Protein AF-A0AAV4FEM5-F1 (afdb_monomer)

pLDDT: mean 79.22, std 13.65, range [25.58, 94.69]

InterPro domains:
  IPR003151 PIK-related kinase, FAT [PF02259] (304-727)
  IPR014009 PIK-related kinase, FAT domain [PS51189] (131-795)
  IPR045581 DNA-dependent protein kinase catalytic subunit, CC5 [PF19704] (11-154)
  IPR050517 DNA Damage Response and Repair Kinase [PTHR11139] (25-816)

Mean predicted aligned error: 14.44 Å

Nearest PDB structures (foldseek):
  7sud-assembly1_A  TM=8.553E-01  e=6.501E-35  Homo sapiens
  7tyr-assembly1_A  TM=8.442E-01  e=1.131E-35  Homo sapiens
  8eza-assembly1_L  TM=8.790E-01  e=3.309E-31  Homo sapiens
  7z87-assembly1_A  TM=8.464E-01  e=6.470E-30  Homo sapiens
  8ez9-assembly1_C  TM=8.411E-01  e=2.474E-27  Homo sapiens

Solvent-accessible surface area (backbone atoms only — not comparable to full-atom values): 55676 Å² total; per-residue (Å²): 112,69,73,60,49,54,53,50,52,50,52,50,50,49,51,52,51,49,52,54,56,72,69,52,84,81,76,72,60,87,80,87,87,68,98,65,83,89,85,83,77,58,67,64,59,53,52,53,48,52,52,58,45,28,77,74,33,66,68,53,31,36,55,50,50,50,52,51,50,53,53,54,58,67,49,42,76,79,76,50,54,75,67,59,49,52,53,50,45,51,52,50,29,52,52,52,48,49,51,44,66,70,52,81,78,49,52,42,66,60,52,50,40,53,40,49,48,42,51,74,43,48,93,75,50,68,72,66,45,62,47,45,40,49,44,14,55,76,28,67,36,38,69,52,35,46,56,36,52,52,54,51,52,56,50,53,54,57,50,52,71,73,60,71,85,70,81,82,82,71,54,65,67,56,52,54,55,52,50,46,39,53,48,36,45,39,53,45,37,52,76,64,64,42,53,70,61,40,50,49,46,54,70,75,75,43,97,60,59,73,58,58,50,55,20,50,57,27,42,72,63,33,35,34,71,62,16,33,52,40,38,54,50,57,75,67,56,86,77,60,99,59,81,77,80,52,69,66,58,51,52,49,39,53,53,51,32,47,50,27,28,54,65,48,68,38,35,70,63,35,31,54,50,31,47,41,76,64,26,81,53,99,76,56,57,72,73,53,36,76,77,39,71,65,39,50,66,66,29,44,58,50,36,55,50,21,52,50,52,43,58,72,63,51,72,80,53,97,46,98,72,67,63,61,62,70,57,57,49,49,51,57,55,38,59,71,37,69,70,53,28,51,49,44,54,74,73,40,19,64,58,51,15,51,49,30,46,72,72,66,41,59,68,62,14,51,53,29,45,54,51,36,51,54,51,48,52,55,54,56,74,68,55,57,91,85,44,55,54,61,52,48,55,56,55,62,55,45,57,53,54,52,53,52,49,52,50,54,53,49,51,58,44,39,78,71,66,81,61,92,78,59,66,66,60,53,53,51,52,67,74,62,62,81,53,52,81,82,49,55,60,56,58,46,49,52,47,46,55,52,49,44,51,52,49,51,55,48,46,54,52,49,57,62,50,65,76,73,63,93,67,97,60,95,82,70,87,64,79,59,73,68,42,51,50,54,49,52,53,49,46,51,52,45,51,52,52,44,30,51,21,27,45,69,53,50,28,53,69,44,21,53,51,50,50,62,68,45,48,69,55,40,70,70,45,90,52,63,62,59,38,51,52,49,53,53,53,54,39,51,49,55,54,50,54,54,72,74,43,95,70,88,49,73,66,56,56,51,54,49,51,53,40,51,54,56,51,59,74,51,68,83,44,68,58,36,71,77,35,60,44,56,37,41,42,53,30,48,52,53,21,50,50,32,49,50,53,31,49,45,61,73,71,49,92,78,77,59,71,71,56,51,51,54,50,26,52,77,37,72,46,92,67,94,87,70,55,71,63,60,42,32,33,37,22,50,54,49,21,51,53,40,32,50,55,31,44,56,48,31,59,62,49,70,76,75,65,93,77,96,60,96,87,56,61,44,60,36,54,49,21,36,53,44,18,51,56,37,49,55,54,48,51,33,50,74,68,71,71,47,64,88,82,47,90,59,84,67,33,65,52,45,27,47,53,22,28,47,48,8,36,60,65,66,39,63,70,36,47,71,48,46,67,57,50,58,50,46,42,66,78,37,67,87,33,39,64,62,44,42,62,54,54,67,77,36,68,60,75,70,48,59,90,47,42,52,65,51,43,61,31,46,55,44,92,61,20,76,54,44,48,67,55,49,55,49,30,29,71,77,41,30,79,78,41,41,60,41,41,54,65,32,60,79,71,59,66,68,64,90,47,78,63,35,54,49,38,51,52,51,51,53,52,49,42,64,61,41,67,48,69,66,59,51,26,49,52,50,41,58,60,47,68,57,55,65,70,58,54,51,50,52,51,49,55,54,47,52,56,51,54,64,40,93,77,64,57,63,66,59,54,38,50,57,46,51,51,52,42,52,77,54,56,60,79,68,66,98,79,75,86,75,94,78,67,98,74,75,54,84,85,54,70,84,58,67,54,67,78,11,59,37,53,48,44,45,24,72,73,41,49,68,60,50,37,69,73,30,32,92,77,33,61,51,55,72,71,47,49,62,68,58,47,53,52,54,49,51,56,51,53,53,52,52,54,59,52,53,70,48,93,90,48,59,60,51,87,73,94,49,63,46,42,40,22,44,63,74,62,68,62,52,67,89,78,66,82,56,86,83,78,87,130

Radius of gyration: 38.98 Å; Cα contacts (8 Å, |Δi|>4): 911; chains: 1; bounding box: 96×105×113 Å

Sequence (983 aa):
MVCTQDMYNFQEQQKQQQARRENQVTLYRKYRIGDFPDIQIKHQCLIAPLQALANRDSTVANLLFRSLFRAIFSQMDQVKTEREIDELTQQINQSIETILSQSVLYYPPFIGCILTILYELRSNLKVSASPLALGAAVSSQQILGILVLEEQLIQTDTRQATDSSKRPRLARENVSQNTSLWIELSRLYKSIGEFDVLQGIFSDKLGTKDITRRAIEAEARGDYKAASKLYDQAMRTQEWPDLDPQEAEVDFWEGSRMECLDYLTQWKDLDSIATRGIDDSPTPNLDRVWEDGFYQELYLPYLMRSKLKLLLTEADDSDPSGGQPGFLNFLTNALKDEQKRQHLQSRYCKELALLFLWQGNYDTARHYTSLAFESFLQSWSSTTTLMESSRRENLQSLQGLIEQQEFLDHTASLERAGSLSTSKLTRQWQGRSPHPLLDPVVTWDDVVTNRNLFLSRLAEKIKSSGAANAVESQDSELVGETGEQKLAEMSVSLFLAMAHSCRLQNNFSVTLKIMKKTESTCRKLDDQEQYIKWVHLYTQTHQFKVRNSQQWTDTMLSDLCTTLDQLGKVEENPALLCRAHLGLSQRVLTGHSLDLLASGLLSATEVSPTIKAKLASHANLKHSNISNEQIVASLIQKGYRVLKASASAADIISQNEEHQDLKVMTCELVYLEFAKFCDKYLHLKEDDALPETCDVSAFPVTVVTCLLRAMKGGVIEARQRFPRLLQIAELYPDVKSFFIDKASEIPSWMFLLWVSQMTALLDKPEAVVVSPLLLRIAKEYPQAFIYPFRMSSEGYNFGTTAQDKKNQAVCQELETLCSNPEVNKFISALEQFGQPDMIFKDWCGDMRKLVAHKNKSKVEIKKKFQEVVVQLFDVKSAASVDTTSTQASFMSTASSVPMGDYRKGFAVALKDLFFKTFGQDGDKLSSMNSKEFSSAEAKITNSINNLQGQRGNKLKPPTKIKDYCPWMSDFNPSKSGDLLEIP

Organism: NCBI:txid1093978

Secondary structure (DSSP, 8-state):
-HHHHHHHHHHHHHHHHHHHHHT----SSPPPPSSS------THHHHHHHHHHHTT-HHHHHHHHHHHHHHHHHHHHHHS-HHHHHHHHHHHHHHHHHHHHH-SS--HHHHHHHHHHHHHTTTT----HHHHHHHHHHTT-HHHHHHHHHHHHHHHHHHHHHHTTS-TTSHHHHHHHHHHHHHHHHHHHHHHT-HHHHHHHHHHT----HHHHHHHHHHHTT-HHHHHHHHHHHHH----SSSPPPHHHHHHHHHHHHHHHHHTT-HHHHHHHHHHHH--SSS--GGGGGT-HHHHHHTHHHHHHHHHHHHHHGGGSS-TT-S-HHHHHHHHHHTTSHHHHHHHHHH-HHHHHHHHHHTT-HHHHHHHHHHHHHHHHHHHHHS-TT-HHHHHHHHHHHHHHHHHHHHHHHHHHHHHH-----HHHHHHHHHSPPPTTTS-HHHHHHHHHHHHHHHHHHHHHHHHHHTT--S--S-TTSSSHHHHHHHHHHHHHHHHHHHHHHHHTT-HHHHHHHHHHHHHHHHHSS-HHHHHHHHHHHHHHHHHHHHT-SS--HHHHHHHHHHHHHHHHHTT-THHHH-HHHHHHHHHHHHHHHHHHHHHHHH-S---HHHHHHHHHHTT---SS--HHHHHHHHHHHHHHHHHHHHHHHHHHTTT-----TTS--HHHHHHHHHHHHHHHHHHHHTT-S-TT---TTHHHHHHHHHHHHHHTT-HHHHHTHHHHHHHHHH-GGGHHHHHHHHHTS-GGGGGGGHHHHHTTTTSTTHHHHHHHHHHHHHH-HHHHHHHHHHHHTT----SSHHHHHHHHHHHHHHHHT--HHHHHHHHHHHTTS-HHHHHHHHHHHHHHHHHSSS--HHHHHHHHHHHHHHHH----TT----------TTS--SPPPPPHHHHHHHHHHHHHHHHHH-TTSHHHHH--HHHHHHHHHHHHHHHHHHHSSTT-TTSPPSSHHHH-HHHHH--HHHHSS-----

Structure (mmCIF, N/CA/C/O backbone):
data_AF-A0AAV4FEM5-F1
#
_entry.id   AF-A0AAV4FEM5-F1
#
loop_
_atom_site.group_PDB
_atom_site.id
_atom_site.type_symbol
_atom_site.label_atom_id
_atom_site.label_alt_id
_atom_site.label_comp_id
_atom_site.label_asym_id
_atom_site.label_entity_id
_atom_site.label_seq_id
_atom_site.pdbx_PDB_ins_code
_atom_site.Cartn_x
_atom_site.Cartn_y
_atom_site.Cartn_z
_atom_site.occupancy
_atom_site.B_iso_or_equiv
_atom_site.auth_seq_id
_atom_site.auth_comp_id
_atom_site.auth_asym_id
_atom_site.auth_atom_id
_atom_site.pdbx_PDB_model_num
ATOM 1 N N . MET A 1 1 ? 22.767 -39.009 -46.769 1.00 46.88 1 MET A N 1
ATOM 2 C CA . MET A 1 1 ? 21.533 -39.332 -46.018 1.00 46.88 1 MET A CA 1
ATOM 3 C C . MET A 1 1 ? 21.715 -40.495 -45.045 1.00 46.88 1 MET A C 1
ATOM 5 O O . MET A 1 1 ? 21.351 -40.322 -43.895 1.00 46.88 1 MET A O 1
ATOM 9 N N . VAL A 1 2 ? 22.313 -41.634 -45.427 1.00 47.75 2 VAL A N 1
ATOM 10 C CA . VAL A 1 2 ? 22.523 -42.770 -44.492 1.00 47.75 2 VAL A CA 1
ATOM 11 C C . VAL A 1 2 ? 23.509 -42.424 -43.358 1.00 47.75 2 VAL A C 1
ATOM 13 O O . VAL A 1 2 ? 23.186 -42.591 -42.191 1.00 47.75 2 VAL A O 1
ATOM 16 N N . CYS A 1 3 ? 24.640 -41.782 -43.675 1.00 49.97 3 CYS A N 1
ATOM 17 C CA . CYS A 1 3 ? 25.658 -41.415 -42.676 1.00 49.97 3 CYS A CA 1
ATOM 18 C C . CYS A 1 3 ? 25.184 -40.374 -41.635 1.00 49.97 3 CYS A C 1
ATOM 20 O O . CYS A 1 3 ? 25.658 -40.368 -40.506 1.00 49.97 3 CYS A O 1
ATOM 22 N N . THR A 1 4 ? 24.238 -39.500 -41.997 1.00 48.12 4 THR A N 1
ATOM 23 C CA . THR A 1 4 ? 23.619 -38.522 -41.082 1.00 48.12 4 THR A CA 1
ATOM 24 C C . THR A 1 4 ? 22.570 -39.169 -40.177 1.00 48.12 4 THR A C 1
ATOM 26 O O . THR A 1 4 ? 22.445 -38.778 -39.021 1.00 48.12 4 THR A O 1
ATOM 29 N N . GLN A 1 5 ? 21.863 -40.190 -40.676 1.00 50.31 5 GLN A N 1
ATOM 30 C CA . GLN A 1 5 ? 20.893 -40.959 -39.896 1.00 50.31 5 GLN A CA 1
ATOM 31 C C . GLN A 1 5 ? 21.589 -41.844 -38.855 1.00 50.31 5 GLN A C 1
ATOM 33 O O . GLN A 1 5 ? 21.148 -41.910 -37.712 1.00 50.31 5 GLN A O 1
ATOM 38 N N . ASP A 1 6 ? 22.715 -42.461 -39.216 1.00 54.97 6 ASP A N 1
ATOM 39 C CA . ASP A 1 6 ? 23.501 -43.287 -38.294 1.00 54.97 6 ASP A CA 1
ATOM 40 C C . ASP A 1 6 ? 24.157 -42.451 -37.188 1.00 54.97 6 ASP A C 1
ATOM 42 O O . ASP A 1 6 ? 24.201 -42.871 -36.034 1.00 54.97 6 ASP A O 1
ATOM 46 N N . MET A 1 7 ? 24.592 -41.227 -37.506 1.00 50.12 7 MET A N 1
ATOM 47 C CA . MET A 1 7 ? 25.136 -40.287 -36.522 1.00 50.12 7 MET A CA 1
ATOM 48 C C . MET A 1 7 ? 24.052 -39.775 -35.556 1.00 50.12 7 MET A C 1
ATOM 50 O O . MET A 1 7 ? 24.308 -39.653 -34.358 1.00 50.12 7 MET A O 1
ATOM 54 N N . TYR A 1 8 ? 22.831 -39.547 -36.054 1.00 62.00 8 TYR A N 1
ATOM 55 C CA . TYR A 1 8 ? 21.663 -39.187 -35.242 1.00 62.00 8 TYR A CA 1
ATOM 56 C C . TYR A 1 8 ? 21.219 -40.346 -34.335 1.00 62.00 8 TYR A C 1
ATOM 58 O O . TYR A 1 8 ? 21.027 -40.158 -33.136 1.00 62.00 8 TYR A O 1
ATOM 66 N N . ASN A 1 9 ? 21.159 -41.568 -34.870 1.00 60.78 9 ASN A N 1
ATOM 67 C CA . ASN A 1 9 ? 20.845 -42.780 -34.109 1.00 60.78 9 ASN A CA 1
ATOM 68 C C . ASN A 1 9 ? 21.907 -43.080 -33.040 1.00 60.78 9 ASN A C 1
ATOM 70 O O . ASN A 1 9 ? 21.574 -43.524 -31.943 1.00 60.78 9 ASN A O 1
ATOM 74 N N . PHE A 1 10 ? 23.184 -42.815 -33.326 1.00 63.97 10 PHE A N 1
ATOM 75 C CA . PHE A 1 10 ? 24.266 -42.948 -32.352 1.00 63.97 10 PHE A CA 1
ATOM 76 C C . PHE A 1 10 ? 24.149 -41.914 -31.222 1.00 63.97 10 PHE A C 1
ATOM 78 O O . PHE A 1 10 ? 24.315 -42.262 -30.052 1.00 63.97 10 PHE A O 1
ATOM 85 N N . GLN A 1 11 ? 23.793 -40.664 -31.539 1.00 58.44 11 GLN A N 1
ATOM 86 C CA . GLN A 1 11 ? 23.509 -39.627 -30.539 1.00 58.44 11 GLN A CA 1
ATOM 87 C C . GLN A 1 11 ? 22.263 -39.949 -29.698 1.00 58.44 11 GLN A C 1
ATOM 89 O O . GLN A 1 11 ? 22.290 -39.768 -28.479 1.00 58.44 11 GLN A O 1
ATOM 94 N N . GLU A 1 12 ? 21.195 -40.479 -30.302 1.00 64.75 12 GLU A N 1
ATOM 95 C CA . GLU A 1 12 ? 20.024 -40.970 -29.566 1.00 64.75 12 GLU A CA 1
ATOM 96 C C . GLU A 1 12 ? 20.367 -42.153 -28.659 1.00 64.75 12 GLU A C 1
ATOM 98 O O . GLU A 1 12 ? 19.934 -42.185 -27.508 1.00 64.75 12 GLU A O 1
ATOM 103 N N . GLN A 1 13 ? 21.175 -43.106 -29.128 1.00 62.00 13 GLN A N 1
ATOM 104 C CA . GLN A 1 13 ? 21.629 -44.228 -28.305 1.00 62.00 13 GLN A CA 1
ATOM 105 C C . GLN A 1 13 ? 22.505 -43.768 -27.139 1.00 62.00 13 GLN A C 1
ATOM 107 O O . GLN A 1 13 ? 22.365 -44.303 -26.039 1.00 62.00 13 GLN A O 1
ATOM 112 N N . GLN A 1 14 ? 23.364 -42.763 -27.336 1.00 62.94 14 GLN A N 1
ATOM 113 C CA . GLN A 1 14 ? 24.117 -42.152 -26.240 1.00 62.94 14 GLN A CA 1
ATOM 114 C C . GLN A 1 14 ? 23.194 -41.452 -25.240 1.00 62.94 14 GLN A C 1
ATOM 116 O O . GLN A 1 14 ? 23.323 -41.705 -24.044 1.00 62.94 14 GLN A O 1
ATOM 121 N N . LYS A 1 15 ? 22.208 -40.668 -25.701 1.00 64.38 15 LYS A N 1
ATOM 122 C CA . LYS A 1 15 ? 21.183 -40.057 -24.835 1.00 64.38 15 LYS A CA 1
ATOM 123 C C . LYS A 1 15 ? 20.384 -41.101 -24.060 1.00 64.38 15 LYS A C 1
ATOM 125 O O . LYS A 1 15 ? 20.180 -40.950 -22.861 1.00 64.38 15 LYS A O 1
ATOM 130 N N . GLN A 1 16 ? 19.964 -42.186 -24.709 1.00 62.66 16 GLN A N 1
ATOM 131 C CA . GLN A 1 16 ? 19.236 -43.276 -24.058 1.00 62.66 16 GLN A CA 1
ATOM 132 C C . GLN A 1 16 ? 20.117 -44.052 -23.070 1.00 62.66 16 GLN A C 1
ATOM 134 O O . GLN A 1 16 ? 19.634 -44.451 -22.012 1.00 62.66 16 GLN A O 1
ATOM 139 N N . GLN A 1 17 ? 21.402 -44.267 -23.367 1.00 60.53 17 GLN A N 1
ATOM 140 C CA . GLN A 1 17 ? 22.344 -44.870 -22.417 1.00 60.53 17 GLN A CA 1
ATOM 141 C C . GLN A 1 17 ? 22.621 -43.952 -21.227 1.00 60.53 17 GLN A C 1
ATOM 143 O O . GLN A 1 17 ? 22.701 -44.438 -20.101 1.00 60.53 17 GLN A O 1
ATOM 148 N N . GLN A 1 18 ? 22.737 -42.648 -21.459 1.00 61.06 18 GLN A N 1
ATOM 149 C CA . GLN A 1 18 ? 22.917 -41.642 -20.420 1.00 61.06 18 GLN A CA 1
ATOM 150 C C . GLN A 1 18 ? 21.678 -41.569 -19.519 1.00 61.06 18 GLN A C 1
ATOM 152 O O . GLN A 1 18 ? 21.813 -41.743 -18.314 1.00 61.06 18 GLN A O 1
ATOM 157 N N . ALA A 1 19 ? 20.473 -41.526 -20.096 1.00 57.84 19 ALA A N 1
ATOM 158 C CA . ALA A 1 19 ? 19.210 -41.599 -19.360 1.00 57.84 19 ALA A CA 1
ATOM 159 C C . ALA A 1 19 ? 19.041 -42.924 -18.588 1.00 57.84 19 ALA A C 1
ATOM 161 O O . ALA A 1 19 ? 18.548 -42.942 -17.462 1.00 57.84 19 ALA A O 1
ATOM 162 N N . ARG A 1 20 ? 19.477 -44.064 -19.151 1.00 60.50 20 ARG A N 1
ATOM 163 C CA . ARG A 1 20 ? 19.476 -45.361 -18.442 1.00 60.50 20 ARG A CA 1
ATOM 164 C C . ARG A 1 20 ? 20.473 -45.398 -17.284 1.00 60.50 20 ARG A C 1
ATOM 166 O O . ARG A 1 20 ? 20.168 -46.019 -16.271 1.00 60.50 20 ARG A O 1
ATOM 173 N N . ARG A 1 21 ? 21.636 -44.749 -17.415 1.00 58.59 21 ARG A N 1
ATOM 174 C CA . ARG A 1 21 ? 22.621 -44.597 -16.328 1.00 58.59 21 ARG A CA 1
ATOM 175 C C . ARG A 1 21 ? 22.126 -43.637 -15.246 1.00 58.59 21 ARG A C 1
ATOM 177 O O . ARG A 1 21 ? 22.317 -43.923 -14.071 1.00 58.59 21 ARG A O 1
ATOM 184 N N . GLU A 1 22 ? 21.466 -42.547 -15.627 1.00 56.66 22 GLU A N 1
ATOM 185 C CA . GLU A 1 22 ? 20.866 -41.570 -14.708 1.00 56.66 22 GLU A CA 1
ATOM 186 C C . GLU A 1 22 ? 19.704 -42.175 -13.903 1.00 56.66 22 GLU A C 1
ATOM 188 O O . GLU A 1 22 ? 19.591 -41.924 -12.705 1.00 56.66 22 GLU A O 1
ATOM 193 N N . ASN A 1 23 ? 18.912 -43.059 -14.520 1.00 59.47 23 ASN A N 1
ATOM 194 C CA . ASN A 1 23 ? 17.810 -43.775 -13.866 1.00 59.47 23 ASN A CA 1
ATOM 195 C C . ASN A 1 23 ? 18.247 -45.028 -13.077 1.00 59.47 23 ASN A C 1
ATOM 197 O O . ASN A 1 23 ? 17.421 -45.655 -12.408 1.00 59.47 23 ASN A O 1
ATOM 201 N N . GLN A 1 24 ? 19.523 -45.427 -13.137 1.00 65.12 24 GLN A N 1
ATOM 202 C CA . GLN A 1 24 ? 20.033 -46.572 -12.385 1.00 65.12 24 GLN A CA 1
ATOM 203 C C . GLN A 1 24 ? 20.354 -46.153 -10.942 1.00 65.12 24 GLN A C 1
ATOM 205 O O . GLN A 1 24 ? 21.305 -45.421 -10.673 1.00 65.12 24 GLN A O 1
ATOM 210 N N . VAL A 1 25 ? 19.553 -46.628 -9.985 1.00 67.12 25 VAL A N 1
ATOM 211 C CA . VAL A 1 25 ? 19.716 -46.293 -8.562 1.00 67.12 25 VAL A CA 1
ATOM 212 C C . VAL A 1 25 ? 20.887 -47.075 -7.958 1.00 67.12 25 VAL A C 1
ATOM 214 O O . VAL A 1 25 ? 20.817 -48.290 -7.772 1.00 67.12 25 VAL A O 1
ATOM 217 N N . THR A 1 26 ? 21.969 -46.375 -7.616 1.00 73.56 26 THR A N 1
ATOM 218 C CA . THR A 1 26 ? 23.131 -46.955 -6.927 1.00 73.56 26 THR A CA 1
ATOM 219 C C . THR A 1 26 ? 22.863 -47.077 -5.425 1.00 73.56 26 THR A C 1
ATOM 221 O O . THR A 1 26 ? 22.704 -46.074 -4.731 1.00 73.56 26 THR A O 1
ATOM 224 N N . LEU A 1 27 ? 22.841 -48.303 -4.894 1.00 75.94 27 LEU A N 1
ATOM 225 C CA . LEU A 1 27 ? 22.730 -48.543 -3.451 1.00 75.94 27 LEU A CA 1
ATOM 226 C C . LEU A 1 27 ? 24.102 -48.426 -2.772 1.00 75.94 27 LEU A C 1
ATOM 228 O O . LEU A 1 27 ? 25.003 -49.221 -3.029 1.00 75.94 27 LEU A O 1
ATOM 232 N N . TYR A 1 28 ? 24.238 -47.474 -1.848 1.00 76.06 28 TYR A N 1
ATOM 233 C CA . TYR A 1 28 ? 25.463 -47.251 -1.062 1.00 76.06 28 TYR A CA 1
ATOM 234 C C . TYR A 1 28 ? 25.545 -48.108 0.219 1.00 76.06 28 TYR A C 1
ATOM 236 O O . TYR A 1 28 ? 26.571 -48.115 0.899 1.00 76.06 28 TYR A O 1
ATOM 244 N N . ARG A 1 29 ? 24.480 -48.851 0.554 1.00 74.25 29 ARG A N 1
ATOM 245 C CA . ARG A 1 29 ? 24.392 -49.746 1.720 1.00 74.25 29 ARG A CA 1
ATOM 246 C C . ARG A 1 29 ? 23.716 -51.063 1.339 1.00 74.25 29 ARG A C 1
ATOM 248 O O . ARG A 1 29 ? 22.753 -51.078 0.580 1.00 74.25 29 ARG A O 1
ATOM 255 N N . LYS A 1 30 ? 24.183 -52.165 1.935 1.00 71.44 30 LYS A N 1
ATOM 256 C CA . LYS A 1 30 ? 23.464 -53.448 1.963 1.00 71.44 30 LYS A CA 1
ATOM 257 C C . LYS A 1 30 ? 22.612 -53.505 3.234 1.00 71.44 30 LYS A C 1
ATOM 259 O O . LYS A 1 30 ? 23.155 -53.369 4.329 1.00 71.44 30 LYS A O 1
ATOM 264 N N . TYR A 1 31 ? 21.299 -53.660 3.093 1.00 71.56 31 TYR A N 1
ATOM 265 C CA . TYR A 1 31 ? 20.374 -53.777 4.223 1.00 71.56 31 TYR A CA 1
ATOM 266 C C . TYR A 1 31 ? 20.264 -55.241 4.654 1.00 71.56 31 TYR A C 1
ATOM 268 O O . TYR A 1 31 ? 20.094 -56.122 3.810 1.00 71.56 31 TYR A O 1
ATOM 276 N N . ARG A 1 32 ? 20.382 -55.511 5.959 1.00 69.12 32 ARG A N 1
ATOM 277 C CA . ARG A 1 32 ? 20.112 -56.845 6.504 1.00 69.12 32 ARG A CA 1
ATOM 278 C C . ARG A 1 32 ? 18.601 -57.079 6.513 1.00 69.12 32 ARG A C 1
ATOM 280 O O . ARG A 1 32 ? 17.854 -56.214 6.955 1.00 69.12 32 ARG A O 1
ATOM 287 N N . ILE A 1 33 ? 18.171 -58.248 6.049 1.00 62.75 33 ILE A N 1
ATOM 288 C CA . ILE A 1 33 ? 16.776 -58.699 6.112 1.00 62.75 33 ILE A CA 1
ATOM 289 C C . ILE A 1 33 ? 16.662 -59.652 7.313 1.00 62.75 33 ILE A C 1
ATOM 291 O O . ILE A 1 33 ? 17.398 -60.639 7.372 1.00 62.75 33 ILE A O 1
ATOM 295 N N . GLY A 1 34 ? 15.813 -59.335 8.295 1.00 75.81 34 GLY A N 1
ATOM 296 C CA . GLY A 1 34 ? 15.580 -60.138 9.505 1.00 75.81 34 GLY A CA 1
ATOM 297 C C . GLY A 1 34 ? 14.610 -59.464 10.487 1.00 75.81 34 GLY A C 1
ATOM 298 O O . GLY A 1 34 ? 14.269 -58.300 10.295 1.00 75.81 34 GLY A O 1
ATOM 299 N N . ASP A 1 35 ? 14.193 -60.185 11.536 1.00 77.19 35 ASP A N 1
ATOM 300 C CA . ASP A 1 35 ? 13.143 -59.749 12.485 1.00 77.19 35 ASP A CA 1
ATOM 301 C C . ASP A 1 35 ? 13.570 -58.618 13.440 1.00 77.19 35 ASP A C 1
ATOM 303 O O . ASP A 1 35 ? 12.728 -57.963 14.052 1.00 77.19 35 ASP A O 1
ATOM 307 N N . PHE A 1 36 ? 14.877 -58.367 13.572 1.00 72.19 36 PHE A N 1
ATOM 308 C CA . PHE A 1 36 ? 15.424 -57.319 14.437 1.00 72.19 36 PHE A CA 1
ATOM 309 C C . PHE A 1 36 ? 16.031 -56.166 13.618 1.00 72.19 36 PHE A C 1
ATOM 311 O O . PHE A 1 36 ? 16.707 -56.432 12.617 1.00 72.19 36 PHE A O 1
ATOM 318 N N . PRO A 1 37 ? 15.866 -54.897 14.051 1.00 74.62 37 PRO A N 1
ATOM 319 C CA . PRO A 1 37 ? 16.527 -53.746 13.436 1.00 74.62 37 PRO A CA 1
ATOM 320 C C . PRO A 1 37 ? 18.057 -53.884 13.412 1.00 74.62 37 PRO A C 1
ATOM 322 O O . PRO A 1 37 ? 18.657 -54.516 14.280 1.00 74.62 37 PRO A O 1
ATOM 325 N N . ASP A 1 38 ? 18.706 -53.269 12.424 1.00 76.19 38 ASP A N 1
ATOM 326 C CA . ASP A 1 38 ? 20.162 -53.316 12.254 1.00 76.19 38 ASP A CA 1
ATOM 327 C C . ASP A 1 38 ? 20.866 -52.356 13.236 1.00 76.19 38 ASP A C 1
ATOM 329 O O . ASP A 1 38 ? 20.817 -51.139 13.058 1.00 76.19 38 ASP A O 1
ATOM 333 N N . ILE A 1 39 ? 21.492 -52.896 14.290 1.00 74.06 39 ILE A N 1
ATOM 334 C CA . ILE A 1 39 ? 22.016 -52.118 15.435 1.00 74.06 39 ILE A CA 1
ATOM 335 C C . ILE A 1 39 ? 23.489 -51.681 15.240 1.00 74.06 39 ILE A C 1
ATOM 337 O O . ILE A 1 39 ? 23.935 -50.736 15.885 1.00 74.06 39 ILE A O 1
ATOM 341 N N . GLN A 1 40 ? 24.262 -52.311 14.341 1.00 73.69 40 GLN A N 1
ATOM 342 C CA . GLN A 1 40 ? 25.704 -52.039 14.152 1.00 73.69 40 GLN A CA 1
ATOM 343 C C . GLN A 1 40 ? 26.035 -51.562 12.728 1.00 73.69 40 GLN A C 1
ATOM 345 O O . GLN A 1 40 ? 26.649 -52.266 11.923 1.00 73.69 40 GLN A O 1
ATOM 350 N N . ILE A 1 41 ? 25.634 -50.329 12.410 1.00 79.69 41 ILE A N 1
ATOM 351 C CA . ILE A 1 41 ? 25.885 -49.708 11.103 1.00 79.69 41 ILE A CA 1
ATOM 352 C C . ILE A 1 41 ? 27.341 -49.223 11.026 1.00 79.69 41 ILE A C 1
ATOM 354 O O . ILE A 1 41 ? 27.771 -48.388 11.818 1.00 79.69 41 ILE A O 1
ATOM 358 N N . LYS A 1 42 ? 28.104 -49.705 10.036 1.00 84.38 42 LYS A N 1
ATOM 359 C CA . LYS A 1 42 ? 29.468 -49.211 9.760 1.00 84.38 42 LYS A CA 1
ATOM 360 C C . LYS A 1 42 ? 29.441 -47.728 9.371 1.00 84.38 42 LYS A C 1
ATOM 362 O O . LYS A 1 42 ? 28.615 -47.339 8.549 1.00 84.38 42 LYS A O 1
ATOM 367 N N . HIS A 1 43 ? 30.408 -46.931 9.836 1.00 86.19 43 HIS A N 1
ATOM 368 C CA . HIS A 1 43 ? 30.500 -45.497 9.508 1.00 86.19 43 HIS A CA 1
ATOM 369 C C . HIS A 1 43 ? 30.521 -45.205 7.997 1.00 86.19 43 HIS A C 1
ATOM 371 O O . HIS A 1 43 ? 29.871 -44.266 7.544 1.00 86.19 43 HIS A O 1
ATOM 377 N N . GLN A 1 44 ? 31.183 -46.045 7.192 1.00 86.06 44 GLN A N 1
ATOM 378 C CA . GLN A 1 44 ? 31.195 -45.915 5.727 1.00 86.06 44 GLN A CA 1
ATOM 379 C C . GLN A 1 44 ? 29.780 -45.925 5.122 1.00 86.06 44 GLN A C 1
ATOM 381 O O . GLN A 1 44 ? 29.514 -45.201 4.166 1.00 86.06 44 GLN A O 1
ATOM 386 N N . CYS A 1 45 ? 28.861 -46.700 5.707 1.00 83.56 45 CYS A N 1
ATOM 387 C CA . CYS A 1 45 ? 27.471 -46.794 5.264 1.00 83.56 45 CYS A CA 1
ATOM 388 C C . CYS A 1 45 ? 26.637 -45.548 5.609 1.00 83.56 45 CYS A C 1
ATOM 390 O O . CYS A 1 45 ? 25.480 -45.492 5.205 1.00 83.56 45 CYS A O 1
ATOM 392 N N . LEU A 1 46 ? 27.190 -44.585 6.357 1.00 85.56 46 LEU A N 1
ATOM 393 C CA . LEU A 1 46 ? 26.592 -43.272 6.622 1.00 85.56 46 LEU A CA 1
ATOM 394 C C . LEU A 1 46 ? 27.305 -42.173 5.823 1.00 85.56 46 LEU A C 1
ATOM 396 O O . LEU A 1 46 ? 26.647 -41.357 5.187 1.00 85.56 46 LEU A O 1
ATOM 400 N N . ILE A 1 47 ? 28.643 -42.195 5.789 1.00 88.94 47 ILE A N 1
ATOM 401 C CA . ILE A 1 47 ? 29.453 -41.171 5.111 1.00 88.94 47 ILE A CA 1
ATOM 402 C C . ILE A 1 47 ? 29.267 -41.218 3.588 1.00 88.94 47 ILE A C 1
ATOM 404 O O . ILE A 1 47 ? 29.034 -40.182 2.972 1.00 88.94 47 ILE A O 1
ATOM 408 N N . ALA A 1 48 ? 29.330 -42.403 2.967 1.00 87.00 48 ALA A N 1
ATOM 409 C CA . ALA A 1 48 ? 29.249 -42.514 1.508 1.00 87.00 48 ALA A CA 1
ATOM 410 C C . ALA A 1 48 ? 27.889 -42.056 0.934 1.00 87.00 48 ALA A C 1
ATOM 412 O O . ALA A 1 48 ? 27.897 -41.299 -0.037 1.00 87.00 48 ALA A O 1
ATOM 413 N N . PRO A 1 49 ? 26.727 -42.423 1.524 1.00 89.00 49 PRO A N 1
ATOM 414 C CA . PRO A 1 49 ? 25.447 -41.851 1.111 1.00 89.00 49 PRO A CA 1
ATOM 415 C C . PRO A 1 49 ? 25.358 -40.336 1.322 1.00 89.00 49 PRO A C 1
ATOM 417 O O . PRO A 1 49 ? 24.843 -39.650 0.446 1.00 89.00 49 PRO A O 1
ATOM 420 N N . LEU A 1 50 ? 25.865 -39.805 2.444 1.00 88.62 50 LEU A N 1
ATOM 421 C CA . LEU A 1 50 ? 25.846 -38.361 2.715 1.00 88.62 50 LEU A CA 1
ATOM 422 C C . LEU A 1 50 ? 26.665 -37.579 1.681 1.00 88.62 50 LEU A C 1
ATOM 424 O O . LEU A 1 50 ? 26.194 -36.563 1.179 1.00 88.62 50 LEU A O 1
ATOM 428 N N . GLN A 1 51 ? 27.846 -38.076 1.306 1.00 88.94 51 GLN A N 1
ATOM 429 C CA . GLN A 1 51 ? 28.666 -37.467 0.257 1.00 88.94 51 GLN A CA 1
ATOM 430 C C . GLN A 1 51 ? 27.992 -37.558 -1.120 1.00 88.94 51 GLN A C 1
ATOM 432 O O . GLN A 1 51 ? 27.983 -36.588 -1.874 1.00 88.94 51 GLN A O 1
ATOM 437 N N . ALA A 1 52 ? 27.400 -38.709 -1.451 1.00 86.88 52 ALA A N 1
ATOM 438 C CA . ALA A 1 52 ? 26.674 -38.880 -2.707 1.00 86.88 52 ALA A CA 1
ATOM 439 C C . ALA A 1 52 ? 25.451 -37.956 -2.804 1.00 86.88 52 ALA A C 1
ATOM 441 O O . ALA A 1 52 ? 25.158 -37.445 -3.884 1.00 86.88 52 ALA A O 1
ATOM 442 N N . LEU A 1 53 ? 24.762 -37.729 -1.681 1.00 87.94 53 LEU A N 1
ATOM 443 C CA . LEU A 1 53 ? 23.632 -36.811 -1.588 1.00 87.94 53 LEU A CA 1
ATOM 444 C C . LEU A 1 53 ? 24.091 -35.351 -1.713 1.00 87.94 53 LEU A C 1
ATOM 446 O O . LEU A 1 53 ? 23.519 -34.610 -2.505 1.00 87.94 53 LEU A O 1
ATOM 450 N N . ALA A 1 54 ? 25.165 -34.966 -1.019 1.00 87.81 54 ALA A N 1
ATOM 451 C CA . ALA A 1 54 ? 25.745 -33.625 -1.107 1.00 87.81 54 ALA A CA 1
ATOM 452 C C . ALA A 1 54 ? 26.225 -33.273 -2.529 1.00 87.81 54 ALA A C 1
ATOM 454 O O . ALA A 1 54 ? 26.056 -32.147 -2.972 1.00 87.81 54 ALA A O 1
ATOM 455 N N . ASN A 1 55 ? 26.753 -34.234 -3.292 1.00 86.06 55 ASN A N 1
ATOM 456 C CA . ASN A 1 55 ? 27.153 -33.992 -4.685 1.00 86.06 55 ASN A CA 1
ATOM 457 C C . ASN A 1 55 ? 25.970 -33.753 -5.642 1.00 86.06 55 ASN A C 1
ATOM 459 O O . ASN A 1 55 ? 26.188 -33.334 -6.776 1.00 86.06 55 ASN A O 1
ATOM 463 N N . ARG A 1 56 ? 24.739 -34.079 -5.230 1.00 83.50 56 ARG A N 1
ATOM 464 C CA . ARG A 1 56 ? 23.532 -33.976 -6.065 1.00 83.50 56 ARG A CA 1
ATOM 465 C C . ARG A 1 56 ? 22.582 -32.869 -5.622 1.00 83.50 56 ARG A C 1
ATOM 467 O O . ARG A 1 56 ? 21.869 -32.338 -6.463 1.00 83.50 56 ARG A O 1
ATOM 474 N N . ASP A 1 57 ? 22.565 -32.537 -4.335 1.00 82.94 57 ASP A N 1
ATOM 475 C CA . ASP A 1 57 ? 21.686 -31.523 -3.754 1.00 82.94 57 ASP A CA 1
ATOM 476 C C . ASP A 1 57 ? 22.511 -30.450 -3.031 1.00 82.94 57 ASP A C 1
ATOM 478 O O . ASP A 1 57 ? 23.156 -30.711 -2.009 1.00 82.94 57 ASP A O 1
ATOM 482 N N . SER A 1 58 ? 22.451 -29.218 -3.546 1.00 81.69 58 SER A N 1
ATOM 483 C CA . SER A 1 58 ? 23.145 -28.058 -2.980 1.00 81.69 58 SER A CA 1
ATOM 484 C C . SER A 1 58 ? 22.687 -27.709 -1.564 1.00 81.69 58 SER A C 1
ATOM 486 O O . SER A 1 58 ? 23.468 -27.158 -0.790 1.00 81.69 58 SER A O 1
ATOM 488 N N . THR A 1 59 ? 21.451 -28.044 -1.195 1.00 82.44 59 THR A N 1
ATOM 489 C CA . THR A 1 59 ? 20.910 -27.805 0.150 1.00 82.44 59 THR A CA 1
ATOM 490 C C . THR A 1 59 ? 21.597 -28.709 1.165 1.00 82.44 59 THR A C 1
ATOM 492 O O . THR A 1 59 ? 22.070 -28.254 2.207 1.00 82.44 59 THR A O 1
ATOM 495 N N . VAL A 1 60 ? 21.713 -29.997 0.835 1.00 85.62 60 VAL A N 1
ATOM 496 C CA . VAL A 1 60 ? 22.417 -30.976 1.671 1.00 85.62 60 VAL A CA 1
ATOM 497 C C . VAL A 1 60 ? 23.910 -30.666 1.715 1.00 85.62 60 VAL A C 1
ATOM 499 O O . VAL A 1 60 ? 24.508 -30.749 2.787 1.00 85.62 60 VAL A O 1
ATOM 502 N N . ALA A 1 61 ? 24.505 -30.261 0.588 1.00 88.12 61 ALA A N 1
ATOM 503 C CA . ALA A 1 61 ? 25.899 -29.826 0.539 1.00 88.12 61 ALA A CA 1
ATOM 504 C C . ALA A 1 61 ? 26.171 -28.659 1.497 1.00 88.12 61 ALA A C 1
ATOM 506 O O . ALA A 1 61 ? 27.123 -28.717 2.273 1.00 88.12 61 ALA A O 1
ATOM 507 N N . ASN A 1 62 ? 25.304 -27.641 1.487 1.00 85.38 62 ASN A N 1
ATOM 508 C CA . ASN A 1 62 ? 25.393 -26.483 2.375 1.00 85.38 62 ASN A CA 1
ATOM 509 C C . ASN A 1 62 ? 25.313 -26.906 3.854 1.00 85.38 62 ASN A C 1
ATOM 511 O O . ASN A 1 62 ? 26.199 -26.574 4.642 1.00 85.38 62 ASN A O 1
ATOM 515 N N . LEU A 1 63 ? 24.316 -27.718 4.226 1.00 86.75 63 LEU A N 1
ATOM 516 C CA . LEU A 1 63 ? 24.162 -28.210 5.602 1.00 86.75 63 LEU A CA 1
ATOM 517 C C . LEU A 1 63 ? 25.369 -29.037 6.069 1.00 86.75 63 LEU A C 1
ATOM 519 O O . LEU A 1 63 ? 25.845 -28.858 7.194 1.00 86.75 63 LEU A O 1
ATOM 523 N N . LEU A 1 64 ? 25.872 -29.926 5.208 1.00 90.94 64 LEU A N 1
ATOM 524 C CA . LEU A 1 64 ? 27.028 -30.767 5.508 1.00 90.94 64 LEU A CA 1
ATOM 525 C C . LEU A 1 64 ? 28.293 -29.922 5.686 1.00 90.94 64 LEU A C 1
ATOM 527 O O . LEU A 1 64 ? 28.998 -30.092 6.680 1.00 90.94 64 LEU A O 1
ATOM 531 N N . PHE A 1 65 ? 28.565 -28.999 4.758 1.00 91.69 65 PHE A N 1
ATOM 532 C CA . PHE A 1 65 ? 29.742 -28.134 4.814 1.00 91.69 65 PHE A CA 1
ATOM 533 C C . PHE A 1 65 ? 29.727 -27.246 6.059 1.00 91.69 65 PHE A C 1
ATOM 535 O O . PHE A 1 65 ? 30.703 -27.232 6.803 1.00 91.69 65 PHE A O 1
ATOM 542 N N . ARG A 1 66 ? 28.596 -26.595 6.353 1.00 89.19 66 ARG A N 1
ATOM 543 C CA . ARG A 1 66 ? 28.403 -25.780 7.561 1.00 89.19 66 ARG A CA 1
ATOM 544 C C . ARG A 1 66 ? 28.657 -26.580 8.840 1.00 89.19 66 ARG A C 1
ATOM 546 O O . ARG A 1 66 ? 29.405 -26.139 9.711 1.00 89.19 66 ARG A O 1
ATOM 553 N N . SER A 1 67 ? 28.060 -27.770 8.950 1.00 90.44 67 SER A N 1
ATOM 554 C CA . SER A 1 67 ? 28.212 -28.621 10.134 1.00 90.44 67 SER A CA 1
ATOM 555 C C . SER A 1 67 ? 29.660 -29.077 10.331 1.00 90.44 67 SER A C 1
ATOM 557 O O . SER A 1 67 ? 30.170 -29.007 11.451 1.00 90.44 67 SER A O 1
ATOM 559 N N . LEU A 1 68 ? 30.336 -29.485 9.252 1.00 91.88 68 LEU A N 1
ATOM 560 C CA . LEU A 1 68 ? 31.745 -29.877 9.292 1.00 91.88 68 LEU A CA 1
ATOM 561 C C . LEU A 1 68 ? 32.651 -28.695 9.633 1.00 91.88 68 LEU A C 1
ATOM 563 O O . LEU A 1 68 ? 33.509 -28.834 10.500 1.00 91.88 68 LEU A O 1
ATOM 567 N N . PHE A 1 69 ? 32.442 -27.538 9.005 1.00 91.44 69 PHE A N 1
ATOM 568 C CA . PHE A 1 69 ? 33.236 -26.337 9.249 1.00 91.44 69 PHE A CA 1
ATOM 569 C C . PHE A 1 69 ? 33.158 -25.923 10.718 1.00 91.44 69 PHE A C 1
ATOM 571 O O . PHE A 1 69 ? 34.185 -25.785 11.376 1.00 91.44 69 PHE A O 1
ATOM 578 N N . ARG A 1 70 ? 31.941 -25.824 11.268 1.00 88.56 70 ARG A N 1
ATOM 579 C CA . ARG A 1 70 ? 31.720 -25.497 12.681 1.00 88.56 70 ARG A CA 1
ATOM 580 C C . ARG A 1 70 ? 32.364 -26.517 13.617 1.00 88.56 70 ARG A C 1
ATOM 582 O O . ARG A 1 70 ? 33.010 -26.127 14.589 1.00 88.56 70 ARG A O 1
ATOM 589 N N . ALA A 1 71 ? 32.188 -27.811 13.343 1.00 89.19 71 ALA A N 1
ATOM 590 C CA . ALA A 1 71 ? 32.762 -28.867 14.169 1.00 89.19 71 ALA A CA 1
ATOM 591 C C . ALA A 1 71 ? 34.296 -28.798 14.167 1.00 89.19 71 ALA A C 1
ATOM 593 O O . ALA A 1 71 ? 34.898 -28.798 15.237 1.00 89.19 71 ALA A O 1
ATOM 594 N N . ILE A 1 72 ? 34.919 -28.664 12.993 1.00 89.25 72 ILE A N 1
ATOM 595 C CA . ILE A 1 72 ? 36.376 -28.546 12.852 1.00 89.25 72 ILE A CA 1
ATOM 596 C C . ILE A 1 72 ? 36.881 -27.289 13.561 1.00 89.25 72 ILE A C 1
ATOM 598 O O . ILE A 1 72 ? 37.826 -27.383 14.340 1.00 89.25 72 ILE A O 1
ATOM 602 N N . PHE A 1 73 ? 36.222 -26.146 13.357 1.00 86.44 73 PHE A N 1
ATOM 603 C CA . PHE A 1 73 ? 36.602 -24.881 13.981 1.00 86.44 73 PHE A CA 1
ATOM 604 C C . PHE A 1 73 ? 36.549 -24.971 15.515 1.00 86.44 73 PHE A C 1
ATOM 606 O O . PHE A 1 73 ? 37.507 -24.600 16.179 1.00 86.44 73 PHE A O 1
ATOM 613 N N . SER A 1 74 ? 35.501 -25.581 16.086 1.00 84.75 74 SER A N 1
ATOM 614 C CA . SER A 1 74 ? 35.384 -25.774 17.545 1.00 84.75 74 SER A CA 1
ATOM 615 C C . SER A 1 74 ? 36.422 -26.727 18.154 1.00 84.75 74 SER A C 1
ATOM 617 O O . SER A 1 74 ? 36.690 -26.674 19.350 1.00 84.75 74 SER A O 1
ATOM 619 N N . GLN A 1 75 ? 37.001 -27.626 17.352 1.00 87.00 75 GLN A N 1
ATOM 620 C CA . GLN A 1 75 ? 38.048 -28.545 17.808 1.00 87.00 75 GLN A CA 1
ATOM 621 C C . GLN A 1 75 ? 39.441 -27.905 17.762 1.00 87.00 75 GLN A C 1
ATOM 623 O O . GLN A 1 75 ? 40.373 -28.437 18.365 1.00 87.00 75 GLN A O 1
ATOM 628 N N . MET A 1 76 ? 39.603 -26.765 17.079 1.00 82.25 76 MET A N 1
ATOM 629 C CA . MET A 1 76 ? 40.890 -26.068 17.010 1.00 82.25 76 MET A CA 1
ATOM 630 C C . MET A 1 76 ? 41.371 -25.608 18.386 1.00 82.25 76 MET A C 1
ATOM 632 O O . MET A 1 76 ? 42.563 -25.732 18.664 1.00 82.25 76 MET A O 1
ATOM 636 N N . ASP A 1 77 ? 40.445 -25.197 19.255 1.00 77.00 77 ASP A N 1
ATOM 637 C CA . ASP A 1 77 ? 40.719 -24.763 20.631 1.00 77.00 77 ASP A CA 1
ATOM 638 C C . ASP A 1 77 ? 41.398 -25.852 21.481 1.00 77.00 77 ASP A C 1
ATOM 640 O O . ASP A 1 77 ? 42.073 -25.553 22.462 1.00 77.00 77 ASP A O 1
ATOM 644 N N . GLN A 1 78 ? 41.236 -27.130 21.116 1.00 81.31 78 GLN A N 1
ATOM 645 C CA . GLN A 1 78 ? 41.820 -28.263 21.845 1.00 81.31 78 GLN A CA 1
ATOM 646 C C . GLN A 1 78 ? 43.209 -28.664 21.334 1.00 81.31 78 GLN A C 1
ATOM 648 O O . GLN A 1 78 ? 43.953 -29.336 22.048 1.00 81.31 78 GLN A O 1
ATOM 653 N N . VAL A 1 79 ? 43.545 -28.311 20.089 1.00 81.06 79 VAL A N 1
ATOM 654 C CA . VAL A 1 79 ? 44.719 -28.846 19.376 1.00 81.06 79 VAL A CA 1
ATOM 655 C C . VAL A 1 79 ? 45.796 -27.785 19.152 1.00 81.06 79 VAL A C 1
ATOM 657 O O . VAL A 1 79 ? 46.975 -28.130 19.088 1.00 81.06 79 VAL A O 1
ATOM 660 N N . LYS A 1 80 ? 45.414 -26.512 19.016 1.00 82.12 80 LYS A N 1
ATOM 661 C CA . LYS A 1 80 ? 46.315 -25.414 18.647 1.00 82.12 80 LYS A CA 1
ATOM 662 C C . LYS A 1 80 ? 46.502 -24.417 19.782 1.00 82.12 80 LYS A C 1
ATOM 664 O O . LYS A 1 80 ? 45.674 -24.310 20.680 1.00 82.12 80 LYS A O 1
ATOM 669 N N . THR A 1 81 ? 47.606 -23.678 19.731 1.00 82.69 81 THR A N 1
ATOM 670 C CA . THR A 1 81 ? 47.843 -22.560 20.656 1.00 82.69 81 THR A CA 1
ATOM 671 C C . THR A 1 81 ? 47.012 -21.334 20.264 1.00 82.69 81 THR A C 1
ATOM 673 O O . THR A 1 81 ? 46.690 -21.161 19.091 1.00 82.69 81 THR A O 1
ATOM 676 N N . GLU A 1 82 ? 46.710 -20.445 21.218 1.00 78.62 82 GLU A N 1
ATOM 677 C CA . GLU A 1 82 ? 45.920 -19.219 20.967 1.00 78.62 82 GLU A CA 1
ATOM 678 C C . GLU A 1 82 ? 46.464 -18.390 19.787 1.00 78.62 82 GLU A C 1
ATOM 680 O O . GLU A 1 82 ? 45.700 -17.933 18.944 1.00 78.62 82 GLU A O 1
ATOM 685 N N . ARG A 1 83 ? 47.794 -18.285 19.647 1.00 79.75 83 ARG A N 1
ATOM 686 C CA . ARG A 1 83 ? 48.431 -17.549 18.537 1.00 79.75 83 ARG A CA 1
ATOM 687 C C . ARG A 1 83 ? 48.197 -18.196 17.172 1.00 79.75 83 ARG A C 1
ATOM 689 O O . ARG A 1 83 ? 47.928 -17.498 16.202 1.00 79.75 83 ARG A O 1
ATOM 696 N N . GLU A 1 84 ? 48.283 -19.521 17.090 1.00 82.44 84 GLU A N 1
ATOM 697 C CA . GLU A 1 84 ? 48.035 -20.257 15.843 1.00 82.44 84 GLU A CA 1
ATOM 698 C C . GLU A 1 84 ? 46.551 -20.232 15.453 1.00 82.44 84 GLU A C 1
ATOM 700 O O . GLU A 1 84 ? 46.218 -20.306 14.269 1.00 82.44 84 GLU A O 1
ATOM 705 N N . ILE A 1 85 ? 45.653 -20.147 16.442 1.00 80.88 85 ILE A N 1
ATOM 706 C CA . ILE A 1 85 ? 44.214 -19.974 16.221 1.00 80.88 85 ILE A CA 1
ATOM 707 C C . ILE A 1 85 ? 43.946 -18.584 15.640 1.00 80.88 85 ILE A C 1
ATOM 709 O O . ILE A 1 85 ? 43.219 -18.483 14.651 1.00 80.88 85 ILE A O 1
ATOM 713 N N . ASP A 1 86 ? 44.568 -17.538 16.184 1.00 82.62 86 ASP A N 1
ATOM 714 C CA . ASP A 1 86 ? 44.431 -16.168 15.679 1.00 82.62 86 ASP A CA 1
ATOM 715 C C . ASP A 1 86 ? 44.970 -16.022 14.247 1.00 82.62 86 ASP A C 1
ATOM 717 O O . ASP A 1 86 ? 44.279 -15.483 13.379 1.00 82.62 86 ASP A O 1
ATOM 721 N N . GLU A 1 87 ? 46.163 -16.556 13.960 1.00 86.00 87 GLU A N 1
ATOM 722 C CA . GLU A 1 87 ? 46.750 -16.543 12.611 1.00 86.00 87 GLU A CA 1
ATOM 723 C C . GLU A 1 87 ? 45.864 -17.274 11.595 1.00 86.00 87 GLU A C 1
ATOM 725 O O . GLU A 1 87 ? 45.604 -16.770 10.499 1.00 86.00 87 GLU A O 1
ATOM 730 N N . LEU A 1 88 ? 45.345 -18.449 11.960 1.00 84.69 88 LEU A N 1
ATOM 731 C CA . LEU A 1 88 ? 44.474 -19.223 11.080 1.00 84.69 88 LEU A CA 1
ATOM 732 C C . LEU A 1 88 ? 43.112 -18.542 10.886 1.00 84.69 88 LEU A C 1
ATOM 734 O O . LEU A 1 88 ? 42.570 -18.549 9.782 1.00 84.69 88 LEU A O 1
ATOM 738 N N . THR A 1 89 ? 42.580 -17.898 11.924 1.00 85.12 89 THR A N 1
ATOM 739 C CA . THR A 1 89 ? 41.347 -17.103 11.841 1.00 85.12 89 THR A CA 1
ATOM 740 C C . THR A 1 89 ? 41.516 -15.933 10.871 1.00 85.12 89 THR A C 1
ATOM 742 O O . THR A 1 89 ? 40.639 -15.690 10.043 1.00 85.12 89 THR A O 1
ATOM 745 N N . GLN A 1 90 ? 42.665 -15.248 10.894 1.00 85.50 90 GLN A N 1
ATOM 746 C CA . GLN A 1 90 ? 42.973 -14.190 9.927 1.00 85.50 90 GLN A CA 1
ATOM 747 C C . GLN A 1 90 ? 43.081 -14.722 8.493 1.00 85.50 90 GLN A C 1
ATOM 749 O O . GLN A 1 90 ? 42.526 -14.112 7.580 1.00 85.50 90 GLN A O 1
ATOM 754 N N . GLN A 1 91 ? 43.718 -15.879 8.288 1.00 88.38 91 GLN A N 1
ATOM 755 C CA . GLN A 1 91 ? 43.785 -16.520 6.968 1.00 88.38 91 GLN A CA 1
ATOM 756 C C . GLN A 1 91 ? 42.400 -16.916 6.441 1.00 88.38 91 GLN A C 1
ATOM 758 O O . GLN A 1 91 ? 42.118 -16.741 5.253 1.00 88.38 91 GLN A O 1
ATOM 763 N N . ILE A 1 92 ? 41.517 -17.419 7.312 1.00 88.50 92 ILE A N 1
ATOM 764 C CA . ILE A 1 92 ? 40.124 -17.712 6.948 1.00 88.50 92 ILE A CA 1
ATOM 765 C C . ILE A 1 92 ? 39.407 -16.425 6.540 1.00 88.50 92 ILE A C 1
ATOM 767 O O . ILE A 1 92 ? 38.779 -16.409 5.485 1.00 88.50 92 ILE A O 1
ATOM 771 N N . ASN A 1 93 ? 39.524 -15.349 7.323 1.00 87.62 93 ASN A N 1
ATOM 772 C CA . ASN A 1 93 ? 38.884 -14.070 7.002 1.00 87.62 93 ASN A CA 1
ATOM 773 C C . ASN A 1 93 ? 39.349 -13.536 5.635 1.00 87.62 93 ASN A C 1
ATOM 775 O O . ASN A 1 93 ? 38.511 -13.206 4.800 1.00 87.62 93 ASN A O 1
ATOM 779 N N . GLN A 1 94 ? 40.659 -13.555 5.359 1.00 88.19 94 GLN A N 1
ATOM 780 C CA . GLN A 1 94 ? 41.218 -13.160 4.056 1.00 88.19 94 GLN A CA 1
ATOM 781 C C . GLN A 1 94 ? 40.716 -14.047 2.911 1.00 88.19 94 GLN A C 1
ATOM 783 O O . GLN A 1 94 ? 40.423 -13.562 1.818 1.00 88.19 94 GLN A O 1
ATOM 788 N N . SER A 1 95 ? 40.585 -15.354 3.153 1.00 89.69 95 SER A N 1
ATOM 789 C CA . SER A 1 95 ? 40.062 -16.292 2.156 1.00 89.69 95 SER A CA 1
ATOM 790 C C . SER A 1 95 ? 38.592 -16.010 1.845 1.00 89.69 95 SER A C 1
ATOM 792 O O . SER A 1 95 ? 38.206 -16.000 0.680 1.00 89.69 95 SER A O 1
ATOM 794 N N . ILE A 1 96 ? 37.774 -15.736 2.867 1.00 88.06 96 ILE A N 1
ATOM 795 C CA . ILE A 1 96 ? 36.359 -15.376 2.697 1.00 88.06 96 ILE A CA 1
ATOM 796 C C . ILE A 1 96 ? 36.226 -14.044 1.950 1.00 88.06 96 ILE A C 1
ATOM 798 O O . ILE A 1 96 ? 35.415 -13.940 1.034 1.00 88.06 96 ILE A O 1
ATOM 802 N N . GLU A 1 97 ? 37.046 -13.050 2.281 1.00 86.00 97 GLU A N 1
ATOM 803 C CA . GLU A 1 97 ? 37.065 -11.757 1.590 1.00 86.00 97 GLU A CA 1
ATOM 804 C C . GLU A 1 97 ? 37.478 -11.897 0.117 1.00 86.00 97 GLU A C 1
ATOM 806 O O . GLU A 1 97 ? 36.859 -11.307 -0.771 1.00 86.00 97 GLU A O 1
ATOM 811 N N . THR A 1 98 ? 38.456 -12.759 -0.167 1.00 87.31 98 THR A N 1
ATOM 812 C CA . THR A 1 98 ? 38.857 -13.095 -1.542 1.00 87.31 98 THR A CA 1
ATOM 813 C C . THR A 1 98 ? 37.710 -13.766 -2.301 1.00 87.31 98 THR A C 1
ATOM 815 O O . THR A 1 98 ? 37.441 -13.422 -3.448 1.00 87.31 98 THR A O 1
ATOM 818 N N . ILE A 1 99 ? 36.983 -14.686 -1.658 1.00 88.44 99 ILE A N 1
ATOM 819 C CA . ILE A 1 99 ? 35.822 -15.352 -2.265 1.00 88.44 99 ILE A CA 1
ATOM 820 C C . ILE A 1 99 ? 34.718 -14.342 -2.605 1.00 88.44 99 ILE A C 1
ATOM 822 O O . ILE A 1 99 ? 34.149 -14.412 -3.692 1.00 88.44 99 ILE A O 1
ATOM 826 N N . LEU A 1 100 ? 34.409 -13.412 -1.698 1.00 83.38 100 LEU A N 1
ATOM 827 C CA . LEU A 1 100 ? 33.347 -12.422 -1.906 1.00 83.38 100 LEU A CA 1
ATOM 828 C C . LEU A 1 100 ? 33.713 -11.375 -2.969 1.00 83.38 100 LEU A C 1
ATOM 830 O O . LEU A 1 100 ? 32.846 -10.981 -3.748 1.00 83.38 100 LEU A O 1
ATOM 834 N N . SER A 1 101 ? 34.981 -10.959 -3.029 1.00 80.50 101 SER A N 1
ATOM 835 C CA . SER A 1 101 ? 35.466 -9.950 -3.985 1.00 80.50 101 SER A CA 1
ATOM 836 C C . SER A 1 101 ? 35.720 -10.494 -5.394 1.00 80.50 101 SER A C 1
ATOM 838 O O . SER A 1 101 ? 35.523 -9.771 -6.364 1.00 80.50 101 SER A O 1
ATOM 840 N N . GLN A 1 102 ? 36.138 -11.758 -5.535 1.00 82.56 102 GLN A N 1
ATOM 841 C CA . GLN A 1 102 ? 36.475 -12.358 -6.839 1.00 82.56 102 GLN A CA 1
ATOM 842 C C . GLN A 1 102 ? 35.359 -13.230 -7.432 1.00 82.56 102 GLN A C 1
ATOM 844 O O . GLN A 1 102 ? 35.494 -13.748 -8.544 1.00 82.56 102 GLN A O 1
ATOM 849 N N . SER A 1 103 ? 34.264 -13.448 -6.702 1.00 80.88 103 SER A N 1
ATOM 850 C CA . SER A 1 103 ? 33.122 -14.211 -7.208 1.00 80.88 103 SER A CA 1
ATOM 851 C C . SER A 1 103 ? 32.441 -13.463 -8.357 1.00 80.88 103 SER A C 1
ATOM 853 O O . SER A 1 103 ? 32.023 -12.331 -8.193 1.00 80.88 103 SER A O 1
ATOM 855 N N . VAL A 1 104 ? 32.250 -14.117 -9.507 1.00 74.12 104 VAL A N 1
ATOM 856 C CA . VAL A 1 104 ? 31.548 -13.519 -10.664 1.00 74.12 104 VAL A CA 1
ATOM 857 C C . VAL A 1 104 ? 30.058 -13.879 -10.677 1.00 74.12 104 VAL A C 1
ATOM 859 O O . VAL A 1 104 ? 29.210 -13.047 -10.999 1.00 74.12 104 VAL A O 1
ATOM 862 N N . LEU A 1 105 ? 29.734 -15.127 -10.317 1.00 72.94 105 LEU A N 1
ATOM 863 C CA . LEU A 1 105 ? 28.390 -15.706 -10.447 1.00 72.94 105 LEU A CA 1
ATOM 864 C C . LEU A 1 105 ? 27.510 -15.526 -9.203 1.00 72.94 105 LEU A C 1
ATOM 866 O O . LEU A 1 105 ? 26.301 -15.689 -9.304 1.00 72.94 105 LEU A O 1
ATOM 870 N N . TYR A 1 106 ? 28.105 -15.249 -8.035 1.00 78.50 106 TYR A N 1
ATOM 871 C CA . TYR A 1 106 ? 27.397 -15.042 -6.758 1.00 78.50 106 TYR A CA 1
ATOM 872 C C . TYR A 1 106 ? 26.297 -16.081 -6.480 1.00 78.50 106 TYR A C 1
ATOM 874 O O . TYR A 1 106 ? 25.184 -15.751 -6.074 1.00 78.50 106 TYR A O 1
ATOM 882 N N . TYR A 1 107 ? 26.613 -17.363 -6.701 1.00 82.75 107 TYR A N 1
ATOM 883 C CA . TYR A 1 107 ? 25.639 -18.448 -6.607 1.00 82.75 107 TYR A CA 1
ATOM 884 C C . TYR A 1 107 ? 24.953 -18.474 -5.220 1.00 82.75 107 TYR A C 1
ATOM 886 O O . TYR A 1 107 ? 25.645 -18.699 -4.217 1.00 82.75 107 TYR A O 1
ATOM 894 N N . PRO A 1 108 ? 23.616 -18.292 -5.125 1.00 82.38 108 PRO A N 1
ATOM 895 C CA . PRO A 1 108 ? 22.956 -18.024 -3.844 1.00 82.38 108 PRO A CA 1
ATOM 896 C C . PRO A 1 108 ? 23.157 -19.090 -2.757 1.00 82.38 108 PRO A C 1
ATOM 898 O O . PRO A 1 108 ? 23.450 -18.717 -1.621 1.00 82.38 108 PRO A O 1
ATOM 901 N N . PRO A 1 109 ? 23.097 -20.409 -3.045 1.00 83.06 109 PRO A N 1
ATOM 902 C CA . PRO A 1 109 ? 23.353 -21.434 -2.031 1.00 83.06 109 PRO A CA 1
ATOM 903 C C . PRO A 1 109 ? 24.777 -21.405 -1.466 1.00 83.06 109 PRO A C 1
ATOM 905 O O . PRO A 1 109 ? 24.977 -21.756 -0.304 1.00 83.06 109 PRO A O 1
ATOM 908 N N . PHE A 1 110 ? 25.762 -20.990 -2.268 1.00 87.06 110 PHE A N 1
ATOM 909 C CA . PHE A 1 110 ? 27.156 -20.886 -1.839 1.00 87.06 110 PHE A CA 1
ATOM 910 C C . PHE A 1 110 ? 27.385 -19.636 -0.984 1.00 87.06 110 PHE A C 1
ATOM 912 O O . PHE A 1 110 ? 27.898 -19.749 0.129 1.00 87.06 110 PHE A O 1
ATOM 919 N N . ILE A 1 111 ? 26.928 -18.467 -1.448 1.00 87.38 111 ILE A N 1
ATOM 920 C CA . ILE A 1 111 ? 27.036 -17.215 -0.685 1.00 87.38 111 ILE A CA 1
ATOM 921 C C . ILE A 1 111 ? 26.238 -17.307 0.621 1.00 87.38 111 ILE A C 1
ATOM 923 O O . ILE A 1 111 ? 26.764 -16.994 1.687 1.00 87.38 111 ILE A O 1
ATOM 927 N N . GLY A 1 112 ? 25.017 -17.848 0.578 1.00 85.69 112 GLY A N 1
ATOM 928 C CA . GLY A 1 112 ? 24.208 -18.086 1.773 1.00 85.69 112 GLY A CA 1
ATOM 929 C C . GLY A 1 112 ? 24.888 -19.017 2.785 1.00 85.69 112 GLY A C 1
ATOM 930 O O . GLY A 1 112 ? 24.798 -18.779 3.989 1.00 85.69 112 GLY A O 1
ATOM 931 N N . CYS A 1 113 ? 25.624 -20.040 2.328 1.00 88.19 113 CYS A N 1
ATOM 932 C CA . CYS A 1 113 ? 26.422 -20.909 3.201 1.00 88.19 113 CYS A CA 1
ATOM 933 C C . CYS A 1 113 ? 27.520 -20.124 3.935 1.00 88.19 113 CYS A C 1
ATOM 935 O O . CYS A 1 113 ? 27.639 -20.225 5.157 1.00 88.19 113 CYS A O 1
ATOM 937 N N . ILE A 1 114 ? 28.274 -19.298 3.204 1.00 89.56 114 ILE A N 1
ATOM 938 C CA . ILE A 1 114 ? 29.349 -18.465 3.761 1.00 89.56 114 ILE A CA 1
ATOM 939 C C . ILE A 1 114 ? 28.791 -17.465 4.777 1.00 89.56 114 ILE A C 1
ATOM 941 O O . ILE A 1 114 ? 29.285 -17.408 5.902 1.00 89.56 114 ILE A O 1
ATOM 945 N N . LEU A 1 115 ? 27.730 -16.730 4.426 1.00 88.25 115 LEU A N 1
ATOM 946 C CA . LEU A 1 115 ? 27.084 -15.771 5.332 1.00 88.25 115 LEU A CA 1
ATOM 947 C C . LEU A 1 115 ? 26.572 -16.458 6.605 1.00 88.25 115 LEU A C 1
ATOM 949 O O . LEU A 1 115 ? 26.727 -15.942 7.709 1.00 88.25 115 LEU A O 1
ATOM 953 N N . THR A 1 116 ? 26.036 -17.671 6.476 1.00 87.69 116 THR A N 1
ATOM 954 C CA . THR A 1 116 ? 25.591 -18.455 7.631 1.00 87.69 116 THR A CA 1
ATOM 955 C C . THR A 1 116 ? 26.759 -18.876 8.528 1.00 87.69 116 THR A C 1
ATOM 957 O O . THR A 1 116 ? 26.638 -18.815 9.750 1.00 87.69 116 THR A O 1
ATOM 960 N N . ILE A 1 117 ? 27.896 -19.279 7.951 1.00 88.88 117 ILE A N 1
ATOM 961 C CA . ILE A 1 117 ? 29.112 -19.599 8.716 1.00 88.88 117 ILE A CA 1
ATOM 962 C C . ILE A 1 117 ? 29.613 -18.360 9.470 1.00 88.88 117 ILE A C 1
ATOM 964 O O . ILE A 1 117 ? 29.944 -18.468 10.652 1.00 88.88 117 ILE A O 1
ATOM 968 N N . LEU A 1 118 ? 29.613 -17.189 8.824 1.00 87.81 118 LEU A N 1
ATOM 969 C CA . LEU A 1 118 ? 29.974 -15.919 9.461 1.00 87.81 118 LEU A CA 1
ATOM 970 C C . LEU A 1 118 ? 29.046 -15.587 10.637 1.00 87.81 118 LEU A C 1
ATOM 972 O O . LEU A 1 118 ? 29.524 -15.172 11.689 1.00 87.81 118 LEU A O 1
ATOM 976 N N . TYR A 1 119 ? 27.742 -15.830 10.498 1.00 87.38 119 TYR A N 1
ATOM 977 C CA . TYR A 1 119 ? 26.770 -15.628 11.576 1.00 87.38 119 TYR A CA 1
ATOM 978 C C . TYR A 1 119 ? 26.957 -16.610 12.750 1.00 87.38 119 TYR A C 1
ATOM 980 O O . TYR A 1 119 ? 26.866 -16.239 13.925 1.00 87.38 119 TYR A O 1
ATOM 988 N N . GLU A 1 120 ? 27.230 -17.886 12.465 1.00 85.38 120 GLU A N 1
ATOM 989 C CA . GLU A 1 120 ? 27.429 -18.898 13.508 1.00 85.38 120 GLU A CA 1
ATOM 990 C C . GLU A 1 120 ? 28.730 -18.708 14.289 1.00 85.38 120 GLU A C 1
ATOM 992 O O . GLU A 1 120 ? 28.734 -18.875 15.509 1.00 85.38 120 GLU A O 1
ATOM 997 N N . LEU A 1 121 ? 29.819 -18.358 13.601 1.00 83.94 121 LEU A N 1
ATOM 998 C CA . LEU A 1 121 ? 31.154 -18.151 14.176 1.00 83.94 121 LEU A CA 1
ATOM 999 C C . LEU A 1 121 ? 31.474 -16.664 14.373 1.00 83.94 121 LEU A C 1
ATOM 1001 O O . LEU A 1 121 ? 32.634 -16.243 14.347 1.00 83.94 121 LEU A O 1
ATOM 1005 N N . ARG A 1 122 ? 30.425 -15.875 14.608 1.00 81.12 122 ARG A N 1
ATOM 1006 C CA . ARG A 1 122 ? 30.466 -14.415 14.705 1.00 81.12 122 ARG A CA 1
ATOM 1007 C C . ARG A 1 122 ? 31.419 -13.863 15.758 1.00 81.12 122 ARG A C 1
ATOM 1009 O O . ARG A 1 122 ? 31.808 -12.712 15.643 1.00 81.12 122 ARG A O 1
ATOM 1016 N N . SER A 1 123 ? 31.791 -14.641 16.777 1.00 74.81 123 SER A N 1
ATOM 1017 C CA . SER A 1 123 ? 32.731 -14.208 17.821 1.00 74.81 123 SER A CA 1
ATOM 1018 C C . SER A 1 123 ? 34.174 -14.070 17.317 1.00 74.81 123 SER A C 1
ATOM 1020 O O . SER A 1 123 ? 34.939 -13.266 17.864 1.00 74.81 123 SER A O 1
ATOM 1022 N N . ASN A 1 124 ? 34.540 -14.842 16.286 1.00 75.19 124 ASN A N 1
ATOM 1023 C CA . ASN A 1 124 ? 35.922 -15.007 15.831 1.00 75.19 124 ASN A CA 1
ATOM 1024 C C . ASN A 1 124 ? 36.109 -14.524 14.383 1.00 75.19 124 ASN A C 1
ATOM 1026 O O . ASN A 1 124 ? 37.131 -13.913 14.074 1.00 75.19 124 ASN A O 1
ATOM 1030 N N . LEU A 1 125 ? 35.132 -14.763 13.501 1.00 79.81 125 LEU A N 1
ATOM 1031 C CA . LEU A 1 125 ? 35.217 -14.373 12.092 1.00 79.81 125 LEU A CA 1
ATOM 1032 C C . LEU A 1 125 ? 34.717 -12.944 11.877 1.00 79.81 125 LEU A C 1
ATOM 1034 O O . LEU A 1 125 ? 33.640 -12.570 12.341 1.00 79.81 125 LEU A O 1
ATOM 1038 N N . LYS A 1 126 ? 35.501 -12.151 11.145 1.00 79.25 126 LYS A N 1
ATOM 1039 C CA . LYS A 1 126 ? 35.180 -10.766 10.784 1.00 79.25 126 LYS A CA 1
ATOM 1040 C C . LYS A 1 126 ? 35.584 -10.522 9.341 1.00 79.25 126 LYS A C 1
ATOM 1042 O O . LYS A 1 126 ? 36.702 -10.843 8.953 1.00 79.25 126 LYS A O 1
ATOM 1047 N N . VAL A 1 127 ? 34.673 -9.942 8.573 1.00 78.62 127 VAL A N 1
ATOM 1048 C CA . VAL A 1 127 ? 34.866 -9.625 7.154 1.00 78.62 127 VAL A CA 1
ATOM 1049 C C . VAL A 1 127 ? 34.526 -8.155 6.948 1.00 78.62 127 VAL A C 1
ATOM 1051 O O . VAL A 1 127 ? 33.723 -7.602 7.699 1.00 78.62 127 VAL A O 1
ATOM 1054 N N . SER A 1 128 ? 35.161 -7.527 5.963 1.00 79.75 128 SER A N 1
ATOM 1055 C CA . SER A 1 128 ? 34.872 -6.155 5.556 1.00 79.75 128 SER A CA 1
ATOM 1056 C C . SER A 1 128 ? 33.412 -5.987 5.105 1.00 79.75 128 SER A C 1
ATOM 1058 O O . SER A 1 128 ? 32.804 -6.886 4.519 1.00 79.75 128 SER A O 1
ATOM 1060 N N . ALA A 1 129 ? 32.841 -4.816 5.403 1.00 81.12 129 ALA A N 1
ATOM 1061 C CA . ALA A 1 129 ? 31.423 -4.523 5.195 1.00 81.12 129 ALA A CA 1
ATOM 1062 C C . ALA A 1 129 ? 31.018 -4.553 3.713 1.00 81.12 129 ALA A C 1
ATOM 1064 O O . ALA A 1 129 ? 29.989 -5.123 3.358 1.00 81.12 129 ALA A O 1
ATOM 1065 N N . SER A 1 130 ? 31.849 -3.960 2.852 1.00 81.50 130 SER A N 1
ATOM 1066 C CA . SER A 1 130 ? 31.522 -3.704 1.446 1.00 81.50 130 SER A CA 1
ATOM 1067 C C . SER A 1 130 ? 31.427 -4.986 0.596 1.00 81.50 130 SER A C 1
ATOM 1069 O O . SER A 1 130 ? 30.355 -5.228 0.036 1.00 81.50 130 SER A O 1
ATOM 1071 N N . PRO A 1 131 ? 32.429 -5.896 0.563 1.00 81.50 131 PRO A N 1
ATOM 1072 C CA . PRO A 1 131 ? 32.309 -7.158 -0.181 1.00 81.50 131 PRO A CA 1
ATOM 1073 C C . PRO A 1 131 ? 31.173 -8.054 0.328 1.00 81.50 131 PRO A C 1
ATOM 1075 O O . PRO A 1 131 ? 30.556 -8.787 -0.446 1.00 81.50 131 PRO A O 1
ATOM 1078 N N . LEU A 1 132 ? 30.884 -7.997 1.633 1.00 86.00 132 LEU A N 1
ATOM 1079 C CA . LEU A 1 132 ? 29.796 -8.750 2.249 1.00 86.00 132 LEU A CA 1
ATOM 1080 C C . LEU A 1 132 ? 28.429 -8.219 1.819 1.00 86.00 132 LEU A C 1
ATOM 1082 O O . LEU A 1 132 ? 27.587 -9.006 1.384 1.00 86.00 132 LEU A O 1
ATOM 1086 N N . ALA A 1 133 ? 28.213 -6.907 1.920 1.00 83.81 133 ALA A N 1
ATOM 1087 C CA . ALA A 1 133 ? 26.966 -6.276 1.506 1.00 83.81 133 ALA A CA 1
ATOM 1088 C C . ALA A 1 133 ? 26.721 -6.462 0.007 1.00 83.81 133 ALA A C 1
ATOM 1090 O O . ALA A 1 133 ? 25.622 -6.846 -0.390 1.00 83.81 133 ALA A O 1
ATOM 1091 N N . LEU A 1 134 ? 27.765 -6.313 -0.811 1.00 81.12 134 LEU A N 1
ATOM 1092 C CA . LEU A 1 134 ? 27.697 -6.580 -2.241 1.00 81.12 134 LEU A CA 1
ATOM 1093 C C . LEU A 1 134 ? 27.295 -8.033 -2.530 1.00 81.12 134 LEU A C 1
ATOM 1095 O O . LEU A 1 134 ? 26.320 -8.284 -3.239 1.00 81.12 134 LEU A O 1
ATOM 1099 N N . GLY A 1 135 ? 28.001 -9.002 -1.938 1.00 82.94 135 GLY A N 1
ATOM 1100 C CA . GLY A 1 135 ? 27.704 -10.418 -2.136 1.00 82.94 135 GLY A CA 1
ATOM 1101 C C . GLY A 1 135 ? 26.289 -10.793 -1.689 1.00 82.94 135 GLY A C 1
ATOM 1102 O O . GLY A 1 135 ? 25.617 -11.572 -2.367 1.00 82.94 135 GLY A O 1
ATOM 1103 N N . ALA A 1 136 ? 25.805 -10.219 -0.586 1.00 86.12 136 ALA A N 1
ATOM 1104 C CA . ALA A 1 136 ? 24.449 -10.436 -0.088 1.00 86.12 136 ALA A CA 1
ATOM 1105 C C . ALA A 1 136 ? 23.375 -9.805 -0.993 1.00 86.12 136 ALA A C 1
ATOM 1107 O O . ALA A 1 136 ? 22.347 -10.439 -1.233 1.00 86.12 136 ALA A O 1
ATOM 1108 N N . ALA A 1 137 ? 23.617 -8.599 -1.519 1.00 83.25 137 ALA A N 1
ATOM 1109 C CA . ALA A 1 137 ? 22.710 -7.914 -2.438 1.00 83.25 137 ALA A CA 1
ATOM 1110 C C . ALA A 1 137 ? 22.577 -8.666 -3.770 1.00 83.25 137 ALA A C 1
ATOM 1112 O O . ALA A 1 137 ? 21.469 -9.026 -4.165 1.00 83.25 137 ALA A O 1
ATOM 1113 N N . VAL A 1 138 ? 23.702 -8.986 -4.416 1.00 80.00 138 VAL A N 1
ATOM 1114 C CA . VAL A 1 138 ? 23.722 -9.638 -5.736 1.00 80.00 138 VAL A CA 1
ATOM 1115 C C . VAL A 1 138 ? 23.166 -11.062 -5.686 1.00 80.00 138 VAL A C 1
ATOM 1117 O O . VAL A 1 138 ? 22.457 -11.484 -6.596 1.00 80.00 138 VAL A O 1
ATOM 1120 N N . SER A 1 139 ? 23.453 -11.815 -4.621 1.00 80.75 139 SER A N 1
ATOM 1121 C CA . SER A 1 139 ? 22.941 -13.185 -4.464 1.00 80.75 139 SER A CA 1
ATOM 1122 C C . SER A 1 139 ? 21.488 -13.261 -3.977 1.00 80.75 139 SER A C 1
ATOM 1124 O O . SER A 1 139 ? 20.988 -14.361 -3.729 1.00 80.75 139 SER A O 1
ATOM 1126 N N . SER A 1 140 ? 20.815 -12.117 -3.805 1.00 80.12 140 SER A N 1
ATOM 1127 C CA . SER A 1 140 ? 19.474 -12.018 -3.214 1.00 80.12 140 SER A CA 1
ATOM 1128 C C . SER A 1 140 ? 19.376 -12.678 -1.827 1.00 80.12 140 SER A C 1
ATOM 1130 O O . SER A 1 140 ? 18.357 -13.272 -1.485 1.00 80.12 140 SER A O 1
ATOM 1132 N N . GLN A 1 141 ? 20.448 -12.597 -1.028 1.00 82.50 141 GLN A N 1
ATOM 1133 C CA . GLN A 1 141 ? 20.557 -13.100 0.351 1.00 82.50 141 GLN A CA 1
ATOM 1134 C C . GLN A 1 141 ? 20.672 -11.936 1.348 1.00 82.50 141 GLN A C 1
ATOM 1136 O O . GLN A 1 141 ? 21.419 -12.004 2.329 1.00 82.50 141 GLN A O 1
ATOM 1141 N N . GLN A 1 142 ? 19.925 -10.854 1.107 1.00 86.38 142 GLN A N 1
ATOM 1142 C CA . GLN A 1 142 ? 20.062 -9.600 1.853 1.00 86.38 142 GLN A CA 1
ATOM 1143 C C . GLN A 1 142 ? 19.811 -9.787 3.353 1.00 86.38 142 GLN A C 1
ATOM 1145 O O . GLN A 1 142 ? 20.575 -9.275 4.163 1.00 86.38 142 GLN A O 1
ATOM 1150 N N . ILE A 1 143 ? 18.817 -10.602 3.731 1.00 87.00 143 ILE A N 1
ATOM 1151 C CA . ILE A 1 143 ? 18.490 -10.887 5.140 1.00 87.00 143 ILE A CA 1
ATOM 1152 C C . ILE A 1 143 ? 19.682 -11.506 5.885 1.00 87.00 143 ILE A C 1
ATOM 1154 O O . ILE A 1 143 ? 19.989 -11.099 7.002 1.00 87.00 143 ILE A O 1
ATOM 1158 N N . LEU A 1 144 ? 20.381 -12.472 5.278 1.00 85.94 144 LEU A N 1
ATOM 1159 C CA . LEU A 1 144 ? 21.558 -13.080 5.907 1.00 85.94 144 LEU A CA 1
ATOM 1160 C C . LEU A 1 144 ? 22.708 -12.075 6.024 1.00 85.94 144 LEU A C 1
ATOM 1162 O O . LEU A 1 144 ? 23.392 -12.062 7.043 1.00 85.94 144 LEU A O 1
ATOM 1166 N N . GLY A 1 145 ? 22.901 -11.227 5.009 1.00 88.62 145 GLY A N 1
ATOM 1167 C CA . GLY A 1 145 ? 23.886 -10.145 5.056 1.00 88.62 145 GLY A CA 1
ATOM 1168 C C . GLY A 1 145 ? 23.614 -9.164 6.197 1.00 88.62 145 GLY A C 1
ATOM 1169 O O . GLY A 1 145 ? 24.516 -8.876 6.979 1.00 88.62 145 GLY A O 1
ATOM 1170 N N . ILE A 1 146 ? 22.358 -8.732 6.345 1.00 89.94 146 ILE A N 1
ATOM 1171 C CA . ILE A 1 146 ? 21.898 -7.845 7.425 1.00 89.94 146 ILE A CA 1
ATOM 1172 C C . ILE A 1 146 ? 22.198 -8.461 8.789 1.00 89.94 146 ILE A C 1
ATOM 1174 O O . ILE A 1 146 ? 22.863 -7.829 9.601 1.00 89.94 146 ILE A O 1
ATOM 1178 N N . LEU A 1 147 ? 21.797 -9.717 9.014 1.00 88.94 147 LEU A N 1
ATOM 1179 C CA . LEU A 1 147 ? 22.026 -10.403 10.289 1.00 88.94 147 LEU A CA 1
ATOM 1180 C C . LEU A 1 147 ? 23.513 -10.481 10.656 1.00 88.94 147 LEU A C 1
ATOM 1182 O O . LEU A 1 147 ? 23.873 -10.335 11.823 1.00 88.94 147 LEU A O 1
ATOM 1186 N N . VAL A 1 148 ? 24.389 -10.718 9.675 1.00 89.06 148 VAL A N 1
ATOM 1187 C CA . VAL A 1 148 ? 25.837 -10.753 9.920 1.00 89.06 148 VAL A CA 1
ATOM 1188 C C . VAL A 1 148 ? 26.366 -9.364 10.278 1.00 89.06 148 VAL A C 1
ATOM 1190 O O . VAL A 1 148 ? 27.139 -9.249 11.228 1.00 89.06 148 VAL A O 1
ATOM 1193 N N . LEU A 1 149 ? 25.948 -8.316 9.563 1.00 88.56 149 LEU A N 1
ATOM 1194 C CA . LEU A 1 149 ? 26.384 -6.941 9.831 1.00 88.56 149 LEU A CA 1
ATOM 1195 C C . LEU A 1 149 ? 25.875 -6.419 11.183 1.00 88.56 149 LEU A C 1
ATOM 1197 O O . LEU A 1 149 ? 26.641 -5.808 11.927 1.00 88.56 149 LEU A O 1
ATOM 1201 N N . GLU A 1 150 ? 24.625 -6.703 11.548 1.00 88.75 150 GLU A N 1
ATOM 1202 C CA . GLU A 1 150 ? 24.067 -6.332 12.854 1.00 88.75 150 GLU A CA 1
ATOM 1203 C C . GLU A 1 150 ? 24.822 -6.993 14.007 1.00 88.75 150 GLU A C 1
ATOM 1205 O O . GLU A 1 150 ? 25.204 -6.329 14.970 1.00 88.75 150 GLU A O 1
ATOM 1210 N N . GLU A 1 151 ? 25.105 -8.291 13.900 1.00 86.94 151 GLU A N 1
ATOM 1211 C CA . GLU A 1 151 ? 25.894 -9.001 14.909 1.00 86.94 151 GLU A CA 1
ATOM 1212 C C . GLU A 1 151 ? 27.331 -8.473 15.001 1.00 86.94 151 GLU A C 1
ATOM 1214 O O . GLU A 1 151 ? 27.888 -8.393 16.101 1.00 86.94 151 GLU A O 1
ATOM 1219 N N . GLN A 1 152 ? 27.940 -8.087 13.874 1.00 85.38 152 GLN A N 1
ATOM 1220 C CA . GLN A 1 152 ? 29.253 -7.441 13.882 1.00 85.38 152 GLN A CA 1
ATOM 1221 C C . GLN A 1 152 ? 29.210 -6.112 14.651 1.00 85.38 152 GLN A C 1
ATOM 1223 O O . GLN A 1 152 ? 30.077 -5.893 15.502 1.00 85.38 152 GLN A O 1
ATOM 1228 N N . LEU A 1 153 ? 28.181 -5.286 14.426 1.00 83.50 153 LEU A N 1
ATOM 1229 C CA . LEU A 1 153 ? 27.972 -4.011 15.123 1.00 83.50 153 LEU A CA 1
ATOM 1230 C C . LEU A 1 153 ? 27.742 -4.197 16.635 1.00 83.50 153 LEU A C 1
ATOM 1232 O O . LEU A 1 153 ? 28.393 -3.542 17.456 1.00 83.50 153 LEU A O 1
ATOM 1236 N N . ILE A 1 154 ? 26.889 -5.150 17.026 1.00 83.94 154 ILE A N 1
ATOM 1237 C CA . ILE A 1 154 ? 26.608 -5.465 18.439 1.00 83.94 154 ILE A CA 1
ATOM 1238 C C . ILE A 1 154 ? 27.894 -5.868 19.175 1.00 83.94 154 ILE A C 1
ATOM 1240 O O . ILE A 1 154 ? 28.151 -5.456 20.313 1.00 83.94 154 ILE A O 1
ATOM 1244 N N . GLN A 1 155 ? 28.745 -6.665 18.531 1.00 77.88 155 GLN A N 1
ATOM 1245 C CA . GLN A 1 155 ? 30.000 -7.103 19.133 1.00 77.88 155 GLN A CA 1
ATOM 1246 C C . GLN A 1 155 ? 31.061 -6.005 19.192 1.00 77.88 155 GLN A C 1
ATOM 1248 O O . GLN A 1 155 ? 31.835 -5.973 20.155 1.00 77.88 155 GLN A O 1
ATOM 1253 N N . THR A 1 156 ? 31.127 -5.113 18.199 1.00 69.50 156 THR A N 1
ATOM 1254 C CA . THR A 1 156 ? 32.025 -3.952 18.257 1.00 69.50 156 THR A CA 1
ATOM 1255 C C . THR A 1 156 ? 31.654 -3.015 19.400 1.00 69.50 156 THR A C 1
ATOM 1257 O O . THR A 1 156 ? 32.552 -2.577 20.120 1.00 69.50 156 THR A O 1
ATOM 1260 N N . ASP A 1 157 ? 30.361 -2.794 19.644 1.00 63.44 157 ASP A N 1
ATOM 1261 C CA . ASP A 1 157 ? 29.881 -1.964 20.755 1.00 63.44 157 ASP A CA 1
ATOM 1262 C C . ASP A 1 157 ? 30.172 -2.613 22.119 1.00 63.44 157 ASP A C 1
ATOM 1264 O O . ASP A 1 157 ? 30.630 -1.952 23.055 1.00 63.44 157 ASP A O 1
ATOM 1268 N N . THR A 1 158 ? 30.008 -3.937 22.221 1.00 59.91 158 THR A N 1
ATOM 1269 C CA . THR A 1 158 ? 30.286 -4.688 23.458 1.00 59.91 158 THR A CA 1
ATOM 1270 C C . THR A 1 158 ? 31.775 -4.652 23.838 1.00 59.91 158 THR A C 1
ATOM 1272 O O . THR A 1 158 ? 32.103 -4.513 25.017 1.00 59.91 158 THR A O 1
ATOM 1275 N N . ARG A 1 159 ? 32.693 -4.724 22.859 1.00 56.59 159 ARG A N 1
ATOM 1276 C CA . ARG A 1 159 ? 34.151 -4.628 23.100 1.00 56.59 159 ARG A CA 1
ATOM 1277 C C . ARG A 1 159 ? 34.606 -3.198 23.432 1.00 56.59 159 ARG A C 1
ATOM 1279 O O . ARG A 1 159 ? 35.486 -3.011 24.270 1.00 56.59 159 ARG A O 1
ATOM 1286 N N . GLN A 1 160 ? 33.983 -2.175 22.840 1.00 53.53 160 GLN A N 1
ATOM 1287 C CA . GLN A 1 160 ? 34.282 -0.772 23.166 1.00 53.53 160 GLN A CA 1
ATOM 1288 C C . GLN A 1 160 ? 33.932 -0.418 24.619 1.00 53.53 160 GLN A C 1
ATOM 1290 O O . GLN A 1 160 ? 34.665 0.336 25.263 1.00 53.53 160 GLN A O 1
ATOM 1295 N N . ALA A 1 161 ? 32.860 -0.999 25.168 1.00 49.53 161 ALA A N 1
ATOM 1296 C CA . ALA A 1 161 ? 32.495 -0.814 26.570 1.00 49.53 161 ALA A CA 1
ATOM 1297 C C . ALA A 1 161 ? 33.559 -1.376 27.537 1.00 49.53 161 ALA A C 1
ATOM 1299 O O . ALA A 1 161 ? 33.820 -0.768 28.578 1.00 49.53 161 ALA A O 1
ATOM 1300 N N . THR A 1 162 ? 34.222 -2.486 27.185 1.00 49.12 162 THR A N 1
ATOM 1301 C CA . THR A 1 162 ? 35.238 -3.141 28.029 1.00 49.12 162 THR A CA 1
ATOM 1302 C C . THR A 1 162 ? 36.634 -2.510 27.930 1.00 49.12 162 THR A C 1
ATOM 1304 O O . THR A 1 162 ? 37.351 -2.473 28.930 1.00 49.12 162 THR A O 1
ATOM 1307 N N . ASP A 1 163 ? 37.007 -1.950 26.772 1.00 43.50 163 ASP A N 1
ATOM 1308 C CA . ASP A 1 163 ? 38.354 -1.398 26.517 1.00 43.50 163 ASP A CA 1
ATOM 1309 C C . ASP A 1 163 ? 38.506 0.106 26.836 1.00 43.50 163 ASP A C 1
ATOM 1311 O O . ASP A 1 163 ? 39.610 0.656 26.792 1.00 43.50 163 ASP A O 1
ATOM 1315 N N . SER A 1 164 ? 37.425 0.784 27.241 1.00 47.31 164 SER A N 1
ATOM 1316 C CA . SER A 1 164 ? 37.373 2.236 27.510 1.00 47.31 164 SER A CA 1
ATOM 1317 C C . SER A 1 164 ? 38.260 2.750 28.668 1.00 47.31 164 SER A C 1
ATOM 1319 O O . SER A 1 164 ? 38.266 3.945 28.967 1.00 47.31 164 SER A O 1
ATOM 1321 N N . SER A 1 165 ? 39.071 1.897 29.306 1.00 45.56 165 SER A N 1
ATOM 1322 C CA . SER A 1 165 ? 39.902 2.280 30.455 1.00 45.56 165 SER A CA 1
ATOM 1323 C C . SER A 1 165 ? 41.259 2.926 30.119 1.00 45.56 165 SER A C 1
ATOM 1325 O O . SER A 1 165 ? 41.881 3.476 31.032 1.00 45.56 165 SER A O 1
ATOM 1327 N N . LYS A 1 166 ? 41.757 2.936 28.863 1.00 42.81 166 LYS A N 1
ATOM 1328 C CA . LYS A 1 166 ? 43.067 3.564 28.538 1.00 42.81 166 LYS A CA 1
ATOM 1329 C C . LYS A 1 166 ? 43.174 4.236 27.147 1.00 42.81 166 LYS A C 1
ATOM 1331 O O . LYS A 1 166 ? 43.347 3.573 26.139 1.00 42.81 166 LYS A O 1
ATOM 1336 N N . ARG A 1 167 ? 43.274 5.579 27.180 1.00 37.94 167 ARG A N 1
ATOM 1337 C CA . ARG A 1 167 ? 43.741 6.582 26.175 1.00 37.94 167 ARG A CA 1
ATOM 1338 C C . ARG A 1 167 ? 42.984 6.732 24.826 1.00 37.94 167 ARG A C 1
ATOM 1340 O O . ARG A 1 167 ? 42.819 5.764 24.101 1.00 37.94 167 ARG A O 1
ATOM 1347 N N . PRO A 1 168 ? 42.680 7.973 24.369 1.00 40.97 168 PRO A N 1
ATOM 1348 C CA . PRO A 1 168 ? 41.698 8.232 23.308 1.00 40.97 168 PRO A CA 1
ATOM 1349 C C . PRO A 1 168 ? 42.294 8.532 21.912 1.00 40.97 168 PRO A C 1
ATOM 1351 O O . PRO A 1 168 ? 41.636 9.163 21.091 1.00 40.97 168 PRO A O 1
ATOM 1354 N N . ARG A 1 169 ? 43.542 8.137 21.606 1.00 41.91 169 ARG A N 1
ATOM 1355 C CA . ARG A 1 169 ? 44.170 8.458 20.298 1.00 41.91 169 ARG A CA 1
ATOM 1356 C C . ARG A 1 169 ? 43.903 7.437 19.177 1.00 41.91 169 ARG A C 1
ATOM 1358 O O . ARG A 1 169 ? 43.981 7.828 18.022 1.00 41.91 169 ARG A O 1
ATOM 1365 N N . LEU A 1 170 ? 43.525 6.195 19.499 1.00 41.84 170 LEU A N 1
ATOM 1366 C CA . LEU A 1 170 ? 43.159 5.136 18.532 1.00 41.84 170 LEU A CA 1
ATOM 1367 C C . LEU A 1 170 ? 41.657 5.109 18.173 1.00 41.84 170 LEU A C 1
ATOM 1369 O O . LEU A 1 170 ? 41.221 4.292 17.374 1.00 41.84 170 LEU A O 1
ATOM 1373 N N . ALA A 1 171 ? 40.846 6.010 18.738 1.00 41.75 171 ALA A N 1
ATOM 1374 C CA . ALA A 1 171 ? 39.395 6.011 18.536 1.00 41.75 171 ALA A CA 1
ATOM 1375 C C . ALA A 1 171 ? 38.955 6.485 17.134 1.00 41.75 171 ALA A C 1
ATOM 1377 O O . ALA A 1 171 ? 37.851 6.167 16.710 1.00 41.75 171 ALA A O 1
ATOM 1378 N N . ARG A 1 172 ? 39.794 7.233 16.399 1.00 38.94 172 ARG A N 1
ATOM 1379 C CA . ARG A 1 172 ? 39.412 7.832 15.104 1.00 38.94 172 ARG A CA 1
ATOM 1380 C C . ARG A 1 172 ? 39.300 6.826 13.952 1.00 38.94 172 ARG A C 1
ATOM 1382 O O . ARG A 1 172 ? 38.382 6.959 13.154 1.00 38.94 172 ARG A O 1
ATOM 1389 N N . GLU A 1 173 ? 40.176 5.823 13.880 1.00 40.94 173 GLU A N 1
ATOM 1390 C CA . GLU A 1 173 ? 40.094 4.774 12.844 1.00 40.94 173 GLU A CA 1
ATOM 1391 C C . GLU A 1 173 ? 38.883 3.852 13.067 1.00 40.94 173 GLU A C 1
ATOM 1393 O O . GLU A 1 173 ? 38.180 3.510 12.119 1.00 40.94 173 GLU A O 1
ATOM 1398 N N . ASN A 1 174 ? 38.566 3.546 14.331 1.00 47.53 174 ASN A N 1
ATOM 1399 C CA . ASN A 1 174 ? 37.438 2.682 14.695 1.00 47.53 174 ASN A CA 1
ATOM 1400 C C . ASN A 1 174 ? 36.065 3.327 14.429 1.00 47.53 174 ASN A C 1
ATOM 1402 O O . ASN A 1 174 ? 35.118 2.623 14.092 1.00 47.53 174 ASN A O 1
ATOM 1406 N N . VAL A 1 175 ? 35.946 4.658 14.534 1.00 51.06 175 VAL A N 1
ATOM 1407 C CA . VAL A 1 175 ? 34.709 5.374 14.167 1.00 51.06 175 VAL A CA 1
ATOM 1408 C C . VAL A 1 175 ? 34.453 5.272 12.660 1.00 51.06 175 VAL A C 1
ATOM 1410 O O . VAL A 1 175 ? 33.321 5.032 12.267 1.00 51.06 175 VAL A O 1
ATOM 1413 N N . SER A 1 176 ? 35.492 5.358 11.821 1.00 56.25 176 SER A N 1
ATOM 1414 C CA . SER A 1 176 ? 35.357 5.251 10.358 1.00 56.25 176 SER A CA 1
ATOM 1415 C C . SER A 1 176 ? 34.875 3.867 9.900 1.00 56.25 176 SER A C 1
ATOM 1417 O O . SER A 1 176 ? 33.988 3.759 9.056 1.00 56.25 176 SER A O 1
ATOM 1419 N N . GLN A 1 177 ? 35.408 2.798 10.505 1.00 60.81 177 GLN A N 1
ATOM 1420 C CA . GLN A 1 177 ? 35.001 1.423 10.191 1.00 60.81 177 GLN A CA 1
ATOM 1421 C C . GLN A 1 177 ? 33.555 1.132 10.615 1.00 60.81 177 GLN A C 1
ATOM 1423 O O . GLN A 1 177 ? 32.812 0.504 9.862 1.00 60.81 177 GLN A O 1
ATOM 1428 N N . ASN A 1 178 ? 33.127 1.638 11.777 1.00 69.94 178 ASN A N 1
ATOM 1429 C CA . ASN A 1 178 ? 31.740 1.498 12.223 1.00 69.94 178 ASN A CA 1
ATOM 1430 C C . ASN A 1 178 ? 30.774 2.285 11.327 1.00 69.94 178 ASN A C 1
ATOM 1432 O O . ASN A 1 178 ? 29.696 1.787 11.017 1.00 69.94 178 ASN A O 1
ATOM 1436 N N . THR A 1 179 ? 31.153 3.482 10.867 1.00 71.38 179 THR A N 1
ATOM 1437 C CA . THR A 1 179 ? 30.328 4.267 9.936 1.00 71.38 179 THR A CA 1
ATOM 1438 C C . THR A 1 179 ? 30.165 3.559 8.587 1.00 71.38 179 THR A C 1
ATOM 1440 O O . THR A 1 179 ? 29.049 3.480 8.083 1.00 71.38 179 THR A O 1
ATOM 1443 N N . SER A 1 180 ? 31.230 2.959 8.039 1.00 75.50 180 SER A N 1
ATOM 1444 C CA . SER A 1 180 ? 31.146 2.143 6.814 1.00 75.50 180 SER A CA 1
ATOM 1445 C C . SER A 1 180 ? 30.228 0.922 6.984 1.00 75.50 180 SER A C 1
ATOM 1447 O O . SER A 1 180 ? 29.409 0.656 6.107 1.00 75.50 180 SER A O 1
ATOM 1449 N N . LEU A 1 181 ? 30.283 0.232 8.133 1.00 82.56 181 LEU A N 1
ATOM 1450 C CA . LEU A 1 181 ? 29.361 -0.867 8.460 1.00 82.56 181 LEU A CA 1
ATOM 1451 C C . LEU A 1 181 ? 27.896 -0.406 8.490 1.00 82.56 181 LEU A C 1
ATOM 1453 O O . LEU A 1 181 ? 27.039 -1.067 7.908 1.00 82.56 181 LEU A O 1
ATOM 1457 N N . TRP A 1 182 ? 27.608 0.734 9.125 1.00 84.06 182 TRP A N 1
ATOM 1458 C CA . TRP A 1 182 ? 26.258 1.306 9.169 1.00 84.06 182 TRP A CA 1
ATOM 1459 C C . TRP A 1 182 ? 25.752 1.726 7.787 1.00 84.06 182 TRP A C 1
ATOM 1461 O O . TRP A 1 182 ? 24.580 1.510 7.487 1.00 84.06 182 TRP A O 1
ATOM 1471 N N . ILE A 1 183 ? 26.615 2.283 6.933 1.00 80.88 183 ILE A N 1
ATOM 1472 C CA . ILE A 1 183 ? 26.242 2.678 5.569 1.00 80.88 183 ILE A CA 1
ATOM 1473 C C . ILE A 1 183 ? 25.972 1.449 4.692 1.00 80.88 183 ILE A C 1
ATOM 1475 O O . ILE A 1 183 ? 24.963 1.414 3.991 1.00 80.88 183 ILE A O 1
ATOM 1479 N N . GLU A 1 184 ? 26.794 0.405 4.757 1.00 83.06 184 GLU A N 1
ATOM 1480 C CA . GLU A 1 184 ? 26.539 -0.826 3.996 1.00 83.06 184 GLU A CA 1
ATOM 1481 C C . GLU A 1 184 ? 25.297 -1.575 4.507 1.00 83.06 184 GLU A C 1
ATOM 1483 O O . GLU A 1 184 ? 24.492 -2.075 3.719 1.00 83.06 184 GLU A O 1
ATOM 1488 N N . LEU A 1 185 ? 25.061 -1.564 5.822 1.00 88.50 185 LEU A N 1
ATOM 1489 C CA . LEU A 1 185 ? 23.815 -2.053 6.412 1.00 88.50 185 LEU A CA 1
ATOM 1490 C C . LEU A 1 185 ? 22.605 -1.245 5.913 1.00 88.50 185 LEU A C 1
ATOM 1492 O O . LEU A 1 185 ? 21.577 -1.823 5.561 1.00 88.50 185 LEU A O 1
ATOM 1496 N N . SER A 1 186 ? 22.743 0.081 5.818 1.00 85.19 186 SER A N 1
ATOM 1497 C CA . SER A 1 186 ? 21.722 0.973 5.263 1.00 85.19 186 SER A CA 1
ATOM 1498 C C . SER A 1 186 ? 21.395 0.634 3.802 1.00 85.19 186 SER A C 1
ATOM 1500 O O . SER A 1 186 ? 20.224 0.601 3.424 1.00 85.19 186 SER A O 1
ATOM 1502 N N . ARG A 1 187 ? 22.405 0.274 2.997 1.00 85.50 187 ARG A N 1
ATOM 1503 C CA . ARG A 1 187 ? 22.237 -0.142 1.597 1.00 85.50 187 ARG A CA 1
ATOM 1504 C C . ARG A 1 187 ? 21.453 -1.454 1.498 1.00 85.50 187 ARG A C 1
ATOM 1506 O O . ARG A 1 187 ? 20.553 -1.565 0.665 1.00 85.50 187 ARG A O 1
ATOM 1513 N N . LEU A 1 188 ? 21.727 -2.420 2.379 1.00 88.06 188 LEU A N 1
ATOM 1514 C CA . LEU A 1 188 ? 20.959 -3.666 2.443 1.00 88.06 188 LEU A CA 1
ATOM 1515 C C . LEU A 1 188 ? 19.514 -3.439 2.903 1.00 88.06 188 LEU A C 1
ATOM 1517 O O . LEU A 1 188 ? 18.597 -3.959 2.270 1.00 88.06 188 LEU A O 1
ATOM 1521 N N . TYR A 1 189 ? 19.281 -2.634 3.942 1.00 88.69 189 TYR A N 1
ATOM 1522 C CA . TYR A 1 189 ? 17.919 -2.307 4.381 1.00 88.69 189 TYR A CA 1
ATOM 1523 C C . TYR A 1 189 ? 17.116 -1.583 3.301 1.00 88.69 189 TYR A C 1
ATOM 1525 O O . TYR A 1 189 ? 15.949 -1.914 3.069 1.00 88.69 189 TYR A O 1
ATOM 1533 N N . LYS A 1 190 ? 17.767 -0.671 2.571 1.00 86.50 190 LYS A N 1
ATOM 1534 C CA . LYS A 1 190 ? 17.178 -0.017 1.405 1.00 86.50 190 LYS A CA 1
ATOM 1535 C C . LYS A 1 190 ? 16.762 -1.033 0.339 1.00 86.50 190 LYS A C 1
ATOM 1537 O O . LYS A 1 190 ? 15.634 -0.971 -0.135 1.00 86.50 190 LYS A O 1
ATOM 1542 N N . SER A 1 191 ? 17.613 -2.016 0.031 1.00 83.25 191 SER A N 1
ATOM 1543 C CA . SER A 1 191 ? 17.303 -3.050 -0.971 1.00 83.25 191 SER A CA 1
ATOM 1544 C C . SER A 1 191 ? 16.101 -3.941 -0.613 1.00 83.25 191 SER A C 1
ATOM 1546 O O . SER A 1 191 ? 15.473 -4.507 -1.503 1.00 83.25 191 SER A O 1
ATOM 1548 N N . ILE A 1 192 ? 15.747 -4.056 0.674 1.00 83.56 192 ILE A N 1
ATOM 1549 C CA . ILE A 1 192 ? 14.552 -4.794 1.128 1.00 83.56 192 ILE A CA 1
ATOM 1550 C C . ILE A 1 192 ? 13.298 -3.900 1.131 1.00 83.56 192 ILE A C 1
ATOM 1552 O O . ILE A 1 192 ? 12.180 -4.422 1.098 1.00 83.56 192 ILE A O 1
ATOM 1556 N N . GLY A 1 193 ? 13.477 -2.575 1.106 1.00 79.75 193 GLY A N 1
ATOM 1557 C CA . GLY A 1 193 ? 12.410 -1.575 1.169 1.00 79.75 193 GLY A CA 1
ATOM 1558 C C . GLY A 1 193 ? 12.059 -1.111 2.588 1.00 79.75 193 GLY A C 1
ATOM 1559 O O . GLY A 1 193 ? 11.005 -0.509 2.781 1.00 79.75 193 GLY A O 1
ATOM 1560 N N . GLU A 1 194 ? 12.917 -1.370 3.580 1.00 85.19 194 GLU A N 1
ATOM 1561 C CA . GLU A 1 194 ? 12.682 -1.022 4.991 1.00 85.19 194 GLU A CA 1
ATOM 1562 C C . GLU A 1 194 ? 13.168 0.403 5.308 1.00 85.19 194 GLU A C 1
ATOM 1564 O O . GLU A 1 194 ? 14.208 0.626 5.938 1.00 85.19 194 GLU A O 1
ATOM 1569 N N . PHE A 1 195 ? 12.406 1.398 4.845 1.00 82.00 195 PHE A N 1
ATOM 1570 C CA . PHE A 1 195 ? 12.744 2.816 5.018 1.00 82.00 195 PHE A CA 1
ATOM 1571 C C . PHE A 1 195 ? 12.651 3.305 6.471 1.00 82.00 195 PHE A C 1
ATOM 1573 O O . PHE A 1 195 ? 13.362 4.243 6.831 1.00 82.00 195 PHE A O 1
ATOM 1580 N N . ASP A 1 196 ? 11.833 2.676 7.318 1.00 84.19 196 ASP A N 1
ATOM 1581 C CA . ASP A 1 196 ? 11.691 3.061 8.731 1.00 84.19 196 ASP A CA 1
ATOM 1582 C C . ASP A 1 196 ? 12.989 2.796 9.510 1.00 84.19 196 ASP A C 1
ATOM 1584 O O . ASP A 1 196 ? 13.481 3.654 10.248 1.00 84.19 196 ASP A O 1
ATOM 1588 N N . VAL A 1 197 ? 13.595 1.626 9.283 1.00 84.56 197 VAL A N 1
ATOM 1589 C CA . VAL A 1 197 ? 14.899 1.265 9.859 1.00 84.56 197 VAL A CA 1
ATOM 1590 C C . VAL A 1 197 ? 15.991 2.174 9.301 1.00 84.56 197 VAL A C 1
ATOM 1592 O O . VAL A 1 197 ? 16.831 2.666 10.055 1.00 84.56 197 VAL A O 1
ATOM 1595 N N . LEU A 1 198 ? 15.943 2.459 7.996 1.00 83.25 198 LEU A N 1
ATOM 1596 C CA . LEU A 1 198 ? 16.877 3.367 7.336 1.00 83.25 198 LEU A CA 1
ATOM 1597 C C . LEU A 1 198 ? 16.865 4.757 7.989 1.00 83.25 198 LEU A C 1
ATOM 1599 O O . LEU A 1 198 ? 17.919 5.288 8.339 1.00 83.25 198 LEU A O 1
ATOM 1603 N N . GLN A 1 199 ? 15.677 5.324 8.214 1.00 80.12 199 GLN A N 1
ATOM 1604 C CA . GLN A 1 199 ? 15.523 6.613 8.889 1.00 80.12 199 GLN A CA 1
ATOM 1605 C C . GLN A 1 199 ? 16.084 6.583 10.314 1.00 80.12 199 GLN A C 1
ATOM 1607 O O . GLN A 1 199 ? 16.786 7.520 10.688 1.00 80.12 199 GLN A O 1
ATOM 1612 N N . GLY A 1 200 ? 15.849 5.505 11.071 1.00 79.69 200 GLY A N 1
ATOM 1613 C CA . GLY A 1 200 ? 16.416 5.330 12.412 1.00 79.69 200 GLY A CA 1
ATOM 1614 C C . GLY A 1 200 ? 17.951 5.284 12.428 1.00 79.69 200 GLY A C 1
ATOM 1615 O O . GLY A 1 200 ? 18.591 5.893 13.285 1.00 79.69 200 GLY A O 1
ATOM 1616 N N . ILE A 1 201 ? 18.572 4.617 11.448 1.00 81.19 201 ILE A N 1
ATOM 1617 C CA . ILE A 1 201 ? 20.039 4.552 11.325 1.00 81.19 201 ILE A CA 1
ATOM 1618 C C . ILE A 1 201 ? 20.623 5.953 11.071 1.00 81.19 201 ILE A C 1
ATOM 1620 O O . ILE A 1 201 ? 21.566 6.369 11.752 1.00 81.19 201 ILE A O 1
ATOM 1624 N N . PHE A 1 202 ? 20.033 6.699 10.132 1.00 76.25 202 PHE A N 1
ATOM 1625 C CA . PHE A 1 202 ? 20.477 8.049 9.769 1.00 76.25 202 PHE A CA 1
ATOM 1626 C C . PHE A 1 202 ? 20.060 9.140 10.777 1.00 76.25 202 PHE A C 1
ATOM 1628 O O . PHE A 1 202 ? 20.602 10.243 10.713 1.00 76.25 202 PHE A O 1
ATOM 1635 N N . SER A 1 203 ? 19.135 8.868 11.710 1.00 71.25 203 SER A N 1
ATOM 1636 C CA . SER A 1 203 ? 18.770 9.799 12.791 1.00 71.25 203 SER A CA 1
ATOM 1637 C C . SER A 1 203 ? 19.618 9.632 14.051 1.00 71.25 203 SER A C 1
ATOM 1639 O O . SER A 1 203 ? 19.966 10.630 14.681 1.00 71.25 203 SER A O 1
ATOM 1641 N N . ASP A 1 204 ? 19.941 8.388 14.422 1.00 65.75 204 ASP A N 1
ATOM 1642 C CA . ASP A 1 204 ? 20.450 8.077 15.764 1.00 65.75 204 ASP A CA 1
ATOM 1643 C C . ASP A 1 204 ? 21.941 7.727 15.797 1.00 65.75 204 ASP A C 1
ATOM 1645 O O . ASP A 1 204 ? 22.600 7.936 16.821 1.00 65.75 204 ASP A O 1
ATOM 1649 N N . LYS A 1 205 ? 22.475 7.122 14.726 1.00 59.69 205 LYS A N 1
ATOM 1650 C CA . LYS A 1 205 ? 23.781 6.432 14.756 1.00 59.69 205 LYS A CA 1
ATOM 1651 C C . LYS A 1 205 ? 24.839 7.030 13.841 1.00 59.69 205 LYS A C 1
ATOM 1653 O O . LYS A 1 205 ? 26.022 6.752 14.031 1.00 59.69 205 LYS A O 1
ATOM 1658 N N . LEU A 1 206 ? 24.440 7.883 12.905 1.00 60.59 206 LEU A N 1
ATOM 1659 C CA . LEU A 1 206 ? 25.332 8.508 11.942 1.00 60.59 206 LEU A CA 1
ATOM 1660 C C . LEU A 1 206 ? 25.391 10.025 12.167 1.00 60.59 206 LEU A C 1
ATOM 1662 O O . LEU A 1 206 ? 24.367 10.695 12.232 1.00 60.59 206 LEU A O 1
ATOM 1666 N N . GLY A 1 207 ? 26.600 10.593 12.219 1.00 58.44 207 GLY A N 1
ATOM 1667 C CA . GLY A 1 207 ? 26.823 12.044 12.102 1.00 58.44 207 GLY A CA 1
ATOM 1668 C C . GLY A 1 207 ? 26.639 12.545 10.663 1.00 58.44 207 GLY A C 1
ATOM 1669 O O . GLY A 1 207 ? 27.415 13.376 10.200 1.00 58.44 207 GLY A O 1
ATOM 1670 N N . THR A 1 208 ? 25.688 11.959 9.933 1.00 66.81 208 THR A N 1
ATOM 1671 C CA . THR A 1 208 ? 25.406 12.221 8.520 1.00 66.81 208 THR A CA 1
ATOM 1672 C C . THR A 1 208 ? 24.755 13.574 8.321 1.00 66.81 208 THR A C 1
ATOM 1674 O O . THR A 1 208 ? 24.148 14.147 9.228 1.00 66.81 208 THR A O 1
ATOM 1677 N N . LYS A 1 209 ? 24.859 14.089 7.099 1.00 76.25 209 LYS A N 1
ATOM 1678 C CA . LYS A 1 209 ? 24.314 15.402 6.768 1.00 76.25 209 LYS A CA 1
ATOM 1679 C C . LYS A 1 209 ? 22.786 15.393 6.823 1.00 76.25 209 LYS A C 1
ATOM 1681 O O . LYS A 1 209 ? 22.126 14.467 6.355 1.00 76.25 209 LYS A O 1
ATOM 1686 N N . ASP A 1 210 ? 22.204 16.505 7.273 1.00 82.12 210 ASP A N 1
ATOM 1687 C CA . ASP A 1 210 ? 20.747 16.712 7.279 1.00 82.12 210 ASP A CA 1
ATOM 1688 C C . ASP A 1 210 ? 20.107 16.586 5.887 1.00 82.12 210 ASP A C 1
ATOM 1690 O O . ASP A 1 210 ? 18.906 16.330 5.763 1.00 82.12 210 ASP A O 1
ATOM 1694 N N . ILE A 1 211 ? 20.888 16.794 4.821 1.00 86.25 211 ILE A N 1
ATOM 1695 C CA . ILE A 1 211 ? 20.413 16.610 3.449 1.00 86.25 211 ILE A CA 1
ATOM 1696 C C . ILE A 1 211 ? 20.124 15.136 3.143 1.00 86.25 211 ILE A C 1
ATOM 1698 O O . ILE A 1 211 ? 19.120 14.860 2.493 1.00 86.25 211 ILE A O 1
ATOM 1702 N N . THR A 1 212 ? 20.936 14.212 3.670 1.00 84.62 212 THR A N 1
ATOM 1703 C CA . THR A 1 212 ? 20.799 12.761 3.487 1.00 84.62 212 THR A CA 1
ATOM 1704 C C . THR A 1 212 ? 19.485 12.287 4.095 1.00 84.62 212 THR A C 1
ATOM 1706 O O . THR A 1 212 ? 18.677 11.655 3.416 1.00 84.62 212 THR A O 1
ATOM 1709 N N . ARG A 1 213 ? 19.200 12.710 5.335 1.00 84.75 213 ARG A N 1
ATOM 1710 C CA . ARG A 1 213 ? 17.932 12.422 6.021 1.00 84.75 213 ARG A CA 1
ATOM 1711 C C . ARG A 1 213 ? 16.723 12.939 5.237 1.00 84.75 213 ARG A C 1
ATOM 1713 O O . ARG A 1 213 ? 15.800 12.180 4.959 1.00 84.75 213 ARG A O 1
ATOM 1720 N N . ARG A 1 214 ? 16.742 14.211 4.819 1.00 86.88 214 ARG A N 1
ATOM 1721 C CA . ARG A 1 214 ? 15.635 14.800 4.042 1.00 86.88 214 ARG A CA 1
ATOM 1722 C C . ARG A 1 214 ? 15.438 14.126 2.682 1.00 86.88 214 ARG A C 1
ATOM 1724 O O . ARG A 1 214 ? 14.305 14.049 2.215 1.00 86.88 214 ARG A O 1
ATOM 1731 N N . ALA A 1 215 ? 16.514 13.663 2.044 1.00 89.56 215 ALA A N 1
ATOM 1732 C CA . ALA A 1 215 ? 16.435 12.945 0.776 1.00 89.56 215 ALA A CA 1
ATOM 1733 C C . ALA A 1 215 ? 15.760 11.575 0.949 1.00 89.56 215 ALA A C 1
ATOM 1735 O O . ALA A 1 215 ? 14.825 11.272 0.211 1.00 89.56 215 ALA A O 1
ATOM 1736 N N . ILE A 1 216 ? 16.139 10.820 1.985 1.00 87.69 216 ILE A N 1
ATOM 1737 C CA . ILE A 1 216 ? 15.531 9.522 2.320 1.00 87.69 216 ILE A CA 1
ATOM 1738 C C . ILE A 1 216 ? 14.054 9.681 2.707 1.00 87.69 216 ILE A C 1
ATOM 1740 O O . ILE A 1 216 ? 13.208 8.903 2.276 1.00 87.69 216 ILE A O 1
ATOM 1744 N N . GLU A 1 217 ? 13.700 10.715 3.473 1.00 87.56 217 GLU A N 1
ATOM 1745 C CA . GLU A 1 217 ? 12.296 11.000 3.800 1.00 87.56 217 GLU A CA 1
ATOM 1746 C C . GLU A 1 217 ? 11.449 11.335 2.562 1.00 87.56 217 GLU A C 1
ATOM 1748 O O . GLU A 1 217 ? 10.245 11.069 2.544 1.00 87.56 217 GLU A O 1
ATOM 1753 N N . ALA A 1 218 ? 12.041 11.979 1.552 1.00 87.88 218 ALA A N 1
ATOM 1754 C CA . ALA A 1 218 ? 11.365 12.265 0.290 1.00 87.88 218 ALA A CA 1
ATOM 1755 C C . ALA A 1 218 ? 11.206 10.991 -0.557 1.00 87.88 218 ALA A C 1
ATOM 1757 O O . ALA A 1 218 ? 10.140 10.775 -1.135 1.00 87.88 218 ALA A O 1
ATOM 1758 N N . GLU A 1 219 ? 12.226 10.129 -0.572 1.00 89.25 219 GLU A N 1
ATOM 1759 C CA . GLU A 1 219 ? 12.201 8.819 -1.231 1.00 89.25 219 GLU A CA 1
ATOM 1760 C C . GLU A 1 219 ? 11.135 7.897 -0.619 1.00 89.25 219 GLU A C 1
ATOM 1762 O O . GLU A 1 219 ? 10.294 7.372 -1.345 1.00 89.25 219 GLU A O 1
ATOM 1767 N N . ALA A 1 220 ? 11.064 7.811 0.714 1.00 86.94 220 ALA A N 1
ATOM 1768 C CA . ALA A 1 220 ? 10.055 7.029 1.435 1.00 86.94 220 ALA A CA 1
ATOM 1769 C C . ALA A 1 220 ? 8.611 7.499 1.160 1.00 86.94 220 ALA A C 1
ATOM 1771 O O . ALA A 1 220 ? 7.666 6.714 1.210 1.00 86.94 220 ALA A O 1
ATOM 1772 N N . ARG A 1 221 ? 8.420 8.786 0.838 1.00 85.06 221 ARG A N 1
ATOM 1773 C CA . ARG A 1 221 ? 7.116 9.351 0.445 1.00 85.06 221 ARG A CA 1
ATOM 1774 C C . ARG A 1 221 ? 6.749 9.088 -1.024 1.00 85.06 221 ARG A C 1
ATOM 1776 O O . ARG A 1 221 ? 5.627 9.410 -1.428 1.00 85.06 221 ARG A O 1
ATOM 1783 N N . GLY A 1 222 ? 7.671 8.544 -1.820 1.00 84.81 222 GLY A N 1
ATOM 1784 C CA . GLY A 1 222 ? 7.532 8.374 -3.268 1.00 84.81 222 GLY A CA 1
ATOM 1785 C C . GLY A 1 222 ? 7.777 9.655 -4.079 1.00 84.81 222 GLY A C 1
ATOM 1786 O O . GLY A 1 222 ? 7.505 9.680 -5.282 1.00 84.81 222 GLY A O 1
ATOM 1787 N N . ASP A 1 223 ? 8.295 10.731 -3.465 1.00 86.88 223 ASP A N 1
ATOM 1788 C CA . ASP A 1 223 ? 8.689 11.959 -4.176 1.00 86.88 223 ASP A CA 1
ATOM 1789 C C . ASP A 1 223 ? 10.158 11.891 -4.614 1.00 86.88 223 ASP A C 1
ATOM 1791 O O . ASP A 1 223 ? 11.035 12.636 -4.161 1.00 86.88 223 ASP A O 1
ATOM 1795 N N . TYR A 1 224 ? 10.417 10.994 -5.565 1.00 90.44 224 TYR A N 1
ATOM 1796 C CA . TYR A 1 224 ? 11.744 10.781 -6.144 1.00 90.44 224 TYR A CA 1
ATOM 1797 C C . TYR A 1 224 ? 12.322 12.044 -6.799 1.00 90.44 224 TYR A C 1
ATOM 1799 O O . TYR A 1 224 ? 13.538 12.210 -6.882 1.00 90.44 224 TYR A O 1
ATOM 1807 N N . LYS A 1 225 ? 11.473 12.984 -7.244 1.00 90.00 225 LYS A N 1
ATOM 1808 C CA . LYS A 1 225 ? 11.929 14.238 -7.861 1.00 90.00 225 LYS A CA 1
ATOM 1809 C C . LYS A 1 225 ? 12.530 15.183 -6.828 1.00 90.00 225 LYS A C 1
ATOM 1811 O O . LYS A 1 225 ? 13.517 15.858 -7.130 1.00 90.00 225 LYS A O 1
ATOM 1816 N N . ALA A 1 226 ? 11.928 15.283 -5.646 1.00 89.25 226 ALA A N 1
ATOM 1817 C CA . ALA A 1 226 ? 12.519 16.027 -4.542 1.00 89.25 226 ALA A CA 1
ATOM 1818 C C . ALA A 1 226 ? 13.800 15.340 -4.045 1.00 89.25 226 ALA A C 1
ATOM 1820 O O . ALA A 1 226 ? 14.815 16.020 -3.894 1.00 89.25 226 ALA A O 1
ATOM 1821 N N . ALA A 1 227 ? 13.783 14.010 -3.894 1.00 91.31 227 ALA A N 1
ATOM 1822 C CA . ALA A 1 227 ? 14.945 13.226 -3.469 1.00 91.31 227 ALA A CA 1
ATOM 1823 C C . ALA A 1 227 ? 16.146 13.391 -4.421 1.00 91.31 227 ALA A C 1
ATOM 1825 O O . ALA A 1 227 ? 17.214 13.820 -3.989 1.00 91.31 227 ALA A O 1
ATOM 1826 N N . SER A 1 228 ? 15.958 13.191 -5.733 1.00 92.25 228 SER A N 1
ATOM 1827 C CA . SER A 1 228 ? 17.018 13.366 -6.742 1.00 92.25 228 SER A CA 1
ATOM 1828 C C . SER A 1 228 ? 17.637 14.763 -6.702 1.00 92.25 228 SER A C 1
ATOM 1830 O O . SER A 1 228 ? 18.852 14.897 -6.818 1.00 92.25 228 SER A O 1
ATOM 1832 N N . LYS A 1 229 ? 16.827 15.812 -6.504 1.00 92.12 229 LYS A N 1
ATOM 1833 C CA . LYS A 1 229 ? 17.337 17.186 -6.386 1.00 92.12 229 LYS A CA 1
ATOM 1834 C C . LYS A 1 229 ? 18.169 17.394 -5.126 1.00 92.12 229 LYS A C 1
ATOM 1836 O O . LYS A 1 229 ? 19.131 18.154 -5.173 1.00 92.12 229 LYS A O 1
ATOM 1841 N N . LEU A 1 230 ? 17.784 16.777 -4.010 1.00 91.88 230 LEU A N 1
ATOM 1842 C CA . LEU A 1 230 ? 18.541 16.854 -2.762 1.00 91.88 230 LEU A CA 1
ATOM 1843 C C . LEU A 1 230 ? 19.880 16.118 -2.894 1.00 91.88 230 LEU A C 1
ATOM 1845 O O . LEU A 1 230 ? 20.899 16.674 -2.495 1.00 91.88 230 LEU A O 1
ATOM 1849 N N . TYR A 1 231 ? 19.907 14.948 -3.541 1.00 91.38 231 TYR A N 1
ATOM 1850 C CA . TYR A 1 231 ? 21.158 14.251 -3.857 1.00 91.38 231 TYR A CA 1
ATOM 1851 C C . TYR A 1 231 ? 22.035 15.042 -4.843 1.00 91.38 231 TYR A C 1
ATOM 1853 O O . TYR A 1 231 ? 23.235 15.181 -4.622 1.00 91.38 231 TYR A O 1
ATOM 1861 N N . ASP A 1 232 ? 21.452 15.648 -5.884 1.00 89.62 232 ASP A N 1
ATOM 1862 C CA . ASP A 1 232 ? 22.176 16.549 -6.796 1.00 89.62 232 ASP A CA 1
ATOM 1863 C C . ASP A 1 232 ? 22.807 17.738 -6.054 1.00 89.62 232 ASP A C 1
ATOM 1865 O O . ASP A 1 232 ? 23.922 18.158 -6.366 1.00 89.62 232 ASP A O 1
ATOM 1869 N N . GLN A 1 233 ? 22.080 18.318 -5.094 1.00 89.31 233 GLN A N 1
ATOM 1870 C CA . GLN A 1 233 ? 22.570 19.416 -4.261 1.00 89.31 233 GLN A CA 1
ATOM 1871 C C . GLN A 1 233 ? 23.702 18.957 -3.340 1.00 89.31 233 GLN A C 1
ATOM 1873 O O . GLN A 1 233 ? 24.701 19.667 -3.227 1.00 89.31 233 GLN A O 1
ATOM 1878 N N . ALA A 1 234 ? 23.576 17.772 -2.737 1.00 87.00 234 ALA A N 1
ATOM 1879 C CA . ALA A 1 234 ? 24.618 17.180 -1.905 1.00 87.00 234 ALA A CA 1
ATOM 1880 C C . ALA A 1 234 ? 25.924 16.997 -2.698 1.00 87.00 234 ALA A C 1
ATOM 1882 O O . ALA A 1 234 ? 26.962 17.495 -2.275 1.00 87.00 234 ALA A O 1
ATOM 1883 N N . MET A 1 235 ? 25.849 16.426 -3.906 1.00 85.06 235 MET A N 1
ATOM 1884 C CA . MET A 1 235 ? 27.017 16.184 -4.770 1.00 85.06 235 MET A CA 1
ATOM 1885 C C . MET A 1 235 ? 27.683 17.463 -5.302 1.00 85.06 235 MET A C 1
ATOM 1887 O O . MET A 1 235 ? 28.865 17.460 -5.628 1.00 85.06 235 MET A O 1
ATOM 1891 N N . ARG A 1 236 ? 26.939 18.570 -5.432 1.00 86.19 236 ARG A N 1
ATOM 1892 C CA . ARG A 1 236 ? 27.490 19.862 -5.895 1.00 86.19 236 ARG A CA 1
ATOM 1893 C C . ARG A 1 236 ? 28.117 20.689 -4.777 1.00 86.19 236 ARG A C 1
ATOM 1895 O O . ARG A 1 236 ? 28.794 21.674 -5.068 1.00 86.19 236 ARG A O 1
ATOM 1902 N N . THR A 1 237 ? 27.851 20.342 -3.522 1.00 84.38 237 THR A N 1
ATOM 1903 C CA . THR A 1 237 ? 28.336 21.098 -2.369 1.00 84.38 237 THR A CA 1
ATOM 1904 C C . THR A 1 237 ? 29.789 20.714 -2.099 1.00 84.38 237 THR A C 1
ATOM 1906 O O . THR A 1 237 ? 30.063 19.614 -1.634 1.00 84.38 237 THR A O 1
ATOM 1909 N N . GLN A 1 238 ? 30.714 21.620 -2.428 1.00 71.25 238 GLN A N 1
ATOM 1910 C CA . GLN A 1 238 ? 32.160 21.402 -2.282 1.00 71.25 238 GLN A CA 1
ATOM 1911 C C . GLN A 1 238 ? 32.688 21.759 -0.884 1.00 71.25 238 GLN A C 1
ATOM 1913 O O . GLN A 1 238 ? 33.694 21.204 -0.465 1.00 71.25 238 GLN A O 1
ATOM 1918 N N . GLU A 1 239 ? 32.013 22.659 -0.163 1.00 71.69 239 GLU A N 1
ATOM 1919 C CA . GLU A 1 239 ? 32.389 23.076 1.192 1.00 71.69 239 GLU A CA 1
ATOM 1920 C C . GLU A 1 239 ? 31.231 22.814 2.155 1.00 71.69 239 GLU A C 1
ATOM 1922 O O . GLU A 1 239 ? 30.137 23.369 2.001 1.00 71.69 239 GLU A O 1
ATOM 1927 N N . TRP A 1 240 ? 31.471 21.968 3.156 1.00 76.44 240 TRP A N 1
ATOM 1928 C CA . TRP A 1 240 ? 30.515 21.701 4.224 1.00 76.44 240 TRP A CA 1
ATOM 1929 C C . TRP A 1 240 ? 30.861 22.525 5.476 1.00 76.44 240 TRP A C 1
ATOM 1931 O O . TRP A 1 240 ? 32.036 22.663 5.807 1.00 76.44 240 TRP A O 1
ATOM 1941 N N . PRO A 1 241 ? 29.861 23.073 6.200 1.00 64.94 241 PRO A N 1
ATOM 1942 C CA . PRO A 1 241 ? 30.106 23.803 7.451 1.00 64.94 241 PRO A CA 1
ATOM 1943 C C . PRO A 1 241 ? 30.718 22.931 8.559 1.00 64.94 241 PRO A C 1
ATOM 1945 O O . PRO A 1 241 ? 31.439 23.436 9.418 1.00 64.94 241 PRO A O 1
ATOM 1948 N N . ASP A 1 242 ? 30.427 21.628 8.524 1.00 66.75 242 ASP A N 1
ATOM 1949 C CA . ASP A 1 242 ? 31.005 20.606 9.404 1.00 66.75 242 ASP A CA 1
ATOM 1950 C C . ASP A 1 242 ? 32.032 19.746 8.637 1.00 66.75 242 ASP A C 1
ATOM 1952 O O . ASP A 1 242 ? 32.380 20.062 7.507 1.00 66.75 242 ASP A O 1
ATOM 1956 N N . LEU A 1 243 ? 32.479 18.618 9.210 1.00 70.62 243 LEU A N 1
ATOM 1957 C CA . LEU A 1 243 ? 33.384 17.669 8.537 1.00 70.62 243 LEU A CA 1
ATOM 1958 C C . LEU A 1 243 ? 32.868 17.225 7.158 1.00 70.62 243 LEU A C 1
ATOM 1960 O O . LEU A 1 243 ? 31.662 17.031 6.989 1.00 70.62 243 LEU A O 1
ATOM 1964 N N . ASP A 1 244 ? 33.782 17.016 6.211 1.00 73.25 244 ASP A N 1
ATOM 1965 C CA . ASP A 1 244 ? 33.458 16.484 4.886 1.00 73.25 244 ASP A CA 1
ATOM 1966 C C . ASP A 1 244 ? 32.745 15.120 4.978 1.00 73.25 244 ASP A C 1
ATOM 1968 O O . ASP A 1 244 ? 33.030 14.337 5.896 1.00 73.25 244 ASP A O 1
ATOM 1972 N N . PRO A 1 245 ? 31.795 14.836 4.063 1.00 74.38 245 PRO A N 1
ATOM 1973 C CA . PRO A 1 245 ? 31.105 13.552 4.021 1.00 74.38 245 PRO A CA 1
ATOM 1974 C C . PRO A 1 245 ? 32.094 12.416 3.750 1.00 74.38 245 PRO A C 1
ATOM 1976 O O . PRO A 1 245 ? 33.086 12.584 3.040 1.00 74.38 245 PRO A O 1
ATOM 1979 N N . GLN A 1 246 ? 31.825 11.246 4.325 1.00 72.94 246 GLN A N 1
ATOM 1980 C CA . GLN A 1 246 ? 32.645 10.064 4.072 1.00 72.94 246 GLN A CA 1
ATOM 1981 C C . GLN A 1 246 ? 32.407 9.522 2.660 1.00 72.94 246 GLN A C 1
ATOM 1983 O O . GLN A 1 246 ? 31.302 9.632 2.137 1.00 72.94 246 GLN A O 1
ATOM 1988 N N . GLU A 1 247 ? 33.412 8.860 2.087 1.00 75.50 247 GLU A N 1
ATOM 1989 C CA . GLU A 1 247 ? 33.338 8.226 0.760 1.00 75.50 247 GLU A CA 1
ATOM 1990 C C . GLU A 1 247 ? 32.122 7.295 0.631 1.00 75.50 247 GLU A C 1
ATOM 1992 O O . GLU A 1 247 ? 31.323 7.450 -0.282 1.00 75.50 247 GLU A O 1
ATOM 1997 N N . ALA A 1 248 ? 31.867 6.450 1.634 1.00 73.25 248 ALA A N 1
ATOM 1998 C CA . ALA A 1 248 ? 30.693 5.577 1.645 1.00 73.25 248 ALA A CA 1
ATOM 1999 C C . ALA A 1 248 ? 29.348 6.345 1.635 1.00 73.25 248 ALA A C 1
ATOM 2001 O O . ALA A 1 248 ? 28.365 5.858 1.075 1.00 73.25 248 ALA A O 1
ATOM 2002 N N . GLU A 1 249 ? 29.277 7.544 2.234 1.00 79.81 249 GLU A N 1
ATOM 2003 C CA . GLU A 1 249 ? 28.069 8.390 2.196 1.00 79.81 249 GLU A CA 1
ATOM 2004 C C . GLU A 1 249 ? 27.879 8.993 0.795 1.00 79.81 249 GLU A C 1
ATOM 2006 O O . GLU A 1 249 ? 26.755 9.049 0.296 1.00 79.81 249 GLU A O 1
ATOM 2011 N N . VAL A 1 250 ? 28.976 9.370 0.132 1.00 83.06 250 VAL A N 1
ATOM 2012 C CA . VAL A 1 250 ? 28.975 9.856 -1.255 1.00 83.06 250 VAL A CA 1
ATOM 2013 C C . VAL A 1 250 ? 28.554 8.745 -2.223 1.00 83.06 250 VAL A C 1
ATOM 2015 O O . VAL A 1 250 ? 27.652 8.962 -3.032 1.00 83.06 250 VAL A O 1
ATOM 2018 N N . ASP A 1 251 ? 29.099 7.535 -2.078 1.00 82.12 251 ASP A N 1
ATOM 2019 C CA . ASP A 1 251 ? 28.709 6.362 -2.875 1.00 82.12 251 ASP A CA 1
ATOM 2020 C C . ASP A 1 251 ? 27.225 6.019 -2.687 1.00 82.12 251 ASP A C 1
ATOM 2022 O O . ASP A 1 251 ? 26.518 5.633 -3.623 1.00 82.12 251 ASP A O 1
ATOM 2026 N N . PHE A 1 252 ? 26.722 6.165 -1.457 1.00 83.94 252 PHE A N 1
ATOM 2027 C CA . PHE A 1 252 ? 25.306 5.991 -1.153 1.00 83.94 252 PHE A CA 1
ATOM 2028 C C . PHE A 1 252 ? 24.435 7.048 -1.847 1.00 83.94 252 PHE A C 1
ATOM 2030 O O . PHE A 1 252 ? 23.376 6.703 -2.388 1.00 83.94 252 PHE A O 1
ATOM 2037 N N . TRP A 1 253 ? 24.859 8.318 -1.865 1.00 87.62 253 TRP A N 1
ATOM 2038 C CA . TRP A 1 253 ? 24.164 9.377 -2.603 1.00 87.62 253 TRP A CA 1
ATOM 2039 C C . TRP A 1 253 ? 24.147 9.100 -4.101 1.00 87.62 253 TRP A C 1
ATOM 2041 O O . TRP A 1 253 ? 23.108 9.276 -4.733 1.00 87.62 253 TRP A O 1
ATOM 2051 N N . GLU A 1 254 ? 25.263 8.649 -4.669 1.00 86.88 254 GLU A N 1
ATOM 2052 C CA . GLU A 1 254 ? 25.379 8.346 -6.093 1.00 86.88 254 GLU A CA 1
ATOM 2053 C C . GLU A 1 254 ? 24.469 7.187 -6.512 1.00 86.88 254 GLU A C 1
ATOM 2055 O O . GLU A 1 254 ? 23.665 7.341 -7.438 1.00 86.88 254 GLU A O 1
ATOM 2060 N N . GLY A 1 255 ? 24.495 6.075 -5.772 1.00 87.06 255 GLY A N 1
ATOM 2061 C CA . GLY A 1 255 ? 23.584 4.952 -6.000 1.00 87.06 255 GLY A CA 1
ATOM 2062 C C . GLY A 1 255 ? 22.112 5.348 -5.857 1.00 87.06 255 GLY A C 1
ATOM 2063 O O . GLY A 1 255 ? 21.305 5.076 -6.747 1.00 87.06 255 GLY A O 1
ATOM 2064 N N . SER A 1 256 ? 21.763 6.068 -4.786 1.00 88.62 256 SER A N 1
ATOM 2065 C CA . SER A 1 256 ? 20.378 6.496 -4.528 1.00 88.62 256 SER A CA 1
ATOM 2066 C C . SER A 1 256 ? 19.867 7.503 -5.555 1.00 88.62 256 SER A C 1
ATOM 2068 O O . SER A 1 256 ? 18.690 7.497 -5.915 1.00 88.62 256 SER A O 1
ATOM 2070 N N . ARG A 1 257 ? 20.748 8.362 -6.069 1.00 92.06 257 ARG A N 1
ATOM 2071 C CA . ARG A 1 257 ? 20.436 9.306 -7.143 1.00 92.06 257 ARG A CA 1
ATOM 2072 C C . ARG A 1 257 ? 20.115 8.581 -8.446 1.00 92.06 257 ARG A C 1
ATOM 2074 O O . ARG A 1 257 ? 19.139 8.944 -9.100 1.00 92.06 257 ARG A O 1
ATOM 2081 N N . MET A 1 258 ? 20.907 7.577 -8.821 1.00 91.62 258 MET A N 1
ATOM 2082 C CA . MET A 1 258 ? 20.649 6.772 -10.020 1.00 91.62 258 MET A CA 1
ATOM 2083 C C . MET A 1 258 ? 19.343 5.985 -9.905 1.00 91.62 258 MET A C 1
ATOM 2085 O O . MET A 1 258 ? 18.540 6.001 -10.836 1.00 91.62 258 MET A O 1
ATOM 2089 N N . GLU A 1 259 ? 19.080 5.401 -8.736 1.00 90.81 259 GLU A N 1
ATOM 2090 C CA . GLU A 1 259 ? 17.817 4.726 -8.439 1.00 90.81 259 GLU A CA 1
ATOM 2091 C C . GLU A 1 259 ? 16.623 5.688 -8.561 1.00 90.81 259 GLU A C 1
ATOM 2093 O O . GLU A 1 259 ? 15.669 5.409 -9.285 1.00 90.81 259 GLU A O 1
ATOM 2098 N N . CYS A 1 260 ? 16.700 6.882 -7.959 1.00 92.81 260 CYS A N 1
ATOM 2099 C CA . CYS A 1 260 ? 15.662 7.905 -8.109 1.00 92.81 260 CYS A CA 1
ATOM 2100 C C . CYS A 1 260 ? 15.403 8.246 -9.585 1.00 92.81 260 CYS A C 1
ATOM 2102 O O . CYS A 1 260 ? 14.251 8.395 -9.989 1.00 92.81 260 CYS A O 1
ATOM 2104 N N . LEU A 1 261 ? 16.449 8.371 -10.405 1.00 92.25 261 LEU A N 1
ATOM 2105 C CA . LEU A 1 261 ? 16.309 8.670 -11.833 1.00 92.25 261 LEU A CA 1
ATOM 2106 C C . LEU A 1 261 ? 15.679 7.518 -12.627 1.00 92.25 261 LEU A C 1
ATOM 2108 O O . LEU A 1 261 ? 14.927 7.791 -13.570 1.00 92.25 261 LEU A O 1
ATOM 2112 N N . ASP A 1 262 ? 15.930 6.268 -12.230 1.00 92.81 262 ASP A N 1
ATOM 2113 C CA . ASP A 1 262 ? 15.266 5.080 -12.775 1.00 92.81 262 ASP A CA 1
ATOM 2114 C C . ASP A 1 262 ? 13.759 5.104 -12.466 1.00 92.81 262 ASP A C 1
ATOM 2116 O O . ASP A 1 262 ? 12.930 5.064 -13.380 1.00 92.81 262 ASP A O 1
ATOM 2120 N N . TYR A 1 263 ? 13.380 5.351 -11.205 1.00 91.06 263 TYR A N 1
ATOM 2121 C CA . TYR A 1 263 ? 11.978 5.560 -10.809 1.00 91.06 263 TYR A CA 1
ATOM 2122 C C . TYR A 1 263 ? 11.324 6.772 -11.495 1.00 91.06 263 TYR A C 1
ATOM 2124 O O . TYR A 1 263 ? 10.102 6.816 -11.661 1.00 91.06 263 TYR A O 1
ATOM 2132 N N . LEU A 1 264 ? 12.111 7.771 -11.908 1.00 91.19 264 LEU A N 1
ATOM 2133 C CA . LEU A 1 264 ? 11.652 8.940 -12.664 1.00 91.19 264 LEU A CA 1
ATOM 2134 C C . LEU A 1 264 ? 11.638 8.718 -14.187 1.00 91.19 264 LEU A C 1
ATOM 2136 O O . LEU A 1 264 ? 11.210 9.610 -14.932 1.00 91.19 264 LEU A O 1
ATOM 2140 N N . THR A 1 265 ? 12.075 7.556 -14.682 1.00 90.75 265 THR A N 1
ATOM 2141 C CA . THR A 1 265 ? 12.252 7.231 -16.113 1.00 90.75 265 THR A CA 1
ATOM 2142 C C . THR A 1 265 ? 13.138 8.241 -16.863 1.00 90.75 265 THR A C 1
ATOM 2144 O O . THR A 1 265 ? 12.970 8.477 -18.064 1.00 90.75 265 THR A O 1
ATOM 2147 N N . GLN A 1 266 ? 14.043 8.946 -16.175 1.00 89.75 266 GLN A N 1
ATOM 2148 C CA . GLN A 1 266 ? 14.886 9.998 -16.763 1.00 89.75 266 GLN A CA 1
ATOM 2149 C C . GLN A 1 266 ? 16.147 9.406 -17.398 1.00 89.75 266 GLN A C 1
ATOM 2151 O O . GLN A 1 266 ? 17.266 9.656 -16.963 1.00 89.75 266 GLN A O 1
ATOM 2156 N N . TRP A 1 267 ? 15.951 8.644 -18.475 1.00 90.81 267 TRP A N 1
ATOM 2157 C CA . TRP A 1 267 ? 17.006 7.840 -19.096 1.00 90.81 267 TRP A CA 1
ATOM 2158 C C . TRP A 1 267 ? 18.221 8.639 -19.585 1.00 90.81 267 TRP A C 1
ATOM 2160 O O . TRP A 1 267 ? 19.338 8.160 -19.450 1.00 90.81 267 TRP A O 1
ATOM 2170 N N . LYS A 1 268 ? 18.028 9.865 -20.099 1.00 89.25 268 LYS A N 1
ATOM 2171 C CA . LYS A 1 268 ? 19.133 10.730 -20.566 1.00 89.25 268 LYS A CA 1
ATOM 2172 C C . LYS A 1 268 ? 20.028 11.198 -19.420 1.00 89.25 268 LYS A C 1
ATOM 2174 O O . LYS A 1 268 ? 21.249 11.160 -19.530 1.00 89.25 268 LYS A O 1
ATOM 2179 N N . ASP A 1 269 ? 19.405 11.626 -18.325 1.00 87.81 269 ASP A N 1
ATOM 2180 C CA . ASP A 1 269 ? 20.120 12.098 -17.141 1.00 87.81 269 ASP A CA 1
ATOM 2181 C C . ASP A 1 269 ? 20.831 10.919 -16.455 1.00 87.81 269 ASP A C 1
ATOM 2183 O O . ASP A 1 269 ? 21.998 11.038 -16.087 1.00 87.81 269 ASP A O 1
ATOM 2187 N N . LEU A 1 270 ? 20.157 9.763 -16.361 1.00 90.25 270 LEU A N 1
ATOM 2188 C CA . LEU A 1 270 ? 20.716 8.525 -15.813 1.00 90.25 270 LEU A CA 1
ATOM 2189 C C . LEU A 1 270 ? 21.928 8.034 -16.615 1.00 90.25 270 LEU A C 1
ATOM 2191 O O . LEU A 1 270 ? 22.966 7.752 -16.023 1.00 90.25 270 LEU A O 1
ATOM 2195 N N . ASP A 1 271 ? 21.826 7.992 -17.947 1.00 87.44 271 ASP A N 1
ATOM 2196 C CA . ASP A 1 271 ? 22.932 7.593 -18.824 1.00 87.44 271 ASP A CA 1
ATOM 2197 C C . ASP A 1 271 ? 24.135 8.533 -18.683 1.00 87.44 271 ASP A C 1
ATOM 2199 O O . ASP A 1 271 ? 25.275 8.085 -18.561 1.00 87.44 271 ASP A O 1
ATOM 2203 N N . SER A 1 272 ? 23.882 9.846 -18.642 1.00 86.88 272 SER A N 1
ATOM 2204 C CA . SER A 1 272 ? 24.935 10.845 -18.457 1.00 86.88 272 SER A CA 1
ATOM 2205 C C . SER A 1 272 ? 25.657 10.678 -17.122 1.00 86.88 272 SER A C 1
ATOM 2207 O O . SER A 1 272 ? 26.875 10.827 -17.082 1.00 86.88 272 SER A O 1
ATOM 2209 N N . ILE A 1 273 ? 24.933 10.385 -16.040 1.00 86.94 273 ILE A N 1
ATOM 2210 C CA . ILE A 1 273 ? 25.524 10.203 -14.710 1.00 86.94 273 ILE A CA 1
ATOM 2211 C C . ILE A 1 273 ? 26.304 8.893 -14.645 1.00 86.94 273 ILE A C 1
ATOM 2213 O O . ILE A 1 273 ? 27.467 8.925 -14.256 1.00 86.94 273 ILE A O 1
ATOM 2217 N N . ALA A 1 274 ? 25.713 7.781 -15.091 1.00 86.44 274 ALA A N 1
ATOM 2218 C CA . ALA A 1 274 ? 26.373 6.478 -15.081 1.00 86.44 274 ALA A CA 1
ATOM 2219 C C . ALA A 1 274 ? 27.641 6.479 -15.946 1.00 86.44 274 ALA A C 1
ATOM 2221 O O . ALA A 1 274 ? 28.683 5.993 -15.523 1.00 86.44 274 ALA A O 1
ATOM 2222 N N . THR A 1 275 ? 27.581 7.085 -17.136 1.00 85.44 275 THR A N 1
ATOM 2223 C CA . THR A 1 275 ? 28.739 7.184 -18.034 1.00 85.44 275 THR A CA 1
ATOM 2224 C C . THR A 1 275 ? 29.843 8.060 -17.437 1.00 85.44 275 THR A C 1
ATOM 2226 O O . THR A 1 275 ? 31.013 7.694 -17.506 1.00 85.44 275 THR A O 1
ATOM 2229 N N . ARG A 1 276 ? 29.480 9.188 -16.813 1.00 84.69 276 ARG A N 1
ATOM 2230 C CA . ARG A 1 276 ? 30.441 10.093 -16.172 1.00 84.69 276 ARG A CA 1
ATOM 2231 C C . ARG A 1 276 ? 31.117 9.469 -14.949 1.00 84.69 276 ARG A C 1
ATOM 2233 O O . ARG A 1 276 ? 32.300 9.703 -14.739 1.00 84.69 276 ARG A O 1
ATOM 2240 N N . GLY A 1 277 ? 30.382 8.666 -14.177 1.00 79.81 277 GLY A N 1
ATOM 2241 C CA . GLY A 1 277 ? 30.935 7.923 -13.040 1.00 79.81 277 GLY A CA 1
ATOM 2242 C C . GLY A 1 277 ? 32.003 6.898 -13.445 1.00 79.81 277 GLY A C 1
ATOM 2243 O O . GLY A 1 277 ? 32.886 6.588 -12.653 1.00 79.81 277 GLY A O 1
ATOM 2244 N N . ILE A 1 278 ? 31.961 6.413 -14.692 1.00 80.50 278 ILE A N 1
ATOM 2245 C CA . ILE A 1 278 ? 32.954 5.487 -15.261 1.00 80.50 278 ILE A CA 1
ATOM 2246 C C . ILE A 1 278 ? 34.145 6.249 -15.859 1.00 80.50 278 ILE A C 1
ATOM 2248 O O . ILE A 1 278 ? 35.304 5.895 -15.639 1.00 80.50 278 ILE A O 1
ATOM 2252 N N . ASP A 1 279 ? 33.870 7.266 -16.678 1.00 77.81 279 ASP A N 1
ATOM 2253 C CA . ASP A 1 279 ? 34.900 8.079 -17.316 1.00 77.81 279 ASP A CA 1
ATOM 2254 C C . ASP A 1 279 ? 34.409 9.517 -17.521 1.00 77.81 279 ASP A C 1
ATOM 2256 O O . ASP A 1 279 ? 33.511 9.783 -18.319 1.00 77.81 279 ASP A O 1
ATOM 2260 N N . ASP A 1 280 ? 35.055 10.455 -16.830 1.00 76.62 280 ASP A N 1
ATOM 2261 C CA . ASP A 1 280 ? 34.772 11.896 -16.888 1.00 76.62 280 ASP A CA 1
ATOM 2262 C C . ASP A 1 280 ? 35.373 12.568 -18.149 1.00 76.62 280 ASP A C 1
ATOM 2264 O O . ASP A 1 280 ? 35.366 13.792 -18.309 1.00 76.62 280 ASP A O 1
ATOM 2268 N N . SER A 1 281 ? 35.950 11.771 -19.057 1.00 76.25 281 SER A N 1
ATOM 2269 C CA . SER A 1 281 ? 36.544 12.252 -20.303 1.00 76.25 281 SER A CA 1
ATOM 2270 C C . SER A 1 281 ? 35.478 12.673 -21.337 1.00 76.25 281 SER A C 1
ATOM 2272 O O . SER A 1 281 ? 34.364 12.149 -21.357 1.00 76.25 281 SER A O 1
ATOM 2274 N N . PRO A 1 282 ? 35.797 13.608 -22.258 1.00 65.31 282 PRO A N 1
ATOM 2275 C CA . PRO A 1 282 ? 34.844 14.092 -23.265 1.00 65.31 282 PRO A CA 1
ATOM 2276 C C . PRO A 1 282 ? 34.392 13.016 -24.271 1.00 65.31 282 PRO A C 1
ATOM 2278 O O . PRO A 1 282 ? 33.379 13.201 -24.944 1.00 65.31 282 PRO A O 1
ATOM 2281 N N . THR A 1 283 ? 35.122 11.902 -24.384 1.00 69.81 283 THR A N 1
ATOM 2282 C CA . THR A 1 283 ? 34.727 10.705 -25.142 1.00 69.81 283 THR A CA 1
ATOM 2283 C C . THR A 1 283 ? 34.852 9.487 -24.223 1.00 69.81 283 THR A C 1
ATOM 2285 O O . THR A 1 283 ? 35.913 8.856 -24.208 1.00 69.81 283 THR A O 1
ATOM 2288 N N . PRO A 1 284 ? 33.808 9.172 -23.443 1.00 73.44 284 PRO A N 1
ATOM 2289 C CA . PRO A 1 284 ? 33.908 8.217 -22.348 1.00 73.44 284 PRO A CA 1
ATOM 2290 C C . PRO A 1 284 ? 34.202 6.805 -22.857 1.00 73.44 284 PRO A C 1
ATOM 2292 O O . PRO A 1 284 ? 33.505 6.287 -23.738 1.00 73.44 284 PRO A O 1
ATOM 2295 N N . ASN A 1 285 ? 35.230 6.170 -22.293 1.00 77.38 285 ASN A N 1
ATOM 2296 C CA . ASN A 1 285 ? 35.560 4.785 -22.601 1.00 77.38 285 ASN A CA 1
ATOM 2297 C C . ASN A 1 285 ? 34.773 3.813 -21.709 1.00 77.38 285 ASN A C 1
ATOM 2299 O O . ASN A 1 285 ? 35.139 3.567 -20.561 1.00 77.38 285 ASN A O 1
ATOM 2303 N N . LEU A 1 286 ? 33.730 3.199 -22.275 1.00 79.50 286 LEU A N 1
ATOM 2304 C CA . LEU A 1 286 ? 32.880 2.228 -21.575 1.00 79.50 286 LEU A CA 1
ATOM 2305 C C . LEU A 1 286 ? 33.624 0.948 -21.156 1.00 79.50 286 LEU A C 1
ATOM 2307 O O . LEU A 1 286 ? 33.175 0.259 -20.245 1.00 79.50 286 LEU A O 1
ATOM 2311 N N . ASP A 1 287 ? 34.765 0.621 -21.771 1.00 80.94 287 ASP A N 1
ATOM 2312 C CA . ASP A 1 287 ? 35.524 -0.578 -21.397 1.00 80.94 287 ASP A CA 1
ATOM 2313 C C . ASP A 1 287 ? 36.165 -0.472 -20.003 1.00 80.94 287 ASP A C 1
ATOM 2315 O O . ASP A 1 287 ? 36.483 -1.506 -19.412 1.00 80.94 287 ASP A O 1
ATOM 2319 N N . ARG A 1 288 ? 36.275 0.741 -19.434 1.00 81.00 288 ARG A N 1
ATOM 2320 C CA . ARG A 1 288 ? 36.752 0.946 -18.055 1.00 81.00 288 ARG A CA 1
ATOM 2321 C C . ARG A 1 288 ? 35.845 0.334 -16.995 1.00 81.00 288 ARG A C 1
ATOM 2323 O O . ARG A 1 288 ? 36.307 0.053 -15.897 1.00 81.00 288 ARG A O 1
ATOM 2330 N N . VAL A 1 289 ? 34.585 0.041 -17.327 1.00 82.00 289 VAL A N 1
ATOM 2331 C CA . VAL A 1 289 ? 33.679 -0.688 -16.423 1.00 82.00 289 VAL A CA 1
ATOM 2332 C C . VAL A 1 289 ? 34.283 -2.021 -15.984 1.00 82.00 289 VAL A C 1
ATOM 2334 O O . VAL A 1 289 ? 34.047 -2.463 -14.869 1.00 82.00 289 VAL A O 1
ATOM 2337 N N . TRP A 1 290 ? 35.087 -2.661 -16.834 1.00 82.94 290 TRP A N 1
ATOM 2338 C CA . TRP A 1 290 ? 35.694 -3.953 -16.526 1.00 82.94 290 TRP A CA 1
ATOM 2339 C C . TRP A 1 290 ? 36.954 -3.854 -15.651 1.00 82.94 290 TRP A C 1
ATOM 2341 O O . TRP A 1 290 ? 37.464 -4.893 -15.239 1.00 82.94 290 TRP A O 1
ATOM 2351 N N . GLU A 1 291 ? 37.471 -2.648 -15.387 1.00 80.38 291 GLU A N 1
ATOM 2352 C CA . GLU A 1 291 ? 38.707 -2.438 -14.615 1.00 80.38 291 GLU A CA 1
ATOM 2353 C C . GLU A 1 291 ? 38.486 -2.591 -13.103 1.00 80.38 291 GLU A C 1
ATOM 2355 O O . GLU A 1 291 ? 39.369 -3.105 -12.417 1.00 80.38 291 GLU A O 1
ATOM 2360 N N . ASP A 1 292 ? 37.308 -2.207 -12.598 1.00 77.56 292 ASP A N 1
ATOM 2361 C CA . ASP A 1 292 ? 36.955 -2.269 -11.175 1.00 77.56 292 ASP A CA 1
ATOM 2362 C C . ASP A 1 292 ? 35.611 -2.983 -10.964 1.00 77.56 292 ASP A C 1
ATOM 2364 O O . ASP A 1 292 ? 34.637 -2.743 -11.680 1.00 77.56 292 ASP A O 1
ATOM 2368 N N . GLY A 1 293 ? 35.545 -3.847 -9.948 1.00 73.12 293 GLY A N 1
ATOM 2369 C CA . GLY A 1 293 ? 34.303 -4.474 -9.503 1.00 73.12 293 GLY A CA 1
ATOM 2370 C C . GLY A 1 293 ? 33.281 -3.447 -9.013 1.00 73.12 293 GLY A C 1
ATOM 2371 O O . GLY A 1 293 ? 32.094 -3.608 -9.275 1.00 73.12 293 GLY A O 1
ATOM 2372 N N . PHE A 1 294 ? 33.717 -2.341 -8.401 1.00 75.88 294 PHE A N 1
ATOM 2373 C CA . PHE A 1 294 ? 32.804 -1.273 -7.984 1.00 75.88 294 PHE A CA 1
ATOM 2374 C C . PHE A 1 294 ? 32.010 -0.698 -9.169 1.00 75.88 294 PHE A C 1
ATOM 2376 O O . PHE A 1 294 ? 30.793 -0.525 -9.081 1.00 75.88 294 PHE A O 1
ATOM 2383 N N . TYR A 1 295 ? 32.659 -0.492 -10.321 1.00 82.00 295 TYR A N 1
ATOM 2384 C CA . TYR A 1 295 ? 31.991 0.008 -11.526 1.00 82.00 295 TYR A CA 1
ATOM 2385 C C . TYR A 1 295 ? 31.011 -0.999 -12.137 1.00 82.00 295 TYR A C 1
ATOM 2387 O O . TYR A 1 295 ? 29.952 -0.603 -12.635 1.00 82.00 295 TYR A O 1
ATOM 2395 N N . GLN A 1 296 ? 31.337 -2.293 -12.075 1.00 81.38 296 GLN A N 1
ATOM 2396 C CA . GLN A 1 296 ? 30.462 -3.374 -12.551 1.00 81.38 296 GLN A CA 1
ATOM 2397 C C . GLN A 1 296 ? 29.181 -3.484 -11.726 1.00 81.38 296 GLN A C 1
ATOM 2399 O O . GLN A 1 296 ? 28.139 -3.864 -12.249 1.00 81.38 296 GLN A O 1
ATOM 2404 N N . GLU A 1 297 ? 29.243 -3.154 -10.445 1.00 78.06 297 GLU A N 1
ATOM 2405 C CA . GLU A 1 297 ? 28.122 -3.350 -9.531 1.00 78.06 297 GLU A CA 1
ATOM 2406 C C . GLU A 1 297 ? 27.265 -2.095 -9.399 1.00 78.06 297 GLU A C 1
ATOM 2408 O O . GLU A 1 297 ? 26.038 -2.182 -9.411 1.00 78.06 297 GLU A O 1
ATOM 2413 N N . LEU A 1 298 ? 27.895 -0.919 -9.328 1.00 82.44 298 LEU A N 1
ATOM 2414 C CA . LEU A 1 298 ? 27.184 0.341 -9.144 1.00 82.44 298 LEU A CA 1
ATOM 2415 C C . LEU A 1 298 ? 26.688 0.933 -10.470 1.00 82.44 298 LEU A C 1
ATOM 2417 O O . LEU A 1 298 ? 25.521 1.301 -10.564 1.00 82.44 298 LEU A O 1
ATOM 2421 N N . TYR A 1 299 ? 27.539 1.032 -11.498 1.00 87.44 299 TYR A N 1
ATOM 2422 C CA . TYR A 1 299 ? 27.211 1.782 -12.722 1.00 87.44 299 TYR A CA 1
ATOM 2423 C C . TYR A 1 299 ? 26.685 0.911 -13.863 1.00 87.44 299 TYR A C 1
ATOM 2425 O O . TYR A 1 299 ? 25.770 1.335 -14.571 1.00 87.44 299 TYR A O 1
ATOM 2433 N N . LEU A 1 300 ? 27.223 -0.299 -14.061 1.00 89.19 300 LEU A N 1
ATOM 2434 C CA . LEU A 1 300 ? 26.832 -1.164 -15.184 1.00 89.19 300 LEU A CA 1
ATOM 2435 C C . LEU A 1 300 ? 25.324 -1.484 -15.230 1.00 89.19 300 LEU A C 1
ATOM 2437 O O . LEU A 1 300 ? 24.772 -1.412 -16.332 1.00 89.19 300 LEU A O 1
ATOM 2441 N N . PRO A 1 301 ? 24.615 -1.773 -14.113 1.00 89.62 301 PRO A N 1
ATOM 2442 C CA . PRO A 1 301 ? 23.174 -2.022 -14.165 1.00 89.62 301 PRO A CA 1
ATOM 2443 C C . PRO A 1 301 ? 22.395 -0.829 -14.729 1.00 89.62 301 PRO A C 1
ATOM 2445 O O . PRO A 1 301 ? 21.582 -0.990 -15.642 1.00 89.62 301 PRO A O 1
ATOM 2448 N N . TYR A 1 302 ? 22.689 0.382 -14.248 1.00 90.19 302 TYR A N 1
ATOM 2449 C CA . TYR A 1 302 ? 22.024 1.604 -14.701 1.00 90.19 302 TYR A CA 1
ATOM 2450 C C . TYR A 1 302 ? 22.453 2.020 -16.109 1.00 90.19 302 TYR A C 1
ATOM 2452 O O . TYR A 1 302 ? 21.629 2.534 -16.866 1.00 90.19 302 TYR A O 1
ATOM 2460 N N . LEU A 1 303 ? 23.701 1.757 -16.503 1.00 89.75 303 LEU A N 1
ATOM 2461 C CA . LEU A 1 303 ? 24.194 1.972 -17.864 1.00 89.75 303 LEU A CA 1
ATOM 2462 C C . LEU A 1 303 ? 23.455 1.071 -18.866 1.00 89.75 303 LEU A C 1
ATOM 2464 O O . LEU A 1 303 ? 22.922 1.557 -19.864 1.00 89.75 303 LEU A O 1
ATOM 2468 N N . MET A 1 304 ? 23.382 -0.234 -18.581 1.00 89.69 304 MET A N 1
ATOM 2469 C CA . MET A 1 304 ? 22.663 -1.212 -19.403 1.00 89.69 304 MET A CA 1
ATOM 2470 C C . MET A 1 304 ? 21.189 -0.837 -19.529 1.00 89.69 304 MET A C 1
ATOM 2472 O O . MET A 1 304 ? 20.651 -0.784 -20.637 1.00 89.69 304 MET A O 1
ATOM 2476 N N . ARG A 1 305 ? 20.549 -0.526 -18.397 1.00 91.56 305 ARG A N 1
ATOM 2477 C CA . ARG A 1 305 ? 19.131 -0.176 -18.333 1.00 91.56 305 ARG A CA 1
ATOM 2478 C C . ARG A 1 305 ? 18.824 1.128 -19.069 1.00 91.56 305 ARG A C 1
ATOM 2480 O O . ARG A 1 305 ? 17.965 1.133 -19.947 1.00 91.56 305 ARG A O 1
ATOM 2487 N N . SER A 1 306 ? 19.537 2.216 -18.775 1.00 90.94 306 SER A N 1
ATOM 2488 C CA . SER A 1 306 ? 19.288 3.532 -19.384 1.00 90.94 306 SER A CA 1
ATOM 2489 C C . SER A 1 306 ? 19.501 3.530 -20.897 1.00 90.94 306 SER A C 1
ATOM 2491 O O . SER A 1 306 ? 18.616 3.972 -21.633 1.00 90.94 306 SER A O 1
ATOM 2493 N N . LYS A 1 307 ? 20.619 2.972 -21.382 1.00 89.00 307 LYS A N 1
ATOM 2494 C CA . LYS A 1 307 ? 20.908 2.903 -22.820 1.00 89.00 307 LYS A CA 1
ATOM 2495 C C . LYS A 1 307 ? 19.934 1.992 -23.559 1.00 89.00 307 LYS A C 1
ATOM 2497 O O . LYS A 1 307 ? 19.456 2.378 -24.624 1.00 89.00 307 LYS A O 1
ATOM 2502 N N . LEU A 1 308 ? 19.567 0.838 -22.991 1.00 90.06 308 LEU A N 1
ATOM 2503 C CA . LEU A 1 308 ? 18.534 -0.021 -23.577 1.00 90.06 308 LEU A CA 1
ATOM 2504 C C . LEU A 1 308 ? 17.194 0.718 -23.673 1.00 90.06 308 LEU A C 1
ATOM 2506 O O . LEU A 1 308 ? 16.579 0.739 -24.734 1.00 90.06 308 LEU A O 1
ATOM 2510 N N . LYS A 1 309 ? 16.757 1.387 -22.604 1.00 90.56 309 LYS A N 1
ATOM 2511 C CA . LYS A 1 309 ? 15.487 2.129 -22.590 1.00 90.56 309 LYS A CA 1
ATOM 2512 C C . LYS A 1 309 ? 15.467 3.306 -23.562 1.00 90.56 309 LYS A C 1
ATOM 2514 O O . LYS A 1 309 ? 14.431 3.546 -24.186 1.00 90.56 309 LYS A O 1
ATOM 2519 N N . LEU A 1 310 ? 16.590 4.005 -23.741 1.00 88.62 310 LEU A N 1
ATOM 2520 C CA . LEU A 1 310 ? 16.735 5.029 -24.781 1.00 88.62 310 LEU A CA 1
ATOM 2521 C C . LEU A 1 310 ? 16.560 4.426 -26.178 1.00 88.62 310 LEU A C 1
ATOM 2523 O O . LEU A 1 310 ? 15.733 4.929 -26.933 1.00 88.62 310 LEU A O 1
ATOM 2527 N N . LEU A 1 311 ? 17.215 3.297 -26.482 1.00 86.44 311 LEU A N 1
ATOM 2528 C CA . LEU A 1 311 ? 17.055 2.604 -27.772 1.00 86.44 311 LEU A CA 1
ATOM 2529 C C . LEU A 1 311 ? 15.599 2.200 -28.054 1.00 86.44 311 LEU A C 1
ATOM 2531 O O . LEU A 1 311 ? 15.140 2.273 -29.192 1.00 86.44 311 LEU A O 1
ATOM 2535 N N . LEU A 1 312 ? 14.862 1.791 -27.020 1.00 83.88 312 LEU A N 1
ATOM 2536 C CA . LEU A 1 312 ? 13.452 1.412 -27.140 1.00 83.88 312 LEU A CA 1
ATOM 2537 C C . LEU A 1 312 ? 12.509 2.611 -27.310 1.00 83.88 312 LEU A C 1
ATOM 2539 O O . LEU A 1 312 ? 11.404 2.444 -27.821 1.00 83.88 312 LEU A O 1
ATOM 2543 N N . THR A 1 313 ? 12.914 3.803 -26.863 1.00 76.75 313 THR A N 1
ATOM 2544 C CA . THR A 1 313 ? 12.051 4.995 -26.815 1.00 76.75 313 THR A CA 1
ATOM 2545 C C . THR A 1 313 ? 12.330 5.987 -27.946 1.00 76.75 313 THR A C 1
ATOM 2547 O O . THR A 1 313 ? 11.398 6.650 -28.393 1.00 76.75 313 THR A O 1
ATOM 2550 N N . GLU A 1 314 ? 13.585 6.112 -28.387 1.00 65.56 314 GLU A N 1
ATOM 2551 C CA . GLU A 1 314 ? 14.041 7.085 -29.397 1.00 65.56 314 GLU A CA 1
ATOM 2552 C C . GLU A 1 314 ? 13.934 6.564 -30.842 1.00 65.56 314 GLU A C 1
ATOM 2554 O O . GLU A 1 314 ? 14.226 7.296 -31.779 1.00 65.56 314 GLU A O 1
ATOM 2559 N N . ALA A 1 315 ? 13.453 5.334 -31.048 1.00 48.22 315 ALA A N 1
ATOM 2560 C CA . ALA A 1 315 ? 13.238 4.760 -32.380 1.00 48.22 315 ALA A CA 1
ATOM 2561 C C . ALA A 1 315 ? 12.148 5.472 -33.221 1.00 48.22 315 ALA A C 1
ATOM 2563 O O . ALA A 1 315 ? 12.080 5.241 -34.426 1.00 48.22 315 ALA A O 1
ATOM 2564 N N . ASP A 1 316 ? 11.315 6.325 -32.609 1.00 41.16 316 ASP A N 1
ATOM 2565 C CA . ASP A 1 316 ? 10.246 7.083 -33.285 1.00 41.16 316 ASP A CA 1
ATOM 2566 C C . ASP A 1 316 ? 10.688 8.476 -33.785 1.00 41.16 316 ASP A C 1
ATOM 2568 O O . ASP A 1 316 ? 9.994 9.075 -34.612 1.00 41.16 316 ASP A O 1
ATOM 2572 N N . ASP A 1 317 ? 11.820 9.011 -33.309 1.00 38.81 317 ASP A N 1
ATOM 2573 C CA . ASP A 1 317 ? 12.337 10.299 -33.780 1.00 38.81 317 ASP A CA 1
ATOM 2574 C C . ASP A 1 317 ? 13.156 10.079 -35.060 1.00 38.81 317 ASP A C 1
ATOM 2576 O O . ASP A 1 317 ? 14.004 9.196 -35.151 1.00 38.81 317 ASP A O 1
ATOM 2580 N N . SER A 1 318 ? 12.865 10.882 -36.080 1.00 36.59 318 SER A N 1
ATOM 2581 C CA . SER A 1 318 ? 13.375 10.815 -37.451 1.00 36.59 318 SER A CA 1
ATOM 2582 C C . SER A 1 318 ? 14.873 11.141 -37.585 1.00 36.59 318 SER A C 1
ATOM 2584 O O . SER A 1 318 ? 15.238 12.013 -38.373 1.00 36.59 318 SER A O 1
ATOM 2586 N N . ASP A 1 319 ? 15.738 10.479 -36.819 1.00 36.59 319 ASP A N 1
ATOM 2587 C CA . ASP A 1 319 ? 17.187 10.558 -36.957 1.00 36.59 319 ASP A CA 1
ATOM 2588 C C . ASP A 1 319 ? 17.788 9.143 -37.113 1.00 36.59 319 ASP A C 1
ATOM 2590 O O . ASP A 1 319 ? 17.884 8.391 -36.141 1.00 36.59 319 ASP A O 1
ATOM 2594 N N . PRO A 1 320 ? 18.213 8.738 -38.328 1.00 37.78 320 PRO A N 1
ATOM 2595 C CA . PRO A 1 320 ? 18.809 7.420 -38.592 1.00 37.78 320 PRO A CA 1
ATOM 2596 C C . PRO A 1 320 ? 20.140 7.184 -37.855 1.00 37.78 320 PRO A C 1
ATOM 2598 O O . PRO A 1 320 ? 20.661 6.069 -37.858 1.00 37.78 320 PRO A O 1
ATOM 2601 N N . SER A 1 321 ? 20.699 8.230 -37.237 1.00 39.03 321 SER A N 1
ATOM 2602 C CA . SER A 1 321 ? 21.867 8.216 -36.350 1.00 39.03 321 SER A CA 1
ATOM 2603 C C . SER A 1 321 ? 21.543 8.008 -34.865 1.00 39.03 321 SER A C 1
ATOM 2605 O O . SER A 1 321 ? 22.479 7.896 -34.079 1.00 39.03 321 SER A O 1
ATOM 2607 N N . GLY A 1 322 ? 20.266 7.914 -34.470 1.00 41.94 322 GLY A N 1
ATOM 2608 C CA . GLY A 1 322 ? 19.822 7.771 -33.072 1.00 41.94 322 GLY A CA 1
ATOM 2609 C C . GLY A 1 322 ? 20.100 6.411 -32.415 1.00 41.94 322 GLY A C 1
ATOM 2610 O O . GLY A 1 322 ? 19.783 6.204 -31.245 1.00 41.94 322 GLY A O 1
ATOM 2611 N N . GLY A 1 323 ? 20.717 5.466 -33.129 1.00 51.78 323 GLY A N 1
ATOM 2612 C CA . GLY A 1 323 ? 21.344 4.326 -32.468 1.00 51.78 323 GLY A CA 1
ATOM 2613 C C . GLY A 1 323 ? 22.461 4.841 -31.564 1.00 51.78 323 GLY A C 1
ATOM 2614 O O . GLY A 1 323 ? 23.161 5.775 -31.922 1.00 51.78 323 GLY A O 1
ATOM 2615 N N . GLN A 1 324 ? 22.667 4.250 -30.395 1.00 63.09 324 GLN A N 1
ATOM 2616 C CA . GLN A 1 324 ? 23.901 4.441 -29.632 1.00 63.09 324 GLN A CA 1
ATOM 2617 C C . GLN A 1 324 ? 24.937 3.435 -30.180 1.00 63.09 324 GLN A C 1
ATOM 2619 O O . GLN A 1 324 ? 25.074 2.355 -29.595 1.00 63.09 324 GLN A O 1
ATOM 2624 N N . PRO A 1 325 ? 25.660 3.689 -31.302 1.00 63.59 325 PRO A N 1
ATOM 2625 C CA . PRO A 1 325 ? 26.589 2.710 -31.867 1.00 63.59 325 PRO A CA 1
ATOM 2626 C C . PRO A 1 325 ? 27.697 2.363 -30.872 1.00 63.59 325 PRO A C 1
ATOM 2628 O O . PRO A 1 325 ? 28.163 1.229 -30.857 1.00 63.59 325 PRO A O 1
ATOM 2631 N N . GLY A 1 326 ? 28.071 3.302 -29.992 1.00 71.62 326 GLY A N 1
ATOM 2632 C CA . GLY A 1 326 ? 29.016 3.060 -28.901 1.00 71.62 326 GLY A CA 1
ATOM 2633 C C . GLY A 1 326 ? 28.559 1.950 -27.950 1.00 71.62 326 GLY A C 1
ATOM 2634 O O . GLY A 1 326 ? 29.367 1.110 -27.573 1.00 71.62 326 GLY A O 1
ATOM 2635 N N . PHE A 1 327 ? 27.261 1.874 -27.640 1.00 81.00 327 PHE A N 1
ATOM 2636 C CA . PHE A 1 327 ? 26.700 0.829 -26.779 1.00 81.00 327 PHE A CA 1
ATOM 2637 C C . PHE A 1 327 ? 26.639 -0.534 -27.469 1.00 81.00 327 PHE A C 1
ATOM 2639 O O . PHE A 1 327 ? 27.045 -1.543 -26.895 1.00 81.00 327 PHE A O 1
ATOM 2646 N N . LEU A 1 328 ? 26.181 -0.571 -28.724 1.00 81.75 328 LEU A N 1
ATOM 2647 C CA . LEU A 1 328 ? 26.132 -1.813 -29.501 1.00 81.75 328 LEU A CA 1
ATOM 2648 C C . LEU A 1 328 ? 27.540 -2.372 -29.753 1.00 81.75 328 LEU A C 1
ATOM 2650 O O . LEU A 1 328 ? 27.748 -3.582 -29.653 1.00 81.75 328 LEU A O 1
ATOM 2654 N N . ASN A 1 329 ? 28.515 -1.500 -30.023 1.00 82.75 329 ASN A N 1
ATOM 2655 C CA . ASN A 1 329 ? 29.918 -1.881 -30.174 1.00 82.75 329 ASN A CA 1
ATOM 2656 C C . ASN A 1 329 ? 30.511 -2.387 -28.856 1.00 82.75 329 ASN A C 1
ATOM 2658 O O . ASN A 1 329 ? 31.170 -3.426 -28.862 1.00 82.75 329 ASN A O 1
ATOM 2662 N N . PHE A 1 330 ? 30.238 -1.706 -27.739 1.00 85.19 330 PHE A N 1
ATOM 2663 C CA . PHE A 1 330 ? 30.629 -2.152 -26.401 1.00 85.19 330 PHE A CA 1
ATOM 2664 C C . PHE A 1 330 ? 30.105 -3.564 -26.107 1.00 85.19 330 PHE A C 1
ATOM 2666 O O . PHE A 1 330 ? 30.892 -4.456 -25.797 1.00 85.19 330 PHE A O 1
ATOM 2673 N N . LEU A 1 331 ? 28.808 -3.818 -26.313 1.00 84.69 331 LEU A N 1
ATOM 2674 C CA . LEU A 1 331 ? 28.217 -5.142 -26.092 1.00 84.69 331 LEU A CA 1
ATOM 2675 C C . LEU A 1 331 ? 28.776 -6.204 -27.035 1.00 84.69 331 LEU A C 1
ATOM 2677 O O . LEU A 1 331 ? 29.103 -7.306 -26.603 1.00 84.69 331 LEU A O 1
ATOM 2681 N N . THR A 1 332 ? 28.932 -5.878 -28.317 1.00 84.38 332 THR A N 1
ATOM 2682 C CA . THR A 1 332 ? 29.489 -6.816 -29.299 1.00 84.38 332 THR A CA 1
ATOM 2683 C C . THR A 1 332 ? 30.932 -7.185 -28.956 1.00 84.38 332 THR A C 1
ATOM 2685 O O . THR A 1 332 ? 31.335 -8.329 -29.152 1.00 84.38 332 THR A O 1
ATOM 2688 N N . ASN A 1 333 ? 31.721 -6.244 -28.434 1.00 85.12 333 ASN A N 1
ATOM 2689 C CA . ASN A 1 333 ? 33.084 -6.509 -27.986 1.00 85.12 333 ASN A CA 1
ATOM 2690 C C . ASN A 1 333 ? 33.115 -7.287 -26.667 1.00 85.12 333 ASN A C 1
ATOM 2692 O O . ASN A 1 333 ? 33.888 -8.236 -26.555 1.00 85.12 333 ASN A O 1
ATOM 2696 N N . ALA A 1 334 ? 32.240 -6.963 -25.713 1.00 85.94 334 ALA A N 1
ATOM 2697 C CA . ALA A 1 334 ? 32.123 -7.693 -24.455 1.00 85.94 334 ALA A CA 1
ATOM 2698 C C . ALA A 1 334 ? 31.671 -9.150 -24.663 1.00 85.94 334 ALA A C 1
ATOM 2700 O O . ALA A 1 334 ? 32.191 -10.048 -24.014 1.00 85.94 334 ALA A O 1
ATOM 2701 N N . LEU A 1 335 ? 30.770 -9.418 -25.615 1.00 86.00 335 LEU A N 1
ATOM 2702 C CA . LEU A 1 335 ? 30.303 -10.775 -25.931 1.00 86.00 335 LEU A CA 1
ATOM 2703 C C . LEU A 1 335 ? 31.353 -11.653 -26.643 1.00 86.00 335 LEU A C 1
ATOM 2705 O O . LEU A 1 335 ? 31.165 -12.868 -26.710 1.00 86.00 335 LEU A O 1
ATOM 2709 N N . LYS A 1 336 ? 32.439 -11.072 -27.180 1.00 88.69 336 LYS A N 1
ATOM 2710 C CA . LYS A 1 336 ? 33.564 -11.833 -27.766 1.00 88.69 336 LYS A CA 1
ATOM 2711 C C . LYS A 1 336 ? 34.483 -12.431 -26.704 1.00 88.69 336 LYS A C 1
ATOM 2713 O O . LYS A 1 336 ? 35.144 -13.429 -26.977 1.00 88.69 336 LYS A O 1
ATOM 2718 N N . ASP A 1 337 ? 34.556 -11.803 -25.537 1.00 87.12 337 ASP A N 1
ATOM 2719 C CA . ASP A 1 337 ? 35.359 -12.263 -24.409 1.00 87.12 337 ASP A CA 1
ATOM 2720 C C . ASP A 1 337 ? 34.531 -13.230 -23.554 1.00 87.12 337 ASP A C 1
ATOM 2722 O O . ASP A 1 337 ? 33.418 -12.910 -23.141 1.00 87.12 337 ASP A O 1
ATOM 2726 N N . GLU A 1 338 ? 35.061 -14.424 -23.283 1.00 85.62 338 GLU A N 1
ATOM 2727 C CA . GLU A 1 338 ? 34.329 -15.480 -22.579 1.00 85.62 338 GLU A CA 1
ATOM 2728 C C . GLU A 1 338 ? 33.967 -15.077 -21.141 1.00 85.62 338 GLU A C 1
ATOM 2730 O O . GLU A 1 338 ? 32.856 -15.361 -20.694 1.00 85.62 338 GLU A O 1
ATOM 2735 N N . GLN A 1 339 ? 34.855 -14.375 -20.425 1.00 82.88 339 GLN A N 1
ATOM 2736 C CA . GLN A 1 339 ? 34.601 -13.984 -19.030 1.00 82.88 339 GLN A CA 1
ATOM 2737 C C . GLN A 1 339 ? 33.511 -12.910 -18.943 1.00 82.88 339 GLN A C 1
ATOM 2739 O O . GLN A 1 339 ? 32.555 -13.037 -18.174 1.00 82.88 339 GLN A O 1
ATOM 2744 N N . LYS A 1 340 ? 33.608 -11.882 -19.793 1.00 85.00 340 LYS A N 1
ATOM 2745 C CA . LYS A 1 340 ? 32.616 -10.799 -19.879 1.00 85.00 340 LYS A CA 1
ATOM 2746 C C . LYS A 1 340 ? 31.271 -11.322 -20.376 1.00 85.00 340 LYS A C 1
ATOM 2748 O O . LYS A 1 340 ? 30.226 -10.945 -19.849 1.00 85.00 340 LYS A O 1
ATOM 2753 N N . ARG A 1 341 ? 31.283 -12.251 -21.338 1.00 86.00 341 ARG A N 1
ATOM 2754 C CA . ARG A 1 341 ? 30.076 -12.921 -21.831 1.00 86.00 341 ARG A CA 1
ATOM 2755 C C . ARG A 1 341 ? 29.353 -13.677 -20.722 1.00 86.00 341 ARG A C 1
ATOM 2757 O O . ARG A 1 341 ? 28.138 -13.541 -20.622 1.00 86.00 341 ARG A O 1
ATOM 2764 N N . GLN A 1 342 ? 30.072 -14.436 -19.895 1.00 83.88 342 GLN A N 1
ATOM 2765 C CA . GLN A 1 342 ? 29.473 -15.170 -18.777 1.00 83.88 342 GLN A CA 1
ATOM 2766 C C . GLN A 1 342 ? 28.853 -14.229 -17.738 1.00 83.88 342 GLN A C 1
ATOM 2768 O O . GLN A 1 342 ? 27.737 -14.481 -17.288 1.00 83.88 342 GLN A O 1
ATOM 2773 N N . HIS A 1 343 ? 29.517 -13.115 -17.414 1.00 84.00 343 HIS A N 1
ATOM 2774 C CA . HIS A 1 343 ? 28.953 -12.099 -16.521 1.00 84.00 343 HIS A CA 1
ATOM 2775 C C . HIS A 1 343 ? 27.654 -11.498 -17.093 1.00 84.00 343 HIS A C 1
ATOM 2777 O O . HIS A 1 343 ? 26.622 -11.480 -16.418 1.00 84.00 343 HIS A O 1
ATOM 2783 N N . LEU A 1 344 ? 27.671 -11.086 -18.368 1.00 85.88 344 LEU A N 1
ATOM 2784 C CA . LEU A 1 344 ? 26.498 -10.516 -19.039 1.00 85.88 344 LEU A CA 1
ATOM 2785 C C . LEU A 1 344 ? 25.343 -11.519 -19.167 1.00 85.88 344 LEU A C 1
ATOM 2787 O O . LEU A 1 344 ? 24.190 -11.157 -18.948 1.00 85.88 344 LEU A O 1
ATOM 2791 N N . GLN A 1 345 ? 25.639 -12.783 -19.479 1.00 85.38 345 GLN A N 1
ATOM 2792 C CA . GLN A 1 345 ? 24.648 -13.861 -19.527 1.00 85.38 345 GLN A CA 1
ATOM 2793 C C . GLN A 1 345 ? 24.063 -14.165 -18.149 1.00 85.38 345 GLN A C 1
ATOM 2795 O O . GLN A 1 345 ? 22.867 -14.398 -18.033 1.00 85.38 345 GLN A O 1
ATOM 2800 N N . SER A 1 346 ? 24.860 -14.142 -17.086 1.00 81.94 346 SER A N 1
ATOM 2801 C CA . SER A 1 346 ? 24.340 -14.459 -15.756 1.00 81.94 346 SER A CA 1
ATOM 2802 C C . SER A 1 346 ? 23.351 -13.404 -15.251 1.00 81.94 346 SER A C 1
ATOM 2804 O O . SER A 1 346 ? 22.377 -13.762 -14.592 1.00 81.94 346 SER A O 1
ATOM 2806 N N . ARG A 1 347 ? 23.598 -12.118 -15.540 1.00 81.31 347 ARG A N 1
ATOM 2807 C CA . ARG A 1 347 ? 22.864 -11.001 -14.919 1.00 81.31 347 ARG A CA 1
ATOM 2808 C C . ARG A 1 347 ? 21.884 -10.285 -15.838 1.00 81.31 347 ARG A C 1
ATOM 2810 O O . ARG A 1 347 ? 20.797 -9.938 -15.394 1.00 81.31 347 ARG A O 1
ATOM 2817 N N . TYR A 1 348 ? 22.239 -10.109 -17.110 1.00 87.06 348 TYR A N 1
ATOM 2818 C CA . TYR A 1 348 ? 21.504 -9.259 -18.053 1.00 87.06 348 TYR A CA 1
ATOM 2819 C C . TYR A 1 348 ? 20.859 -10.054 -19.196 1.00 87.06 348 TYR A C 1
ATOM 2821 O O . TYR A 1 348 ? 20.682 -9.558 -20.310 1.00 87.06 348 TYR A O 1
ATOM 2829 N N . CYS A 1 349 ? 20.516 -11.326 -18.953 1.00 88.19 349 CYS A N 1
ATOM 2830 C CA . CYS A 1 349 ? 19.877 -12.181 -19.959 1.00 88.19 349 CYS A CA 1
ATOM 2831 C C . CYS A 1 349 ? 18.578 -11.572 -20.512 1.00 88.19 349 CYS A C 1
ATOM 2833 O O . CYS A 1 349 ? 18.295 -11.708 -21.703 1.00 88.19 349 CYS A O 1
ATOM 2835 N N . LYS A 1 350 ? 17.795 -10.893 -19.665 1.00 88.44 350 LYS A N 1
ATOM 2836 C CA . LYS A 1 350 ? 16.491 -10.317 -20.037 1.00 88.44 350 LYS A CA 1
ATOM 2837 C C . LYS A 1 350 ? 16.673 -9.127 -20.983 1.00 88.44 350 LYS A C 1
ATOM 2839 O O . LYS A 1 350 ? 15.975 -9.008 -21.989 1.00 88.44 350 LYS A O 1
ATOM 2844 N N . GLU A 1 351 ? 17.651 -8.284 -20.677 1.00 89.94 351 GLU A N 1
ATOM 2845 C CA . GLU A 1 351 ? 18.065 -7.111 -21.438 1.00 89.94 351 GLU A CA 1
ATOM 2846 C C . GLU A 1 351 ? 18.668 -7.519 -22.784 1.00 89.94 351 GLU A C 1
ATOM 2848 O O . GLU A 1 351 ? 18.326 -6.938 -23.812 1.00 89.94 351 GLU A O 1
ATOM 2853 N N . LEU A 1 352 ? 19.514 -8.557 -22.800 1.00 90.56 352 LEU A N 1
ATOM 2854 C CA . LEU A 1 352 ? 20.083 -9.115 -24.029 1.00 90.56 352 LEU A CA 1
ATOM 2855 C C . LEU A 1 352 ? 19.000 -9.709 -24.935 1.00 90.56 352 LEU A C 1
ATOM 2857 O O . LEU A 1 352 ? 19.003 -9.442 -26.137 1.00 90.56 352 LEU A O 1
ATOM 2861 N N . ALA A 1 353 ? 18.053 -10.470 -24.376 1.00 90.81 353 ALA A N 1
ATOM 2862 C CA . ALA A 1 353 ? 16.924 -11.003 -25.137 1.00 90.81 353 ALA A CA 1
ATOM 2863 C C . ALA A 1 353 ? 16.115 -9.877 -25.799 1.00 90.81 353 ALA A C 1
ATOM 2865 O O . ALA A 1 353 ? 15.816 -9.939 -26.993 1.00 90.81 353 ALA A O 1
ATOM 2866 N N . LEU A 1 354 ? 15.827 -8.811 -25.046 1.00 90.38 354 LEU A N 1
ATOM 2867 C CA . LEU A 1 354 ? 15.100 -7.648 -25.544 1.00 90.38 354 LEU A CA 1
ATOM 2868 C C . LEU A 1 354 ? 15.890 -6.867 -26.604 1.00 90.38 354 LEU A C 1
ATOM 2870 O O . LEU A 1 354 ? 15.309 -6.422 -27.592 1.00 90.38 354 LEU A O 1
ATOM 2874 N N . LEU A 1 355 ? 17.208 -6.736 -26.438 1.00 89.81 355 LEU A N 1
ATOM 2875 C CA . LEU A 1 355 ? 18.084 -6.088 -27.412 1.00 89.81 355 LEU A CA 1
ATOM 2876 C C . LEU A 1 355 ? 18.097 -6.838 -28.747 1.00 89.81 355 LEU A C 1
ATOM 2878 O O . LEU A 1 355 ? 17.942 -6.219 -29.797 1.00 89.81 355 LEU A O 1
ATOM 2882 N N . PHE A 1 356 ? 18.258 -8.164 -28.729 1.00 88.88 356 PHE A N 1
ATOM 2883 C CA . PHE A 1 356 ? 18.231 -8.966 -29.955 1.00 88.88 356 PHE A CA 1
ATOM 2884 C C . PHE A 1 356 ? 16.848 -8.971 -30.612 1.00 88.88 356 PHE A C 1
ATOM 2886 O O . PHE A 1 356 ? 16.754 -8.921 -31.840 1.00 88.88 356 PHE A O 1
ATOM 2893 N N . LEU A 1 357 ? 15.778 -8.932 -29.811 1.00 88.94 357 LEU A N 1
ATOM 2894 C CA . LEU A 1 357 ? 14.414 -8.739 -30.302 1.00 88.94 357 LEU A CA 1
ATOM 2895 C C . LEU A 1 357 ? 14.267 -7.371 -30.983 1.00 88.94 357 LEU A C 1
ATOM 2897 O O . LEU A 1 357 ? 13.715 -7.291 -32.082 1.00 88.94 357 LEU A O 1
ATOM 2901 N N . TRP A 1 358 ? 14.821 -6.307 -30.392 1.00 87.56 358 TRP A N 1
ATOM 2902 C CA . TRP A 1 358 ? 14.886 -4.986 -31.018 1.00 87.56 358 TRP A CA 1
ATOM 2903 C C . TRP A 1 358 ? 15.732 -4.995 -32.298 1.00 87.56 358 TRP A C 1
ATOM 2905 O O . TRP A 1 358 ? 15.357 -4.331 -33.248 1.00 87.56 358 TRP A O 1
ATOM 2915 N N . GLN A 1 359 ? 16.804 -5.781 -32.403 1.00 86.12 359 GLN A N 1
ATOM 2916 C CA . GLN A 1 359 ? 17.574 -5.924 -33.652 1.00 86.12 359 GLN A CA 1
ATOM 2917 C C . GLN A 1 359 ? 16.858 -6.763 -34.730 1.00 86.12 359 GLN A C 1
ATOM 2919 O O . GLN A 1 359 ? 17.329 -6.828 -35.864 1.00 86.12 359 GLN A O 1
ATOM 2924 N N . GLY A 1 360 ? 15.741 -7.419 -34.397 1.00 83.69 360 GLY A N 1
ATOM 2925 C CA . GLY A 1 360 ? 15.013 -8.317 -35.298 1.00 83.69 360 GLY A CA 1
ATOM 2926 C C . GLY A 1 360 ? 15.604 -9.729 -35.404 1.00 83.69 360 GLY A C 1
ATOM 2927 O O . GLY A 1 360 ? 15.158 -10.509 -36.243 1.00 83.69 360 GLY A O 1
ATOM 2928 N N . ASN A 1 361 ? 16.581 -10.087 -34.562 1.00 88.38 361 ASN A N 1
ATOM 2929 C CA . ASN A 1 361 ? 17.132 -11.441 -34.501 1.00 88.38 361 ASN A CA 1
ATOM 2930 C C . ASN A 1 361 ? 16.343 -12.289 -33.488 1.00 88.38 361 ASN A C 1
ATOM 2932 O O . ASN A 1 361 ? 16.669 -12.353 -32.301 1.00 88.38 361 ASN A O 1
ATOM 2936 N N . TYR A 1 362 ? 15.266 -12.919 -33.961 1.00 89.88 362 TYR A N 1
ATOM 2937 C CA . TYR A 1 362 ? 14.337 -13.660 -33.102 1.00 89.88 362 TYR A CA 1
ATOM 2938 C C . TYR A 1 362 ? 14.911 -14.974 -32.549 1.00 89.88 362 TYR A C 1
ATOM 2940 O O . TYR A 1 362 ? 14.524 -15.387 -31.455 1.00 89.88 362 TYR A O 1
ATOM 2948 N N . ASP A 1 363 ? 15.847 -15.618 -33.253 1.00 89.25 363 ASP A N 1
ATOM 2949 C CA . ASP A 1 363 ? 16.439 -16.888 -32.812 1.00 89.25 363 ASP A CA 1
ATOM 2950 C C . ASP A 1 363 ? 17.364 -16.690 -31.609 1.00 89.25 363 ASP A C 1
ATOM 2952 O O . ASP A 1 363 ? 17.266 -17.415 -30.613 1.00 89.25 363 ASP A O 1
ATOM 2956 N N . THR A 1 364 ? 18.232 -15.673 -31.661 1.00 90.12 364 THR A N 1
ATOM 2957 C CA . THR A 1 364 ? 19.088 -15.338 -30.518 1.00 90.12 364 THR A CA 1
ATOM 2958 C C . THR A 1 364 ? 18.259 -14.808 -29.357 1.00 90.12 364 THR A C 1
ATOM 2960 O O . THR A 1 364 ? 18.501 -15.214 -28.221 1.00 90.12 364 THR A O 1
ATOM 2963 N N . ALA A 1 365 ? 17.237 -13.985 -29.622 1.00 92.25 365 ALA A N 1
ATOM 2964 C CA . ALA A 1 365 ? 16.302 -13.538 -28.593 1.00 92.25 365 ALA A CA 1
ATOM 2965 C C . ALA A 1 365 ? 15.656 -14.730 -27.865 1.00 92.25 365 ALA A C 1
ATOM 2967 O O . ALA A 1 365 ? 15.704 -14.785 -26.640 1.00 92.25 365 ALA A O 1
ATOM 2968 N N . ARG A 1 366 ? 15.157 -15.738 -28.600 1.00 92.88 366 ARG A N 1
ATOM 2969 C CA . ARG A 1 366 ? 14.568 -16.954 -28.012 1.00 92.88 366 ARG A CA 1
ATOM 2970 C C . ARG A 1 366 ? 15.567 -17.719 -27.142 1.00 92.88 366 ARG A C 1
ATOM 2972 O O . ARG A 1 366 ? 15.198 -18.152 -26.054 1.00 92.88 366 ARG A O 1
ATOM 2979 N N . HIS A 1 367 ? 16.820 -17.855 -27.581 1.00 92.19 367 HIS A N 1
ATOM 2980 C CA . HIS A 1 367 ? 17.867 -18.506 -26.787 1.00 92.19 367 HIS A CA 1
ATOM 2981 C C . HIS A 1 367 ? 18.101 -17.798 -25.442 1.00 92.19 367 HIS A C 1
ATOM 2983 O O . HIS A 1 367 ? 18.073 -18.449 -24.397 1.00 92.19 367 HIS A O 1
ATOM 2989 N N . TYR A 1 368 ? 18.270 -16.471 -25.450 1.00 92.31 368 TYR A N 1
ATOM 2990 C CA . TYR A 1 368 ? 18.465 -15.692 -24.222 1.00 92.31 368 TYR A CA 1
ATOM 2991 C C . TYR A 1 368 ? 17.215 -15.662 -23.333 1.00 92.31 368 TYR A C 1
ATOM 2993 O O . TYR A 1 368 ? 17.344 -15.726 -22.113 1.00 92.31 368 TYR A O 1
ATOM 3001 N N . THR A 1 369 ? 16.007 -15.647 -23.909 1.00 92.31 369 THR A N 1
ATOM 3002 C CA . THR A 1 369 ? 14.761 -15.787 -23.140 1.00 92.31 369 THR A CA 1
ATOM 3003 C C . THR A 1 369 ? 14.707 -17.138 -22.416 1.00 92.31 369 THR A C 1
ATOM 3005 O O . THR A 1 369 ? 14.368 -17.176 -21.236 1.00 92.31 369 THR A O 1
ATOM 3008 N N . SER A 1 370 ? 15.089 -18.245 -23.066 1.00 91.00 370 SER A N 1
ATOM 3009 C CA . SER A 1 370 ? 15.156 -19.561 -22.409 1.00 91.00 370 SER A CA 1
ATOM 3010 C C . SER A 1 370 ? 16.175 -19.595 -21.266 1.00 91.00 370 SER A C 1
ATOM 3012 O O . SER A 1 370 ? 15.845 -20.065 -20.179 1.00 91.00 370 SER A O 1
ATOM 3014 N N . LEU A 1 371 ? 17.369 -19.027 -21.465 1.00 90.56 371 LEU A N 1
ATOM 3015 C CA . LEU A 1 371 ? 18.374 -18.902 -20.401 1.00 90.56 371 LEU A CA 1
ATOM 3016 C C . LEU A 1 371 ? 17.875 -18.041 -19.229 1.00 90.56 371 LEU A C 1
ATOM 3018 O O . LEU A 1 371 ? 18.121 -18.363 -18.066 1.00 90.56 371 LEU A O 1
ATOM 3022 N N . ALA A 1 372 ? 17.126 -16.971 -19.511 1.00 90.50 372 ALA A N 1
ATOM 3023 C CA . ALA A 1 372 ? 16.526 -16.134 -18.477 1.00 90.50 372 ALA A CA 1
ATOM 3024 C C . ALA A 1 372 ? 15.511 -16.907 -17.614 1.00 90.50 372 ALA A C 1
ATOM 3026 O O . ALA A 1 372 ? 15.463 -16.698 -16.401 1.00 90.50 372 ALA A O 1
ATOM 3027 N N . PHE A 1 373 ? 14.725 -17.813 -18.210 1.00 90.56 373 PHE A N 1
ATOM 3028 C CA . PHE A 1 373 ? 13.814 -18.688 -17.463 1.00 90.56 373 PHE A CA 1
ATOM 3029 C C . PHE A 1 373 ? 14.560 -19.679 -16.567 1.00 90.56 373 PHE A C 1
ATOM 3031 O O . PHE A 1 373 ? 14.153 -19.885 -15.423 1.00 90.56 373 PHE A O 1
ATOM 3038 N N . GLU A 1 374 ? 15.655 -20.269 -17.049 1.00 88.12 374 GLU A N 1
ATOM 3039 C CA . GLU A 1 374 ? 16.494 -21.162 -16.240 1.00 88.12 374 GLU A CA 1
ATOM 3040 C C . GLU A 1 374 ? 17.100 -20.422 -15.038 1.00 88.12 374 GLU A C 1
ATOM 3042 O O . GLU A 1 374 ? 16.997 -20.898 -13.905 1.00 88.12 374 GLU A O 1
ATOM 3047 N N . SER A 1 375 ? 17.629 -19.213 -15.261 1.00 84.62 375 SER A N 1
ATOM 3048 C CA . SER A 1 375 ? 18.147 -18.341 -14.197 1.00 84.62 375 SER A CA 1
ATOM 3049 C C . SER A 1 375 ? 17.062 -17.961 -13.177 1.00 84.62 375 SER A C 1
ATOM 3051 O O . SER A 1 375 ? 17.278 -18.056 -11.965 1.00 84.62 375 SER A O 1
ATOM 3053 N N . PHE A 1 376 ? 15.850 -17.628 -13.641 1.00 87.50 376 PHE A N 1
ATOM 3054 C CA . PHE A 1 376 ? 14.705 -17.367 -12.762 1.00 87.50 376 PHE A CA 1
ATOM 3055 C C . PHE A 1 376 ? 14.362 -18.580 -11.886 1.00 87.50 376 PHE A C 1
ATOM 3057 O O . PHE A 1 376 ? 14.188 -18.428 -10.678 1.00 87.50 376 PHE A O 1
ATOM 3064 N N . LEU A 1 377 ? 14.290 -19.786 -12.463 1.00 86.94 377 LEU A N 1
ATOM 3065 C CA . LEU A 1 377 ? 13.984 -21.010 -11.713 1.00 86.94 377 LEU A CA 1
ATOM 3066 C C . LEU A 1 377 ? 15.046 -21.308 -10.650 1.00 86.94 377 LEU A C 1
ATOM 3068 O O . LEU A 1 377 ? 14.704 -21.677 -9.524 1.00 86.94 377 LEU A O 1
ATOM 3072 N N . GLN A 1 378 ? 16.321 -21.109 -10.985 1.00 80.56 378 GLN A N 1
ATOM 3073 C CA . GLN A 1 378 ? 17.432 -21.282 -10.053 1.00 80.56 378 GLN A CA 1
ATOM 3074 C C . GLN A 1 378 ? 17.340 -20.285 -8.890 1.00 80.56 378 GLN A C 1
ATOM 3076 O O . GLN A 1 378 ? 17.355 -20.708 -7.731 1.00 80.56 378 GLN A O 1
ATOM 3081 N N . SER A 1 379 ? 17.154 -18.992 -9.179 1.00 79.81 379 SER A N 1
ATOM 3082 C CA . SER A 1 379 ? 16.977 -17.949 -8.160 1.00 79.81 379 SER A CA 1
ATOM 3083 C C . SER A 1 379 ? 15.767 -18.240 -7.263 1.00 79.81 379 SER A C 1
ATOM 3085 O O . SER A 1 379 ? 15.904 -18.325 -6.040 1.00 79.81 379 SER A O 1
ATOM 3087 N N . TRP A 1 380 ? 14.610 -18.543 -7.860 1.00 84.88 380 TRP A N 1
ATOM 3088 C CA . TRP A 1 380 ? 13.372 -18.852 -7.143 1.00 84.88 380 TRP A CA 1
ATOM 3089 C C . TRP A 1 380 ? 13.501 -20.062 -6.214 1.00 84.88 380 TRP A C 1
ATOM 3091 O O . TRP A 1 380 ? 13.040 -20.018 -5.074 1.00 84.88 380 TRP A O 1
ATOM 3101 N N . SER A 1 381 ? 14.162 -21.132 -6.672 1.00 82.56 381 SER A N 1
ATOM 3102 C CA . SER A 1 381 ? 14.397 -22.334 -5.859 1.00 82.56 381 SER A CA 1
ATOM 3103 C C . SER A 1 381 ? 15.284 -22.070 -4.639 1.00 82.56 381 SER A C 1
ATOM 3105 O O . SER A 1 381 ? 15.157 -22.752 -3.624 1.00 82.56 381 SER A O 1
ATOM 3107 N N . SER A 1 382 ? 16.155 -21.060 -4.723 1.00 74.50 382 SER A N 1
ATOM 3108 C CA . SER A 1 382 ? 17.073 -20.677 -3.650 1.00 74.50 382 SER A CA 1
ATOM 3109 C C . SER A 1 382 ? 16.468 -19.696 -2.638 1.00 74.50 382 SER A C 1
ATOM 3111 O O . SER A 1 382 ? 17.016 -19.521 -1.549 1.00 74.50 382 SER A O 1
ATOM 3113 N N . THR A 1 383 ? 15.330 -19.071 -2.963 1.00 75.19 383 THR A N 1
ATOM 3114 C CA . THR A 1 383 ? 14.674 -18.083 -2.100 1.00 75.19 383 THR A CA 1
ATOM 3115 C C . THR A 1 383 ? 13.722 -18.750 -1.098 1.00 75.19 383 THR A C 1
ATOM 3117 O O . THR A 1 383 ? 12.766 -19.436 -1.472 1.00 75.19 383 THR A O 1
ATOM 3120 N N . THR A 1 384 ? 13.930 -18.516 0.201 1.00 76.38 384 THR A N 1
ATOM 3121 C CA . THR A 1 384 ? 13.061 -19.070 1.259 1.00 76.38 384 THR A CA 1
ATOM 3122 C C . THR A 1 384 ? 11.698 -18.370 1.311 1.00 76.38 384 THR A C 1
ATOM 3124 O O . THR A 1 384 ? 11.534 -17.271 0.790 1.00 76.38 384 THR A O 1
ATOM 3127 N N . THR A 1 385 ? 10.690 -18.982 1.944 1.00 78.44 385 THR A N 1
ATOM 3128 C CA . THR A 1 385 ? 9.326 -18.416 2.028 1.00 78.44 385 THR A CA 1
ATOM 3129 C C . THR A 1 385 ? 9.241 -17.106 2.808 1.00 78.44 385 THR A C 1
ATOM 3131 O O . THR A 1 385 ? 8.308 -16.350 2.581 1.00 78.44 385 THR A O 1
ATOM 3134 N N . LEU A 1 386 ? 10.197 -16.839 3.703 1.00 79.50 386 LEU A N 1
ATOM 3135 C CA . LEU A 1 386 ? 10.229 -15.638 4.546 1.00 79.50 386 LEU A CA 1
ATOM 3136 C C . LEU A 1 386 ? 10.873 -14.428 3.848 1.00 79.50 386 LEU A C 1
ATOM 3138 O O . LEU A 1 386 ? 10.780 -13.312 4.343 1.00 79.50 386 LEU A O 1
ATOM 3142 N N . MET A 1 387 ? 11.525 -14.632 2.700 1.00 78.12 387 MET A N 1
ATOM 3143 C CA . MET A 1 387 ? 12.174 -13.568 1.926 1.00 78.12 387 MET A CA 1
ATOM 3144 C C . MET A 1 387 ? 11.168 -12.909 0.977 1.00 78.12 387 MET A C 1
ATOM 3146 O O . MET A 1 387 ? 11.250 -13.063 -0.241 1.00 78.12 387 MET A O 1
ATOM 3150 N N . GLU A 1 388 ? 10.168 -12.226 1.536 1.00 83.19 388 GLU A N 1
ATOM 3151 C CA . GLU A 1 388 ? 9.033 -11.702 0.765 1.00 83.19 388 GLU A CA 1
ATOM 3152 C C . GLU A 1 388 ? 9.450 -10.704 -0.323 1.00 83.19 388 GLU A C 1
ATOM 3154 O O . GLU A 1 388 ? 8.987 -10.835 -1.458 1.00 83.19 388 GLU A O 1
ATOM 3159 N N . SER A 1 389 ? 10.348 -9.759 -0.018 1.00 79.94 389 SER A N 1
ATOM 3160 C CA . SER A 1 389 ? 10.814 -8.746 -0.978 1.00 79.94 389 SER A CA 1
ATOM 3161 C C . SER A 1 389 ? 11.546 -9.377 -2.167 1.00 79.94 389 SER A C 1
ATOM 3163 O O . SER A 1 389 ? 11.147 -9.160 -3.310 1.00 79.94 389 SER A O 1
ATOM 3165 N N . SER A 1 390 ? 12.523 -10.258 -1.919 1.00 79.19 390 SER A N 1
ATOM 3166 C CA . SER A 1 390 ? 13.281 -10.939 -2.983 1.00 79.19 390 SER A CA 1
ATOM 3167 C C . SER A 1 390 ? 12.389 -11.865 -3.827 1.00 79.19 390 SER A C 1
ATOM 3169 O O . SER A 1 390 ? 12.543 -11.961 -5.045 1.00 79.19 390 SER A O 1
ATOM 3171 N N . ARG A 1 391 ? 11.396 -12.533 -3.213 1.00 86.44 391 ARG A N 1
ATOM 3172 C CA . ARG A 1 391 ? 10.393 -13.325 -3.956 1.00 86.44 391 ARG A CA 1
ATOM 3173 C C . ARG A 1 391 ? 9.520 -12.441 -4.839 1.00 86.44 391 ARG A C 1
ATOM 3175 O O . ARG A 1 391 ? 9.213 -12.828 -5.966 1.00 86.44 391 ARG A O 1
ATOM 3182 N N . ARG A 1 392 ? 9.093 -11.288 -4.323 1.00 87.38 392 ARG A N 1
ATOM 3183 C CA . ARG A 1 392 ? 8.257 -10.333 -5.052 1.00 87.38 392 ARG A CA 1
ATOM 3184 C C . ARG A 1 392 ? 8.992 -9.794 -6.276 1.00 87.38 392 ARG A C 1
ATOM 3186 O O . ARG A 1 392 ? 8.434 -9.867 -7.364 1.00 87.38 392 ARG A O 1
ATOM 3193 N N . GLU A 1 393 ? 10.239 -9.360 -6.118 1.00 84.00 393 GLU A N 1
ATOM 3194 C CA . GLU A 1 393 ? 11.083 -8.860 -7.212 1.00 84.00 393 GLU A CA 1
ATOM 3195 C C . GLU A 1 393 ? 11.280 -9.919 -8.311 1.00 84.00 393 GLU A C 1
ATOM 3197 O O . GLU A 1 393 ? 11.030 -9.669 -9.496 1.00 84.00 393 GLU A O 1
ATOM 3202 N N . ASN A 1 394 ? 11.618 -11.152 -7.911 1.00 85.94 394 ASN A N 1
ATOM 3203 C CA . ASN A 1 394 ? 11.732 -12.277 -8.837 1.00 85.94 394 ASN A CA 1
ATOM 3204 C C . ASN A 1 394 ? 10.427 -12.485 -9.629 1.00 85.94 394 ASN A C 1
ATOM 3206 O O . ASN A 1 394 ? 10.464 -12.565 -10.862 1.00 85.94 394 ASN A O 1
ATOM 3210 N N . LEU A 1 395 ? 9.272 -12.530 -8.951 1.00 90.62 395 LEU A N 1
ATOM 3211 C CA . LEU A 1 395 ? 7.961 -12.723 -9.587 1.00 90.62 395 LEU A CA 1
ATOM 3212 C C . LEU A 1 395 ? 7.555 -11.567 -10.507 1.00 90.62 395 LEU A C 1
ATOM 3214 O O . LEU A 1 395 ? 7.010 -11.820 -11.580 1.00 90.62 395 LEU A O 1
ATOM 3218 N N . GLN A 1 396 ? 7.829 -10.320 -10.126 1.00 90.69 396 GLN A N 1
ATOM 3219 C CA . GLN A 1 396 ? 7.509 -9.141 -10.938 1.00 90.69 396 GLN A CA 1
ATOM 3220 C C . GLN A 1 396 ? 8.224 -9.180 -12.293 1.00 90.69 396 GLN A C 1
ATOM 3222 O O . GLN A 1 396 ? 7.649 -8.822 -13.320 1.00 90.69 396 GLN A O 1
ATOM 3227 N N . SER A 1 397 ? 9.449 -9.708 -12.326 1.00 88.00 397 SER A N 1
ATOM 3228 C CA . SER A 1 397 ? 10.216 -9.839 -13.567 1.00 88.00 397 SER A CA 1
ATOM 3229 C C . SER A 1 397 ? 9.720 -10.946 -14.515 1.00 88.00 397 SER A C 1
ATOM 3231 O O . SER A 1 397 ? 10.016 -10.919 -15.712 1.00 88.00 397 SER A O 1
ATOM 3233 N N . LEU A 1 398 ? 8.948 -11.915 -14.006 1.00 91.94 398 LEU A N 1
ATOM 3234 C CA . LEU A 1 398 ? 8.472 -13.069 -14.775 1.00 91.94 398 LEU A CA 1
ATOM 3235 C C . LEU A 1 398 ? 7.466 -12.667 -15.859 1.00 91.94 398 LEU A C 1
ATOM 3237 O O . LEU A 1 398 ? 7.473 -13.241 -16.948 1.00 91.94 398 LEU A O 1
ATOM 3241 N N . GLN A 1 399 ? 6.622 -11.667 -15.586 1.00 93.12 399 GLN A N 1
ATOM 3242 C CA . GLN A 1 399 ? 5.622 -11.200 -16.547 1.00 93.12 399 GLN A CA 1
ATOM 3243 C C . GLN A 1 399 ? 6.275 -10.744 -17.860 1.00 93.12 399 GLN A C 1
ATOM 3245 O O . GLN A 1 399 ? 5.843 -11.159 -18.935 1.00 93.12 399 GLN A O 1
ATOM 3250 N N . GLY A 1 400 ? 7.347 -9.949 -17.778 1.00 90.94 400 GLY A N 1
ATOM 3251 C CA . GLY A 1 400 ? 8.078 -9.484 -18.958 1.00 90.94 400 GLY A CA 1
ATOM 3252 C C . GLY A 1 400 ? 8.674 -10.630 -19.782 1.00 90.94 400 GLY A C 1
ATOM 3253 O O . GLY A 1 400 ? 8.615 -10.588 -21.009 1.00 90.94 400 GLY A O 1
ATOM 3254 N N . LEU A 1 401 ? 9.186 -11.678 -19.126 1.00 91.06 401 LEU A N 1
ATOM 3255 C CA . LEU A 1 401 ? 9.742 -12.863 -19.793 1.00 91.06 401 LEU A CA 1
ATOM 3256 C C . LEU A 1 401 ? 8.677 -13.684 -20.524 1.00 91.06 401 LEU A C 1
ATOM 3258 O O . LEU A 1 401 ? 8.892 -14.110 -21.660 1.00 91.06 401 LEU A O 1
ATOM 3262 N N . ILE A 1 402 ? 7.519 -13.883 -19.892 1.00 93.06 402 ILE A N 1
ATOM 3263 C CA . ILE A 1 402 ? 6.393 -14.593 -20.507 1.00 93.06 402 ILE A CA 1
ATOM 3264 C C . ILE A 1 402 ? 5.892 -13.822 -21.730 1.00 93.06 402 ILE A C 1
ATOM 3266 O O . ILE A 1 402 ? 5.690 -14.419 -22.782 1.00 93.06 402 ILE A O 1
ATOM 3270 N N . GLU A 1 403 ? 5.736 -12.501 -21.629 1.00 93.19 403 GLU A N 1
ATOM 3271 C CA . GLU A 1 403 ? 5.261 -11.682 -22.751 1.00 93.19 403 GLU A CA 1
ATOM 3272 C C . GLU A 1 403 ? 6.261 -11.642 -23.916 1.00 93.19 403 GLU A C 1
ATOM 3274 O O . GLU A 1 403 ? 5.844 -11.697 -25.075 1.00 93.19 403 GLU A O 1
ATOM 3279 N N . GLN A 1 404 ? 7.572 -11.629 -23.632 1.00 91.19 404 GLN A N 1
ATOM 3280 C CA . GLN A 1 404 ? 8.612 -11.801 -24.654 1.00 91.19 404 GLN A CA 1
ATOM 3281 C C . GLN A 1 404 ? 8.464 -13.143 -25.382 1.00 91.19 404 GLN A C 1
ATOM 3283 O O . GLN A 1 404 ? 8.467 -13.177 -26.613 1.00 91.19 404 GLN A O 1
ATOM 3288 N N . GLN A 1 405 ? 8.300 -14.245 -24.644 1.00 92.00 405 GLN A N 1
ATOM 3289 C CA . GLN A 1 405 ? 8.114 -15.567 -25.241 1.00 92.00 405 GLN A CA 1
ATOM 3290 C C . GLN A 1 405 ? 6.822 -15.643 -26.069 1.00 92.00 405 GLN A C 1
ATOM 3292 O O . GLN A 1 405 ? 6.855 -16.104 -27.208 1.00 92.00 405 GLN A O 1
ATOM 3297 N N . GLU A 1 406 ? 5.700 -15.151 -25.537 1.00 92.00 406 GLU A N 1
ATOM 3298 C CA . GLU A 1 406 ? 4.413 -15.113 -26.241 1.00 92.00 406 GLU A CA 1
ATOM 3299 C C . GLU A 1 406 ? 4.510 -14.342 -27.564 1.00 92.00 406 GLU A C 1
ATOM 3301 O O . GLU A 1 406 ? 3.974 -14.790 -28.579 1.00 92.00 406 GLU A O 1
ATOM 3306 N N . PHE A 1 407 ? 5.220 -13.211 -27.578 1.00 91.62 407 PHE A N 1
ATOM 3307 C CA . PHE A 1 407 ? 5.475 -12.449 -28.798 1.00 91.62 407 PHE A CA 1
ATOM 3308 C C . PHE A 1 407 ? 6.349 -13.225 -29.800 1.00 91.62 407 PHE A C 1
ATOM 3310 O O . PHE A 1 407 ? 6.024 -13.275 -30.990 1.00 91.62 407 PHE A O 1
ATOM 3317 N N . LEU A 1 408 ? 7.437 -13.862 -29.353 1.00 90.19 408 LEU A N 1
ATOM 3318 C CA . LEU A 1 408 ? 8.310 -14.668 -30.222 1.00 90.19 408 LEU A CA 1
ATOM 3319 C C . LEU A 1 408 ? 7.575 -15.887 -30.812 1.00 90.19 408 LEU A C 1
ATOM 3321 O O . LEU A 1 408 ? 7.782 -16.261 -31.968 1.00 90.19 408 LEU A O 1
ATOM 3325 N N . ASP A 1 409 ? 6.685 -16.505 -30.040 1.00 89.38 409 ASP A N 1
ATOM 3326 C CA . ASP A 1 409 ? 5.880 -17.638 -30.493 1.00 89.38 409 ASP A CA 1
ATOM 3327 C C . ASP A 1 409 ? 4.760 -17.195 -31.443 1.00 89.38 409 ASP A C 1
ATOM 3329 O O . ASP A 1 409 ? 4.508 -17.861 -32.454 1.00 89.38 409 ASP A O 1
ATOM 3333 N N . HIS A 1 410 ? 4.139 -16.039 -31.183 1.00 86.19 410 HIS A N 1
ATOM 3334 C CA . HIS A 1 410 ? 3.158 -15.430 -32.085 1.00 86.19 410 HIS A CA 1
ATOM 3335 C C . HIS A 1 410 ? 3.791 -15.041 -33.423 1.00 86.19 410 HIS A C 1
ATOM 3337 O O . HIS A 1 410 ? 3.270 -15.415 -34.471 1.00 86.19 410 HIS A O 1
ATOM 3343 N N . THR A 1 411 ? 4.957 -14.393 -33.410 1.00 84.19 411 THR A N 1
ATOM 3344 C CA . THR A 1 411 ? 5.686 -14.017 -34.634 1.00 84.19 411 THR A CA 1
ATOM 3345 C C . THR A 1 411 ? 6.164 -15.231 -35.435 1.00 84.19 411 THR A C 1
ATOM 3347 O O . THR A 1 411 ? 6.014 -15.244 -36.656 1.00 84.19 411 THR A O 1
ATOM 3350 N N . ALA A 1 412 ? 6.636 -16.294 -34.780 1.00 83.88 412 ALA A N 1
ATOM 3351 C CA . ALA A 1 412 ? 6.969 -17.551 -35.456 1.00 83.88 412 ALA A CA 1
ATOM 3352 C C . ALA A 1 412 ? 5.726 -18.291 -35.990 1.00 83.88 412 ALA A C 1
ATOM 3354 O O . ALA A 1 412 ? 5.804 -19.057 -36.951 1.00 83.88 412 ALA A O 1
ATOM 3355 N N . SER A 1 413 ? 4.562 -18.127 -35.354 1.00 80.00 413 SER A N 1
ATOM 3356 C CA . SER A 1 413 ? 3.289 -18.635 -35.879 1.00 80.00 413 SER A CA 1
ATOM 3357 C C . SER A 1 413 ? 2.805 -17.814 -37.074 1.00 80.00 413 SER A C 1
ATOM 3359 O O . SER A 1 413 ? 2.270 -18.392 -38.017 1.00 80.00 413 SER A O 1
ATOM 3361 N N . LEU A 1 414 ? 3.012 -16.496 -37.054 1.00 74.75 414 LEU A N 1
ATOM 3362 C CA . LEU A 1 414 ? 2.667 -15.581 -38.140 1.00 74.75 414 LEU A CA 1
ATOM 3363 C C . LEU A 1 414 ? 3.404 -15.959 -39.432 1.00 74.75 414 LEU A C 1
ATOM 3365 O O . LEU A 1 414 ? 2.778 -16.084 -40.481 1.00 74.75 414 LEU A O 1
ATOM 3369 N N . GLU A 1 415 ? 4.707 -16.230 -39.332 1.00 73.12 415 GLU A N 1
ATOM 3370 C CA . GLU A 1 415 ? 5.544 -16.661 -40.462 1.00 73.12 415 GLU A CA 1
ATOM 3371 C C . GLU A 1 415 ? 5.106 -18.013 -41.052 1.00 73.12 415 GLU A C 1
ATOM 3373 O O . GLU A 1 415 ? 5.312 -18.264 -42.237 1.00 73.12 415 GLU A O 1
ATOM 3378 N N . ARG A 1 416 ? 4.459 -18.873 -40.252 1.00 73.12 416 ARG A N 1
ATOM 3379 C CA . ARG A 1 416 ? 3.968 -20.193 -40.682 1.00 73.12 416 ARG A CA 1
ATOM 3380 C C . ARG A 1 416 ? 2.542 -20.179 -41.237 1.00 73.12 416 ARG A C 1
ATOM 3382 O O . ARG A 1 416 ? 2.257 -20.931 -42.162 1.00 73.12 416 ARG A O 1
ATOM 3389 N N . ALA A 1 417 ? 1.639 -19.402 -40.636 1.00 65.31 417 ALA A N 1
ATOM 3390 C CA . ALA A 1 417 ? 0.199 -19.460 -40.908 1.00 65.31 417 ALA A CA 1
ATOM 3391 C C . ALA A 1 417 ? -0.289 -18.435 -41.947 1.00 65.31 417 ALA A C 1
ATOM 3393 O O . ALA A 1 417 ? -1.384 -18.600 -42.476 1.00 65.31 417 ALA A O 1
ATOM 3394 N N . GLY A 1 418 ? 0.483 -17.379 -42.234 1.00 59.53 418 GLY A N 1
ATOM 3395 C CA . GLY A 1 418 ? 0.161 -16.396 -43.279 1.00 59.53 418 GLY A CA 1
ATOM 3396 C C . GLY A 1 418 ? -1.073 -15.513 -43.025 1.00 59.53 418 GLY A C 1
ATOM 3397 O O . GLY A 1 418 ? -1.422 -14.723 -43.896 1.00 59.53 418 GLY A O 1
ATOM 3398 N N . SER A 1 419 ? -1.725 -15.615 -41.860 1.00 59.81 419 SER A N 1
ATOM 3399 C CA . SER A 1 419 ? -2.900 -14.817 -41.474 1.00 59.81 419 SER A CA 1
ATOM 3400 C C . SER A 1 419 ? -2.676 -14.079 -40.148 1.00 59.81 419 SER A C 1
ATOM 3402 O O . SER A 1 419 ? -2.102 -14.627 -39.200 1.00 59.81 419 SER A O 1
ATOM 3404 N N . LEU A 1 420 ? -3.132 -12.822 -40.091 1.00 57.50 420 LEU A N 1
ATOM 3405 C CA . LEU A 1 420 ? -2.994 -11.912 -38.956 1.00 57.50 420 LEU A CA 1
ATOM 3406 C C . LEU A 1 420 ? -4.217 -11.968 -38.034 1.00 57.50 420 LEU A C 1
ATOM 3408 O O . LEU A 1 420 ? -5.220 -11.300 -38.269 1.00 57.50 420 LEU A O 1
ATOM 3412 N N . SER A 1 421 ? -4.097 -12.661 -36.903 1.00 65.56 421 SER A N 1
ATOM 3413 C CA . SER A 1 421 ? -4.963 -12.395 -35.749 1.00 65.56 421 SER A CA 1
ATOM 3414 C C . SER A 1 421 ? -4.117 -11.926 -34.566 1.00 65.56 421 SER A C 1
ATOM 3416 O O . SER A 1 421 ? -3.483 -12.718 -33.865 1.00 65.56 421 SER A O 1
ATOM 3418 N N . THR A 1 422 ? -4.069 -10.608 -34.366 1.00 73.25 422 THR A N 1
ATOM 3419 C CA . THR A 1 422 ? -3.411 -9.956 -33.217 1.00 73.25 422 THR A CA 1
ATOM 3420 C C . THR A 1 422 ? -4.382 -9.711 -32.059 1.00 73.25 422 THR A C 1
ATOM 3422 O O . THR A 1 422 ? -3.949 -9.557 -30.921 1.00 73.25 422 THR A O 1
ATOM 3425 N N . SER A 1 423 ? -5.696 -9.758 -32.311 1.00 71.75 423 SER A N 1
ATOM 3426 C CA . SER A 1 423 ? -6.753 -9.405 -31.349 1.00 71.75 423 SER A CA 1
ATOM 3427 C C . SER A 1 423 ? -6.761 -10.268 -30.082 1.00 71.75 423 SER A C 1
ATOM 3429 O O . SER A 1 423 ? -7.042 -9.776 -28.989 1.00 71.75 423 SER A O 1
ATOM 3431 N N . LYS A 1 424 ? -6.431 -11.560 -30.195 1.00 80.75 424 LYS A N 1
ATOM 3432 C CA . LYS A 1 424 ? -6.342 -12.455 -29.033 1.00 80.75 424 LYS A CA 1
ATOM 3433 C C . LYS A 1 424 ? -5.179 -12.071 -28.116 1.00 80.75 424 LYS A C 1
ATOM 3435 O O . LYS A 1 424 ? -5.365 -12.014 -26.903 1.00 80.75 424 LYS A O 1
ATOM 3440 N N . LEU A 1 425 ? -4.011 -11.792 -28.697 1.00 83.69 425 LEU A N 1
ATOM 3441 C CA . LEU A 1 425 ? -2.803 -11.417 -27.959 1.00 83.69 425 LEU A CA 1
ATOM 3442 C C . LEU A 1 425 ? -2.984 -10.054 -27.278 1.00 83.69 425 LEU A C 1
ATOM 3444 O O . LEU A 1 425 ? -2.733 -9.915 -26.083 1.00 83.69 425 LEU A O 1
ATOM 3448 N N . THR A 1 426 ? -3.523 -9.072 -28.005 1.00 81.81 426 THR A N 1
ATOM 3449 C CA . THR A 1 426 ? -3.780 -7.732 -27.460 1.00 81.81 426 THR A CA 1
ATOM 3450 C C . THR A 1 426 ? -4.794 -7.764 -26.317 1.00 81.81 426 THR A C 1
ATOM 3452 O O . THR A 1 426 ? -4.553 -7.161 -25.269 1.00 81.81 426 THR A O 1
ATOM 3455 N N . ARG A 1 427 ? -5.877 -8.547 -26.441 1.00 83.12 427 ARG A N 1
ATOM 3456 C CA . ARG A 1 427 ? -6.862 -8.735 -25.361 1.00 83.12 427 ARG A CA 1
ATOM 3457 C C . ARG A 1 427 ? -6.255 -9.410 -24.127 1.00 83.12 427 ARG A C 1
ATOM 3459 O O . ARG A 1 427 ? -6.583 -9.035 -23.002 1.00 83.12 427 ARG A O 1
ATOM 3466 N N . GLN A 1 428 ? -5.355 -10.377 -24.316 1.00 86.94 428 GLN A N 1
ATOM 3467 C CA . GLN A 1 428 ? -4.641 -11.033 -23.214 1.00 86.94 428 GLN A CA 1
ATOM 3468 C C . GLN A 1 428 ? -3.689 -10.082 -22.478 1.00 86.94 428 GLN A C 1
ATOM 3470 O O . GLN A 1 428 ? -3.600 -10.152 -21.252 1.00 86.94 428 GLN A O 1
ATOM 3475 N N . TRP A 1 429 ? -2.987 -9.195 -23.187 1.00 89.94 429 TRP A N 1
ATOM 3476 C CA . TRP A 1 429 ? -2.115 -8.193 -22.562 1.00 89.94 429 TRP A CA 1
ATOM 3477 C C . TRP A 1 429 ? -2.911 -7.100 -21.842 1.00 89.94 429 TRP A C 1
ATOM 3479 O O . TRP A 1 429 ? -2.552 -6.713 -20.730 1.00 89.94 429 TRP A O 1
ATOM 3489 N N . GLN A 1 430 ? -4.043 -6.660 -22.399 1.00 84.62 430 GLN A N 1
ATOM 3490 C CA . GLN A 1 430 ? -4.945 -5.721 -21.718 1.00 84.62 430 GLN A CA 1
ATOM 3491 C C . GLN A 1 430 ? -5.509 -6.306 -20.410 1.00 84.62 430 GLN A C 1
ATOM 3493 O O . GLN A 1 430 ? -5.542 -5.613 -19.393 1.00 84.62 430 GLN A O 1
ATOM 3498 N N . GLY A 1 431 ? -5.882 -7.592 -20.405 1.00 86.31 431 GLY A N 1
ATOM 3499 C CA . GLY A 1 431 ? -6.394 -8.284 -19.215 1.00 86.31 431 GLY A CA 1
ATOM 3500 C C . GLY A 1 431 ? -5.347 -8.596 -18.135 1.00 86.31 431 GLY A C 1
ATOM 3501 O O . GLY A 1 431 ? -5.718 -8.837 -16.990 1.00 86.31 431 GLY A O 1
ATOM 3502 N N . ARG A 1 432 ? -4.050 -8.578 -18.471 1.00 90.38 432 ARG A N 1
ATOM 3503 C CA . ARG A 1 432 ? -2.931 -8.876 -17.556 1.00 90.38 432 ARG A CA 1
ATOM 3504 C C . ARG A 1 432 ? -2.055 -7.644 -17.339 1.00 90.38 432 ARG A C 1
ATOM 3506 O O . ARG A 1 432 ? -0.872 -7.652 -17.658 1.00 90.38 432 ARG A O 1
ATOM 3513 N N . SER A 1 433 ? -2.628 -6.540 -16.878 1.00 88.94 433 SER A N 1
ATOM 3514 C CA . SER A 1 433 ? -1.819 -5.374 -16.492 1.00 88.94 433 SER A CA 1
ATOM 3515 C C . SER A 1 433 ? -1.250 -5.567 -15.078 1.00 88.94 433 SER A C 1
ATOM 3517 O O . SER A 1 433 ? -1.926 -6.216 -14.273 1.00 88.94 433 SER A O 1
ATOM 3519 N N . PRO A 1 434 ? -0.062 -5.017 -14.757 1.00 93.50 434 PRO A N 1
ATOM 3520 C CA . PRO A 1 434 ? 0.455 -5.044 -13.390 1.00 93.50 434 PRO A CA 1
ATOM 3521 C C . PRO A 1 434 ? -0.522 -4.395 -12.396 1.00 93.50 434 PRO A C 1
ATOM 3523 O O . PRO A 1 434 ? -1.471 -3.697 -12.773 1.00 93.50 434 PRO A O 1
ATOM 3526 N N . HIS A 1 435 ? -0.320 -4.621 -11.102 1.00 91.69 435 HIS A N 1
ATOM 3527 C CA . HIS A 1 435 ? -1.147 -4.023 -10.068 1.00 91.69 435 HIS A CA 1
ATOM 3528 C C . HIS A 1 435 ? -0.795 -2.531 -9.877 1.00 91.69 435 HIS A C 1
ATOM 3530 O O . HIS A 1 435 ? 0.367 -2.205 -9.632 1.00 91.69 435 HIS A O 1
ATOM 3536 N N . PRO A 1 436 ? -1.766 -1.593 -9.913 1.00 89.56 436 PRO A N 1
ATOM 3537 C CA . PRO A 1 436 ? -1.468 -0.152 -9.873 1.00 89.56 436 PRO A CA 1
ATOM 3538 C C . PRO A 1 436 ? -0.827 0.368 -8.575 1.00 89.56 436 PRO A C 1
ATOM 3540 O O . PRO A 1 436 ? -0.202 1.422 -8.582 1.00 89.56 436 PRO A O 1
ATOM 3543 N N . LEU A 1 437 ? -1.021 -0.332 -7.454 1.00 89.00 437 LEU A N 1
ATOM 3544 C CA . LEU A 1 437 ? -0.516 0.086 -6.135 1.00 89.00 437 LEU A CA 1
ATOM 3545 C C . LEU A 1 437 ? 0.629 -0.774 -5.595 1.00 89.00 437 LEU A C 1
ATOM 3547 O O . LEU A 1 437 ? 1.367 -0.307 -4.741 1.00 89.00 437 LEU A O 1
ATOM 3551 N N . LEU A 1 438 ? 0.726 -2.036 -6.024 1.00 88.44 438 LEU A N 1
ATOM 3552 C CA . LEU A 1 438 ? 1.638 -3.009 -5.402 1.00 88.44 438 LEU A CA 1
ATOM 3553 C C . LEU A 1 438 ? 2.911 -3.201 -6.225 1.00 88.44 438 LEU A C 1
ATOM 3555 O O . LEU A 1 438 ? 3.958 -3.495 -5.656 1.00 88.44 438 LEU A O 1
ATOM 3559 N N . ASP A 1 439 ? 2.816 -3.036 -7.546 1.00 91.25 439 ASP A N 1
ATOM 3560 C CA . ASP A 1 439 ? 3.962 -3.172 -8.435 1.00 91.25 439 ASP A CA 1
ATOM 3561 C C . ASP A 1 439 ? 4.607 -1.805 -8.672 1.00 91.25 439 ASP A C 1
ATOM 3563 O O . ASP A 1 439 ? 3.894 -0.861 -9.033 1.00 91.25 439 ASP A O 1
ATOM 3567 N N . PRO A 1 440 ? 5.933 -1.677 -8.491 1.00 90.75 440 PRO A N 1
ATOM 3568 C CA . PRO A 1 440 ? 6.622 -0.400 -8.585 1.00 90.75 440 PRO A CA 1
ATOM 3569 C C . PRO A 1 440 ? 6.596 0.156 -10.012 1.00 90.75 440 PRO A C 1
ATOM 3571 O O . PRO A 1 440 ? 6.398 -0.563 -10.997 1.00 90.75 440 PRO A O 1
ATOM 3574 N N . VAL A 1 441 ? 6.848 1.462 -10.134 1.00 91.81 441 VAL A N 1
ATOM 3575 C CA . VAL A 1 441 ? 6.903 2.170 -11.427 1.00 91.81 441 VAL A CA 1
ATOM 3576 C C . VAL A 1 441 ? 7.887 1.517 -12.406 1.00 91.81 441 VAL A C 1
ATOM 3578 O O . VAL A 1 441 ? 7.598 1.452 -13.597 1.00 91.81 441 VAL A O 1
ATOM 3581 N N . VAL A 1 442 ? 9.001 0.976 -11.906 1.00 91.81 442 VAL A N 1
ATOM 3582 C CA . VAL A 1 442 ? 10.027 0.263 -12.686 1.00 91.81 442 VAL A CA 1
ATOM 3583 C C . VAL A 1 442 ? 9.433 -0.953 -13.416 1.00 91.81 442 VAL A C 1
ATOM 3585 O O . VAL A 1 442 ? 9.628 -1.104 -14.621 1.00 91.81 442 VAL A O 1
ATOM 3588 N N . THR A 1 443 ? 8.621 -1.769 -12.731 1.00 93.44 443 THR A N 1
ATOM 3589 C CA . THR A 1 443 ? 7.931 -2.927 -13.330 1.00 93.44 443 THR A CA 1
ATOM 3590 C C . THR A 1 443 ? 6.906 -2.495 -14.376 1.00 93.44 443 THR A C 1
ATOM 3592 O O . THR A 1 443 ? 6.800 -3.102 -15.442 1.00 93.44 443 THR A O 1
ATOM 3595 N N . TRP A 1 444 ? 6.156 -1.426 -14.093 1.00 94.44 444 TRP A N 1
ATOM 3596 C CA . TRP A 1 444 ? 5.213 -0.853 -15.052 1.00 94.44 444 TRP A CA 1
ATOM 3597 C C . TRP A 1 444 ? 5.911 -0.346 -16.314 1.00 94.44 444 TRP A C 1
ATOM 3599 O O . TRP A 1 444 ? 5.438 -0.622 -17.417 1.00 94.44 444 TRP A O 1
ATOM 3609 N N . ASP A 1 445 ? 7.031 0.361 -16.162 1.00 93.69 445 ASP A N 1
ATOM 3610 C CA . ASP A 1 445 ? 7.835 0.837 -17.284 1.00 93.69 445 ASP A CA 1
ATOM 3611 C C . ASP A 1 445 ? 8.362 -0.334 -18.120 1.00 93.69 445 ASP A C 1
ATOM 3613 O O . ASP A 1 445 ? 8.219 -0.321 -19.340 1.00 93.69 445 ASP A O 1
ATOM 3617 N N . ASP A 1 446 ? 8.890 -1.386 -17.488 1.00 92.44 446 ASP A N 1
ATOM 3618 C CA . ASP A 1 446 ? 9.365 -2.595 -18.172 1.00 92.44 446 ASP A CA 1
ATOM 3619 C C . ASP A 1 446 ? 8.270 -3.250 -19.012 1.00 92.44 446 ASP A C 1
ATOM 3621 O O . ASP A 1 446 ? 8.454 -3.459 -20.210 1.00 92.44 446 ASP A O 1
ATOM 3625 N N . VAL A 1 447 ? 7.098 -3.502 -18.432 1.00 93.94 447 VAL A N 1
ATOM 3626 C CA . VAL A 1 447 ? 5.987 -4.127 -19.161 1.00 93.94 447 VAL A CA 1
ATOM 3627 C C . VAL A 1 447 ? 5.478 -3.222 -20.288 1.00 93.94 447 VAL A C 1
ATOM 3629 O O . VAL A 1 447 ? 5.272 -3.691 -21.408 1.00 93.94 447 VAL A O 1
ATOM 3632 N N . VAL A 1 448 ? 5.290 -1.922 -20.043 1.00 93.12 448 VAL A N 1
ATOM 3633 C CA . VAL A 1 448 ? 4.715 -1.007 -21.045 1.00 93.12 448 VAL A CA 1
ATOM 3634 C C . VAL A 1 448 ? 5.687 -0.709 -22.184 1.00 93.12 448 VAL A C 1
ATOM 3636 O O . VAL A 1 448 ? 5.274 -0.736 -23.344 1.00 93.12 448 VAL A O 1
ATOM 3639 N N . THR A 1 449 ? 6.970 -0.482 -21.896 1.00 91.44 449 THR A N 1
ATOM 3640 C CA . THR A 1 449 ? 7.991 -0.268 -22.937 1.00 91.44 449 THR A CA 1
ATOM 3641 C C . THR A 1 449 ? 8.196 -1.518 -23.792 1.00 91.44 449 THR A C 1
ATOM 3643 O O . THR A 1 449 ? 8.216 -1.409 -25.020 1.00 91.44 449 THR A O 1
ATOM 3646 N N . ASN A 1 450 ? 8.239 -2.708 -23.179 1.00 92.56 450 ASN A N 1
ATOM 3647 C CA . ASN A 1 450 ? 8.341 -3.979 -23.901 1.00 92.56 450 ASN A CA 1
ATOM 3648 C C . ASN A 1 450 ? 7.122 -4.209 -24.800 1.00 92.56 450 ASN A C 1
ATOM 3650 O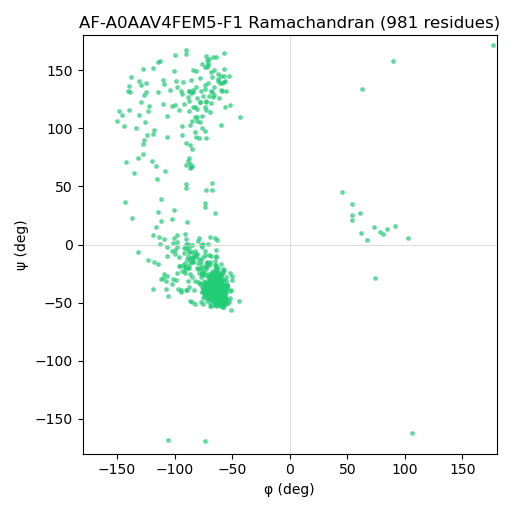 O . ASN A 1 450 ? 7.273 -4.489 -25.988 1.00 92.56 450 ASN A O 1
ATOM 3654 N N . ARG A 1 451 ? 5.905 -4.018 -24.274 1.00 92.69 451 ARG A N 1
ATOM 3655 C CA . ARG A 1 451 ? 4.675 -4.119 -25.073 1.00 92.69 451 ARG A CA 1
ATOM 3656 C C . ARG A 1 451 ? 4.663 -3.124 -26.223 1.00 92.69 451 ARG A C 1
ATOM 3658 O O . ARG A 1 451 ? 4.275 -3.499 -27.322 1.00 92.69 451 ARG A O 1
ATOM 3665 N N . ASN A 1 452 ? 5.100 -1.885 -26.005 1.00 90.88 452 ASN A N 1
ATOM 3666 C CA . ASN A 1 452 ? 5.152 -0.887 -27.070 1.00 90.88 452 ASN A CA 1
ATOM 3667 C C . ASN A 1 452 ? 6.113 -1.299 -28.199 1.00 90.88 452 ASN A C 1
ATOM 3669 O O . ASN A 1 452 ? 5.761 -1.161 -29.367 1.00 90.88 452 ASN A O 1
ATOM 3673 N N . LEU A 1 453 ? 7.270 -1.884 -27.863 1.00 89.94 453 LEU A N 1
ATOM 3674 C CA . LEU A 1 453 ? 8.179 -2.488 -28.844 1.00 89.94 453 LEU A CA 1
ATOM 3675 C C . LEU A 1 453 ? 7.512 -3.640 -29.609 1.00 89.94 453 LEU A C 1
ATOM 3677 O O . LEU A 1 453 ? 7.644 -3.747 -30.826 1.00 89.94 453 LEU A O 1
ATOM 3681 N N . PHE A 1 454 ? 6.792 -4.521 -28.913 1.00 90.38 454 PHE A N 1
ATOM 3682 C CA . PHE A 1 454 ? 6.095 -5.627 -29.568 1.00 90.38 454 PHE A CA 1
ATOM 3683 C C . PHE A 1 454 ? 5.020 -5.112 -30.527 1.00 90.38 454 PHE A C 1
ATOM 3685 O O . PHE A 1 454 ? 4.916 -5.599 -31.651 1.00 90.38 454 PHE A O 1
ATOM 3692 N N . LEU A 1 455 ? 4.254 -4.098 -30.117 1.00 89.00 455 LEU A N 1
ATOM 3693 C CA . LEU A 1 455 ? 3.226 -3.468 -30.943 1.00 89.00 455 LEU A CA 1
ATOM 3694 C C . LEU A 1 455 ? 3.820 -2.780 -32.177 1.00 89.00 455 LEU A C 1
ATOM 3696 O O . LEU A 1 455 ? 3.264 -2.940 -33.262 1.00 89.00 455 LEU A O 1
ATOM 3700 N N . SER A 1 456 ? 4.951 -2.075 -32.047 1.00 87.75 456 SER A N 1
ATOM 3701 C CA . SER A 1 456 ? 5.611 -1.436 -33.193 1.00 87.75 456 SER A CA 1
ATOM 3702 C C . SER A 1 456 ? 6.138 -2.471 -34.191 1.00 87.75 456 SER A C 1
ATOM 3704 O O . SER A 1 456 ? 5.880 -2.356 -35.388 1.00 87.75 456 SER A O 1
ATOM 3706 N N . ARG A 1 457 ? 6.764 -3.555 -33.711 1.00 86.62 457 ARG A N 1
ATOM 3707 C CA . ARG A 1 457 ? 7.216 -4.672 -34.560 1.00 86.62 457 ARG A CA 1
ATOM 3708 C C . ARG A 1 457 ? 6.063 -5.412 -35.228 1.00 86.62 457 ARG A C 1
ATOM 3710 O O . ARG A 1 457 ? 6.186 -5.810 -36.386 1.00 86.62 457 ARG A O 1
ATOM 3717 N N . LEU A 1 458 ? 4.937 -5.586 -34.534 1.00 84.81 458 LEU A N 1
ATOM 3718 C CA . LEU A 1 458 ? 3.725 -6.118 -35.156 1.00 84.81 458 LEU A CA 1
ATOM 3719 C C . LEU A 1 458 ? 3.247 -5.182 -36.264 1.00 84.81 458 LEU A C 1
ATOM 3721 O O . LEU A 1 458 ? 3.047 -5.666 -37.373 1.00 84.81 458 LEU A O 1
ATOM 3725 N N . ALA A 1 459 ? 3.137 -3.874 -36.005 1.00 83.25 459 ALA A N 1
ATOM 3726 C CA . ALA A 1 459 ? 2.708 -2.877 -36.987 1.00 83.25 459 ALA A CA 1
ATOM 3727 C C . ALA A 1 459 ? 3.599 -2.864 -38.244 1.00 83.25 459 ALA A C 1
ATOM 3729 O O . ALA A 1 459 ? 3.082 -2.870 -39.359 1.00 83.25 459 ALA A O 1
ATOM 3730 N N . GLU A 1 460 ? 4.926 -2.933 -38.092 1.00 82.38 460 GLU A N 1
ATOM 3731 C CA . GLU A 1 460 ? 5.865 -3.071 -39.218 1.00 82.38 460 GLU A CA 1
ATOM 3732 C C . GLU A 1 460 ? 5.619 -4.346 -40.041 1.00 82.38 460 GLU A C 1
ATOM 3734 O O . GLU A 1 460 ? 5.632 -4.300 -41.274 1.00 82.38 460 GLU A O 1
ATOM 3739 N N . LYS A 1 461 ? 5.359 -5.485 -39.381 1.00 78.12 461 LYS A N 1
ATOM 3740 C CA . LYS A 1 461 ? 5.017 -6.741 -40.069 1.00 78.12 461 LYS A CA 1
ATOM 3741 C C . LYS A 1 461 ? 3.642 -6.679 -40.752 1.00 78.12 461 LYS A C 1
ATOM 3743 O O . LYS A 1 461 ? 3.480 -7.272 -41.818 1.00 78.12 461 LYS A O 1
ATOM 3748 N N . ILE A 1 462 ? 2.665 -5.948 -40.197 1.00 74.75 462 ILE A N 1
ATOM 3749 C CA . ILE A 1 462 ? 1.372 -5.698 -40.866 1.00 74.75 462 ILE A CA 1
ATOM 3750 C C . ILE A 1 462 ? 1.608 -4.911 -42.161 1.00 74.75 462 ILE A C 1
ATOM 3752 O O . ILE A 1 462 ? 1.112 -5.309 -43.215 1.00 74.75 462 ILE A O 1
ATOM 3756 N N . LYS A 1 463 ? 2.421 -3.846 -42.101 1.00 73.75 463 LYS A N 1
ATOM 3757 C CA . LYS A 1 463 ? 2.777 -3.017 -43.265 1.00 73.75 463 LYS A CA 1
ATOM 3758 C C . LYS A 1 463 ? 3.446 -3.826 -44.372 1.00 73.75 463 LYS A C 1
ATOM 3760 O O . LYS A 1 463 ? 3.076 -3.697 -45.536 1.00 73.75 463 LYS A O 1
ATOM 3765 N N . SER A 1 464 ? 4.412 -4.676 -44.022 1.00 71.12 464 SER A N 1
ATOM 3766 C CA . SER A 1 464 ? 5.136 -5.486 -45.010 1.00 71.12 464 SER A CA 1
ATOM 3767 C C . SER A 1 464 ? 4.281 -6.609 -45.610 1.00 71.12 464 SER A C 1
ATOM 3769 O O . SER A 1 464 ? 4.423 -6.911 -46.793 1.00 71.12 464 SER A O 1
ATOM 3771 N N . SER A 1 465 ? 3.352 -7.188 -44.841 1.00 63.41 465 SER A N 1
ATOM 3772 C CA . SER A 1 465 ? 2.426 -8.226 -45.318 1.00 63.41 465 SER A CA 1
ATOM 3773 C C . SER A 1 465 ? 1.286 -7.664 -46.182 1.00 63.41 465 SER A C 1
ATOM 3775 O O . SER A 1 465 ? 0.929 -8.276 -47.192 1.00 63.41 465 SER A O 1
ATOM 3777 N N . GLY A 1 466 ? 0.768 -6.474 -45.849 1.00 52.41 466 GLY A N 1
ATOM 3778 C CA . GLY A 1 466 ? -0.277 -5.781 -46.612 1.00 52.41 466 GLY A CA 1
ATOM 3779 C C . GLY A 1 466 ? 0.142 -5.366 -48.029 1.00 52.41 466 GLY A C 1
ATOM 3780 O O . GLY A 1 466 ? -0.714 -5.208 -48.894 1.00 52.41 466 GLY A O 1
ATOM 3781 N N . ALA A 1 467 ? 1.446 -5.259 -48.303 1.00 46.00 467 ALA A N 1
ATOM 3782 C CA . ALA A 1 467 ? 1.968 -4.987 -49.643 1.00 46.00 467 ALA A CA 1
ATOM 3783 C C . ALA A 1 467 ? 2.013 -6.228 -50.564 1.00 46.00 467 ALA A C 1
ATOM 3785 O O . ALA A 1 467 ? 2.161 -6.070 -51.775 1.00 46.00 467 ALA A O 1
ATOM 3786 N N . ALA A 1 468 ? 1.899 -7.450 -50.022 1.00 44.09 468 ALA A N 1
ATOM 3787 C CA . ALA A 1 468 ? 2.146 -8.687 -50.773 1.00 44.09 468 ALA A CA 1
ATOM 3788 C C . ALA A 1 468 ? 0.884 -9.495 -51.135 1.00 44.09 468 ALA A C 1
ATOM 3790 O O . ALA A 1 468 ? 0.901 -10.186 -52.148 1.00 44.09 468 ALA A O 1
ATOM 3791 N N . ASN A 1 469 ? -0.212 -9.401 -50.370 1.00 43.53 469 ASN A N 1
ATOM 3792 C CA . ASN A 1 469 ? -1.403 -10.239 -50.571 1.00 43.53 469 ASN A CA 1
ATOM 3793 C C . ASN A 1 469 ? -2.703 -9.418 -50.593 1.00 43.53 469 ASN A C 1
ATOM 3795 O O . ASN A 1 469 ? -3.507 -9.471 -49.667 1.00 43.53 469 ASN A O 1
ATOM 3799 N N . ALA A 1 470 ? -2.938 -8.699 -51.691 1.00 37.22 470 ALA A N 1
ATOM 3800 C CA . ALA A 1 470 ? -4.281 -8.274 -52.084 1.00 37.22 470 ALA A CA 1
ATOM 3801 C C . ALA A 1 470 ? -4.937 -9.390 -52.919 1.00 37.22 470 ALA A C 1
ATOM 3803 O O . ALA A 1 470 ? -5.095 -9.261 -54.130 1.00 37.22 470 ALA A O 1
ATOM 3804 N N . VAL A 1 471 ? -5.265 -10.522 -52.290 1.00 39.94 471 VAL A N 1
ATOM 3805 C CA . VAL A 1 471 ? -6.188 -11.510 -52.868 1.00 39.94 471 VAL A CA 1
ATOM 3806 C C . VAL A 1 471 ? -7.242 -11.835 -51.819 1.00 39.94 471 VAL A C 1
ATOM 3808 O O . VAL A 1 471 ? -6.936 -12.209 -50.692 1.00 39.94 471 VAL A O 1
ATOM 3811 N N . GLU A 1 472 ? -8.481 -11.607 -52.229 1.00 45.03 472 GLU A N 1
ATOM 3812 C CA . GLU A 1 472 ? -9.737 -11.654 -51.489 1.00 45.03 472 GLU A CA 1
ATOM 3813 C C . GLU A 1 472 ? -9.866 -12.867 -50.547 1.00 45.03 472 GLU A C 1
ATOM 3815 O O . GLU A 1 472 ? -10.091 -13.995 -50.981 1.00 45.03 472 GLU A O 1
ATOM 3820 N N . SER A 1 473 ? -9.819 -12.625 -49.234 1.00 37.88 473 SER A N 1
ATOM 3821 C CA . SER A 1 473 ? -10.392 -13.529 -48.231 1.00 37.88 473 SER A CA 1
ATOM 3822 C C . SER A 1 473 ? -11.342 -12.746 -47.328 1.00 37.88 473 SER A C 1
ATOM 3824 O O . SER A 1 473 ? -10.975 -11.698 -46.803 1.00 37.88 473 SER A O 1
ATOM 3826 N N . GLN A 1 474 ? -12.562 -13.259 -47.167 1.00 39.69 474 GLN A N 1
ATOM 3827 C CA . GLN A 1 474 ? -13.728 -12.586 -46.576 1.00 39.69 474 GLN A CA 1
ATOM 3828 C C . GLN A 1 474 ? -13.659 -12.317 -45.055 1.00 39.69 474 GLN A C 1
ATOM 3830 O O . GLN A 1 474 ? -14.612 -11.770 -44.511 1.00 39.69 474 GLN A O 1
ATOM 3835 N N . ASP A 1 475 ? -12.533 -12.577 -44.382 1.00 35.97 475 ASP A N 1
ATOM 3836 C CA . ASP A 1 475 ? -12.279 -12.165 -42.986 1.00 35.97 475 ASP A CA 1
ATOM 3837 C C . ASP A 1 475 ? -11.620 -10.768 -42.926 1.00 35.97 475 ASP A C 1
ATOM 3839 O O . ASP A 1 475 ? -10.598 -10.529 -42.281 1.00 35.97 475 ASP A O 1
ATOM 3843 N N . SER A 1 476 ? -12.204 -9.824 -43.665 1.00 41.84 476 SER A N 1
ATOM 3844 C CA . SER A 1 476 ? -11.656 -8.495 -43.956 1.00 41.84 476 SER A CA 1
ATOM 3845 C C . SER A 1 476 ? -12.065 -7.429 -42.924 1.00 41.84 476 SER A C 1
ATOM 3847 O O . SER A 1 476 ? -12.558 -6.368 -43.297 1.00 41.84 476 SER A O 1
ATOM 3849 N N . GLU A 1 477 ? -11.866 -7.668 -41.624 1.00 44.50 477 GLU A N 1
ATOM 3850 C CA . GLU A 1 477 ? -12.029 -6.612 -40.594 1.00 44.50 477 GLU A CA 1
ATOM 3851 C C . GLU A 1 477 ? -10.701 -5.977 -40.134 1.00 44.50 477 GLU A C 1
ATOM 3853 O O . GLU A 1 477 ? -10.708 -4.991 -39.391 1.00 44.50 477 GLU A O 1
ATOM 3858 N N . LEU A 1 478 ? -9.548 -6.517 -40.554 1.00 47.88 478 LEU A N 1
ATOM 3859 C CA . LEU A 1 478 ? -8.223 -6.113 -40.054 1.00 47.88 478 LEU A CA 1
ATOM 3860 C C . LEU A 1 478 ? -7.124 -6.101 -41.135 1.00 47.88 478 LEU A C 1
ATOM 3862 O O . LEU A 1 478 ? -5.971 -6.424 -40.857 1.00 47.88 478 LEU A O 1
ATOM 3866 N N . VAL A 1 479 ? -7.458 -5.707 -42.365 1.00 40.25 479 VAL A N 1
ATOM 3867 C CA . VAL A 1 479 ? -6.458 -5.402 -43.404 1.00 40.25 479 VAL A CA 1
ATOM 3868 C C . VAL A 1 479 ? -6.462 -3.890 -43.651 1.00 40.25 479 VAL A C 1
ATOM 3870 O O . VAL A 1 479 ? -7.497 -3.334 -44.008 1.00 40.25 479 VAL A O 1
ATOM 3873 N N . GLY A 1 480 ? -5.318 -3.224 -43.449 1.00 54.03 480 GLY A N 1
ATOM 3874 C CA . GLY A 1 480 ? -5.131 -1.783 -43.699 1.00 54.03 480 GLY A CA 1
ATOM 3875 C C . GLY A 1 480 ? -5.059 -0.890 -42.446 1.00 54.03 480 GLY A C 1
ATOM 3876 O O . GLY A 1 480 ? -4.825 -1.371 -41.336 1.00 54.03 480 GLY A O 1
ATOM 3877 N N . GLU A 1 481 ? -5.255 0.424 -42.641 1.00 50.88 481 GLU A N 1
ATOM 3878 C CA . GLU A 1 481 ? -5.105 1.523 -41.655 1.00 50.88 481 GLU A CA 1
ATOM 3879 C C . GLU A 1 481 ? -5.840 1.287 -40.315 1.00 50.88 481 GLU A C 1
ATOM 3881 O O . GLU A 1 481 ? -5.389 1.739 -39.262 1.00 50.88 481 GLU A O 1
ATOM 3886 N N . THR A 1 482 ? -6.922 0.500 -40.314 1.00 62.03 482 THR A N 1
ATOM 3887 C CA . THR A 1 482 ? -7.717 0.158 -39.120 1.00 62.03 482 THR A CA 1
ATOM 3888 C C . THR A 1 482 ? -6.987 -0.754 -38.128 1.00 62.03 482 THR A C 1
ATOM 3890 O O . THR A 1 482 ? -7.244 -0.689 -36.924 1.00 62.03 482 THR A O 1
ATOM 3893 N N . GLY A 1 483 ? -6.070 -1.607 -38.598 1.00 67.75 483 GLY A N 1
ATOM 3894 C CA . GLY A 1 483 ? -5.235 -2.449 -37.736 1.00 67.75 483 GLY A CA 1
ATOM 3895 C C . GLY A 1 483 ? -4.146 -1.641 -37.029 1.00 67.75 483 GLY A C 1
ATOM 3896 O O . GLY A 1 483 ? -3.930 -1.812 -35.830 1.00 6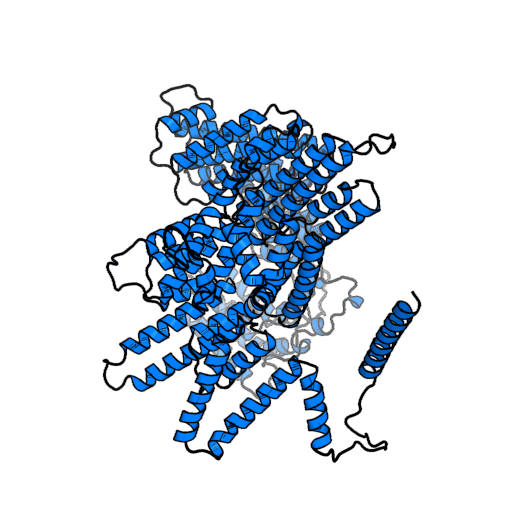7.75 483 GLY A O 1
ATOM 3897 N N . GLU A 1 484 ? -3.507 -0.717 -37.749 1.00 71.75 484 GLU A N 1
ATOM 3898 C CA . GLU A 1 484 ? -2.493 0.190 -37.196 1.00 71.75 484 GLU A CA 1
ATOM 3899 C C . GLU A 1 484 ? -3.092 1.138 -36.160 1.00 71.75 484 GLU A C 1
ATOM 3901 O O . GLU A 1 484 ? -2.525 1.310 -35.080 1.00 71.75 484 GLU A O 1
ATOM 3906 N N . GLN A 1 485 ? -4.276 1.683 -36.448 1.00 76.44 485 GLN A N 1
ATOM 3907 C CA . GLN A 1 485 ? -4.994 2.549 -35.522 1.00 76.44 485 GLN A CA 1
ATOM 3908 C C . GLN A 1 485 ? -5.334 1.823 -34.209 1.00 76.44 485 GLN A C 1
ATOM 3910 O O . GLN A 1 485 ? -5.045 2.350 -33.138 1.00 76.44 485 GLN A O 1
ATOM 3915 N N . LYS A 1 486 ? -5.828 0.577 -34.264 1.00 79.12 486 LYS A N 1
ATOM 3916 C CA . LYS A 1 486 ? -6.108 -0.238 -33.062 1.00 79.12 486 LYS A CA 1
ATOM 3917 C C . LYS A 1 486 ? -4.852 -0.548 -32.235 1.00 79.12 486 LYS A C 1
ATOM 3919 O O . LYS A 1 486 ? -4.918 -0.609 -31.006 1.00 79.12 486 LYS A O 1
ATOM 3924 N N . LEU A 1 487 ? -3.699 -0.757 -32.879 1.00 82.31 487 LEU A N 1
ATOM 3925 C CA . LEU A 1 487 ? -2.424 -0.956 -32.173 1.00 82.31 487 LEU A CA 1
ATOM 3926 C C . LEU A 1 487 ? -1.934 0.347 -31.519 1.00 82.31 487 LEU A C 1
ATOM 3928 O O . LEU A 1 487 ? -1.447 0.315 -30.387 1.00 82.31 487 LEU A O 1
ATOM 3932 N N . ALA A 1 488 ? -2.111 1.489 -32.190 1.00 81.81 488 ALA A N 1
ATOM 3933 C CA . ALA A 1 488 ? -1.797 2.807 -31.643 1.00 81.81 488 ALA A CA 1
ATOM 3934 C C . ALA A 1 488 ? -2.704 3.171 -30.450 1.00 81.81 488 ALA A C 1
ATOM 3936 O O . ALA A 1 488 ? -2.209 3.608 -29.412 1.00 81.81 488 ALA A O 1
ATOM 3937 N N . GLU A 1 489 ? -4.008 2.906 -30.553 1.00 83.44 489 GLU A N 1
ATOM 3938 C CA . GLU A 1 489 ? -4.983 3.029 -29.460 1.00 83.44 489 GLU A CA 1
ATOM 3939 C C . GLU A 1 489 ? -4.581 2.183 -28.244 1.00 83.44 489 GLU A C 1
ATOM 3941 O O . GLU A 1 489 ? -4.596 2.649 -27.103 1.00 83.44 489 GLU A O 1
ATOM 3946 N N . MET A 1 490 ? -4.157 0.938 -28.475 1.00 85.12 490 MET A N 1
ATOM 3947 C CA . MET A 1 490 ? -3.668 0.076 -27.403 1.00 85.12 490 MET A CA 1
ATOM 3948 C C . MET A 1 490 ? -2.403 0.636 -26.743 1.00 85.12 490 MET A C 1
ATOM 3950 O O . MET A 1 490 ? -2.312 0.614 -25.515 1.00 85.12 490 MET A O 1
ATOM 3954 N N . SER A 1 491 ? -1.446 1.140 -27.525 1.00 88.31 491 SER A N 1
ATOM 3955 C CA . SER A 1 491 ? -0.230 1.768 -26.993 1.00 88.31 491 SER A CA 1
ATOM 3956 C C . SER A 1 491 ? -0.575 2.939 -26.067 1.00 88.31 491 SER A C 1
ATOM 3958 O O . SER A 1 491 ? -0.141 2.973 -24.911 1.00 88.31 491 SER A O 1
ATOM 3960 N N . VAL A 1 492 ? -1.453 3.843 -26.512 1.00 88.00 492 VAL A N 1
ATOM 3961 C CA . VAL A 1 492 ? -1.932 4.968 -25.696 1.00 88.00 492 VAL A CA 1
ATOM 3962 C C . VAL A 1 492 ? -2.618 4.478 -24.420 1.00 88.00 492 VAL A C 1
ATOM 3964 O O . VAL A 1 492 ? -2.309 4.969 -23.333 1.00 88.00 492 VAL A O 1
ATOM 3967 N N . SER A 1 493 ? -3.490 3.470 -24.511 1.00 88.44 493 SER A N 1
ATOM 3968 C CA . SER A 1 493 ? -4.155 2.893 -23.338 1.00 88.44 493 SER A CA 1
ATOM 3969 C C . SER A 1 493 ? -3.167 2.312 -22.317 1.00 88.44 493 SER A C 1
ATOM 3971 O O . SER A 1 493 ? -3.404 2.437 -21.114 1.00 88.44 493 SER A O 1
ATOM 3973 N N . LEU A 1 494 ? -2.073 1.684 -22.761 1.00 90.38 494 LEU A N 1
ATOM 3974 C CA . LEU A 1 494 ? -1.033 1.152 -21.873 1.00 90.38 494 LEU A CA 1
ATOM 3975 C C . LEU A 1 494 ? -0.295 2.280 -21.140 1.00 90.38 494 LEU A C 1
ATOM 3977 O O . LEU A 1 494 ? -0.123 2.212 -19.922 1.00 90.38 494 LEU A O 1
ATOM 3981 N N . PHE A 1 495 ? 0.077 3.348 -21.851 1.00 91.38 495 PHE A N 1
ATOM 3982 C CA . PHE A 1 495 ? 0.715 4.516 -21.238 1.00 91.38 495 PHE A CA 1
ATOM 3983 C C . PHE A 1 495 ? -0.215 5.255 -20.268 1.00 91.38 495 PHE A C 1
ATOM 3985 O O . PHE A 1 495 ? 0.233 5.685 -19.206 1.00 91.38 495 PHE A O 1
ATOM 3992 N N . LEU A 1 496 ? -1.512 5.361 -20.574 1.00 91.25 496 LEU A N 1
ATOM 3993 C CA . LEU A 1 496 ? -2.499 5.922 -19.646 1.00 91.25 496 LEU A CA 1
ATOM 3994 C C . LEU A 1 496 ? -2.652 5.060 -18.382 1.00 91.25 496 LEU A C 1
ATOM 3996 O O . LEU A 1 496 ? -2.738 5.606 -17.281 1.00 91.25 496 LEU A O 1
ATOM 4000 N N . ALA A 1 497 ? -2.634 3.728 -18.508 1.00 91.88 497 ALA A N 1
ATOM 4001 C CA . ALA A 1 497 ? -2.670 2.820 -17.360 1.00 91.88 497 ALA A CA 1
ATOM 4002 C C . ALA A 1 497 ? -1.414 2.953 -16.477 1.00 91.88 497 ALA A C 1
ATOM 4004 O O . ALA A 1 497 ? -1.529 3.044 -15.252 1.00 91.88 497 ALA A O 1
ATOM 4005 N N . MET A 1 498 ? -0.229 3.057 -17.089 1.00 93.38 498 MET A N 1
ATOM 4006 C CA . MET A 1 498 ? 1.023 3.335 -16.379 1.00 93.38 498 MET A CA 1
ATOM 4007 C C . MET A 1 498 ? 0.990 4.691 -15.672 1.00 93.38 498 MET A C 1
ATOM 4009 O O . MET A 1 498 ? 1.341 4.779 -14.498 1.00 93.38 498 MET A O 1
ATOM 4013 N N . ALA A 1 499 ? 0.531 5.747 -16.347 1.00 93.06 499 ALA A N 1
ATOM 4014 C CA . ALA A 1 499 ? 0.398 7.074 -15.753 1.00 93.06 499 ALA A CA 1
ATOM 4015 C C . ALA A 1 499 ? -0.591 7.070 -14.572 1.00 93.06 499 ALA A C 1
ATOM 4017 O O . ALA A 1 499 ? -0.339 7.703 -13.547 1.00 93.06 499 ALA A O 1
ATOM 4018 N N . HIS A 1 500 ? -1.682 6.306 -14.668 1.00 91.19 500 HIS A N 1
ATOM 4019 C CA . HIS A 1 500 ? -2.611 6.111 -13.558 1.00 91.19 500 HIS A CA 1
ATOM 4020 C C . HIS A 1 500 ? -1.949 5.415 -12.357 1.00 91.19 500 HIS A C 1
ATOM 4022 O O . HIS A 1 500 ? -2.129 5.867 -11.227 1.00 91.19 500 HIS A O 1
ATOM 4028 N N . SER A 1 501 ? -1.154 4.368 -12.594 1.00 92.56 501 SER A N 1
ATOM 4029 C CA . SER A 1 501 ? -0.363 3.689 -11.558 1.00 92.56 501 SER A CA 1
ATOM 4030 C C . SER A 1 501 ? 0.644 4.636 -10.887 1.00 92.56 501 SER A C 1
ATOM 4032 O O . SER A 1 501 ? 0.636 4.795 -9.667 1.00 92.56 501 SER A O 1
ATOM 4034 N N . CYS A 1 502 ? 1.422 5.380 -11.682 1.00 91.94 502 CYS A N 1
ATOM 4035 C CA . CYS A 1 502 ? 2.398 6.353 -11.178 1.00 91.94 502 CYS A CA 1
ATOM 4036 C C . CYS A 1 502 ? 1.745 7.416 -10.283 1.00 91.94 502 CYS A C 1
ATOM 4038 O O . CYS A 1 502 ? 2.305 7.788 -9.253 1.00 91.94 502 CYS A O 1
ATOM 4040 N N . ARG A 1 503 ? 0.541 7.886 -10.640 1.00 91.00 503 ARG A N 1
ATOM 4041 C CA . ARG A 1 503 ? -0.233 8.838 -9.828 1.00 91.00 503 ARG A CA 1
ATOM 4042 C C . ARG A 1 503 ? -0.617 8.251 -8.471 1.00 91.00 503 ARG A C 1
ATOM 4044 O O . ARG A 1 503 ? -0.551 8.963 -7.473 1.00 91.00 503 ARG A O 1
ATOM 4051 N N . LEU A 1 504 ? -1.056 6.992 -8.442 1.00 89.94 504 LEU A N 1
ATOM 4052 C CA . LEU A 1 504 ? -1.452 6.307 -7.210 1.00 89.94 504 LEU A CA 1
ATOM 4053 C C . LEU A 1 504 ? -0.265 6.070 -6.265 1.00 89.94 504 LEU A C 1
ATOM 4055 O O . LEU A 1 504 ? -0.449 6.101 -5.054 1.00 89.94 504 LEU A O 1
ATOM 4059 N N . GLN A 1 505 ? 0.940 5.909 -6.813 1.00 89.00 505 GLN A N 1
ATOM 4060 C CA . GLN A 1 505 ? 2.197 5.763 -6.069 1.00 89.00 505 GLN A CA 1
ATOM 4061 C C . GLN A 1 505 ? 2.885 7.111 -5.761 1.00 89.00 505 GLN A C 1
ATOM 4063 O O . GLN A 1 505 ? 4.085 7.152 -5.518 1.00 89.00 505 GLN A O 1
ATOM 4068 N N . ASN A 1 506 ? 2.155 8.234 -5.807 1.00 88.50 506 ASN A N 1
ATOM 4069 C CA . ASN A 1 506 ? 2.660 9.598 -5.569 1.00 88.50 506 ASN A CA 1
ATOM 4070 C C . ASN A 1 506 ? 3.742 10.116 -6.540 1.00 88.50 506 ASN A C 1
ATOM 4072 O O . ASN A 1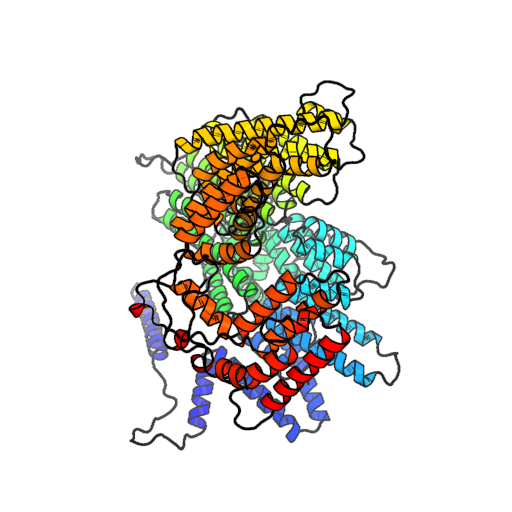 506 ? 4.262 11.217 -6.354 1.00 88.50 506 ASN A O 1
ATOM 4076 N N . ASN A 1 507 ? 4.027 9.418 -7.642 1.00 88.88 507 ASN A N 1
ATOM 4077 C CA . ASN A 1 507 ? 4.998 9.864 -8.638 1.00 88.88 507 ASN A CA 1
ATOM 4078 C C . ASN A 1 507 ? 4.345 10.755 -9.716 1.00 88.88 507 ASN A C 1
ATOM 4080 O O . ASN A 1 507 ? 4.150 10.391 -10.886 1.00 88.88 507 ASN A O 1
ATOM 4084 N N . PHE A 1 508 ? 3.990 11.981 -9.320 1.00 89.56 508 PHE A N 1
ATOM 4085 C CA . PHE A 1 508 ? 3.317 12.947 -10.203 1.00 89.56 508 PHE A CA 1
ATOM 4086 C C . PHE A 1 508 ? 4.198 13.412 -11.364 1.00 89.56 508 PHE A C 1
ATOM 4088 O O . PHE A 1 508 ? 3.696 13.812 -12.414 1.00 89.56 508 PHE A O 1
ATOM 4095 N N . SER A 1 509 ? 5.517 13.393 -11.182 1.00 87.50 509 SER A N 1
ATOM 4096 C CA . SER A 1 509 ? 6.453 13.896 -12.183 1.00 87.50 509 SER A CA 1
ATOM 4097 C C . SER A 1 509 ? 6.494 13.013 -13.434 1.00 87.50 509 SER A C 1
ATOM 4099 O O . SER A 1 509 ? 6.382 13.537 -14.546 1.00 87.50 509 SER A O 1
ATOM 4101 N N . VAL A 1 510 ? 6.550 11.690 -13.248 1.00 89.19 510 VAL A N 1
ATOM 4102 C CA . VAL A 1 510 ? 6.486 10.699 -14.330 1.00 89.19 510 VAL A CA 1
ATOM 4103 C C . VAL A 1 510 ? 5.117 10.712 -14.981 1.00 89.19 510 VAL A C 1
ATOM 4105 O O . VAL A 1 510 ? 5.025 10.772 -16.205 1.00 89.19 510 VAL A O 1
ATOM 4108 N N . THR A 1 511 ? 4.060 10.784 -14.170 1.00 90.19 511 THR A N 1
ATOM 4109 C CA . THR A 1 511 ? 2.685 10.916 -14.662 1.00 90.19 511 THR A CA 1
ATOM 4110 C C . THR A 1 511 ? 2.578 12.074 -15.658 1.00 90.19 511 THR A C 1
ATOM 4112 O O . THR A 1 511 ? 2.239 11.865 -16.818 1.00 90.19 511 THR A O 1
ATOM 4115 N N . LEU A 1 512 ? 2.967 13.295 -15.270 1.00 90.38 512 LEU A N 1
ATOM 4116 C CA . LEU A 1 512 ? 2.889 14.469 -16.149 1.00 90.38 512 LEU A CA 1
ATOM 4117 C C . LEU A 1 512 ? 3.785 14.365 -17.394 1.00 90.38 512 LEU A C 1
ATOM 4119 O O . LEU A 1 512 ? 3.433 14.908 -18.442 1.00 90.38 512 LEU A O 1
ATOM 4123 N N . LYS A 1 513 ? 4.928 13.676 -17.307 1.00 90.50 513 LYS A N 1
ATOM 4124 C CA . LYS A 1 513 ? 5.805 13.411 -18.457 1.00 90.50 513 LYS A CA 1
ATOM 4125 C C . LYS A 1 513 ? 5.125 12.487 -19.474 1.00 90.50 513 LYS A C 1
ATOM 4127 O O . LYS A 1 513 ? 5.094 12.822 -20.657 1.00 90.50 513 LYS A O 1
ATOM 4132 N N . ILE A 1 514 ? 4.538 11.378 -19.018 1.00 88.94 514 ILE A N 1
ATOM 4133 C CA . ILE A 1 514 ? 3.790 10.441 -19.873 1.00 88.94 514 ILE A CA 1
ATOM 4134 C C . ILE A 1 514 ? 2.576 11.143 -20.493 1.00 88.94 514 ILE A C 1
ATOM 4136 O O . ILE A 1 514 ? 2.332 11.019 -21.693 1.00 88.94 514 ILE A O 1
ATOM 4140 N N . MET A 1 515 ? 1.857 11.950 -19.708 1.00 88.75 515 MET A N 1
ATOM 4141 C CA . MET A 1 515 ? 0.703 12.713 -20.193 1.00 88.75 515 MET A CA 1
ATOM 4142 C C . MET A 1 515 ? 1.088 13.692 -21.308 1.00 88.75 515 MET A C 1
ATOM 4144 O O . MET A 1 515 ? 0.417 13.739 -22.335 1.00 88.75 515 MET A O 1
ATOM 4148 N N . LYS A 1 516 ? 2.202 14.421 -21.169 1.00 89.44 516 LYS A N 1
ATOM 4149 C CA . LYS A 1 516 ? 2.702 15.309 -22.234 1.00 89.44 516 LYS A CA 1
ATOM 4150 C C . LYS A 1 516 ? 3.090 14.551 -23.505 1.00 89.44 516 LYS A C 1
ATOM 4152 O O . LYS A 1 516 ? 2.781 15.018 -24.595 1.00 89.44 516 LYS A O 1
ATOM 4157 N N . LYS A 1 517 ? 3.743 13.387 -23.377 1.00 85.75 517 LYS A N 1
ATOM 4158 C CA . LYS A 1 517 ? 4.127 12.553 -24.533 1.00 85.75 517 LYS A CA 1
ATOM 4159 C C . LYS A 1 517 ? 2.897 12.025 -25.282 1.00 85.75 517 LYS A C 1
ATOM 4161 O O . LYS A 1 517 ? 2.883 11.998 -26.507 1.00 85.75 517 LYS A O 1
ATOM 4166 N N . THR A 1 518 ? 1.865 11.620 -24.547 1.00 86.56 518 THR A N 1
ATOM 4167 C CA . THR A 1 518 ? 0.647 11.026 -25.119 1.00 86.56 518 THR A CA 1
ATOM 4168 C C . THR A 1 518 ? -0.330 12.059 -25.682 1.00 86.56 518 THR A C 1
ATOM 4170 O O . THR A 1 518 ? -1.113 11.707 -26.557 1.00 86.56 518 THR A O 1
ATOM 4173 N N . GLU A 1 519 ? -0.260 13.333 -25.274 1.00 85.75 519 GLU A N 1
ATOM 4174 C CA . GLU A 1 519 ? -1.227 14.372 -25.667 1.00 85.75 519 GLU A CA 1
ATOM 4175 C C . GLU A 1 519 ? -1.406 14.499 -27.188 1.00 85.75 519 GLU A C 1
ATOM 4177 O O . GLU A 1 519 ? -2.531 14.492 -27.689 1.00 85.75 519 GLU A O 1
ATOM 4182 N N . SER A 1 520 ? -0.304 14.616 -27.934 1.00 81.75 520 SER A N 1
ATOM 4183 C CA . SER A 1 520 ? -0.350 14.801 -29.389 1.00 81.75 520 SER A CA 1
ATOM 4184 C C . SER A 1 520 ? -0.901 13.571 -30.109 1.00 81.75 520 SER A C 1
ATOM 4186 O O . SER A 1 520 ? -1.574 13.715 -31.126 1.00 81.75 520 SER A O 1
ATOM 4188 N N . THR A 1 521 ? -0.655 12.377 -29.567 1.00 80.38 521 THR A N 1
ATOM 4189 C CA . THR A 1 521 ? -1.132 11.106 -30.122 1.00 80.38 521 THR A CA 1
ATOM 4190 C C . THR A 1 521 ? -2.620 10.925 -29.834 1.00 80.38 521 THR A C 1
ATOM 4192 O O . THR A 1 521 ? -3.383 10.675 -30.759 1.00 80.38 521 THR A O 1
ATOM 4195 N N . CYS A 1 522 ? -3.068 11.186 -28.600 1.00 80.50 522 CYS A N 1
ATOM 4196 C CA . CYS A 1 522 ? -4.487 11.153 -28.230 1.00 80.50 522 CYS A CA 1
ATOM 4197 C C . CYS A 1 522 ? -5.339 12.129 -29.053 1.00 80.50 522 CYS A C 1
ATOM 4199 O O . CYS A 1 522 ? -6.488 11.829 -29.340 1.00 80.50 522 CYS A O 1
ATOM 4201 N N . ARG A 1 523 ? -4.798 13.302 -29.422 1.00 79.06 523 ARG A N 1
ATOM 4202 C CA . ARG A 1 523 ? -5.509 14.283 -30.266 1.00 79.06 523 ARG A CA 1
ATOM 4203 C C . ARG A 1 523 ? -5.600 13.870 -31.738 1.00 79.06 523 ARG A C 1
ATOM 4205 O O . ARG A 1 523 ? -6.469 14.376 -32.438 1.00 79.06 523 ARG A O 1
ATOM 4212 N N . LYS A 1 524 ? -4.661 13.049 -32.217 1.00 78.06 524 LYS A N 1
ATOM 4213 C CA . LYS A 1 524 ? -4.611 12.568 -33.607 1.00 78.06 524 LYS A CA 1
ATOM 4214 C C . LYS A 1 524 ? -5.476 11.328 -33.825 1.00 78.06 524 LYS A C 1
ATOM 4216 O O . LYS A 1 524 ? -5.913 11.107 -34.947 1.00 78.06 524 LYS A O 1
ATOM 4221 N N . LEU A 1 525 ? -5.675 10.520 -32.784 1.00 73.75 525 LEU A N 1
ATOM 4222 C CA . LEU A 1 525 ? -6.572 9.370 -32.822 1.00 73.75 525 LEU A CA 1
ATOM 4223 C C . LEU A 1 525 ? -8.029 9.848 -32.872 1.00 73.75 525 LEU A C 1
ATOM 4225 O O . LEU A 1 525 ? -8.405 10.767 -32.149 1.00 73.75 525 LEU A O 1
ATOM 4229 N N . ASP A 1 526 ? -8.850 9.191 -33.691 1.00 65.75 526 ASP A N 1
ATOM 4230 C CA . ASP A 1 526 ? -10.291 9.477 -33.807 1.00 65.75 526 ASP A CA 1
ATOM 4231 C C . ASP A 1 526 ? -11.101 8.933 -32.601 1.00 65.75 526 ASP A C 1
ATOM 4233 O O . ASP A 1 526 ? -12.317 9.090 -32.507 1.00 65.75 526 ASP A O 1
ATOM 4237 N N . ASP A 1 527 ? -10.421 8.302 -31.632 1.00 73.62 527 ASP A N 1
ATOM 4238 C CA . ASP A 1 527 ? -11.013 7.789 -30.394 1.00 73.62 527 ASP A CA 1
ATOM 4239 C C . ASP A 1 527 ? -11.178 8.900 -29.339 1.00 73.62 527 ASP A C 1
ATOM 4241 O O . ASP A 1 527 ? -10.307 9.183 -28.504 1.00 73.62 527 ASP A O 1
ATOM 4245 N N . GLN A 1 528 ? -12.361 9.511 -29.352 1.00 77.88 528 GLN A N 1
ATOM 4246 C CA . GLN A 1 528 ? -12.757 10.554 -28.407 1.00 77.88 528 GLN A CA 1
ATOM 4247 C C . GLN A 1 528 ? -12.777 10.074 -26.939 1.00 77.88 528 GLN A C 1
ATOM 4249 O O . GLN A 1 528 ? -12.570 10.892 -26.036 1.00 77.88 528 GLN A O 1
ATOM 4254 N N . GLU A 1 529 ? -12.967 8.774 -26.663 1.00 81.62 529 GLU A N 1
ATOM 4255 C CA . GLU A 1 529 ? -12.993 8.246 -25.291 1.00 81.62 529 GLU A CA 1
ATOM 4256 C C . GLU A 1 529 ? -11.605 8.289 -24.637 1.00 81.62 529 GLU A C 1
ATOM 4258 O O . GLU A 1 529 ? -11.474 8.610 -23.450 1.00 81.62 529 GLU A O 1
ATOM 4263 N N . GLN A 1 530 ? -10.549 7.981 -25.394 1.00 82.50 530 GLN A N 1
ATOM 4264 C CA . GLN A 1 530 ? -9.174 8.016 -24.885 1.00 82.50 530 GLN A CA 1
ATOM 4265 C C . GLN A 1 530 ? -8.726 9.432 -24.542 1.00 82.50 530 GLN A C 1
ATOM 4267 O O . GLN A 1 530 ? -8.082 9.642 -23.509 1.00 82.50 530 GLN A O 1
ATOM 4272 N N . TYR A 1 531 ? -9.117 10.414 -25.355 1.00 86.12 531 TYR A N 1
ATOM 4273 C CA . TYR A 1 531 ? -8.828 11.811 -25.059 1.00 86.12 531 TYR A CA 1
ATOM 4274 C C . TYR A 1 531 ? -9.537 12.286 -23.779 1.00 86.12 531 TYR A C 1
ATOM 4276 O O . TYR A 1 531 ? -8.918 12.946 -22.943 1.00 86.12 531 TYR A O 1
ATOM 4284 N N . ILE A 1 532 ? -10.792 11.877 -23.553 1.00 86.50 532 ILE A N 1
ATOM 4285 C CA . ILE A 1 532 ? -11.509 12.148 -22.294 1.00 86.50 532 ILE A CA 1
ATOM 4286 C C . ILE A 1 532 ? -10.776 11.525 -21.097 1.00 86.50 532 ILE A C 1
ATOM 4288 O O . ILE A 1 532 ? -10.528 12.202 -20.097 1.00 86.50 532 ILE A O 1
ATOM 4292 N N . LYS A 1 533 ? -10.376 10.249 -21.197 1.00 87.19 533 LYS A N 1
ATOM 4293 C CA . LYS A 1 533 ? -9.615 9.555 -20.140 1.00 87.19 533 LYS A CA 1
ATOM 4294 C C . LYS A 1 533 ? -8.292 10.262 -19.839 1.00 87.19 533 LYS A C 1
ATOM 4296 O O . LYS A 1 533 ? -7.916 10.375 -18.671 1.00 87.19 533 LYS A O 1
ATOM 4301 N N . TRP A 1 534 ? -7.623 10.790 -20.864 1.00 91.06 534 TRP A N 1
ATOM 4302 C CA . TRP A 1 534 ? -6.425 11.609 -20.703 1.00 91.06 534 TRP A CA 1
ATOM 4303 C C . TRP A 1 534 ? -6.727 12.892 -19.907 1.00 91.06 534 TRP A C 1
ATOM 4305 O O . TRP A 1 534 ? -6.063 13.164 -18.906 1.00 91.06 534 TRP A O 1
ATOM 4315 N N . VAL A 1 535 ? -7.773 13.649 -20.262 1.00 89.75 535 VAL A N 1
ATOM 4316 C CA . VAL A 1 535 ? -8.149 14.876 -19.529 1.00 89.75 535 VAL A CA 1
ATOM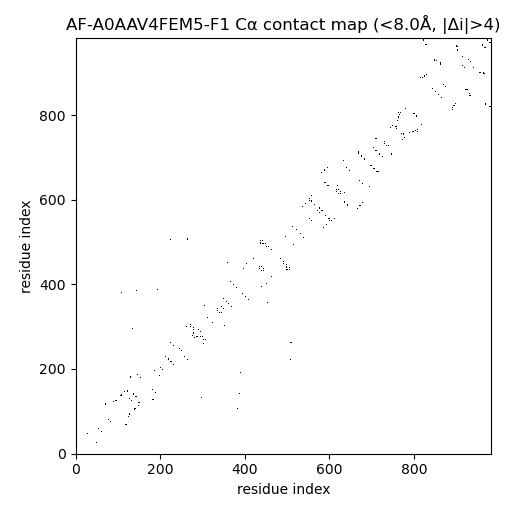 4317 C C . VAL A 1 535 ? -8.511 14.562 -18.071 1.00 89.75 535 VAL A C 1
ATOM 4319 O O . VAL A 1 535 ? -8.042 15.245 -17.154 1.00 89.75 535 VAL A O 1
ATOM 4322 N N . HIS A 1 536 ? -9.274 13.494 -17.825 1.00 91.38 536 HIS A N 1
ATOM 4323 C CA . HIS A 1 536 ? -9.602 13.044 -16.471 1.00 91.38 536 HIS A CA 1
ATOM 4324 C C . HIS A 1 536 ? -8.349 12.713 -15.656 1.00 91.38 536 HIS A C 1
ATOM 4326 O O . HIS A 1 536 ? -8.195 13.209 -14.542 1.00 91.38 536 HIS A O 1
ATOM 4332 N N . LEU A 1 537 ? -7.419 11.930 -16.203 1.00 89.75 537 LEU A N 1
ATOM 4333 C CA . LEU A 1 537 ? -6.198 11.569 -15.487 1.00 89.75 537 LEU A CA 1
ATOM 4334 C C . LEU A 1 537 ? -5.316 12.800 -15.216 1.00 89.75 537 LEU A C 1
ATOM 4336 O O . LEU A 1 537 ? -4.762 12.946 -14.121 1.00 89.75 537 LEU A O 1
ATOM 4340 N N . TYR A 1 538 ? -5.223 13.718 -16.181 1.00 91.38 538 TYR A N 1
ATOM 4341 C CA . TYR A 1 538 ? -4.470 14.965 -16.047 1.00 91.38 538 TYR A CA 1
ATOM 4342 C C . TYR A 1 538 ? -5.014 15.816 -14.893 1.00 91.38 538 TYR A C 1
ATOM 4344 O O . TYR A 1 538 ? -4.264 16.226 -14.005 1.00 91.38 538 TYR A O 1
ATOM 4352 N N . THR A 1 539 ? -6.335 16.006 -14.851 1.00 90.62 539 THR A N 1
ATOM 4353 C CA . THR A 1 539 ? -7.002 16.758 -13.779 1.00 90.62 539 THR A CA 1
ATOM 4354 C C . THR A 1 539 ? -6.835 16.088 -12.415 1.00 90.62 539 THR A C 1
ATOM 4356 O O . THR A 1 539 ? -6.395 16.746 -11.472 1.00 90.62 539 THR A O 1
ATOM 4359 N N . GLN A 1 540 ? -7.056 14.773 -12.310 1.00 91.25 540 GLN A N 1
ATOM 4360 C CA . GLN A 1 540 ? -6.838 14.004 -11.076 1.00 91.25 540 GLN A CA 1
ATOM 4361 C C . GLN A 1 540 ? -5.412 14.149 -10.537 1.00 91.25 540 GLN A C 1
ATOM 4363 O O . GLN A 1 540 ? -5.209 14.246 -9.327 1.00 91.25 540 GLN A O 1
ATOM 4368 N N . THR A 1 541 ? -4.418 14.177 -11.426 1.00 89.69 541 THR A N 1
ATOM 4369 C CA . THR A 1 541 ? -3.001 14.295 -11.055 1.00 89.69 541 THR A CA 1
ATOM 4370 C C . THR A 1 541 ? -2.721 15.628 -10.370 1.00 89.69 541 THR A C 1
ATOM 4372 O O . THR A 1 541 ? -2.116 15.662 -9.298 1.00 89.69 541 THR A O 1
ATOM 4375 N N . HIS A 1 542 ? -3.205 16.727 -10.949 1.00 89.19 542 HIS A N 1
ATOM 4376 C CA . HIS A 1 542 ? -3.053 18.056 -10.364 1.00 89.19 542 HIS A CA 1
ATOM 4377 C C . HIS A 1 542 ? -3.858 18.213 -9.067 1.00 89.19 542 HIS A C 1
ATOM 4379 O O . HIS A 1 542 ? -3.320 18.719 -8.085 1.00 89.19 542 HIS A O 1
ATOM 4385 N N . GLN A 1 543 ? -5.100 17.718 -9.018 1.00 90.12 543 GLN A N 1
ATOM 4386 C CA . GLN A 1 543 ? -5.924 17.751 -7.804 1.00 90.12 543 GLN A CA 1
ATOM 4387 C C . GLN A 1 543 ? -5.251 17.026 -6.632 1.00 90.12 543 GLN A C 1
ATOM 4389 O O . GLN A 1 543 ? -5.201 17.546 -5.518 1.00 90.12 543 GLN A O 1
ATOM 4394 N N . PHE A 1 544 ? -4.708 15.834 -6.877 1.00 87.00 544 PHE A N 1
ATOM 4395 C CA . PHE A 1 544 ? -4.081 15.024 -5.837 1.00 87.00 544 PHE A CA 1
ATOM 4396 C C . PHE A 1 544 ? -2.740 15.613 -5.375 1.00 87.00 544 PHE A C 1
ATOM 4398 O O . PHE A 1 544 ? -2.475 15.681 -4.177 1.00 87.00 544 PHE A O 1
ATOM 4405 N N . LYS A 1 545 ? -1.939 16.148 -6.306 1.00 85.75 545 LYS A N 1
ATOM 4406 C CA . LYS A 1 545 ? -0.708 16.882 -5.981 1.00 85.75 545 LYS A CA 1
ATOM 4407 C C . LYS A 1 545 ? -0.976 18.070 -5.048 1.00 85.75 545 LYS A C 1
ATOM 4409 O O . LYS A 1 545 ? -0.204 18.301 -4.121 1.00 85.75 545 LYS A O 1
ATOM 4414 N N . VAL A 1 546 ? -2.067 18.809 -5.273 1.00 85.81 546 VAL A N 1
ATOM 4415 C CA . VAL A 1 546 ? -2.467 19.929 -4.405 1.00 85.81 546 VAL A CA 1
ATOM 4416 C C . VAL A 1 546 ? -2.920 19.433 -3.032 1.00 85.81 546 VAL A C 1
ATOM 4418 O O . VAL A 1 546 ? -2.477 19.978 -2.029 1.00 85.81 546 VAL A O 1
ATOM 4421 N N . ARG A 1 547 ? -3.727 18.366 -2.961 1.00 84.56 547 ARG A N 1
ATOM 4422 C CA . ARG A 1 547 ? -4.185 17.784 -1.682 1.00 84.56 547 ARG A CA 1
ATOM 4423 C C . ARG A 1 547 ? -3.038 17.302 -0.787 1.00 84.56 547 ARG A C 1
ATOM 4425 O O . ARG A 1 547 ? -3.142 17.419 0.427 1.00 84.56 547 ARG A O 1
ATOM 4432 N N . ASN A 1 548 ? -1.959 16.794 -1.378 1.00 80.56 548 ASN A N 1
ATOM 4433 C CA . ASN A 1 548 ? -0.786 16.317 -0.638 1.00 80.56 548 ASN A CA 1
ATOM 4434 C C . ASN A 1 548 ? 0.217 17.428 -0.290 1.00 80.56 548 ASN A C 1
ATOM 4436 O O . ASN A 1 548 ? 1.199 17.175 0.408 1.00 80.56 548 ASN A O 1
ATOM 4440 N N . SER A 1 549 ? 0.010 18.648 -0.788 1.00 78.88 549 SER A N 1
ATOM 4441 C CA . SER A 1 549 ? 0.899 19.774 -0.516 1.00 78.88 549 SER A CA 1
ATOM 4442 C C . SER A 1 549 ? 0.530 20.441 0.810 1.00 78.88 549 SER A C 1
ATOM 4444 O O . SER A 1 549 ? -0.632 20.739 1.061 1.00 78.88 549 SER A O 1
ATOM 4446 N N . GLN A 1 550 ? 1.530 20.715 1.652 1.00 70.69 550 GLN A N 1
ATOM 4447 C CA . GLN A 1 550 ? 1.325 21.381 2.949 1.00 70.69 550 GLN A CA 1
ATOM 4448 C C . GLN A 1 550 ? 1.081 22.896 2.821 1.00 70.69 550 GLN A C 1
ATOM 4450 O O . GLN A 1 550 ? 0.560 23.512 3.745 1.00 70.69 550 GLN A O 1
ATOM 4455 N N . GLN A 1 551 ? 1.467 23.506 1.696 1.00 77.44 551 GLN A N 1
ATOM 445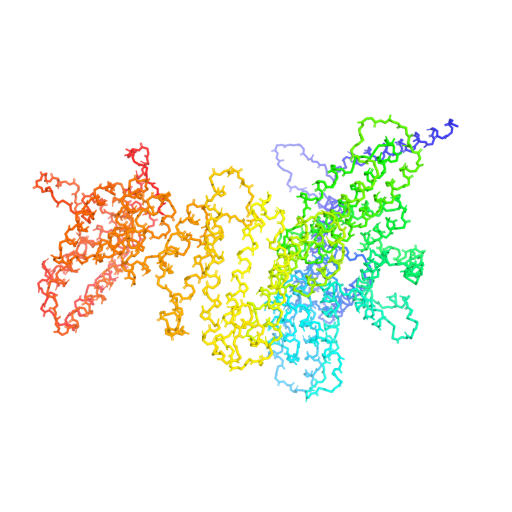6 C CA . GLN A 1 551 ? 1.341 24.943 1.445 1.00 77.44 551 GLN A CA 1
ATOM 4457 C C . GLN A 1 551 ? 0.705 25.202 0.079 1.00 77.44 551 GLN A C 1
ATOM 4459 O O . GLN A 1 551 ? 1.029 24.527 -0.901 1.00 77.44 551 GLN A O 1
ATOM 4464 N N . TRP A 1 552 ? -0.162 26.213 0.018 1.00 78.81 552 TRP A N 1
ATOM 4465 C CA . TRP A 1 552 ? -0.782 26.676 -1.220 1.00 78.81 552 TRP A CA 1
ATOM 4466 C C . TRP A 1 552 ? 0.113 27.689 -1.924 1.00 78.81 552 TRP A C 1
ATOM 4468 O O . TRP A 1 552 ? 0.559 28.660 -1.318 1.00 78.81 552 TRP A O 1
ATOM 4478 N N . THR A 1 553 ? 0.351 27.481 -3.218 1.00 80.88 553 THR A N 1
ATOM 4479 C CA . THR A 1 553 ? 1.096 28.424 -4.058 1.00 80.88 553 THR A CA 1
ATOM 4480 C C . THR A 1 553 ? 0.236 28.949 -5.203 1.00 80.88 553 THR A C 1
ATOM 4482 O O . THR A 1 553 ? -0.632 28.254 -5.735 1.00 80.88 553 THR A O 1
ATOM 4485 N N . ASP A 1 554 ? 0.545 30.161 -5.661 1.00 79.06 554 ASP A N 1
ATOM 4486 C CA . ASP A 1 554 ? -0.073 30.782 -6.839 1.00 79.06 554 ASP A CA 1
ATOM 4487 C C . ASP A 1 554 ? 0.025 29.894 -8.098 1.00 79.06 554 ASP A C 1
ATOM 4489 O O . ASP A 1 554 ? -0.899 29.815 -8.911 1.00 79.06 554 ASP A O 1
ATOM 4493 N N . THR A 1 555 ? 1.123 29.145 -8.237 1.00 81.12 555 THR A N 1
ATOM 4494 C CA . THR A 1 555 ? 1.313 28.174 -9.324 1.00 81.12 555 THR A CA 1
ATOM 4495 C C . THR A 1 555 ? 0.318 27.016 -9.257 1.00 81.12 555 THR A C 1
ATOM 4497 O O . THR A 1 555 ? -0.209 26.623 -10.293 1.00 81.12 555 THR A O 1
ATOM 4500 N N . MET A 1 556 ? -0.008 26.512 -8.062 1.00 83.19 556 MET A N 1
ATOM 4501 C CA . MET A 1 556 ? -1.008 25.453 -7.884 1.00 83.19 556 MET A CA 1
ATOM 4502 C C . MET A 1 556 ? -2.414 25.936 -8.240 1.00 83.19 556 MET A C 1
ATOM 4504 O O . MET A 1 556 ? -3.151 25.226 -8.919 1.00 83.19 556 MET A O 1
ATOM 4508 N N . LEU A 1 557 ? -2.777 27.156 -7.833 1.00 82.38 557 LEU A N 1
ATOM 4509 C CA . LEU A 1 557 ? -4.068 27.752 -8.191 1.00 82.38 557 LEU A CA 1
ATOM 4510 C C . LEU A 1 557 ? -4.182 27.977 -9.704 1.00 82.38 557 LEU A C 1
ATOM 4512 O O . LEU A 1 557 ? -5.226 27.693 -10.294 1.00 82.38 557 LEU A O 1
ATOM 4516 N N . SER A 1 558 ? -3.103 28.432 -10.348 1.00 84.19 558 SER A N 1
ATOM 4517 C CA . SER A 1 558 ? -3.063 28.573 -11.806 1.00 84.19 558 SER A CA 1
ATOM 4518 C C . SER A 1 558 ? -3.170 27.219 -12.517 1.00 84.19 558 SER A C 1
ATOM 4520 O O . SER A 1 558 ? -3.933 27.116 -13.475 1.00 84.19 558 SER A O 1
ATOM 4522 N N . ASP A 1 559 ? -2.459 26.188 -12.053 1.00 85.19 559 ASP A N 1
ATOM 4523 C CA . ASP A 1 559 ? -2.546 24.825 -12.594 1.00 85.19 559 ASP A CA 1
ATOM 4524 C C . ASP A 1 559 ? -3.965 24.244 -12.444 1.00 85.19 559 ASP A C 1
ATOM 4526 O O . ASP A 1 559 ? -4.482 23.591 -13.345 1.00 85.19 559 ASP A O 1
ATOM 4530 N N . LEU A 1 560 ? -4.652 24.508 -11.330 1.00 85.44 560 LEU A N 1
ATOM 4531 C CA . LEU A 1 560 ? -6.044 24.082 -11.162 1.00 85.44 560 LEU A CA 1
ATOM 4532 C C . LEU A 1 560 ? -6.990 24.814 -12.127 1.00 85.44 560 LEU A C 1
ATOM 4534 O O . LEU A 1 560 ? -7.873 24.179 -12.706 1.00 85.44 560 LEU A O 1
ATOM 4538 N N . CYS A 1 561 ? -6.785 26.112 -12.371 1.00 84.69 561 CYS A N 1
ATOM 4539 C CA . CYS A 1 561 ? -7.560 26.849 -13.376 1.00 84.69 561 CYS A CA 1
ATOM 4540 C C . CYS A 1 561 ? -7.362 26.262 -14.784 1.00 84.69 561 CYS A C 1
ATOM 4542 O O . CYS A 1 561 ? -8.338 26.021 -15.491 1.00 84.69 561 CYS A O 1
ATOM 4544 N N . THR A 1 562 ? -6.124 25.930 -15.171 1.00 86.88 562 THR A N 1
ATOM 4545 C CA . THR A 1 562 ? -5.873 25.314 -16.486 1.00 86.88 562 THR A CA 1
ATOM 4546 C C . THR A 1 562 ? -6.510 23.931 -16.603 1.00 86.88 562 THR A C 1
ATOM 4548 O O . THR A 1 562 ? -6.998 23.580 -17.676 1.00 86.88 562 THR A O 1
ATOM 4551 N N . THR A 1 563 ? -6.575 23.148 -15.520 1.00 87.94 563 THR A N 1
ATOM 4552 C CA . THR A 1 563 ? -7.298 21.865 -15.540 1.00 87.94 563 THR A CA 1
ATOM 4553 C C . THR A 1 563 ? -8.802 22.052 -15.751 1.00 87.94 563 THR A C 1
ATOM 4555 O O . THR A 1 563 ? -9.399 21.287 -16.504 1.00 87.94 563 THR A O 1
ATOM 4558 N N . LEU A 1 564 ? -9.406 23.096 -15.168 1.00 85.88 564 LEU A N 1
ATOM 4559 C CA . LEU A 1 564 ? -10.808 23.450 -15.418 1.00 85.88 564 LEU A CA 1
ATOM 4560 C C . LEU A 1 564 ? -11.042 23.880 -16.868 1.00 85.88 564 LEU A C 1
ATOM 4562 O O . LEU A 1 564 ? -12.032 23.462 -17.462 1.00 85.88 564 LEU A O 1
ATOM 4566 N N . ASP A 1 565 ? -10.124 24.648 -17.458 1.00 86.56 565 ASP A N 1
ATOM 4567 C CA . ASP A 1 565 ? -10.205 25.016 -18.877 1.00 86.56 565 ASP A CA 1
ATOM 4568 C C . ASP A 1 565 ? -10.168 23.780 -19.790 1.00 86.56 565 ASP A C 1
ATOM 4570 O O . ASP A 1 565 ? -10.896 23.712 -20.779 1.00 86.56 565 ASP A O 1
ATOM 4574 N N . GLN A 1 566 ? -9.333 22.782 -19.473 1.00 85.06 566 GLN A N 1
ATOM 4575 C CA . GLN A 1 566 ? -9.277 21.532 -20.243 1.00 85.06 566 GLN A CA 1
ATOM 4576 C C . GLN A 1 566 ? -10.553 20.697 -20.084 1.00 85.06 566 GLN A C 1
ATOM 4578 O O . GLN A 1 566 ? -11.012 20.121 -21.066 1.00 85.06 566 GLN A O 1
ATOM 4583 N N . LEU A 1 567 ? -11.153 20.669 -18.889 1.00 86.06 567 LEU A N 1
ATOM 4584 C CA . LEU A 1 567 ? -12.451 20.023 -18.674 1.00 86.06 567 LEU A CA 1
ATOM 4585 C C . LEU A 1 567 ? -13.554 20.718 -19.492 1.00 86.06 567 LEU A C 1
ATOM 4587 O O . LEU A 1 567 ? -14.326 20.043 -20.169 1.00 86.06 567 LEU A O 1
ATOM 4591 N N . GLY A 1 568 ? -13.578 22.055 -19.513 1.00 82.69 568 GLY A N 1
ATOM 4592 C CA . GLY A 1 568 ? -14.556 22.826 -20.290 1.00 82.69 568 GLY A CA 1
ATOM 4593 C C . GLY A 1 568 ? -14.489 22.564 -21.799 1.00 82.69 568 GLY A C 1
ATOM 4594 O O . GLY A 1 568 ? -15.519 22.497 -22.459 1.00 82.69 568 GLY A O 1
ATOM 4595 N N . LYS A 1 569 ? -13.296 22.320 -22.360 1.00 84.25 569 LYS A N 1
ATOM 4596 C CA . LYS A 1 569 ? -13.131 21.996 -23.795 1.00 84.25 569 LYS A CA 1
ATOM 4597 C C . LYS A 1 569 ? -13.796 20.687 -24.221 1.00 84.25 569 LYS A C 1
ATOM 4599 O O . LYS A 1 569 ? -14.051 20.503 -25.405 1.00 84.25 569 LYS A O 1
ATOM 4604 N N . VAL A 1 570 ? -14.011 19.767 -23.284 1.00 82.69 570 VAL A N 1
ATOM 4605 C CA . VAL A 1 570 ? -14.529 18.419 -23.559 1.00 82.69 570 VAL A CA 1
ATOM 4606 C C . VAL A 1 570 ? -15.988 18.274 -23.112 1.00 82.69 570 VAL A C 1
ATOM 4608 O O . VAL A 1 570 ? -16.604 17.246 -23.357 1.00 82.69 570 VAL A O 1
ATOM 4611 N N . GLU A 1 571 ? -16.577 19.311 -22.509 1.00 78.44 571 GLU A N 1
ATOM 4612 C CA . GLU A 1 571 ? -17.931 19.288 -21.938 1.00 78.44 571 GLU A CA 1
ATOM 4613 C C . GLU A 1 571 ? -19.030 18.956 -22.966 1.00 78.44 571 GLU A C 1
ATOM 4615 O O . GLU A 1 571 ? -19.983 18.254 -22.635 1.00 78.44 571 GLU A O 1
ATOM 4620 N N . GLU A 1 572 ? -18.868 19.392 -24.219 1.00 78.00 572 GLU A N 1
ATOM 4621 C CA . GLU A 1 572 ? -19.828 19.161 -25.314 1.00 78.00 572 GLU A CA 1
ATOM 4622 C C . GLU A 1 572 ? -19.558 17.870 -26.113 1.00 78.00 572 GLU A C 1
ATOM 4624 O O . GLU A 1 572 ? -20.222 17.601 -27.115 1.00 78.00 572 GLU A O 1
ATOM 4629 N N . ASN A 1 573 ? -18.578 17.056 -25.706 1.00 79.56 573 ASN A N 1
ATOM 4630 C CA . ASN A 1 573 ? -18.191 15.867 -26.460 1.00 79.56 573 ASN A CA 1
ATOM 4631 C C . ASN A 1 573 ? -19.281 14.767 -26.389 1.00 79.56 573 ASN A C 1
ATOM 4633 O O . ASN A 1 573 ? -19.668 14.363 -25.285 1.00 79.56 573 ASN A O 1
ATOM 4637 N N . PRO A 1 574 ? -19.747 14.218 -27.533 1.00 76.50 574 PRO A N 1
ATOM 4638 C CA . PRO A 1 574 ? -20.823 13.225 -27.561 1.00 76.50 574 PRO A CA 1
ATOM 4639 C C . PRO A 1 574 ? -20.469 11.916 -26.839 1.00 76.50 574 PRO A C 1
ATOM 4641 O O . PRO A 1 574 ? -21.362 11.252 -26.311 1.00 76.50 574 PRO A O 1
ATOM 4644 N N . ALA A 1 575 ? -19.186 11.554 -26.730 1.00 76.19 575 ALA A N 1
ATOM 4645 C CA . ALA A 1 575 ? -18.757 10.348 -26.022 1.00 76.19 575 ALA A CA 1
ATOM 4646 C C . ALA A 1 575 ? -19.100 10.375 -24.517 1.00 76.19 575 ALA A C 1
ATOM 4648 O O . ALA A 1 575 ? -19.299 9.317 -23.917 1.00 76.19 575 ALA A O 1
ATOM 4649 N N . LEU A 1 576 ? -19.256 11.562 -23.910 1.00 79.06 576 LEU A N 1
ATOM 4650 C CA . LEU A 1 576 ? -19.721 11.706 -22.522 1.00 79.06 576 LEU A CA 1
ATOM 4651 C C . LEU A 1 576 ? -21.193 11.305 -22.340 1.00 79.06 576 LEU A C 1
ATOM 4653 O O . LEU A 1 576 ? -21.584 10.920 -21.239 1.00 79.06 576 LEU A O 1
ATOM 4657 N N . LEU A 1 577 ? -21.999 11.399 -23.403 1.00 73.62 577 LEU A N 1
ATOM 4658 C CA . LEU A 1 577 ? -23.388 10.934 -23.419 1.00 73.62 577 LEU A CA 1
ATOM 4659 C C . LEU A 1 577 ? -23.464 9.432 -23.700 1.00 73.62 577 LEU A C 1
ATOM 4661 O O . LEU A 1 577 ? -24.255 8.738 -23.069 1.00 73.62 577 LEU A O 1
ATOM 4665 N N . CYS A 1 578 ? -22.618 8.925 -24.602 1.00 71.44 578 CYS A N 1
ATOM 4666 C CA . CYS A 1 578 ? -22.564 7.500 -24.939 1.00 71.44 578 CYS A CA 1
ATOM 4667 C C . CYS A 1 578 ? -22.042 6.632 -23.782 1.00 71.44 578 CYS A C 1
ATOM 4669 O O . CYS A 1 578 ? -22.446 5.480 -23.644 1.00 71.44 578 CYS A O 1
ATOM 4671 N N . ARG A 1 579 ? -21.136 7.163 -22.949 1.00 77.00 579 ARG A N 1
ATOM 4672 C CA . ARG A 1 579 ? -20.565 6.467 -21.788 1.00 77.00 579 ARG A CA 1
ATOM 4673 C C . ARG A 1 579 ? -20.894 7.211 -20.500 1.00 77.00 579 ARG A C 1
ATOM 4675 O O . ARG A 1 579 ? -20.149 8.090 -20.063 1.00 77.00 579 ARG A O 1
ATOM 4682 N N . ALA A 1 580 ? -21.967 6.775 -19.846 1.00 78.88 580 ALA A N 1
ATOM 4683 C CA . ALA A 1 580 ? -22.476 7.325 -18.590 1.00 78.88 580 ALA A CA 1
ATOM 4684 C C . ALA A 1 580 ? -21.381 7.616 -17.540 1.00 78.88 580 ALA A C 1
ATOM 4686 O O . ALA A 1 580 ? -21.302 8.719 -16.998 1.00 78.88 580 ALA A O 1
ATOM 4687 N N . HIS A 1 581 ? -20.480 6.662 -17.294 1.00 80.50 581 HIS A N 1
ATOM 4688 C CA . HIS A 1 581 ? -19.423 6.806 -16.292 1.00 80.50 581 HIS A CA 1
ATOM 4689 C C . HIS A 1 581 ? -18.402 7.920 -16.584 1.00 80.50 581 HIS A C 1
ATOM 4691 O O . HIS A 1 581 ? -17.885 8.540 -15.651 1.00 80.50 581 HIS A O 1
ATOM 4697 N N . LEU A 1 582 ? -18.101 8.194 -17.860 1.00 82.25 582 LEU A N 1
ATOM 4698 C CA . LEU A 1 582 ? -17.189 9.276 -18.241 1.00 82.25 582 LEU A CA 1
ATOM 4699 C C . LEU A 1 582 ? -17.847 10.629 -17.971 1.00 82.25 582 LEU A C 1
ATOM 4701 O O . LEU A 1 582 ? -17.219 11.496 -17.366 1.00 82.25 582 LEU A O 1
ATOM 4705 N N . GLY A 1 583 ? -19.127 10.777 -18.326 1.00 84.81 583 GLY A N 1
ATOM 4706 C CA . GLY A 1 583 ? -19.913 11.972 -18.017 1.00 84.81 583 GLY A CA 1
ATOM 4707 C C . GLY A 1 583 ? -20.014 12.247 -16.512 1.00 84.81 583 GLY A C 1
ATOM 4708 O O . GLY A 1 583 ? -19.829 13.386 -16.074 1.00 84.81 583 GLY A O 1
ATOM 4709 N N . LEU A 1 584 ? -20.243 11.208 -15.701 1.00 85.00 584 LEU A N 1
ATOM 4710 C CA . LEU A 1 584 ? -20.260 11.324 -14.237 1.00 85.00 584 LEU A CA 1
ATOM 4711 C C . LEU A 1 584 ? -18.889 11.739 -13.684 1.00 85.00 584 LEU A C 1
ATOM 4713 O O . LEU A 1 584 ? -18.800 12.681 -12.893 1.00 85.00 584 LEU A O 1
ATOM 4717 N N . SER A 1 585 ? -17.816 11.084 -14.138 1.00 86.38 585 SER A N 1
ATOM 4718 C CA . SER A 1 585 ? -16.442 11.411 -13.741 1.00 86.38 585 SER A CA 1
ATOM 4719 C C . SER A 1 585 ? -16.090 12.865 -14.062 1.00 86.38 585 SER A C 1
ATOM 4721 O O . SER A 1 585 ? -15.588 13.574 -13.193 1.00 86.38 585 SER A O 1
ATOM 4723 N N . GLN A 1 586 ? -16.414 13.344 -15.265 1.00 89.19 586 GLN A N 1
ATOM 4724 C CA . GLN A 1 586 ? -16.169 14.721 -15.703 1.00 89.19 586 GLN A CA 1
ATOM 4725 C C . GLN A 1 586 ? -16.802 15.752 -14.754 1.00 89.19 586 GLN A C 1
ATOM 4727 O O . GLN A 1 586 ? -16.164 16.732 -14.351 1.00 89.19 586 GLN A O 1
ATOM 4732 N N . ARG A 1 587 ? -18.060 15.523 -14.355 1.00 88.75 587 ARG A N 1
ATOM 4733 C CA . ARG A 1 587 ? -18.795 16.424 -13.455 1.00 88.75 587 ARG A CA 1
ATOM 4734 C C . ARG A 1 587 ? -18.240 16.389 -12.034 1.00 88.75 587 ARG A C 1
ATOM 4736 O O . ARG A 1 587 ? -18.065 17.447 -11.432 1.00 88.75 587 ARG A O 1
ATOM 4743 N N . VAL A 1 588 ? -17.911 15.206 -11.510 1.00 89.94 588 VAL A N 1
ATOM 4744 C CA . VAL A 1 588 ? -17.290 15.068 -10.178 1.00 89.94 588 VAL A CA 1
ATOM 4745 C C . VAL A 1 588 ? -15.921 15.746 -10.139 1.00 89.94 588 VAL A C 1
ATOM 4747 O O . VAL A 1 588 ? -15.645 16.515 -9.220 1.00 89.94 588 VAL A O 1
ATOM 4750 N N . LEU A 1 589 ? -15.089 15.546 -11.164 1.00 91.38 589 LEU A N 1
ATOM 4751 C CA . LEU A 1 589 ? -13.775 16.186 -11.264 1.00 91.38 589 LEU A CA 1
ATOM 4752 C C . LEU A 1 589 ? -13.888 17.708 -11.335 1.00 91.38 589 LEU A C 1
ATOM 4754 O O . LEU A 1 589 ? -13.162 18.400 -10.625 1.00 91.38 589 LEU A O 1
ATOM 4758 N N . THR A 1 590 ? -14.838 18.231 -12.111 1.00 90.44 590 THR A N 1
ATOM 4759 C CA . THR A 1 590 ? -15.136 19.671 -12.135 1.00 90.44 590 THR A CA 1
ATOM 4760 C C . THR A 1 590 ? -15.530 20.182 -10.745 1.00 90.44 590 THR A C 1
ATOM 4762 O O . THR A 1 590 ? -15.001 21.198 -10.292 1.00 90.44 590 THR A O 1
ATOM 4765 N N . GLY A 1 591 ? -16.402 19.457 -10.033 1.00 90.31 591 GLY A N 1
ATOM 4766 C CA . GLY A 1 591 ? -16.788 19.774 -8.655 1.00 90.31 591 GLY A CA 1
ATOM 4767 C C . GLY A 1 591 ? -15.596 19.808 -7.691 1.00 90.31 591 GLY A C 1
ATOM 4768 O O . GLY A 1 591 ? -15.449 20.763 -6.932 1.00 90.31 591 GLY A O 1
ATOM 4769 N N . HIS A 1 592 ? -14.698 18.823 -7.770 1.00 91.38 592 HIS A N 1
ATOM 4770 C CA . HIS A 1 592 ? -13.477 18.771 -6.958 1.00 91.38 592 HIS A CA 1
ATOM 4771 C C . HIS A 1 592 ? -12.496 19.899 -7.267 1.00 91.38 592 HIS A C 1
ATOM 4773 O O . HIS A 1 592 ? -11.894 20.446 -6.347 1.00 91.38 592 HIS A O 1
ATOM 4779 N N . SER A 1 593 ? -12.330 20.274 -8.536 1.00 90.81 593 SER A N 1
ATOM 4780 C CA . SER A 1 593 ? -11.483 21.415 -8.890 1.00 90.81 593 SER A CA 1
ATOM 4781 C C . SER A 1 593 ? -12.041 22.714 -8.305 1.00 90.81 593 SER A C 1
ATOM 4783 O O . SER A 1 593 ? -11.280 23.496 -7.742 1.00 90.81 593 SER A O 1
ATOM 4785 N N . LEU A 1 594 ? -13.360 22.928 -8.368 1.00 89.44 594 LEU A N 1
ATOM 4786 C CA . LEU A 1 594 ? -14.006 24.098 -7.758 1.00 89.44 594 LEU A CA 1
ATOM 4787 C C . LEU A 1 594 ? -13.871 24.100 -6.225 1.00 89.44 594 LEU A C 1
ATOM 4789 O O . LEU A 1 594 ? -13.577 25.146 -5.648 1.00 89.44 594 LEU A O 1
ATOM 4793 N N . ASP A 1 595 ? -14.013 22.937 -5.580 1.00 90.44 595 ASP A N 1
ATOM 4794 C CA . ASP A 1 595 ? -13.788 22.759 -4.138 1.00 90.44 595 ASP A CA 1
ATOM 4795 C C . ASP A 1 595 ? -12.355 23.114 -3.716 1.00 90.44 595 ASP A C 1
ATOM 4797 O O . ASP A 1 595 ? -12.139 23.844 -2.745 1.00 90.44 595 ASP A O 1
ATOM 4801 N N . LEU A 1 596 ? -11.361 22.613 -4.453 1.00 88.75 596 LEU A N 1
ATOM 4802 C CA . LEU A 1 596 ? -9.955 22.893 -4.171 1.00 88.75 596 LEU A CA 1
ATOM 4803 C C . LEU A 1 596 ? -9.637 24.375 -4.357 1.00 88.75 596 LEU A C 1
ATOM 4805 O O . LEU A 1 596 ? -8.957 24.948 -3.515 1.00 88.75 596 LEU A O 1
ATOM 4809 N N . LEU A 1 597 ? -10.169 25.024 -5.394 1.00 87.62 597 LEU A N 1
ATOM 4810 C CA . LEU A 1 597 ? -9.992 26.466 -5.574 1.00 87.62 597 LEU A CA 1
ATOM 4811 C C . LEU A 1 597 ? -10.602 27.278 -4.422 1.00 87.62 597 LEU A C 1
ATOM 4813 O O . LEU A 1 597 ? -9.961 28.207 -3.933 1.00 87.62 597 LEU A O 1
ATOM 4817 N N . ALA A 1 598 ? -11.800 26.913 -3.955 1.00 86.56 598 ALA A N 1
ATOM 4818 C CA . ALA A 1 598 ? -12.427 27.556 -2.799 1.00 86.56 598 ALA A CA 1
ATOM 4819 C C . ALA A 1 598 ? -11.606 27.347 -1.513 1.00 86.56 598 ALA A C 1
ATOM 4821 O O . ALA A 1 598 ? -11.368 28.294 -0.769 1.00 86.56 598 ALA A O 1
ATOM 4822 N N . SER A 1 599 ? -11.104 26.131 -1.292 1.00 87.31 599 SER A N 1
ATOM 4823 C CA . SER A 1 599 ? -10.267 25.793 -0.129 1.00 87.31 599 SER A CA 1
ATOM 4824 C C . SER A 1 599 ? -8.929 26.528 -0.147 1.00 87.31 599 SER A C 1
ATOM 4826 O O . SER A 1 599 ? -8.492 27.052 0.874 1.00 87.31 599 SER A O 1
ATOM 4828 N N . GLY A 1 600 ? -8.300 26.610 -1.321 1.00 84.25 600 GLY A N 1
ATOM 4829 C CA . GLY A 1 600 ? -7.062 27.351 -1.510 1.00 84.25 600 GLY A CA 1
ATOM 4830 C C . GLY A 1 600 ? -7.230 28.825 -1.187 1.00 84.25 600 GLY A C 1
ATOM 4831 O O . GLY A 1 600 ? -6.425 29.370 -0.442 1.00 84.25 600 GLY A O 1
ATOM 4832 N N . LEU A 1 601 ? -8.322 29.443 -1.645 1.00 83.38 601 LEU A N 1
ATOM 4833 C CA . LEU A 1 601 ? -8.654 30.833 -1.323 1.00 83.38 601 LEU A CA 1
ATOM 4834 C C . LEU A 1 601 ? -8.962 31.076 0.161 1.00 83.38 601 LEU A C 1
ATOM 4836 O O . LEU A 1 601 ? -8.655 32.156 0.653 1.00 83.38 601 LEU A O 1
ATOM 4840 N N . LEU A 1 602 ? -9.566 30.109 0.859 1.00 82.38 602 LEU A N 1
ATOM 4841 C CA . LEU A 1 602 ? -9.821 30.205 2.303 1.00 82.38 602 LEU A CA 1
ATOM 4842 C C . LEU A 1 602 ? -8.528 30.106 3.127 1.00 82.38 602 LEU A C 1
ATOM 4844 O O . LEU A 1 602 ? -8.418 30.729 4.176 1.00 82.38 602 LEU A O 1
ATOM 4848 N N . SER A 1 603 ? -7.554 29.327 2.653 1.00 79.00 603 SER A N 1
ATOM 4849 C CA . SER A 1 603 ? -6.283 29.099 3.357 1.00 79.00 603 SER A CA 1
ATOM 4850 C C . SER A 1 603 ? -5.157 30.076 2.991 1.00 79.00 603 SER A C 1
ATOM 4852 O O . SER A 1 603 ? -4.230 30.262 3.778 1.00 79.00 603 SER A O 1
ATOM 4854 N N . ALA A 1 604 ? -5.199 30.685 1.802 1.00 74.00 604 ALA A N 1
ATOM 4855 C CA . ALA A 1 604 ? -4.149 31.572 1.313 1.00 74.00 604 ALA A CA 1
ATOM 4856 C C . ALA A 1 604 ? -4.288 32.984 1.906 1.00 74.00 604 ALA A C 1
ATOM 4858 O O . ALA A 1 604 ? -5.325 33.630 1.764 1.00 74.00 604 ALA A O 1
ATOM 4859 N N . THR A 1 605 ? -3.216 33.484 2.525 1.00 61.31 605 THR A N 1
ATOM 4860 C CA . THR A 1 605 ? -3.162 34.826 3.129 1.00 61.31 605 THR A CA 1
ATOM 4861 C C . THR A 1 605 ? -3.059 35.946 2.090 1.00 61.31 605 THR A C 1
ATOM 4863 O O . THR A 1 605 ? -3.655 37.003 2.278 1.00 61.31 605 THR A O 1
ATOM 4866 N N . GLU A 1 606 ? -2.366 35.717 0.969 1.00 66.06 606 GLU A N 1
ATOM 4867 C CA . GLU A 1 606 ? -2.255 36.654 -0.157 1.00 66.06 606 GLU A CA 1
ATOM 4868 C C . GLU A 1 606 ? -2.318 35.895 -1.494 1.00 66.06 606 GLU A C 1
ATOM 4870 O O . GLU A 1 606 ? -1.630 34.895 -1.679 1.00 66.06 606 GLU A O 1
ATOM 4875 N N . VAL A 1 607 ? -3.149 36.365 -2.433 1.00 71.94 607 VAL A N 1
ATOM 4876 C CA . VAL A 1 607 ? -3.313 35.776 -3.777 1.00 71.94 607 VAL A CA 1
ATOM 4877 C C . VAL A 1 607 ? -3.073 36.859 -4.819 1.00 71.94 607 VAL A C 1
ATOM 4879 O O . VAL A 1 607 ? -3.667 37.939 -4.738 1.00 71.94 607 VAL A O 1
ATOM 4882 N N . SER A 1 608 ? -2.238 36.575 -5.823 1.00 75.00 608 SER A N 1
ATOM 4883 C CA . SER A 1 608 ? -1.936 37.534 -6.892 1.00 75.00 608 SER A CA 1
ATOM 4884 C C . SER A 1 608 ? -3.204 38.017 -7.620 1.00 75.00 608 SER A C 1
ATOM 4886 O O . SER A 1 608 ? -4.095 37.214 -7.929 1.00 75.00 608 SER A O 1
ATOM 4888 N N . PRO A 1 609 ? -3.294 39.314 -7.987 1.00 72.69 609 PRO A N 1
ATOM 4889 C CA . PRO A 1 609 ? -4.469 39.877 -8.662 1.00 72.69 609 PRO A CA 1
ATOM 4890 C C . PRO A 1 609 ? -4.770 39.202 -10.010 1.00 72.69 609 PRO A 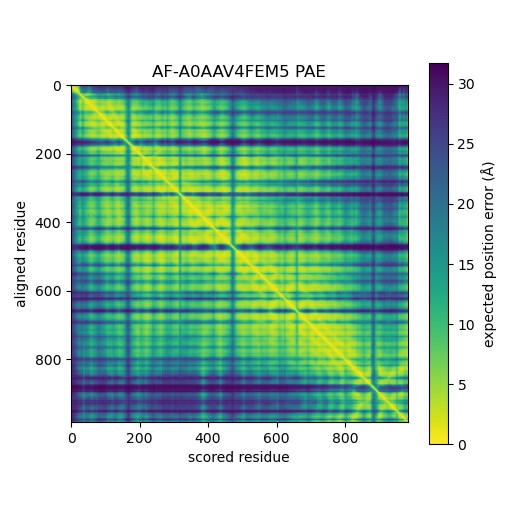C 1
ATOM 4892 O O . PRO A 1 609 ? -5.928 39.114 -10.418 1.00 72.69 609 PRO A O 1
ATOM 4895 N N . THR A 1 610 ? -3.747 38.672 -10.688 1.00 75.44 610 THR A N 1
ATOM 4896 C CA . THR A 1 610 ? -3.901 37.943 -11.961 1.00 75.44 610 THR A CA 1
ATOM 4897 C C . THR A 1 610 ? -4.627 36.609 -11.788 1.00 75.44 610 THR A C 1
ATOM 4899 O O . THR A 1 610 ? -5.490 36.255 -12.591 1.00 75.44 610 THR A O 1
ATOM 4902 N N . ILE A 1 611 ? -4.320 35.883 -10.714 1.00 76.56 611 ILE A N 1
ATOM 4903 C CA . ILE A 1 611 ? -4.972 34.619 -10.367 1.00 76.56 611 ILE A CA 1
ATOM 4904 C C . ILE A 1 611 ? -6.370 34.898 -9.836 1.00 76.56 611 ILE A C 1
ATOM 4906 O O . ILE A 1 611 ? -7.319 34.244 -10.257 1.00 76.56 611 ILE A O 1
ATOM 4910 N N . LYS A 1 612 ? -6.531 35.938 -9.015 1.00 74.19 612 LYS A N 1
ATOM 4911 C CA . LYS A 1 612 ? -7.844 36.384 -8.546 1.00 74.19 612 LYS A CA 1
ATOM 4912 C C . LYS A 1 612 ? -8.800 36.699 -9.705 1.00 74.19 612 LYS A C 1
ATOM 4914 O O . LYS A 1 612 ? -9.966 36.317 -9.641 1.00 74.19 612 LYS A O 1
ATOM 4919 N N . ALA A 1 613 ? -8.311 37.305 -10.790 1.00 75.25 613 ALA A N 1
ATOM 4920 C CA . ALA A 1 613 ? -9.102 37.541 -11.999 1.00 75.25 613 ALA A CA 1
ATOM 4921 C C . ALA A 1 613 ? -9.523 36.236 -12.708 1.00 75.25 613 ALA A C 1
ATOM 4923 O O . ALA A 1 613 ? -10.685 36.103 -13.092 1.00 75.25 613 ALA A O 1
ATOM 4924 N N . LYS A 1 614 ? -8.622 35.246 -12.827 1.00 77.81 614 LYS A N 1
ATOM 4925 C CA . LYS A 1 614 ? -8.957 33.914 -13.374 1.00 77.81 614 LYS A CA 1
ATOM 4926 C C . LYS A 1 614 ? -9.978 33.172 -12.501 1.00 77.81 614 LYS A C 1
ATOM 4928 O O . LYS A 1 614 ? -10.924 32.570 -13.007 1.00 77.81 614 LYS A O 1
ATOM 4933 N N . LEU A 1 615 ? -9.834 33.253 -11.181 1.00 77.81 615 LEU A N 1
ATOM 4934 C CA . LEU A 1 615 ? -10.768 32.643 -10.231 1.00 77.81 615 LEU A CA 1
ATOM 4935 C C . LEU A 1 615 ? -12.148 33.300 -10.305 1.00 77.81 615 LEU A C 1
ATOM 4937 O O . LEU A 1 615 ? -13.156 32.598 -10.352 1.00 77.81 615 LEU A O 1
ATOM 4941 N N . ALA A 1 616 ? -12.197 34.631 -10.411 1.00 76.44 616 ALA A N 1
ATOM 4942 C CA . ALA A 1 616 ? -13.437 35.367 -10.632 1.00 76.44 616 ALA A CA 1
ATOM 4943 C C . ALA A 1 616 ? -14.118 34.959 -11.951 1.00 76.44 616 ALA A C 1
ATOM 4945 O O . ALA A 1 616 ? -15.330 34.734 -11.956 1.00 76.44 616 ALA A O 1
ATOM 4946 N N . SER A 1 617 ? -13.362 34.756 -13.042 1.00 79.31 617 SER A N 1
ATOM 4947 C CA . SER A 1 617 ? -13.945 34.260 -14.296 1.00 79.31 617 SER A CA 1
ATOM 4948 C C . SER A 1 617 ? -14.515 32.847 -14.167 1.00 79.31 617 SER A C 1
ATOM 4950 O O . SER A 1 617 ? -15.623 32.600 -14.641 1.00 79.31 617 SER A O 1
ATOM 4952 N N . HIS A 1 618 ? -13.838 31.936 -13.461 1.00 77.44 618 HIS A N 1
ATOM 4953 C CA . HIS A 1 618 ? -14.366 30.589 -13.209 1.00 77.44 618 HIS A CA 1
ATOM 4954 C C . HIS A 1 618 ? -15.566 30.584 -12.252 1.00 77.44 618 HIS A C 1
ATOM 4956 O O . HIS A 1 618 ? -16.437 29.719 -12.376 1.00 77.44 618 HIS A O 1
ATOM 4962 N N . ALA A 1 619 ? -15.655 31.565 -11.353 1.00 72.50 619 ALA A N 1
ATOM 4963 C CA . ALA A 1 619 ? -16.816 31.821 -10.505 1.00 72.50 619 ALA A CA 1
ATOM 4964 C C . ALA A 1 619 ? -17.981 32.513 -11.250 1.00 72.50 619 ALA A C 1
ATOM 4966 O O . ALA A 1 619 ? -19.031 32.740 -10.655 1.00 72.50 619 ALA A O 1
ATOM 4967 N N . ASN A 1 620 ? -17.825 32.817 -12.549 1.00 76.06 620 ASN A N 1
ATOM 4968 C CA . ASN A 1 620 ? -18.761 33.581 -13.385 1.00 76.06 620 ASN A CA 1
ATOM 4969 C C . ASN A 1 620 ? -19.010 35.027 -12.898 1.00 76.06 620 ASN A C 1
ATOM 4971 O O . ASN A 1 620 ? -20.058 35.609 -13.181 1.00 76.06 620 ASN A O 1
ATOM 4975 N N . LEU A 1 621 ? -18.047 35.632 -12.200 1.00 72.50 621 LEU A N 1
ATOM 4976 C CA . LEU A 1 621 ? -18.124 37.004 -11.703 1.00 72.50 621 LEU A CA 1
ATOM 4977 C C . LEU A 1 621 ? -17.293 37.931 -12.608 1.00 72.50 621 LEU A C 1
ATOM 4979 O O . LEU A 1 621 ? -16.088 37.753 -12.758 1.00 72.50 621 LEU A O 1
ATOM 4983 N N . LYS A 1 622 ? -17.935 38.924 -13.240 1.00 58.59 622 LYS A N 1
ATOM 4984 C CA . LYS A 1 622 ? -17.316 39.792 -14.270 1.00 58.59 622 LYS A CA 1
ATOM 4985 C C . LYS A 1 622 ? -16.806 41.150 -13.751 1.00 58.59 622 LYS A C 1
ATOM 4987 O O . LYS A 1 622 ? -16.461 42.013 -14.553 1.00 58.59 622 LYS A O 1
ATOM 4992 N N . HIS A 1 623 ? -16.791 41.375 -12.438 1.00 56.19 623 HIS A N 1
ATOM 4993 C CA . HIS A 1 623 ? -16.476 42.680 -11.838 1.00 56.19 623 HIS A CA 1
ATOM 4994 C C . HIS A 1 623 ? -15.030 42.764 -11.322 1.00 56.19 623 HIS A C 1
ATOM 4996 O O . HIS A 1 623 ? -14.457 41.771 -10.893 1.00 56.19 623 HIS A O 1
ATOM 5002 N N . SER A 1 624 ? -14.433 43.958 -11.344 1.00 52.53 624 SER A N 1
ATOM 5003 C CA . SER A 1 624 ? -13.031 44.190 -10.956 1.00 52.53 624 SER A CA 1
ATOM 5004 C C . SER A 1 624 ? -12.790 44.287 -9.440 1.00 52.53 624 SER A C 1
ATOM 5006 O O . SER A 1 624 ? -11.673 44.040 -8.999 1.00 52.53 624 SER A O 1
ATOM 5008 N N . ASN A 1 625 ? -13.823 44.577 -8.636 1.00 58.47 625 ASN A N 1
ATOM 5009 C CA . ASN A 1 625 ? -13.738 44.728 -7.174 1.00 58.47 625 ASN A CA 1
ATOM 5010 C C . ASN A 1 625 ? -14.560 43.653 -6.442 1.00 58.47 625 ASN A C 1
ATOM 5012 O O . ASN A 1 625 ? -15.580 43.957 -5.830 1.00 58.47 625 ASN A O 1
ATOM 5016 N N . ILE A 1 626 ? -14.141 42.390 -6.528 1.00 70.31 626 ILE A N 1
ATOM 5017 C CA . ILE A 1 626 ? -14.814 41.270 -5.848 1.00 70.31 626 ILE A CA 1
ATOM 5018 C C . ILE A 1 626 ? -13.994 40.861 -4.615 1.00 70.31 626 ILE A C 1
ATOM 5020 O O . ILE A 1 626 ? -12.765 40.713 -4.693 1.00 70.31 626 ILE A O 1
ATOM 5024 N N . SER A 1 627 ? -14.654 40.687 -3.465 1.00 77.00 627 SER A N 1
ATOM 5025 C CA . SER A 1 627 ? -14.003 40.174 -2.251 1.00 77.00 627 SER A CA 1
ATOM 5026 C C . SER A 1 627 ? -13.668 38.682 -2.392 1.00 77.00 627 SER A C 1
ATOM 5028 O O . SER A 1 627 ? -14.299 37.962 -3.165 1.00 77.00 627 SER A O 1
ATOM 5030 N N . ASN A 1 628 ? -12.665 38.191 -1.657 1.00 78.06 628 ASN A N 1
ATOM 5031 C CA . ASN A 1 628 ? -12.315 36.763 -1.701 1.00 78.06 628 ASN A CA 1
ATOM 5032 C C . ASN A 1 628 ? -13.499 35.894 -1.236 1.00 78.06 628 ASN A C 1
ATOM 5034 O O . ASN A 1 628 ? -13.774 34.861 -1.836 1.00 78.06 628 ASN A O 1
ATOM 5038 N N . GLU A 1 629 ? -14.263 36.373 -0.254 1.00 80.06 629 GLU A N 1
ATOM 5039 C CA . GLU A 1 629 ? -15.470 35.723 0.271 1.00 80.06 629 GLU A CA 1
ATOM 5040 C C . GLU A 1 629 ? -16.564 35.544 -0.793 1.00 80.06 629 GLU A C 1
ATOM 5042 O O . GLU A 1 629 ? -17.143 34.468 -0.907 1.00 80.06 629 GLU A O 1
ATOM 5047 N N . GLN A 1 630 ? -16.807 36.555 -1.637 1.00 81.38 630 GLN A N 1
ATOM 5048 C CA . GLN A 1 630 ? -17.791 36.467 -2.726 1.00 81.38 630 GLN A CA 1
ATOM 5049 C C . GLN A 1 630 ? -17.379 35.459 -3.808 1.00 81.38 630 GLN A C 1
ATOM 5051 O O . GLN A 1 630 ? -18.232 34.760 -4.367 1.00 81.38 630 GLN A O 1
ATOM 5056 N N . ILE A 1 631 ? -16.075 35.373 -4.101 1.00 82.06 631 ILE A N 1
ATOM 5057 C CA . ILE A 1 631 ? -15.527 34.372 -5.025 1.00 82.06 631 ILE A CA 1
ATOM 5058 C C . ILE A 1 631 ? -15.720 32.976 -4.429 1.00 82.06 631 ILE A C 1
ATOM 5060 O O . ILE A 1 631 ? -16.240 32.099 -5.115 1.00 82.06 631 ILE A O 1
ATOM 5064 N N . VAL A 1 632 ? -15.375 32.785 -3.153 1.00 84.06 632 VAL A N 1
ATOM 5065 C CA . VAL A 1 632 ? -15.546 31.510 -2.439 1.00 84.06 632 VAL A CA 1
ATOM 5066 C C . VAL A 1 632 ? -17.013 31.073 -2.440 1.00 84.06 632 VAL A C 1
ATOM 5068 O O . VAL A 1 632 ? -17.306 29.970 -2.899 1.00 84.06 632 VAL A O 1
ATOM 5071 N N . ALA A 1 633 ? -17.948 31.943 -2.047 1.00 85.38 633 ALA A N 1
ATOM 5072 C CA . ALA A 1 633 ? -19.379 31.631 -2.042 1.00 85.38 633 ALA A CA 1
ATOM 5073 C C . ALA A 1 633 ? -19.890 31.209 -3.435 1.00 85.38 633 ALA A C 1
ATOM 5075 O O . ALA A 1 633 ? -20.624 30.227 -3.576 1.00 85.38 633 ALA A O 1
ATOM 5076 N N . SER A 1 634 ? -19.448 31.904 -4.488 1.00 85.81 634 SER A N 1
ATOM 5077 C CA . SER A 1 634 ? -19.844 31.608 -5.871 1.00 85.81 634 SER A CA 1
ATOM 5078 C C . SER A 1 634 ? -19.234 30.304 -6.399 1.00 85.81 634 SER A C 1
ATOM 5080 O O . SER A 1 634 ? -19.912 29.549 -7.102 1.00 85.81 634 SER A O 1
ATOM 5082 N N . LEU A 1 635 ? -17.979 29.999 -6.045 1.00 87.12 635 LEU A N 1
ATOM 5083 C CA . LEU A 1 635 ? -17.320 28.734 -6.388 1.00 87.12 635 LEU A CA 1
ATOM 5084 C C . LEU A 1 635 ? -18.000 27.547 -5.700 1.00 87.12 635 LEU A C 1
ATOM 5086 O O . LEU A 1 635 ? -18.292 26.555 -6.369 1.00 87.12 635 LEU A O 1
ATOM 5090 N N . ILE A 1 636 ? -18.322 27.670 -4.407 1.00 88.56 636 ILE A N 1
ATOM 5091 C CA . ILE A 1 636 ? -19.049 26.644 -3.645 1.00 88.56 636 ILE A CA 1
ATOM 5092 C C . ILE A 1 636 ? -20.422 26.398 -4.275 1.00 88.56 636 ILE A C 1
ATOM 5094 O O . ILE A 1 636 ? -20.793 25.253 -4.536 1.00 88.56 636 ILE A O 1
ATOM 5098 N N . GLN A 1 637 ? -21.164 27.462 -4.599 1.00 89.06 637 GLN A N 1
ATOM 5099 C CA . GLN A 1 637 ? -22.484 27.334 -5.212 1.00 89.06 637 GLN A CA 1
ATOM 5100 C C . GLN A 1 637 ? -22.417 26.696 -6.609 1.00 89.06 637 GLN A C 1
ATOM 5102 O O . GLN A 1 637 ? -23.267 25.873 -6.961 1.00 89.06 637 GLN A O 1
ATOM 5107 N N . LYS A 1 638 ? -21.405 27.042 -7.416 1.00 88.88 638 LYS A N 1
ATOM 5108 C CA . LYS A 1 638 ? -21.174 26.414 -8.724 1.00 88.88 638 LYS A CA 1
ATOM 5109 C C . LYS A 1 638 ? -20.807 24.936 -8.569 1.00 88.88 638 LYS A C 1
ATOM 5111 O O . LYS A 1 638 ? -21.403 24.108 -9.254 1.00 88.88 638 LYS A O 1
ATOM 5116 N N . GLY A 1 639 ? -19.912 24.602 -7.638 1.00 89.31 639 GLY A N 1
ATOM 5117 C CA . GLY A 1 639 ? -19.544 23.222 -7.307 1.00 89.31 639 GLY A CA 1
ATOM 5118 C C . GLY A 1 639 ? -20.757 22.390 -6.890 1.00 89.31 639 GLY A C 1
ATOM 5119 O O . GLY A 1 639 ? -20.994 21.321 -7.452 1.00 89.31 639 GLY A O 1
ATOM 5120 N N . TYR A 1 640 ? -21.600 22.935 -6.009 1.00 92.00 640 TYR A N 1
ATOM 5121 C CA . TYR A 1 640 ? -22.855 22.308 -5.593 1.00 92.00 640 TYR A CA 1
ATOM 5122 C C . TYR A 1 640 ? -23.795 22.042 -6.777 1.00 92.00 640 TYR A C 1
ATOM 5124 O O . TYR A 1 640 ? -24.319 20.938 -6.909 1.00 92.00 640 TYR A O 1
ATOM 5132 N N . ARG A 1 641 ? -23.999 23.018 -7.676 1.00 91.75 641 ARG A N 1
ATOM 5133 C CA . ARG A 1 641 ? -24.859 22.842 -8.864 1.00 91.75 641 ARG A CA 1
ATOM 5134 C C . ARG A 1 641 ? -24.338 21.749 -9.799 1.00 91.75 641 ARG A C 1
ATOM 5136 O O . ARG A 1 641 ? -25.134 20.942 -10.272 1.00 91.75 641 ARG A O 1
ATOM 5143 N N . VAL A 1 642 ? -23.027 21.710 -10.046 1.00 90.25 642 VAL A N 1
ATOM 5144 C CA . VAL A 1 642 ? -22.396 20.701 -10.915 1.00 90.25 642 VAL A CA 1
ATOM 5145 C C . VAL A 1 642 ? -22.530 19.300 -10.313 1.00 90.25 642 VAL A C 1
ATOM 5147 O O . VAL A 1 642 ? -22.948 18.371 -11.006 1.00 90.25 642 VAL A O 1
ATOM 5150 N N . LEU A 1 643 ? -22.246 19.141 -9.018 1.00 90.88 643 LEU A N 1
ATOM 5151 C CA . LEU A 1 643 ? -22.377 17.851 -8.334 1.00 90.88 643 LEU A CA 1
ATOM 5152 C C . LEU A 1 643 ? -23.839 17.403 -8.225 1.00 90.88 643 LEU A C 1
ATOM 5154 O O . LEU A 1 643 ? -24.134 16.233 -8.460 1.00 90.88 643 LEU A O 1
ATOM 5158 N N . LYS A 1 644 ? -24.775 18.331 -7.993 1.00 91.38 644 LYS A N 1
ATOM 5159 C CA . LYS A 1 644 ? -26.217 18.051 -8.034 1.00 91.38 644 LYS A CA 1
ATOM 5160 C C . LYS A 1 644 ? -26.667 17.559 -9.412 1.00 91.38 644 LYS A C 1
ATOM 5162 O O . LYS A 1 644 ? -27.423 16.596 -9.488 1.00 91.38 644 LYS A O 1
ATOM 5167 N N . ALA A 1 645 ? -26.180 18.178 -10.490 1.00 88.31 645 ALA A N 1
ATOM 5168 C CA . ALA A 1 645 ? -26.448 17.731 -11.858 1.00 88.31 645 ALA A CA 1
ATOM 5169 C C . ALA A 1 645 ? -25.821 16.355 -12.163 1.00 88.31 645 ALA A C 1
ATOM 5171 O O . ALA A 1 645 ? -26.356 15.579 -12.958 1.00 88.31 645 ALA A O 1
ATOM 5172 N N . SER A 1 646 ? -24.687 16.032 -11.530 1.00 87.50 646 SER A N 1
ATOM 5173 C CA . SER A 1 646 ? -24.085 14.696 -11.591 1.00 87.50 646 SER A CA 1
ATOM 5174 C C . SER A 1 646 ? -24.967 13.658 -10.895 1.00 87.50 646 SER A C 1
ATOM 5176 O O . SER A 1 646 ? -25.321 12.649 -11.498 1.00 87.50 646 SER A O 1
ATOM 5178 N N . ALA A 1 647 ? -25.417 13.950 -9.672 1.00 86.56 647 ALA A N 1
ATOM 5179 C CA . ALA A 1 647 ? -26.312 13.086 -8.907 1.00 86.56 647 ALA A CA 1
ATOM 5180 C C . ALA A 1 647 ? -27.656 12.847 -9.622 1.00 86.56 647 ALA A C 1
ATOM 5182 O O . ALA A 1 647 ? -28.129 11.717 -9.664 1.00 86.56 647 ALA A O 1
ATOM 5183 N N . SER A 1 648 ? -28.243 13.869 -10.257 1.00 86.50 648 SER A N 1
ATOM 5184 C CA . SER A 1 648 ? -29.474 13.689 -11.040 1.00 86.50 648 SER A CA 1
ATOM 5185 C C . SER A 1 648 ? -29.269 12.845 -12.300 1.00 86.50 648 SER A C 1
ATOM 5187 O O . SER A 1 648 ? -30.181 12.142 -12.719 1.00 86.50 648 SER A O 1
ATOM 5189 N N . ALA A 1 649 ? -28.088 12.902 -12.923 1.00 84.62 649 ALA A N 1
ATOM 5190 C CA . ALA A 1 649 ? -27.779 12.013 -14.040 1.00 84.62 649 ALA A CA 1
ATOM 5191 C C . ALA A 1 649 ? -27.556 10.573 -13.567 1.00 84.62 649 ALA A C 1
ATOM 5193 O O . ALA A 1 649 ? -28.042 9.649 -14.211 1.00 84.62 649 ALA A O 1
ATOM 5194 N N . ALA A 1 650 ? -26.898 10.387 -12.420 1.00 82.06 650 ALA A N 1
ATOM 5195 C CA . ALA A 1 650 ? -26.751 9.081 -11.786 1.00 82.06 650 ALA A CA 1
ATOM 5196 C C . ALA A 1 650 ? -28.118 8.445 -11.461 1.00 82.06 650 ALA A C 1
ATOM 5198 O O . ALA A 1 650 ? -28.305 7.254 -11.700 1.00 82.06 650 ALA A O 1
ATOM 5199 N N . ASP A 1 651 ? -29.102 9.238 -11.013 1.00 79.75 651 ASP A N 1
ATOM 5200 C CA . ASP A 1 651 ? -30.482 8.772 -10.804 1.00 79.75 651 ASP A CA 1
ATOM 5201 C C . ASP A 1 651 ? -31.094 8.197 -12.101 1.00 79.75 651 ASP A C 1
ATOM 5203 O O . ASP A 1 651 ? -31.702 7.129 -12.067 1.00 79.75 651 ASP A O 1
ATOM 5207 N N . ILE A 1 652 ? -30.884 8.850 -13.251 1.00 78.88 652 ILE A N 1
ATOM 5208 C CA . ILE A 1 652 ? -31.388 8.395 -14.563 1.00 78.88 652 ILE A CA 1
ATOM 5209 C C . ILE A 1 652 ? -30.675 7.114 -15.026 1.00 78.88 652 ILE A C 1
ATOM 5211 O O . ILE A 1 652 ? -31.303 6.219 -15.590 1.00 78.88 652 ILE A O 1
ATOM 5215 N N . ILE A 1 653 ? -29.366 7.011 -14.790 1.00 76.12 653 ILE A N 1
ATOM 5216 C CA . ILE A 1 653 ? -28.544 5.871 -15.224 1.00 76.12 653 ILE A CA 1
ATOM 5217 C C . ILE A 1 653 ? -28.848 4.621 -14.387 1.00 76.12 653 ILE A C 1
ATOM 5219 O O . ILE A 1 653 ? -29.004 3.536 -14.941 1.00 76.12 653 ILE A O 1
ATOM 5223 N N . SER A 1 654 ? -29.015 4.774 -13.069 1.00 66.44 654 SER A N 1
ATOM 5224 C CA . SER A 1 654 ? -29.290 3.664 -12.139 1.00 66.44 654 SER A CA 1
ATOM 5225 C C . SER A 1 654 ? -30.578 2.883 -12.439 1.00 66.44 654 SER A C 1
ATOM 5227 O O . SER A 1 654 ? -30.751 1.769 -11.956 1.00 66.44 654 SER A O 1
ATOM 5229 N N . GLN A 1 655 ? -31.482 3.453 -13.242 1.00 61.25 655 GLN A N 1
ATOM 5230 C CA . GLN A 1 655 ? -32.731 2.816 -13.660 1.00 61.25 655 GLN A CA 1
ATOM 5231 C C . GLN A 1 655 ? -32.576 1.934 -14.912 1.00 61.25 655 GLN A C 1
ATOM 5233 O O . GLN A 1 655 ? -33.504 1.193 -15.225 1.00 61.25 655 GLN A O 1
ATOM 5238 N N . ASN A 1 656 ? -31.441 2.008 -15.624 1.00 55.81 656 ASN A N 1
ATOM 5239 C CA . ASN A 1 656 ? -31.312 1.495 -16.992 1.00 55.81 656 ASN A CA 1
ATOM 5240 C C . ASN A 1 656 ? -30.204 0.440 -17.224 1.00 55.81 656 ASN A C 1
ATOM 5242 O O . ASN A 1 656 ? -30.247 -0.203 -18.269 1.00 55.81 656 ASN A O 1
ATOM 5246 N N . GLU A 1 657 ? -29.245 0.208 -16.313 1.00 52.34 657 GLU A N 1
ATOM 5247 C CA . GLU A 1 657 ? -28.121 -0.727 -16.562 1.00 52.34 657 GLU A CA 1
ATOM 5248 C C . GLU A 1 657 ? -27.725 -1.608 -15.354 1.00 52.34 657 GLU A C 1
ATOM 5250 O O . GLU A 1 657 ? -27.553 -1.123 -14.236 1.00 52.34 657 GLU A O 1
ATOM 5255 N N . GLU A 1 658 ? -27.492 -2.905 -15.611 1.00 45.78 658 GLU A N 1
ATOM 5256 C CA . GLU A 1 658 ? -26.744 -3.840 -14.754 1.00 45.78 658 GLU A CA 1
ATOM 5257 C C . GLU A 1 658 ? -25.270 -3.865 -15.197 1.00 45.78 658 GLU A C 1
ATOM 5259 O O . GLU A 1 658 ? -24.909 -4.628 -16.094 1.00 45.78 658 GLU A O 1
ATOM 5264 N N . HIS A 1 659 ? -24.383 -3.073 -14.585 1.00 43.53 659 HIS A N 1
ATOM 5265 C CA . HIS A 1 659 ? -22.945 -3.193 -14.861 1.00 43.53 659 HIS A CA 1
ATOM 5266 C C . HIS A 1 659 ? -22.088 -3.269 -13.592 1.00 43.53 659 HIS A C 1
ATOM 5268 O O . HIS A 1 659 ? -21.920 -2.309 -12.844 1.00 43.53 659 HIS A O 1
ATOM 5274 N N . GLN A 1 660 ? -21.517 -4.462 -13.395 1.00 41.88 660 GLN A N 1
ATOM 5275 C CA . GLN A 1 660 ? -20.431 -4.771 -12.474 1.00 41.88 660 GLN A CA 1
ATOM 5276 C C . GLN A 1 660 ? -19.093 -4.403 -13.127 1.00 41.88 660 GLN A C 1
ATOM 5278 O O . GLN A 1 660 ? -18.526 -5.203 -13.860 1.00 41.88 660 GLN A O 1
ATOM 5283 N N . ASP A 1 661 ? -18.566 -3.219 -12.826 1.00 40.88 661 ASP A N 1
ATOM 5284 C CA . ASP A 1 661 ? -17.126 -2.961 -12.917 1.00 40.88 661 ASP A CA 1
ATOM 5285 C C . ASP A 1 661 ? -16.713 -2.011 -11.782 1.00 40.88 661 ASP A C 1
ATOM 5287 O O . ASP A 1 661 ? -16.918 -0.800 -11.828 1.00 40.88 661 ASP A O 1
ATOM 5291 N N . LEU A 1 662 ? -16.114 -2.578 -10.728 1.00 44.22 662 LEU A N 1
ATOM 5292 C CA . LEU A 1 662 ? -15.755 -1.906 -9.464 1.00 44.22 662 LEU A CA 1
ATOM 5293 C C . LEU A 1 662 ? -14.700 -0.784 -9.591 1.00 44.22 662 LEU A C 1
ATOM 5295 O O . LEU A 1 662 ? -14.364 -0.147 -8.597 1.00 44.22 662 LEU A O 1
ATOM 5299 N N . LYS A 1 663 ? -14.124 -0.564 -10.780 1.00 51.25 663 LYS A N 1
ATOM 5300 C CA . LYS A 1 663 ? -12.941 0.298 -10.992 1.00 51.25 663 LYS A CA 1
ATOM 5301 C C . LYS A 1 663 ? -13.235 1.613 -11.720 1.00 51.25 663 LYS A C 1
ATOM 5303 O O . LYS A 1 663 ? -12.312 2.364 -12.027 1.00 51.25 663 LYS A O 1
ATOM 5308 N N . VAL A 1 664 ? -14.501 1.892 -12.004 1.00 65.50 664 VAL A N 1
ATOM 5309 C CA . VAL A 1 664 ? -14.962 3.057 -12.765 1.00 65.50 664 VAL A CA 1
ATOM 5310 C C . VAL A 1 664 ? -15.781 3.978 -11.847 1.00 65.50 664 VAL A C 1
ATOM 5312 O O . VAL A 1 664 ? -16.283 3.528 -10.824 1.00 65.50 664 VAL A O 1
ATOM 5315 N N . MET A 1 665 ? -15.902 5.277 -12.164 1.00 74.00 665 MET A N 1
ATOM 5316 C CA . MET A 1 665 ? -16.794 6.186 -11.425 1.00 74.00 665 MET A CA 1
ATOM 5317 C C . MET A 1 665 ? -18.239 5.677 -11.523 1.00 74.00 665 MET A C 1
ATOM 5319 O O . MET A 1 665 ? -18.882 5.835 -12.561 1.00 74.00 665 MET A O 1
ATOM 5323 N N . THR A 1 666 ? -18.730 5.057 -10.452 1.00 81.38 666 THR A N 1
ATOM 5324 C CA . THR A 1 666 ? -20.086 4.512 -10.377 1.00 81.38 666 THR A CA 1
ATOM 5325 C C . THR A 1 666 ? -21.075 5.551 -9.846 1.00 81.38 666 THR A C 1
ATOM 5327 O O . THR A 1 666 ? -20.685 6.564 -9.255 1.00 81.38 666 THR A O 1
ATOM 5330 N N . CYS A 1 667 ? -22.374 5.306 -10.034 1.00 84.44 667 CYS A N 1
ATOM 5331 C CA . CYS A 1 667 ? -23.437 6.184 -9.535 1.00 84.44 667 CYS A CA 1
ATOM 5332 C C . CYS A 1 667 ? -23.342 6.390 -8.012 1.00 84.44 667 CYS A C 1
ATOM 5334 O O . CYS A 1 667 ? -23.552 7.486 -7.498 1.00 84.44 667 CYS A O 1
ATOM 5336 N N . GLU A 1 668 ? -22.962 5.340 -7.292 1.00 86.31 668 GLU A N 1
ATOM 5337 C CA . GLU A 1 668 ? -22.827 5.307 -5.839 1.00 86.31 668 GLU A CA 1
ATOM 5338 C C . GLU A 1 668 ? -21.669 6.184 -5.353 1.00 86.31 668 GLU A C 1
ATOM 5340 O O . GLU A 1 668 ? -21.807 6.909 -4.364 1.00 86.31 668 GLU A O 1
ATOM 5345 N N . LEU A 1 669 ? -20.541 6.158 -6.071 1.00 87.31 669 LEU A N 1
ATOM 5346 C CA . LEU A 1 669 ? -19.377 6.995 -5.777 1.00 87.31 669 LEU A CA 1
ATOM 5347 C C . LEU A 1 669 ? -19.675 8.480 -6.006 1.00 87.31 669 LEU A C 1
ATOM 5349 O O . LEU A 1 669 ? -19.220 9.315 -5.227 1.00 87.31 669 LEU A O 1
ATOM 5353 N N . VAL A 1 670 ? -20.495 8.820 -7.007 1.00 89.62 670 VAL A N 1
ATOM 5354 C CA . VAL A 1 670 ? -20.955 10.205 -7.221 1.00 89.62 670 VAL A CA 1
ATOM 5355 C C . VAL A 1 670 ? -21.723 10.715 -6.004 1.00 89.62 670 VAL A C 1
ATOM 5357 O O . VAL A 1 670 ? -21.478 11.835 -5.551 1.00 89.62 670 VAL A O 1
ATOM 5360 N N . TYR A 1 671 ? -22.626 9.903 -5.445 1.00 91.31 671 TYR A N 1
ATOM 5361 C CA . TYR A 1 671 ? -23.357 10.286 -4.238 1.00 91.31 671 TYR A CA 1
ATOM 5362 C C . TYR A 1 671 ? -22.428 10.465 -3.032 1.00 91.31 671 TYR A C 1
ATOM 5364 O O . TYR A 1 671 ? -22.601 11.417 -2.271 1.00 91.31 671 TYR A O 1
ATOM 5372 N N . LEU A 1 672 ? -21.426 9.596 -2.870 1.00 93.00 672 LEU A N 1
ATOM 5373 C CA . LEU A 1 672 ? -20.440 9.724 -1.797 1.00 93.00 672 LEU A CA 1
ATOM 5374 C C . LEU A 1 672 ? -19.620 11.016 -1.925 1.00 93.00 672 LEU A C 1
ATOM 5376 O O . LEU A 1 672 ? -19.501 11.757 -0.950 1.00 93.00 672 LEU A O 1
ATOM 5380 N N . GLU A 1 673 ? -19.076 11.312 -3.105 1.00 91.88 673 GLU A N 1
ATOM 5381 C CA . GLU A 1 673 ? -18.267 12.519 -3.310 1.00 91.88 673 GLU A CA 1
ATOM 5382 C C . GLU A 1 673 ? -19.113 13.795 -3.170 1.00 91.88 673 GLU A C 1
ATOM 5384 O O . GLU A 1 673 ? -18.658 14.778 -2.581 1.00 91.88 673 GLU A O 1
ATOM 5389 N N . PHE A 1 674 ? -20.382 13.769 -3.597 1.00 94.25 674 PHE A N 1
ATOM 5390 C CA . PHE A 1 674 ? -21.296 14.886 -3.360 1.00 94.25 674 PHE A CA 1
ATOM 5391 C C . PHE A 1 674 ? -21.604 15.081 -1.867 1.00 94.25 674 PHE A C 1
ATOM 5393 O O . PHE A 1 674 ? -21.587 16.211 -1.375 1.00 94.25 674 PHE A O 1
ATOM 5400 N N . ALA A 1 675 ? -21.817 13.991 -1.123 1.00 94.06 675 ALA A N 1
ATOM 5401 C CA . ALA A 1 675 ? -22.000 14.052 0.324 1.00 94.06 675 ALA A CA 1
ATOM 5402 C C . ALA A 1 675 ? -20.749 14.605 1.027 1.00 94.06 675 ALA A C 1
ATOM 5404 O O . ALA A 1 675 ? -20.881 15.485 1.871 1.00 94.06 675 ALA A O 1
ATOM 5405 N N . LYS A 1 676 ? -19.541 14.165 0.641 1.00 94.69 676 LYS A N 1
ATOM 5406 C CA . LYS A 1 676 ? -18.264 14.654 1.199 1.00 94.69 676 LYS A CA 1
ATOM 5407 C C . LYS A 1 676 ? -18.054 16.142 0.940 1.00 94.69 676 LYS A C 1
ATOM 5409 O O . LYS A 1 676 ? -17.623 16.855 1.842 1.00 94.69 676 LYS A O 1
ATOM 5414 N N . PHE A 1 677 ? -18.394 16.615 -0.261 1.00 94.25 677 PHE A N 1
ATOM 5415 C CA . PHE A 1 677 ? -18.368 18.040 -0.583 1.00 94.25 677 PHE A CA 1
ATOM 5416 C C . PHE A 1 677 ? -19.273 18.831 0.370 1.00 94.25 677 PHE A C 1
ATOM 5418 O O . PHE A 1 677 ? -18.806 19.757 1.024 1.00 94.25 677 PHE A O 1
ATOM 5425 N N . CYS A 1 678 ? -20.548 18.452 0.498 1.00 93.88 678 CYS A N 1
ATOM 5426 C CA . CYS A 1 678 ? -21.485 19.168 1.364 1.00 93.88 678 CYS A CA 1
ATOM 5427 C C . CYS A 1 678 ? -21.110 19.082 2.855 1.00 93.88 678 CYS A C 1
ATOM 5429 O O . CYS A 1 678 ? -21.180 20.088 3.555 1.00 93.88 678 CYS A O 1
ATOM 5431 N N . ASP A 1 679 ? -20.682 17.912 3.331 1.00 93.94 679 ASP A N 1
ATOM 5432 C CA . ASP A 1 679 ? -20.320 17.676 4.733 1.00 93.94 679 ASP A CA 1
ATOM 5433 C C . ASP A 1 679 ? -19.096 18.494 5.171 1.00 93.94 679 ASP A C 1
ATOM 5435 O O . ASP A 1 679 ? -19.087 19.082 6.250 1.00 93.94 679 ASP A O 1
ATOM 5439 N N . LYS A 1 680 ? -18.099 18.642 4.290 1.00 92.75 680 LYS A N 1
ATOM 5440 C CA . LYS A 1 680 ? -16.929 19.498 4.529 1.00 92.75 680 LYS A CA 1
ATOM 5441 C C . LYS A 1 680 ? -17.317 20.949 4.830 1.00 92.75 680 LYS A C 1
ATOM 5443 O O . LYS A 1 680 ? -16.795 21.542 5.768 1.00 92.75 680 LYS A O 1
ATOM 5448 N N . TYR A 1 681 ? -18.228 21.528 4.046 1.00 91.44 681 TYR A N 1
ATOM 5449 C CA . TYR A 1 681 ? -18.679 22.906 4.268 1.00 91.44 681 TYR A CA 1
ATOM 5450 C C . TYR A 1 681 ? -19.639 23.035 5.454 1.00 91.44 681 TYR A C 1
ATOM 5452 O O . TYR A 1 681 ? -19.697 24.105 6.054 1.00 91.44 681 TYR A O 1
ATOM 5460 N N . LEU A 1 682 ? -20.356 21.967 5.824 1.00 90.62 682 LEU A N 1
ATOM 5461 C CA . LEU A 1 682 ? -21.114 21.934 7.077 1.00 90.62 682 LEU A CA 1
ATOM 5462 C C . LEU A 1 682 ? -20.182 21.994 8.287 1.00 90.62 682 LEU A C 1
ATOM 5464 O O . LEU A 1 682 ? -20.414 22.821 9.158 1.00 90.62 682 LEU A O 1
ATOM 5468 N N . HIS A 1 683 ? -19.092 21.221 8.295 1.00 90.81 683 HIS A N 1
ATOM 5469 C CA . HIS A 1 683 ? -18.071 21.315 9.343 1.00 90.81 683 HIS A CA 1
ATOM 5470 C C . HIS A 1 683 ? -17.448 22.714 9.427 1.00 90.81 683 HIS A C 1
ATOM 5472 O O . HIS A 1 683 ? -17.412 23.300 10.500 1.00 90.81 683 HIS A O 1
ATOM 5478 N N . LEU A 1 684 ? -17.057 23.308 8.293 1.00 87.94 684 LEU A N 1
ATOM 5479 C CA . LEU A 1 684 ? -16.521 24.678 8.287 1.00 87.94 684 LEU A CA 1
ATOM 5480 C C . LEU A 1 684 ? -17.524 25.720 8.801 1.00 87.94 684 LEU A C 1
ATOM 5482 O O . LEU A 1 684 ? -17.116 26.738 9.351 1.00 87.94 684 LEU A O 1
ATOM 5486 N N . LYS A 1 685 ? -18.826 25.489 8.603 1.00 87.44 685 LYS A N 1
ATOM 5487 C CA . LYS A 1 685 ? -19.884 26.342 9.150 1.00 87.44 685 LYS A CA 1
ATOM 5488 C C . LYS A 1 685 ? -20.092 26.110 10.650 1.00 87.44 685 LYS A C 1
ATOM 5490 O O . LYS A 1 685 ? -20.370 27.063 11.360 1.00 87.44 685 LYS A O 1
ATOM 5495 N N . GLU A 1 686 ? -19.983 24.867 11.114 1.00 86.94 686 GLU A N 1
ATOM 5496 C CA . GLU A 1 686 ? -20.048 24.501 12.537 1.00 86.94 686 GLU A CA 1
ATOM 5497 C C . GLU A 1 686 ? -18.861 25.082 13.330 1.00 86.94 686 GLU A C 1
ATOM 5499 O O . GLU A 1 686 ? -19.031 25.439 14.491 1.00 86.94 686 GLU A O 1
ATOM 5504 N N . ASP A 1 687 ? -17.700 25.236 12.684 1.00 86.56 687 ASP A N 1
ATOM 5505 C CA . ASP A 1 687 ? -16.470 25.802 13.258 1.00 86.56 687 ASP A CA 1
ATOM 5506 C C . ASP A 1 687 ? -16.337 27.336 13.072 1.00 86.56 687 ASP A C 1
ATOM 5508 O O . ASP A 1 687 ? -15.260 27.888 13.304 1.00 86.56 687 ASP A O 1
ATOM 5512 N N . ASP A 1 688 ? -17.383 28.032 12.603 1.00 81.75 688 ASP A N 1
ATOM 5513 C CA . ASP A 1 688 ? -17.386 29.477 12.279 1.00 81.75 688 ASP A CA 1
ATOM 5514 C C . ASP A 1 688 ? -16.269 29.928 11.298 1.00 81.75 688 ASP A C 1
ATOM 5516 O O . ASP A 1 688 ? -15.922 31.107 11.203 1.00 81.75 688 ASP A O 1
ATOM 5520 N N . ALA A 1 689 ? -15.706 28.996 10.522 1.00 81.81 689 ALA A N 1
ATOM 5521 C CA . ALA A 1 689 ? -14.619 29.236 9.566 1.00 81.81 689 ALA A CA 1
ATOM 5522 C C . ALA A 1 689 ? -15.114 29.570 8.144 1.00 81.81 689 ALA A C 1
ATOM 5524 O O . ALA A 1 689 ? -14.317 29.889 7.256 1.00 81.81 689 ALA A O 1
ATOM 5525 N N . LEU A 1 690 ? -16.424 29.468 7.899 1.00 83.62 690 LEU A N 1
ATOM 5526 C CA . LEU A 1 690 ? -17.049 29.742 6.607 1.00 83.62 690 LEU A CA 1
ATOM 5527 C C . LEU A 1 690 ? -17.634 31.169 6.560 1.00 83.62 690 LEU A C 1
ATOM 5529 O O . LEU A 1 690 ? -18.344 31.554 7.487 1.00 83.62 690 LEU A O 1
ATOM 5533 N N . PRO A 1 691 ? -17.436 31.942 5.472 1.00 77.56 691 PRO A N 1
ATOM 5534 C CA . PRO A 1 691 ? -18.038 33.270 5.348 1.00 77.56 691 PRO A CA 1
ATOM 5535 C C . PRO A 1 691 ? -19.574 33.231 5.395 1.00 77.56 691 PRO A C 1
ATOM 5537 O O . PRO A 1 691 ? -20.192 32.408 4.716 1.00 77.56 691 PRO A O 1
ATOM 5540 N N . GLU A 1 692 ? -20.199 34.192 6.089 1.00 74.19 692 GLU A N 1
ATOM 5541 C CA . GLU A 1 692 ? -21.669 34.309 6.221 1.00 74.19 692 GLU A CA 1
ATOM 5542 C C . GLU A 1 692 ? -22.407 34.432 4.875 1.00 74.19 692 GLU A C 1
ATOM 5544 O O . GLU A 1 692 ? -23.592 34.127 4.764 1.00 74.19 692 GLU A O 1
ATOM 5549 N N . THR A 1 693 ? -21.701 34.851 3.822 1.00 74.75 693 THR A N 1
ATOM 5550 C CA . THR A 1 693 ? -22.232 34.974 2.455 1.00 74.75 693 THR A CA 1
ATOM 5551 C C . THR A 1 693 ? -22.523 33.627 1.777 1.00 74.75 693 THR A C 1
ATOM 5553 O O . THR A 1 693 ? -23.133 33.604 0.705 1.00 74.75 693 THR A O 1
ATOM 5556 N N . CYS A 1 694 ? -22.110 32.501 2.370 1.00 79.38 694 CYS A N 1
ATOM 5557 C CA . CYS A 1 694 ? -22.314 31.163 1.818 1.00 79.38 694 CYS A CA 1
ATOM 5558 C C . CYS A 1 694 ? -23.675 30.569 2.234 1.00 79.38 694 CYS A C 1
ATOM 5560 O O . CYS A 1 694 ? -23.895 30.239 3.399 1.00 79.38 694 CYS A O 1
ATOM 5562 N N . ASP A 1 695 ? -24.571 30.340 1.268 1.00 81.12 695 ASP A N 1
ATOM 5563 C CA . ASP A 1 695 ? -25.826 29.614 1.509 1.00 81.12 695 ASP A CA 1
ATOM 5564 C C . ASP A 1 695 ? -25.600 28.092 1.521 1.00 81.12 695 ASP A C 1
ATOM 5566 O O . ASP A 1 695 ? -25.340 27.464 0.493 1.00 81.12 695 ASP A O 1
ATOM 5570 N N . VAL A 1 696 ? -25.719 27.507 2.714 1.00 83.31 696 VAL A N 1
ATOM 5571 C CA . VAL A 1 696 ? -25.499 26.078 3.005 1.00 83.31 696 VAL A CA 1
ATOM 5572 C C . VAL A 1 696 ? -26.813 25.384 3.418 1.00 83.31 696 VAL A C 1
ATOM 5574 O O . VAL A 1 696 ? -26.825 24.215 3.790 1.00 83.31 696 VAL A O 1
ATOM 5577 N N . SER A 1 697 ? -27.957 26.071 3.337 1.00 84.44 697 SER A N 1
ATOM 5578 C CA . SER A 1 697 ? -29.253 25.583 3.847 1.00 84.44 697 SER A CA 1
ATOM 5579 C C . SER A 1 697 ? -29.686 24.219 3.282 1.00 84.44 697 SER A C 1
ATOM 5581 O O . SER A 1 697 ? -30.238 23.392 4.002 1.00 84.44 697 SER A O 1
ATOM 5583 N N . ALA A 1 698 ? -29.384 23.940 2.010 1.00 87.81 698 ALA A N 1
ATOM 5584 C CA . ALA A 1 698 ? -29.747 22.687 1.342 1.00 87.81 698 ALA A CA 1
ATOM 5585 C C . ALA A 1 698 ? -28.777 21.513 1.608 1.00 87.81 698 ALA A C 1
ATOM 5587 O O . ALA A 1 698 ? -29.052 20.376 1.207 1.00 87.81 698 ALA A O 1
ATOM 5588 N N . PHE A 1 699 ? -27.623 21.762 2.235 1.00 91.69 699 PHE A N 1
ATOM 5589 C CA . PHE A 1 699 ? -26.552 20.768 2.361 1.00 91.69 699 PHE A CA 1
ATOM 5590 C C . PHE A 1 699 ? -26.915 19.621 3.318 1.00 91.69 699 PHE A C 1
ATOM 5592 O O . PHE A 1 699 ? -26.698 18.479 2.919 1.00 91.69 699 PHE A O 1
ATOM 5599 N N . PRO A 1 700 ? -27.541 19.843 4.495 1.00 91.38 700 PRO A N 1
ATOM 5600 C CA . PRO A 1 700 ? -27.896 18.758 5.416 1.00 91.38 700 PRO A CA 1
ATOM 5601 C C . PRO A 1 700 ? -28.790 17.681 4.778 1.00 91.38 700 PRO A C 1
ATOM 5603 O O . PRO A 1 700 ? -28.492 16.488 4.851 1.00 91.38 700 PRO A O 1
ATOM 5606 N N . VAL A 1 701 ? -29.841 18.099 4.059 1.00 91.69 701 VAL A N 1
ATOM 5607 C CA . VAL A 1 701 ? -30.744 17.186 3.329 1.00 91.69 701 VAL A CA 1
ATOM 5608 C C . VAL A 1 701 ? -30.000 16.441 2.219 1.00 91.69 701 VAL A C 1
ATOM 5610 O O . VAL A 1 701 ? -30.217 15.245 2.001 1.00 91.69 701 VAL A O 1
ATOM 5613 N N . THR A 1 702 ? -29.097 17.141 1.529 1.00 91.06 702 THR A N 1
ATOM 5614 C CA . THR A 1 702 ? -28.283 16.566 0.454 1.00 91.06 702 THR A CA 1
ATOM 5615 C C . THR A 1 702 ? -27.342 15.483 0.990 1.00 91.06 702 THR A C 1
ATOM 5617 O O . THR A 1 702 ? -27.292 14.400 0.407 1.00 91.06 702 THR A O 1
ATOM 5620 N N . VAL A 1 703 ? -26.647 15.733 2.108 1.00 93.19 703 VAL A N 1
ATOM 5621 C CA . VAL A 1 703 ? -25.725 14.772 2.740 1.00 93.19 703 VAL A CA 1
ATOM 5622 C C . VAL A 1 703 ? -26.464 13.505 3.147 1.00 93.19 703 VAL A C 1
ATOM 5624 O O . VAL A 1 703 ? -26.049 12.417 2.756 1.00 93.19 703 VAL A O 1
ATOM 5627 N N . VAL A 1 704 ? -27.592 13.631 3.855 1.00 92.50 704 VAL A N 1
ATOM 5628 C CA . VAL A 1 704 ? -28.392 12.469 4.272 1.00 92.50 704 VAL A CA 1
ATOM 5629 C C . VAL A 1 704 ? -28.872 11.670 3.063 1.00 92.50 704 VAL A C 1
ATOM 5631 O O . VAL A 1 704 ? -28.679 10.458 3.011 1.00 92.50 704 VAL A O 1
ATOM 5634 N N . THR A 1 705 ? -29.428 12.335 2.050 1.00 91.31 705 THR A N 1
ATOM 5635 C CA . THR A 1 705 ? -29.956 11.647 0.863 1.00 91.31 705 THR A CA 1
ATOM 5636 C C . THR A 1 705 ? -28.855 10.927 0.084 1.00 91.31 705 THR A C 1
ATOM 5638 O O . THR A 1 705 ? -29.014 9.762 -0.282 1.00 91.31 705 THR A O 1
ATOM 5641 N N . CYS A 1 706 ? -27.736 11.604 -0.177 1.00 91.81 706 CYS A N 1
ATOM 5642 C CA . CYS A 1 706 ? -26.664 11.058 -1.003 1.00 91.81 706 CYS A CA 1
ATOM 5643 C C . CYS A 1 706 ? -25.876 9.972 -0.261 1.00 91.81 706 CYS A C 1
ATOM 5645 O O . CYS A 1 706 ? -25.621 8.913 -0.831 1.00 91.81 706 CYS A O 1
ATOM 5647 N N . LEU A 1 707 ? -25.554 10.161 1.022 1.00 92.94 707 LEU A N 1
ATOM 5648 C CA . LEU A 1 707 ? -24.810 9.152 1.775 1.00 92.94 707 LEU A CA 1
ATOM 5649 C C . LEU A 1 707 ? -25.621 7.858 1.944 1.00 92.94 707 LEU A C 1
ATOM 5651 O O . LEU A 1 707 ? -25.082 6.774 1.740 1.00 92.94 707 LEU A O 1
ATOM 5655 N N . LEU A 1 708 ? -26.928 7.958 2.219 1.00 91.81 708 LEU A N 1
ATOM 5656 C CA . LEU A 1 708 ? -27.822 6.796 2.301 1.00 91.81 708 LEU A CA 1
ATOM 5657 C C . LEU A 1 708 ? -27.958 6.072 0.947 1.00 91.81 708 LEU A C 1
ATOM 5659 O O . LEU A 1 708 ? -27.958 4.842 0.898 1.00 91.81 708 LEU A O 1
ATOM 5663 N N . ARG A 1 709 ? -27.987 6.803 -0.175 1.00 89.56 709 ARG A N 1
ATOM 5664 C CA . ARG A 1 709 ? -27.947 6.198 -1.520 1.00 89.56 709 ARG A CA 1
ATOM 5665 C C . ARG A 1 709 ? -26.619 5.493 -1.807 1.00 89.56 709 ARG A C 1
ATOM 5667 O O . ARG A 1 709 ? -26.632 4.376 -2.315 1.00 89.56 709 ARG A O 1
ATOM 5674 N N . ALA A 1 710 ? -25.488 6.093 -1.438 1.00 90.38 710 ALA A N 1
ATOM 5675 C CA . ALA A 1 710 ? -24.176 5.455 -1.563 1.00 90.38 710 ALA A CA 1
ATOM 5676 C C . ALA A 1 710 ? -24.074 4.183 -0.699 1.00 90.38 710 ALA A C 1
ATOM 5678 O O . ALA A 1 710 ? -23.513 3.177 -1.135 1.00 90.38 710 ALA A O 1
ATOM 5679 N N . MET A 1 711 ? -24.675 4.194 0.497 1.00 91.25 711 MET A N 1
ATOM 5680 C CA . MET A 1 711 ? -24.787 3.008 1.352 1.00 91.25 711 MET A CA 1
ATOM 5681 C C . MET A 1 711 ? -25.636 1.909 0.708 1.00 91.25 711 MET A C 1
ATOM 5683 O O . MET A 1 711 ? -25.216 0.756 0.718 1.00 91.25 711 MET A O 1
ATOM 5687 N N . LYS A 1 712 ? -26.790 2.241 0.108 1.00 88.69 712 LYS A N 1
ATOM 5688 C CA . LYS A 1 712 ? -27.628 1.278 -0.639 1.00 88.69 712 LYS A CA 1
ATOM 5689 C C . LYS A 1 712 ? -26.833 0.566 -1.738 1.00 88.69 712 LYS A C 1
ATOM 5691 O O . LYS A 1 712 ? -27.021 -0.623 -1.964 1.00 88.69 712 LYS A O 1
ATOM 5696 N N . GLY A 1 713 ? -25.920 1.300 -2.363 1.00 83.00 713 GLY A N 1
ATOM 5697 C CA . GLY A 1 713 ? -25.003 0.832 -3.391 1.00 83.00 713 GLY A CA 1
ATOM 5698 C C . GLY A 1 713 ? -23.806 -0.008 -2.930 1.00 83.00 713 GLY A C 1
ATOM 5699 O O . GLY A 1 713 ? -23.011 -0.439 -3.757 1.00 83.00 713 GLY A O 1
ATOM 5700 N N . GLY A 1 714 ? -23.640 -0.238 -1.623 1.00 85.62 714 GLY A N 1
ATOM 5701 C CA . GLY A 1 714 ? -22.562 -1.078 -1.088 1.00 85.62 714 GLY A CA 1
ATOM 5702 C C . GLY A 1 714 ? -21.214 -0.380 -0.886 1.00 85.62 714 GLY A C 1
ATOM 5703 O O . GLY A 1 714 ? -20.210 -1.053 -0.650 1.00 85.62 714 GLY A O 1
ATOM 5704 N N . VAL A 1 715 ? -21.159 0.955 -0.932 1.00 87.81 715 VAL A N 1
ATOM 5705 C CA . VAL A 1 715 ? -19.906 1.695 -0.722 1.00 87.81 715 VAL A CA 1
ATOM 5706 C C . VAL A 1 715 ? -19.497 1.674 0.756 1.00 87.81 715 VAL A C 1
ATOM 5708 O O . VAL A 1 715 ? -20.187 2.213 1.624 1.00 87.81 715 VAL A O 1
ATOM 5711 N N . ILE A 1 716 ? -18.330 1.087 1.045 1.00 88.88 716 ILE A N 1
ATOM 5712 C CA . ILE A 1 716 ? -17.825 0.886 2.417 1.00 88.88 716 ILE A CA 1
ATOM 5713 C C . ILE A 1 716 ? -17.566 2.220 3.132 1.00 88.88 716 ILE A C 1
ATOM 5715 O O . ILE A 1 716 ? -17.950 2.371 4.291 1.00 88.88 716 ILE A O 1
ATOM 5719 N N . GLU A 1 717 ? -16.972 3.209 2.453 1.00 91.62 717 GLU A N 1
ATOM 5720 C CA . GLU A 1 717 ? -16.711 4.529 3.051 1.00 91.62 717 GLU A CA 1
ATOM 5721 C C . GLU A 1 717 ? -18.021 5.221 3.475 1.00 91.62 717 GLU A C 1
ATOM 5723 O O . GLU A 1 717 ? -18.091 5.815 4.551 1.00 91.62 717 GLU A O 1
ATOM 5728 N N . ALA A 1 718 ? -19.093 5.091 2.683 1.00 91.81 718 ALA A N 1
ATOM 5729 C CA . ALA A 1 718 ? -20.397 5.654 3.030 1.00 91.81 718 ALA A CA 1
ATOM 5730 C C . ALA A 1 718 ? -20.960 5.012 4.307 1.00 91.81 718 ALA A C 1
ATOM 5732 O O . ALA A 1 718 ? -21.438 5.715 5.198 1.00 91.81 718 ALA A O 1
ATOM 5733 N N . ARG A 1 719 ? -20.820 3.684 4.438 1.00 92.50 719 ARG A N 1
ATOM 5734 C CA . ARG A 1 719 ? -21.188 2.949 5.656 1.00 92.50 719 ARG A CA 1
ATOM 5735 C C . ARG A 1 719 ? -20.390 3.432 6.864 1.00 92.50 719 ARG A C 1
ATOM 5737 O O . ARG A 1 719 ? -20.970 3.604 7.929 1.00 92.50 719 ARG A O 1
ATOM 5744 N N . GLN A 1 720 ? -19.088 3.675 6.721 1.00 93.56 720 GLN A N 1
ATOM 5745 C CA . GLN A 1 720 ? -18.242 4.159 7.820 1.00 93.56 720 GLN A CA 1
ATOM 5746 C C . GLN A 1 720 ? -18.610 5.579 8.283 1.00 93.56 720 GLN A C 1
ATOM 5748 O O . GLN A 1 720 ? -18.435 5.909 9.451 1.00 93.56 720 GLN A O 1
ATOM 5753 N N . ARG A 1 721 ? -19.163 6.406 7.391 1.00 93.50 721 ARG A N 1
ATOM 5754 C CA . ARG A 1 721 ? -19.600 7.780 7.690 1.00 93.50 721 ARG A CA 1
ATOM 5755 C C . ARG A 1 721 ? -21.015 7.875 8.275 1.00 93.50 721 ARG A C 1
ATOM 5757 O O . ARG A 1 721 ? -21.450 8.972 8.609 1.00 93.50 721 ARG A O 1
ATOM 5764 N N . PHE A 1 722 ? -21.729 6.761 8.450 1.00 93.81 722 PHE A N 1
ATOM 5765 C CA . PHE A 1 722 ? -23.094 6.755 8.993 1.00 93.81 722 PHE A CA 1
ATOM 5766 C C . PHE A 1 722 ? -23.270 7.511 10.331 1.00 93.81 722 PHE A C 1
ATOM 5768 O O . PHE A 1 722 ? -24.257 8.239 10.446 1.00 93.81 722 PHE A O 1
ATOM 5775 N N . PRO A 1 723 ? -22.341 7.450 11.314 1.00 93.19 723 PRO A N 1
ATOM 5776 C CA . PRO A 1 723 ? -22.476 8.210 12.561 1.00 93.19 723 PRO A CA 1
ATOM 5777 C C . PRO A 1 723 ? -22.613 9.723 12.358 1.00 93.19 723 PRO A C 1
ATOM 5779 O O . PRO A 1 723 ? -23.320 10.380 13.119 1.00 93.19 723 PRO A O 1
ATOM 5782 N N . ARG A 1 724 ? -22.014 10.282 11.296 1.00 93.62 724 ARG A N 1
ATOM 5783 C CA . ARG A 1 724 ? -22.174 11.702 10.955 1.00 93.62 724 ARG A CA 1
ATOM 5784 C C . ARG A 1 724 ? -23.622 12.042 10.607 1.00 93.62 724 ARG A C 1
ATOM 5786 O O . ARG A 1 724 ? -24.085 13.123 10.944 1.00 93.62 724 ARG A O 1
ATOM 5793 N N . LEU A 1 725 ? -24.376 11.120 10.004 1.00 92.44 725 LEU A N 1
ATOM 5794 C CA . LEU A 1 725 ? -25.795 11.353 9.729 1.00 92.44 725 LEU A CA 1
ATOM 5795 C C . LEU A 1 725 ? -26.633 11.426 11.011 1.00 92.44 725 LEU A C 1
ATOM 5797 O O . LEU A 1 725 ? -27.599 12.183 11.053 1.00 92.44 725 LEU A O 1
ATOM 5801 N N . LEU A 1 726 ? -26.258 10.668 12.049 1.00 91.19 726 LEU A N 1
ATOM 5802 C CA . LEU A 1 726 ? -26.905 10.751 13.361 1.00 91.19 726 LEU A CA 1
ATOM 5803 C C . LEU A 1 726 ? -26.666 12.131 13.990 1.00 91.19 726 LEU A C 1
ATOM 5805 O O . LEU A 1 726 ? -27.607 12.742 14.485 1.00 91.19 726 LEU A O 1
ATOM 5809 N N . GLN A 1 727 ? -25.443 12.661 13.877 1.00 91.00 727 GLN A N 1
ATOM 5810 C CA . GLN A 1 727 ? -25.113 14.017 14.325 1.00 91.00 727 GLN A CA 1
ATOM 5811 C C . GLN A 1 727 ? -25.860 15.093 13.520 1.00 91.00 727 GLN A C 1
ATOM 5813 O O . GLN A 1 727 ? -26.392 16.039 14.092 1.00 91.00 727 GLN A O 1
ATOM 5818 N N . ILE A 1 728 ? -25.954 14.953 12.193 1.00 89.88 728 ILE A N 1
ATOM 5819 C CA . ILE A 1 728 ? -26.710 15.895 11.349 1.00 89.88 728 ILE A CA 1
ATOM 5820 C C . ILE A 1 728 ? -28.197 15.894 11.729 1.00 89.88 728 ILE A C 1
ATOM 5822 O O . ILE A 1 728 ? -28.818 16.953 11.735 1.00 89.88 728 ILE A O 1
ATOM 5826 N N . ALA A 1 729 ? -28.767 14.738 12.078 1.00 88.38 729 ALA A N 1
ATOM 5827 C CA . ALA A 1 729 ? -30.153 14.645 12.535 1.00 88.38 729 ALA A CA 1
ATOM 5828 C C . ALA A 1 729 ? -30.391 15.308 13.908 1.00 88.38 729 ALA A C 1
ATOM 5830 O O . ALA A 1 729 ? -31.518 15.728 14.185 1.00 88.38 729 ALA A O 1
ATOM 5831 N N . GLU A 1 730 ? -29.356 15.407 14.747 1.00 88.38 730 GLU A N 1
ATOM 5832 C CA . GLU A 1 730 ? -29.366 16.161 16.009 1.00 88.38 730 GLU A CA 1
ATOM 5833 C C . GLU A 1 730 ? -29.284 17.675 15.747 1.00 88.38 730 GLU A C 1
ATOM 5835 O O . GLU A 1 730 ? -30.135 18.431 16.214 1.00 88.38 730 GLU A O 1
ATOM 5840 N N . LEU A 1 731 ? -28.312 18.114 14.938 1.00 87.25 731 LEU A N 1
ATOM 5841 C CA . LEU A 1 731 ? -28.050 19.532 14.654 1.00 87.25 731 LEU A CA 1
ATOM 5842 C C . LEU A 1 731 ? -29.118 20.190 13.762 1.00 87.25 731 LEU A C 1
ATOM 5844 O O . LEU A 1 731 ? -29.414 21.374 13.921 1.00 87.25 731 LEU A O 1
ATOM 5848 N N . TYR A 1 732 ? -29.704 19.435 12.827 1.00 87.50 732 TYR A N 1
ATOM 5849 C CA . TYR A 1 732 ? -30.652 19.933 11.826 1.00 87.50 732 TYR A CA 1
ATOM 5850 C C . TYR A 1 732 ? -31.959 19.113 11.847 1.00 87.50 732 TYR A C 1
ATOM 5852 O O . TYR A 1 732 ? -32.101 18.132 11.107 1.00 87.50 732 TYR A O 1
ATOM 5860 N N . PRO A 1 733 ? -32.960 19.519 12.655 1.00 82.88 733 PRO A N 1
ATOM 5861 C CA . PRO A 1 733 ? -34.214 18.776 12.814 1.00 82.88 733 PRO A CA 1
ATOM 5862 C C . PRO A 1 733 ? -35.026 18.591 11.523 1.00 82.88 733 PRO A C 1
ATOM 5864 O O . PRO A 1 733 ? -35.753 17.604 11.398 1.00 82.88 733 PRO A O 1
ATOM 5867 N N . ASP A 1 734 ? -34.872 19.494 10.551 1.00 83.00 734 ASP A N 1
ATOM 5868 C CA . ASP A 1 734 ? -35.602 19.482 9.273 1.00 83.00 734 ASP A CA 1
ATOM 5869 C C . ASP A 1 734 ? -35.286 18.254 8.401 1.00 83.00 734 ASP A C 1
ATOM 5871 O O . ASP A 1 734 ? -36.041 17.911 7.491 1.00 83.00 734 ASP A O 1
ATOM 5875 N N . VAL A 1 735 ? -34.182 17.553 8.682 1.00 87.00 735 VAL A N 1
ATOM 5876 C CA . VAL A 1 735 ? -33.720 16.407 7.884 1.00 87.00 735 VAL A CA 1
ATOM 5877 C C . VAL A 1 735 ? -34.316 15.074 8.360 1.00 87.00 73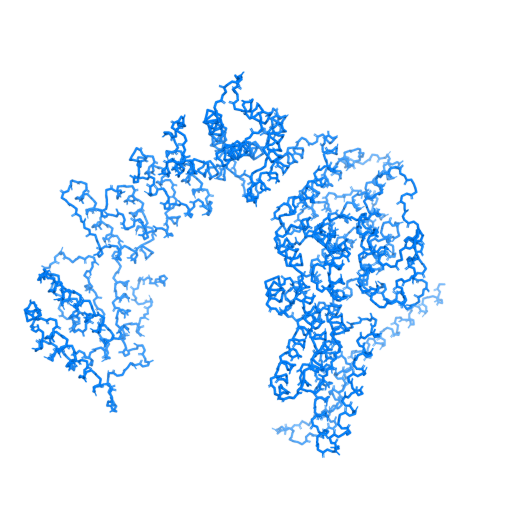5 VAL A C 1
ATOM 5879 O O . VAL A 1 735 ? -34.236 14.068 7.652 1.00 87.00 735 VAL A O 1
ATOM 5882 N N . LYS A 1 736 ? -34.952 15.041 9.540 1.00 85.44 736 LYS A N 1
ATOM 5883 C CA . LYS A 1 736 ? -35.412 13.799 10.193 1.00 85.44 736 LYS A CA 1
ATOM 5884 C C . LYS A 1 736 ? -36.381 12.981 9.328 1.00 85.44 736 LYS A C 1
ATOM 5886 O O . LYS A 1 736 ? -36.250 11.761 9.273 1.00 85.44 736 LYS A O 1
ATOM 5891 N N . SER A 1 737 ? -37.313 13.626 8.623 1.00 86.06 737 SER A N 1
ATOM 5892 C CA . SER A 1 737 ? -38.265 12.946 7.725 1.00 86.06 737 SER A CA 1
ATOM 5893 C C . SER A 1 737 ? -37.562 12.290 6.533 1.00 86.06 737 SER A C 1
ATOM 5895 O O . SER A 1 737 ? -37.735 11.098 6.292 1.00 86.06 737 SER A O 1
ATOM 5897 N N . PHE A 1 738 ? -36.695 13.040 5.846 1.00 84.25 738 PHE A N 1
ATOM 5898 C CA . PHE A 1 738 ? -35.917 12.547 4.707 1.00 84.25 738 PHE A CA 1
ATOM 5899 C C . PHE A 1 738 ? -35.002 11.380 5.085 1.00 84.25 738 PHE A C 1
ATOM 5901 O O . PHE A 1 738 ? -34.846 10.442 4.301 1.00 84.25 738 PHE A O 1
ATOM 5908 N N . PHE A 1 739 ? -34.413 11.424 6.284 1.00 89.25 739 PHE A N 1
ATOM 5909 C CA . PHE A 1 739 ? -33.602 10.328 6.803 1.00 89.25 739 PHE A CA 1
ATOM 5910 C C . PHE A 1 739 ? -34.427 9.045 6.931 1.00 89.25 739 PHE A C 1
ATOM 5912 O O . PHE A 1 739 ? -34.002 8.007 6.431 1.00 89.25 739 PHE A O 1
ATOM 5919 N N . ILE A 1 740 ? -35.589 9.106 7.592 1.00 88.38 740 ILE A N 1
ATOM 5920 C CA . ILE A 1 740 ? -36.428 7.926 7.858 1.00 88.38 740 ILE A CA 1
ATOM 5921 C C . ILE A 1 740 ? -36.858 7.274 6.542 1.00 88.38 740 ILE A C 1
ATOM 5923 O O . ILE A 1 740 ? -36.677 6.066 6.364 1.00 88.38 740 ILE A O 1
ATOM 5927 N N . ASP A 1 741 ? -37.342 8.081 5.596 1.00 89.25 741 ASP A N 1
ATOM 5928 C CA . ASP A 1 741 ? -37.797 7.597 4.294 1.00 89.25 741 ASP A CA 1
ATOM 5929 C C . ASP A 1 741 ? -36.662 6.900 3.537 1.00 89.25 741 ASP A C 1
ATOM 5931 O O . ASP A 1 741 ? -36.819 5.769 3.075 1.00 89.25 741 ASP A O 1
ATOM 5935 N N . LYS A 1 742 ? -35.481 7.525 3.452 1.00 87.94 742 LYS A N 1
ATOM 5936 C CA . LYS A 1 742 ? -34.348 6.965 2.698 1.00 87.94 742 LYS A CA 1
ATOM 5937 C C . LYS A 1 742 ? -33.676 5.788 3.394 1.00 87.94 742 LYS A C 1
ATOM 5939 O O . LYS A 1 742 ? -33.226 4.866 2.717 1.00 87.94 742 LYS A O 1
ATOM 5944 N N . ALA A 1 743 ? -33.628 5.775 4.722 1.00 89.69 743 ALA A N 1
ATOM 5945 C CA . ALA A 1 743 ? -33.040 4.674 5.476 1.00 89.69 743 ALA A CA 1
ATOM 5946 C C . ALA A 1 743 ? -33.906 3.402 5.426 1.00 89.69 743 ALA A C 1
ATOM 5948 O O . ALA A 1 743 ? -33.382 2.286 5.522 1.00 89.69 743 ALA A O 1
ATOM 5949 N N . SER A 1 744 ? -35.219 3.553 5.207 1.00 88.62 744 SER A N 1
ATOM 5950 C CA . SER A 1 744 ? -36.132 2.424 5.000 1.00 88.62 744 SER A CA 1
ATOM 5951 C C . SER A 1 744 ? -35.779 1.590 3.758 1.00 88.62 744 SER A C 1
ATOM 5953 O O . SER A 1 744 ? -35.958 0.375 3.772 1.00 88.62 744 SER A O 1
ATOM 5955 N N . GLU A 1 745 ? -35.179 2.193 2.727 1.00 88.69 745 GLU A N 1
ATOM 5956 C CA . GLU A 1 745 ? -34.803 1.505 1.483 1.00 88.69 745 GLU A CA 1
ATOM 5957 C C . GLU A 1 745 ? -33.509 0.674 1.588 1.00 88.69 745 GLU A C 1
ATOM 5959 O O . GLU A 1 745 ? -33.194 -0.090 0.674 1.00 88.69 745 GLU A O 1
ATOM 5964 N N . ILE A 1 746 ? -32.722 0.846 2.655 1.00 89.69 746 ILE A N 1
ATOM 5965 C CA . ILE A 1 746 ? -31.403 0.213 2.811 1.00 89.69 746 ILE A CA 1
ATOM 5966 C C . ILE A 1 746 ? -31.539 -1.119 3.564 1.00 89.69 746 ILE A C 1
ATOM 5968 O O . ILE A 1 746 ? -32.265 -1.168 4.557 1.00 89.69 746 ILE A O 1
ATOM 5972 N N . PRO A 1 747 ? -30.806 -2.178 3.175 1.00 90.00 747 PRO A N 1
ATOM 5973 C CA . PRO A 1 747 ? -30.747 -3.427 3.937 1.00 90.00 747 PRO A CA 1
ATOM 5974 C C . PRO A 1 747 ? -30.230 -3.243 5.374 1.00 90.00 747 PRO A C 1
ATOM 5976 O O . PRO A 1 747 ? -29.239 -2.549 5.605 1.00 90.00 747 PRO A O 1
ATOM 5979 N N . SER A 1 748 ? -30.841 -3.920 6.350 1.00 89.25 748 SER A N 1
ATOM 5980 C CA . SER A 1 748 ? -30.534 -3.730 7.780 1.00 89.25 748 SER A CA 1
ATOM 5981 C C . SER A 1 748 ? -29.088 -4.049 8.163 1.00 89.25 748 SER A C 1
ATOM 5983 O O . SER A 1 748 ? -28.527 -3.399 9.045 1.00 89.25 748 SER A O 1
ATOM 5985 N N . TRP A 1 749 ? -28.453 -5.006 7.480 1.00 90.62 749 TRP A N 1
ATOM 5986 C CA . TRP A 1 749 ? -27.086 -5.443 7.781 1.00 90.62 749 TRP A CA 1
ATOM 5987 C C . TRP A 1 749 ? -26.036 -4.328 7.619 1.00 90.62 749 TRP A C 1
ATOM 5989 O O . TRP A 1 749 ? -24.996 -4.335 8.287 1.00 90.62 749 TRP A O 1
ATOM 5999 N N . MET A 1 750 ? -26.316 -3.320 6.783 1.00 90.19 750 MET A N 1
ATOM 6000 C CA . MET A 1 750 ? -25.441 -2.157 6.593 1.00 90.19 750 MET A CA 1
ATOM 6001 C C . MET A 1 750 ? -25.268 -1.353 7.888 1.00 90.19 750 MET A C 1
ATOM 6003 O O . MET A 1 750 ? -24.207 -0.769 8.114 1.00 90.19 750 MET A O 1
ATOM 6007 N N . PHE A 1 751 ? -26.264 -1.371 8.773 1.00 92.50 751 PHE A N 1
ATOM 6008 C CA . PHE A 1 751 ? -26.258 -0.606 10.019 1.00 92.50 751 PHE A CA 1
ATOM 6009 C C . PHE A 1 751 ? -25.615 -1.352 11.196 1.00 92.50 751 PHE A C 1
ATOM 6011 O O . PHE A 1 751 ? -25.333 -0.723 12.210 1.00 92.50 751 PHE A O 1
ATOM 6018 N N . LEU A 1 752 ? -25.313 -2.653 11.060 1.00 91.44 752 LEU A N 1
ATOM 6019 C CA . LEU A 1 752 ? -24.820 -3.498 12.165 1.00 91.44 752 LEU A CA 1
ATOM 6020 C C . LEU A 1 752 ? -23.564 -2.953 12.861 1.00 91.44 752 LEU A C 1
ATOM 6022 O O . LEU A 1 752 ? -23.465 -3.026 14.080 1.00 91.44 752 LEU A O 1
ATOM 6026 N N . LEU A 1 753 ? -22.645 -2.344 12.102 1.00 92.31 753 LEU A N 1
ATOM 6027 C CA . LEU A 1 753 ? -21.414 -1.750 12.640 1.00 92.31 753 LEU A CA 1
ATOM 6028 C C . LEU A 1 753 ? -21.695 -0.630 13.658 1.00 92.31 753 LEU A C 1
ATOM 6030 O O . LEU A 1 753 ? -20.874 -0.378 14.533 1.00 92.31 753 LEU A O 1
ATOM 6034 N N . TRP A 1 754 ? -22.849 0.030 13.535 1.00 94.06 754 TRP A N 1
ATOM 6035 C CA . TRP A 1 754 ? -23.207 1.229 14.291 1.00 94.06 754 TRP A CA 1
ATOM 6036 C C . TRP A 1 754 ? -24.412 1.028 15.216 1.00 94.06 754 TRP A C 1
ATOM 6038 O O . TRP A 1 754 ? -24.988 2.003 15.702 1.00 94.06 754 TRP A O 1
ATOM 6048 N N . VAL A 1 755 ? -24.807 -0.226 15.472 1.00 93.00 755 VAL A N 1
ATOM 6049 C CA . VAL A 1 755 ? -25.960 -0.543 16.330 1.00 93.00 755 VAL A CA 1
ATOM 6050 C C . VAL A 1 755 ? -25.771 0.036 17.726 1.00 93.00 755 VAL A C 1
ATOM 6052 O O . VAL A 1 755 ? -26.704 0.647 18.230 1.00 93.00 755 VAL A O 1
ATOM 6055 N N . SER A 1 756 ? -24.573 -0.054 18.310 1.00 91.69 756 SER A N 1
ATOM 6056 C CA . SER A 1 756 ? -24.280 0.501 19.639 1.00 91.69 756 SER A CA 1
ATOM 6057 C C . SER A 1 756 ? -24.536 2.008 19.725 1.00 91.69 756 SER A C 1
ATOM 6059 O O . SER A 1 756 ? -25.071 2.498 20.717 1.00 91.69 756 SER A O 1
ATOM 6061 N N . GLN A 1 757 ? -24.190 2.756 18.675 1.00 91.75 757 GLN A N 1
ATOM 6062 C CA . GLN A 1 757 ? -24.434 4.194 18.595 1.00 91.75 757 GLN A CA 1
ATOM 6063 C C . GLN A 1 757 ? -25.924 4.486 18.425 1.00 91.75 757 GLN A C 1
ATOM 6065 O O . GLN A 1 757 ? -26.422 5.442 19.004 1.00 91.75 757 GLN A O 1
ATOM 6070 N N . MET A 1 758 ? -26.651 3.661 17.670 1.00 91.69 758 MET A N 1
ATOM 6071 C CA . MET A 1 758 ? -28.094 3.822 17.483 1.00 91.69 758 MET A CA 1
ATOM 6072 C C . MET A 1 758 ? -28.888 3.464 18.746 1.00 91.69 758 MET A C 1
ATOM 6074 O O . MET A 1 758 ? -29.806 4.196 19.109 1.00 91.69 758 MET A O 1
ATOM 6078 N N . THR A 1 759 ? -28.540 2.377 19.441 1.00 90.94 759 THR A N 1
ATOM 6079 C CA . THR A 1 759 ? -29.199 1.978 20.693 1.00 90.94 759 THR A CA 1
ATOM 6080 C C . THR A 1 759 ? -28.951 2.998 21.797 1.00 90.94 759 THR A C 1
ATOM 6082 O O . THR A 1 759 ? -29.848 3.241 22.597 1.00 90.94 759 THR A O 1
ATOM 6085 N N . ALA A 1 760 ? -27.794 3.661 21.818 1.00 89.69 760 ALA A N 1
ATOM 6086 C CA . ALA A 1 760 ? -27.498 4.732 22.771 1.00 89.69 760 ALA A CA 1
ATOM 6087 C C . ALA A 1 760 ? -28.326 6.020 22.563 1.00 89.69 760 ALA A C 1
ATOM 6089 O O . ALA A 1 760 ? -28.271 6.910 23.404 1.00 89.69 760 ALA A O 1
ATOM 6090 N N . LEU A 1 761 ? -29.069 6.148 21.455 1.00 87.75 761 LEU A N 1
ATOM 6091 C CA . LEU A 1 761 ? -29.931 7.305 21.176 1.00 87.75 761 LEU A CA 1
ATOM 6092 C C . LEU A 1 761 ? -31.404 7.066 21.540 1.00 87.75 761 LEU A C 1
ATOM 6094 O O . LEU A 1 761 ? -32.215 7.973 21.370 1.00 87.75 761 LEU A O 1
ATOM 6098 N N . LEU A 1 762 ? -31.778 5.868 22.008 1.00 86.94 762 LEU A N 1
ATOM 6099 C CA . LEU A 1 762 ? -33.180 5.511 22.268 1.00 86.94 762 LEU A CA 1
ATOM 6100 C C . LEU A 1 762 ? -33.820 6.293 23.430 1.00 86.94 762 LEU A C 1
ATOM 6102 O O . LEU A 1 762 ? -35.040 6.460 23.444 1.00 86.94 762 LEU A O 1
ATOM 6106 N N . ASP A 1 763 ? -33.027 6.810 24.370 1.00 84.44 763 ASP A N 1
ATOM 6107 C CA . ASP A 1 763 ? -33.489 7.675 25.464 1.00 84.44 763 ASP A CA 1
ATOM 6108 C C . ASP A 1 763 ? -33.500 9.174 25.106 1.00 84.44 763 ASP A C 1
ATOM 6110 O O . ASP A 1 763 ? -34.005 9.990 25.877 1.00 84.44 763 ASP A O 1
ATOM 6114 N N . LYS A 1 764 ? -33.000 9.541 23.920 1.00 85.94 764 LYS A N 1
ATOM 6115 C CA . LYS A 1 764 ? -32.873 10.924 23.440 1.00 85.94 764 LYS A CA 1
ATOM 6116 C C . LYS A 1 764 ? -34.003 11.329 22.476 1.00 85.94 764 LYS A C 1
ATOM 6118 O O . LYS A 1 764 ? -34.683 10.466 21.909 1.00 85.94 764 LYS A O 1
ATOM 6123 N N . PRO A 1 765 ? -34.227 12.637 22.226 1.00 78.88 765 PRO A N 1
ATOM 6124 C CA . PRO A 1 765 ? -35.248 13.095 21.274 1.00 78.88 765 PRO A CA 1
ATOM 6125 C C . PRO A 1 765 ? -35.006 12.642 19.820 1.00 78.88 765 PRO A C 1
ATOM 6127 O O . PRO A 1 765 ? -35.945 12.593 19.022 1.00 78.88 765 PRO A O 1
ATOM 6130 N N . GLU A 1 766 ? -33.778 12.273 19.456 1.00 82.38 766 GLU A N 1
ATOM 6131 C CA . GLU A 1 766 ? -33.398 11.747 18.139 1.00 82.38 766 GLU A CA 1
ATOM 6132 C C . GLU A 1 766 ? -33.837 10.290 17.916 1.00 82.38 766 GLU A C 1
ATOM 6134 O O . GLU A 1 766 ? -33.816 9.825 16.773 1.00 82.3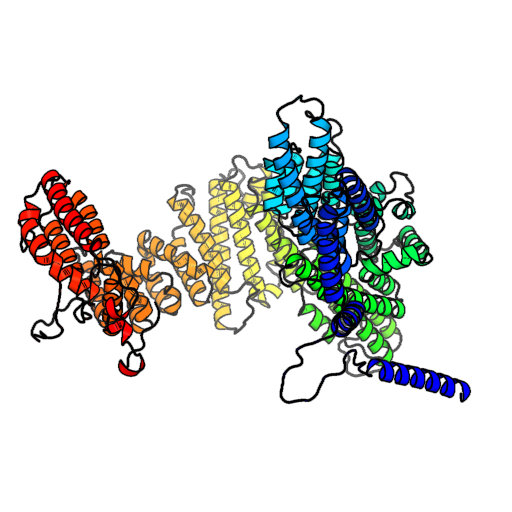8 766 GLU A O 1
ATOM 6139 N N . ALA A 1 767 ? -34.301 9.583 18.957 1.00 84.81 767 ALA A N 1
ATOM 6140 C CA . ALA A 1 767 ? -34.730 8.182 18.887 1.00 84.81 767 ALA A CA 1
ATOM 6141 C C . ALA A 1 767 ? -35.725 7.899 17.749 1.00 84.81 767 ALA A C 1
ATOM 6143 O O . ALA A 1 767 ? -35.727 6.806 17.183 1.00 84.81 767 ALA A O 1
ATOM 6144 N N . VAL A 1 768 ? -36.548 8.885 17.375 1.00 85.56 768 VAL A N 1
ATOM 6145 C CA . VAL A 1 768 ? -37.536 8.798 16.282 1.00 85.56 768 VAL A CA 1
ATOM 6146 C C . VAL A 1 768 ? -36.905 8.366 14.960 1.00 85.56 768 VAL A C 1
ATOM 6148 O O . VAL A 1 768 ? -37.521 7.635 14.190 1.00 85.56 768 VAL A O 1
ATOM 6151 N N . VAL A 1 769 ? -35.670 8.800 14.711 1.00 85.56 769 VAL A N 1
ATOM 6152 C CA . VAL A 1 769 ? -34.946 8.563 13.459 1.00 85.56 769 VAL A CA 1
ATOM 6153 C C . VAL A 1 769 ? -34.434 7.123 13.378 1.00 85.56 769 VAL A C 1
ATOM 6155 O O . VAL A 1 769 ? -34.497 6.491 12.325 1.00 85.56 769 VAL A O 1
ATOM 6158 N N . VAL A 1 770 ? -33.953 6.583 14.499 1.00 89.19 770 VAL A N 1
ATOM 6159 C CA . VAL A 1 770 ? -33.312 5.259 14.564 1.00 89.19 770 VAL A CA 1
ATOM 6160 C C . VAL A 1 770 ? -34.277 4.131 14.935 1.00 89.19 770 VAL A C 1
ATOM 6162 O O . VAL A 1 770 ? -34.027 2.984 14.572 1.00 89.19 770 VAL A O 1
ATOM 6165 N N . SER A 1 771 ? -35.398 4.437 15.594 1.00 88.44 771 SER A N 1
ATOM 6166 C CA . SER A 1 771 ? -36.378 3.446 16.071 1.00 88.44 771 SER A CA 1
ATOM 6167 C C . SER A 1 771 ? -36.867 2.480 14.978 1.00 88.44 771 SER A C 1
ATOM 6169 O O . SER A 1 771 ? -36.806 1.269 15.204 1.00 88.44 771 SER A O 1
ATOM 6171 N N . PRO A 1 772 ? -37.280 2.937 13.773 1.00 89.69 772 PRO A N 1
ATOM 6172 C CA . PRO A 1 772 ? -37.734 2.026 12.718 1.00 89.69 772 PRO A CA 1
ATOM 6173 C C . PRO A 1 772 ? -36.631 1.078 12.229 1.00 89.69 772 PRO A C 1
ATOM 6175 O O . PRO A 1 772 ? -36.896 -0.078 11.904 1.00 89.69 772 PRO A O 1
ATOM 6178 N N . LEU A 1 773 ? -35.383 1.556 12.201 1.00 89.75 773 LEU A N 1
ATOM 6179 C CA . LEU A 1 773 ? -34.231 0.762 11.779 1.00 89.75 773 LEU A CA 1
ATOM 6180 C C . LEU A 1 773 ? -33.881 -0.299 12.818 1.00 89.75 773 LEU A C 1
ATOM 6182 O O . LEU A 1 773 ? -33.663 -1.450 12.453 1.00 89.75 773 LEU A O 1
ATOM 6186 N N . LEU A 1 774 ? -33.870 0.068 14.102 1.00 90.88 774 LEU A N 1
ATOM 6187 C CA . LEU A 1 774 ? -33.577 -0.867 15.188 1.00 90.88 774 LEU A CA 1
ATOM 6188 C C . LEU A 1 774 ? -34.645 -1.956 15.291 1.00 90.88 774 LEU A C 1
ATOM 6190 O O . LEU A 1 774 ? -34.293 -3.116 15.459 1.00 90.88 774 LEU A O 1
ATOM 6194 N N . LEU A 1 775 ? -35.925 -1.624 15.085 1.00 91.38 775 LEU A N 1
ATOM 6195 C CA . LEU A 1 775 ? -37.003 -2.620 15.020 1.00 91.38 775 LEU A CA 1
ATOM 6196 C C . LEU A 1 775 ? -36.801 -3.623 13.878 1.00 91.38 775 LEU A C 1
ATOM 6198 O O . LEU A 1 775 ? -37.101 -4.807 14.032 1.00 91.38 775 LEU A O 1
ATOM 6202 N N . ARG A 1 776 ? -36.286 -3.171 12.729 1.00 92.38 776 ARG A N 1
ATOM 6203 C CA . ARG A 1 776 ? -35.979 -4.051 11.596 1.00 92.38 776 ARG A CA 1
ATOM 6204 C C . ARG A 1 776 ? -34.752 -4.924 11.872 1.00 92.38 776 ARG A C 1
ATOM 6206 O O . ARG A 1 776 ? -34.808 -6.128 11.645 1.00 92.38 776 ARG A O 1
ATOM 6213 N N . ILE A 1 777 ? -33.687 -4.346 12.431 1.00 92.25 777 ILE A N 1
ATOM 6214 C CA . ILE A 1 777 ? -32.474 -5.078 12.831 1.00 92.25 777 ILE A CA 1
ATOM 6215 C C . ILE A 1 777 ? -32.804 -6.126 13.899 1.00 92.25 777 ILE A C 1
ATOM 6217 O O . ILE A 1 777 ? -32.356 -7.256 13.780 1.00 92.25 777 ILE A O 1
ATOM 6221 N N . ALA A 1 778 ? -33.629 -5.794 14.892 1.00 90.38 778 ALA A N 1
ATOM 6222 C CA . ALA A 1 778 ? -34.070 -6.728 15.926 1.00 90.38 778 ALA A CA 1
ATOM 6223 C C . ALA A 1 778 ? -34.840 -7.931 15.351 1.00 90.38 778 ALA A C 1
ATOM 6225 O O . ALA A 1 778 ? -34.705 -9.042 15.854 1.00 90.38 778 ALA A O 1
ATOM 6226 N N . LYS A 1 779 ? -35.625 -7.728 14.282 1.00 90.25 779 LYS A N 1
ATOM 6227 C CA . LYS A 1 779 ? -36.374 -8.799 13.600 1.00 90.25 779 LYS A CA 1
ATOM 6228 C C . LYS A 1 779 ? -35.490 -9.673 12.709 1.00 90.25 779 LYS A C 1
ATOM 6230 O O . LYS A 1 779 ? -35.687 -10.881 12.671 1.00 90.25 779 LYS A O 1
ATOM 6235 N N . GLU A 1 780 ? -34.557 -9.071 11.973 1.00 90.75 780 GLU A N 1
ATOM 6236 C CA . GLU A 1 780 ? -33.712 -9.776 10.995 1.00 90.75 780 GLU A CA 1
ATOM 6237 C C . GLU A 1 780 ? -32.438 -10.374 11.617 1.00 90.75 780 GLU A C 1
ATOM 6239 O O . GLU A 1 780 ? -32.025 -11.467 11.239 1.00 90.75 780 GLU A O 1
ATOM 6244 N N . TYR A 1 781 ? -31.829 -9.677 12.581 1.00 90.44 781 TYR A N 1
ATOM 6245 C CA . TYR A 1 781 ? -30.544 -10.006 13.213 1.00 90.44 781 TYR A CA 1
ATOM 6246 C C . TYR A 1 781 ? -30.605 -9.856 14.750 1.00 90.44 781 TYR A C 1
ATOM 6248 O O . TYR A 1 781 ? -29.865 -9.051 15.327 1.00 90.44 781 TYR A O 1
ATOM 6256 N N . PRO A 1 782 ? -31.461 -10.629 15.449 1.00 87.75 782 PRO A N 1
ATOM 6257 C CA . PRO A 1 782 ? -31.671 -10.478 16.890 1.00 87.75 782 PRO A CA 1
ATOM 6258 C C . PRO A 1 782 ? -30.387 -10.680 17.712 1.00 87.75 782 PRO A C 1
ATOM 6260 O O . PRO A 1 782 ? -30.110 -9.886 18.605 1.00 87.75 782 PRO A O 1
ATOM 6263 N N . GLN A 1 783 ? -29.555 -11.683 17.398 1.00 85.75 783 GLN A N 1
ATOM 6264 C CA . GLN A 1 783 ? -28.352 -11.990 18.195 1.00 85.75 783 GLN A CA 1
ATOM 6265 C C . GLN A 1 783 ? -27.293 -10.879 18.155 1.00 85.75 783 GLN A C 1
ATOM 6267 O O . GLN A 1 783 ? -26.710 -10.561 19.189 1.00 85.75 783 GLN A O 1
ATOM 6272 N N . ALA A 1 784 ? -27.118 -10.216 17.006 1.00 88.38 784 ALA A N 1
ATOM 6273 C CA . ALA A 1 784 ? -26.206 -9.078 16.870 1.00 88.38 784 ALA A CA 1
ATOM 6274 C C . ALA A 1 784 ? -26.695 -7.827 17.629 1.00 88.38 784 ALA A C 1
ATOM 6276 O O . ALA A 1 784 ? -25.896 -6.979 18.024 1.00 88.38 784 ALA A O 1
ATOM 6277 N N . PHE A 1 785 ? -28.008 -7.701 17.838 1.00 89.62 785 PHE A N 1
ATOM 6278 C CA . PHE A 1 785 ? -28.621 -6.551 18.501 1.00 89.62 785 PHE A CA 1
ATOM 6279 C C . PHE A 1 785 ? -28.700 -6.690 20.031 1.00 89.62 785 PHE A C 1
ATOM 6281 O O . PHE A 1 785 ? -28.610 -5.681 20.735 1.00 89.62 785 PHE A O 1
ATOM 6288 N N . ILE A 1 786 ? -28.838 -7.914 20.562 1.00 87.88 786 ILE A N 1
ATOM 6289 C CA . ILE A 1 786 ? -29.052 -8.165 22.001 1.00 87.88 786 ILE A CA 1
ATOM 6290 C C . ILE A 1 786 ? -27.961 -7.529 22.874 1.00 87.88 786 ILE A C 1
ATOM 6292 O O . ILE A 1 786 ? -28.291 -6.876 23.866 1.00 87.88 786 ILE A O 1
ATOM 6296 N N . TYR A 1 787 ? -26.679 -7.687 22.524 1.00 87.50 787 TYR A N 1
ATOM 6297 C CA . TYR A 1 787 ? -25.581 -7.193 23.366 1.00 87.50 787 TYR A CA 1
ATOM 6298 C C . TYR A 1 787 ? -25.515 -5.655 23.421 1.00 87.50 787 TYR A C 1
ATOM 6300 O O . TYR A 1 787 ? -25.564 -5.115 24.531 1.00 87.50 787 TYR A O 1
ATOM 6308 N N . PRO A 1 788 ? -25.483 -4.921 22.286 1.00 90.19 788 PRO A N 1
ATOM 6309 C CA . PRO A 1 788 ? -25.494 -3.456 22.317 1.00 90.19 788 PRO A CA 1
ATOM 6310 C C . PRO A 1 788 ? -26.735 -2.861 22.992 1.00 90.19 788 PRO A C 1
ATOM 6312 O O . PRO A 1 788 ? -26.634 -1.883 23.741 1.00 90.19 788 PRO A O 1
ATOM 6315 N N . PHE A 1 789 ? -27.905 -3.462 22.753 1.00 89.44 789 PHE A N 1
ATOM 6316 C CA . PHE A 1 789 ? -29.157 -3.000 23.340 1.00 89.44 789 PHE A CA 1
ATOM 6317 C C . PHE A 1 789 ? -29.175 -3.196 24.853 1.00 89.44 789 PHE A C 1
ATOM 6319 O O . PHE A 1 789 ? -29.494 -2.256 25.575 1.00 89.44 789 PHE A O 1
ATOM 6326 N N . ARG A 1 790 ? -28.746 -4.363 25.352 1.00 83.75 790 ARG A N 1
ATOM 6327 C CA . ARG A 1 790 ? -28.666 -4.623 26.794 1.00 83.75 790 ARG A CA 1
ATOM 6328 C C . ARG A 1 790 ? -27.733 -3.633 27.491 1.00 83.75 790 ARG A C 1
ATOM 6330 O O . ARG A 1 790 ? -28.144 -3.023 28.474 1.00 83.75 790 ARG A O 1
ATOM 6337 N N . MET A 1 791 ? -26.545 -3.394 26.932 1.00 85.75 791 MET A N 1
ATOM 6338 C CA . MET A 1 791 ? -25.605 -2.402 27.471 1.00 85.75 791 MET A CA 1
ATOM 6339 C C . MET A 1 791 ? -26.199 -0.990 27.521 1.00 85.75 791 MET A C 1
ATOM 6341 O O . MET A 1 791 ? -26.013 -0.271 28.497 1.00 85.75 791 MET A O 1
ATOM 6345 N N . SER A 1 792 ? -26.919 -0.587 26.474 1.00 86.50 792 SER A N 1
ATOM 6346 C CA . SER A 1 792 ? -27.517 0.750 26.400 1.00 86.50 792 SER A CA 1
ATOM 6347 C C . SER A 1 792 ? -28.724 0.884 27.339 1.00 86.50 792 SER A C 1
ATOM 6349 O O . SER A 1 792 ? -28.890 1.916 27.985 1.00 86.50 792 SER A O 1
ATOM 6351 N N . SER A 1 793 ? -29.523 -0.181 27.476 1.00 83.38 793 SER A N 1
ATOM 6352 C CA . SER A 1 793 ? -30.741 -0.209 28.296 1.00 83.38 793 SER A CA 1
ATOM 6353 C C . SER A 1 793 ? -30.503 0.039 29.784 1.00 83.38 793 SER A C 1
ATOM 6355 O O . SER A 1 793 ? -31.355 0.619 30.453 1.00 83.38 793 SER A O 1
ATOM 6357 N N . GLU A 1 794 ? -29.318 -0.312 30.291 1.00 77.69 794 GLU A N 1
ATOM 6358 C CA . GLU A 1 794 ? -28.909 -0.035 31.671 1.00 77.69 794 GLU A CA 1
ATOM 6359 C C . GLU A 1 794 ? -28.780 1.467 31.975 1.00 77.69 794 GLU A C 1
ATOM 6361 O O . GLU A 1 794 ? -28.915 1.873 33.133 1.00 77.69 794 GLU A O 1
ATOM 6366 N N . GLY A 1 795 ? -28.523 2.285 30.949 1.00 78.81 795 GLY A N 1
ATOM 6367 C CA . GLY A 1 795 ? -28.252 3.717 31.069 1.00 78.81 795 GLY A CA 1
ATOM 6368 C C . GLY A 1 795 ? -29.416 4.646 30.712 1.00 78.81 795 GLY A C 1
ATOM 6369 O O . GLY A 1 795 ? -29.270 5.855 30.888 1.00 78.81 795 GLY A O 1
ATOM 6370 N N . TYR A 1 796 ? -30.546 4.126 30.220 1.00 84.12 796 TYR A N 1
ATOM 6371 C CA . TYR A 1 796 ? -31.638 4.962 29.711 1.00 84.12 796 TYR A CA 1
ATOM 6372 C C . TYR A 1 796 ? -32.343 5.772 30.798 1.00 84.12 796 TYR A C 1
ATOM 6374 O O . TYR A 1 796 ? -32.813 5.231 31.800 1.00 84.12 796 TYR A O 1
ATOM 6382 N N . ASN A 1 797 ? -32.516 7.070 30.537 1.00 80.56 797 ASN A N 1
ATOM 6383 C CA . ASN A 1 797 ? -33.294 7.975 31.380 1.00 80.56 797 ASN A CA 1
ATOM 6384 C C . ASN A 1 797 ? -34.391 8.668 30.565 1.00 80.56 797 ASN A C 1
ATOM 6386 O O . ASN A 1 797 ? -34.169 9.714 29.961 1.00 80.56 797 ASN A O 1
ATOM 6390 N N . PHE A 1 798 ? -35.599 8.105 30.578 1.00 80.56 798 PHE A N 1
ATOM 6391 C CA . PHE A 1 798 ? -36.743 8.696 29.883 1.00 80.56 798 PHE A CA 1
ATOM 6392 C C . PHE A 1 798 ? -37.322 9.884 30.663 1.00 80.56 798 PHE A C 1
ATOM 6394 O O . PHE A 1 798 ? -37.578 9.793 31.867 1.00 80.56 798 PHE A O 1
ATOM 6401 N N . GLY A 1 799 ? -37.559 10.995 29.963 1.00 74.94 799 GLY A N 1
ATOM 6402 C CA . GLY A 1 799 ? -38.293 12.143 30.493 1.00 74.94 799 GLY A CA 1
ATOM 6403 C C . GLY A 1 799 ? -39.805 11.895 30.615 1.00 74.94 799 GLY A C 1
ATOM 6404 O O . GLY A 1 799 ? -40.305 10.776 30.497 1.00 74.94 799 GLY A O 1
ATOM 6405 N N . THR A 1 800 ? -40.569 12.960 30.871 1.00 73.12 800 THR A N 1
ATOM 6406 C CA . THR A 1 800 ? -42.038 12.903 31.032 1.00 73.12 800 THR A CA 1
ATOM 6407 C C . THR A 1 800 ? -42.816 13.276 29.766 1.00 73.12 800 THR A C 1
ATOM 6409 O O . THR A 1 800 ? -44.053 13.294 29.782 1.00 73.12 800 THR A O 1
ATOM 6412 N N . THR A 1 801 ? -42.125 13.568 28.663 1.00 80.00 801 THR A N 1
ATOM 6413 C CA . THR A 1 801 ? -42.726 14.078 27.427 1.00 80.00 801 THR A CA 1
ATOM 6414 C C . THR A 1 801 ? -43.543 12.992 26.719 1.00 80.00 801 THR A C 1
ATOM 6416 O O . THR A 1 801 ? -43.300 11.795 26.862 1.00 80.00 801 THR A O 1
ATOM 6419 N N . ALA A 1 802 ? -44.520 13.389 25.896 1.00 77.75 802 ALA A N 1
ATOM 6420 C CA . ALA A 1 802 ? -45.285 12.445 25.073 1.00 77.75 802 ALA A CA 1
ATOM 6421 C C . ALA A 1 802 ? -44.396 11.632 24.110 1.00 77.75 802 ALA A C 1
ATOM 6423 O O . ALA A 1 802 ? -44.719 10.486 23.803 1.00 77.75 802 ALA A O 1
ATOM 6424 N N . GLN A 1 803 ? -43.278 12.212 23.658 1.00 76.19 803 GLN A N 1
ATOM 6425 C CA . GLN A 1 803 ? -42.292 11.525 22.828 1.00 76.19 803 GLN A CA 1
ATOM 6426 C C . GLN A 1 803 ? -41.497 10.483 23.625 1.00 76.19 803 GLN A C 1
ATOM 6428 O O . GLN A 1 803 ? -41.332 9.364 23.153 1.00 76.19 803 GLN A O 1
ATOM 6433 N N . ASP A 1 804 ? -41.117 10.797 24.864 1.00 78.56 804 ASP A N 1
ATOM 6434 C CA . ASP A 1 804 ? -40.399 9.876 25.754 1.00 78.56 804 ASP A CA 1
ATOM 6435 C C . ASP A 1 804 ? -41.240 8.630 26.058 1.00 78.56 804 ASP A C 1
ATOM 6437 O O . ASP A 1 804 ? -40.735 7.513 26.033 1.00 78.56 804 ASP A O 1
ATOM 6441 N N . LYS A 1 805 ? -42.559 8.799 26.236 1.00 81.69 805 LYS A N 1
ATOM 6442 C CA . LYS A 1 805 ? -43.498 7.673 26.392 1.00 81.69 805 LYS A CA 1
ATOM 6443 C C . LYS A 1 805 ? -43.573 6.784 25.149 1.00 81.69 805 LYS A C 1
ATOM 6445 O O . LYS A 1 805 ? -43.720 5.572 25.277 1.00 81.69 805 LYS A O 1
ATOM 6450 N N . LYS A 1 806 ? -43.486 7.369 23.948 1.00 82.75 806 LYS A N 1
ATOM 6451 C CA . LYS A 1 806 ? -43.426 6.599 22.695 1.00 82.75 806 LYS A CA 1
ATOM 6452 C C . LYS A 1 806 ? -42.101 5.852 22.573 1.00 82.75 806 LYS A C 1
ATOM 6454 O O . LYS A 1 806 ? -42.118 4.674 22.241 1.00 82.75 806 LYS A O 1
ATOM 6459 N N . ASN A 1 807 ? -40.983 6.504 22.888 1.00 84.12 807 ASN A N 1
ATOM 6460 C CA . ASN A 1 807 ? -39.661 5.877 22.878 1.00 84.12 807 ASN A CA 1
ATOM 6461 C C . ASN A 1 807 ? -39.601 4.712 23.881 1.00 84.12 807 ASN A C 1
ATOM 6463 O O . ASN A 1 807 ? -39.140 3.628 23.541 1.00 84.12 807 ASN A O 1
ATOM 6467 N N . GLN A 1 808 ? -40.170 4.890 25.078 1.00 84.12 808 GLN A N 1
ATOM 6468 C CA . GLN A 1 808 ? -40.283 3.835 26.083 1.00 84.12 808 GLN A CA 1
ATOM 6469 C C . GLN A 1 808 ? -41.099 2.633 25.578 1.00 84.12 808 GLN A C 1
ATOM 6471 O O . GLN A 1 808 ? -40.710 1.490 25.810 1.00 84.12 808 GLN A O 1
ATOM 6476 N N . ALA A 1 809 ? -42.204 2.870 24.862 1.00 86.31 809 ALA A N 1
ATOM 6477 C CA . ALA A 1 809 ? -42.997 1.798 24.258 1.00 86.31 809 ALA A CA 1
ATOM 6478 C C . ALA A 1 809 ? -42.221 1.040 23.163 1.00 86.31 809 ALA A C 1
ATOM 6480 O O . ALA A 1 809 ? -42.304 -0.183 23.092 1.00 86.31 809 ALA A O 1
ATOM 6481 N N . VAL A 1 810 ? -41.423 1.742 22.350 1.00 85.19 810 VAL A N 1
ATOM 6482 C CA . VAL A 1 810 ? -40.544 1.112 21.346 1.00 85.19 810 VAL A CA 1
ATOM 6483 C C . VAL A 1 810 ? -39.462 0.264 22.013 1.00 85.19 810 VAL A C 1
ATOM 6485 O O . VAL A 1 810 ? -39.204 -0.847 21.559 1.00 85.19 810 VAL A O 1
ATOM 6488 N N . CYS A 1 811 ? -38.855 0.733 23.108 1.00 86.06 811 CYS A N 1
ATOM 6489 C CA . CYS A 1 811 ? -37.900 -0.075 23.867 1.00 86.06 811 CYS A CA 1
ATOM 6490 C C . CYS A 1 811 ? -38.546 -1.364 24.383 1.00 86.06 811 CYS A C 1
ATOM 6492 O O . CYS A 1 811 ? -37.963 -2.427 24.217 1.00 86.06 811 CYS A O 1
ATOM 6494 N N . GLN A 1 812 ? -39.772 -1.299 24.910 1.00 85.44 812 GLN A N 1
ATOM 6495 C CA . GLN A 1 812 ? -40.512 -2.496 25.333 1.00 85.44 812 GLN A CA 1
ATOM 6496 C C . GLN A 1 812 ? -40.777 -3.461 24.166 1.00 85.44 812 GLN A C 1
ATOM 6498 O O . GLN A 1 812 ? -40.672 -4.673 24.333 1.00 85.44 812 GLN A O 1
ATOM 6503 N N . GLU A 1 813 ? -41.078 -2.957 22.968 1.00 87.69 813 GLU A N 1
ATOM 6504 C CA . GLU A 1 813 ? -41.220 -3.803 21.776 1.00 87.69 813 GLU A CA 1
ATOM 6505 C C . GLU A 1 813 ? -39.884 -4.468 21.393 1.00 87.69 813 GLU A C 1
ATOM 6507 O O . GLU A 1 813 ? -39.835 -5.680 21.172 1.00 87.69 813 GLU A O 1
ATOM 6512 N N . LEU A 1 814 ? -38.782 -3.714 21.385 1.00 86.19 814 LEU A N 1
ATOM 6513 C CA . LEU A 1 814 ? -37.437 -4.236 21.112 1.00 86.19 814 LEU A CA 1
ATOM 6514 C C . LEU A 1 814 ? -37.022 -5.311 22.123 1.00 86.19 814 LEU A C 1
ATOM 6516 O O . LEU A 1 814 ? -36.498 -6.351 21.727 1.00 86.19 814 LEU A O 1
ATOM 6520 N N . GLU A 1 815 ? -37.321 -5.102 23.405 1.00 83.44 815 GLU A N 1
ATOM 6521 C CA . GLU A 1 815 ? -37.120 -6.085 24.471 1.00 83.44 815 GLU A CA 1
ATOM 6522 C C . GLU A 1 815 ? -37.825 -7.413 24.157 1.00 83.44 815 GLU A C 1
ATOM 6524 O O . GLU A 1 815 ? -37.223 -8.485 24.272 1.00 83.44 815 GLU A O 1
ATOM 6529 N N . THR A 1 816 ? -39.081 -7.362 23.702 1.00 84.69 816 THR A N 1
ATOM 6530 C CA . THR A 1 816 ? -39.828 -8.579 23.344 1.00 84.69 816 THR A CA 1
ATOM 6531 C C . THR A 1 816 ? -39.256 -9.288 22.119 1.00 84.69 816 THR A C 1
ATOM 6533 O O . THR A 1 816 ? -39.152 -10.513 22.125 1.00 84.69 816 THR A O 1
ATOM 6536 N N . LEU A 1 817 ? -38.830 -8.541 21.094 1.00 81.56 817 LEU A N 1
ATOM 6537 C CA . LEU A 1 817 ? -38.267 -9.094 19.856 1.00 81.56 817 LEU A CA 1
ATOM 6538 C C . LEU A 1 817 ? -36.891 -9.738 20.067 1.00 81.56 817 LEU A C 1
ATOM 6540 O O . LEU A 1 817 ? -36.538 -10.686 19.373 1.00 81.56 817 LEU A O 1
ATOM 6544 N N . CYS A 1 818 ? -36.127 -9.236 21.036 1.00 75.69 818 CYS A N 1
ATOM 6545 C CA . CYS A 1 818 ? -34.750 -9.656 21.296 1.00 75.69 818 CYS A CA 1
ATOM 6546 C C . CYS A 1 818 ? -34.634 -10.641 22.465 1.00 75.69 818 CYS A C 1
ATOM 6548 O O . CYS A 1 818 ? -33.532 -10.994 22.884 1.00 75.69 818 CYS A O 1
ATOM 6550 N N . SER A 1 819 ? -35.759 -11.083 23.026 1.00 74.38 819 SER A N 1
ATOM 6551 C CA . SER A 1 819 ? -35.771 -12.015 24.148 1.00 74.38 819 SER A CA 1
ATOM 6552 C C . SER A 1 819 ? -35.365 -13.421 23.697 1.00 74.38 819 SER A C 1
ATOM 6554 O O . SER A 1 819 ? -36.208 -14.229 23.319 1.00 74.38 819 SER A O 1
ATOM 6556 N N . ASN A 1 820 ? -34.066 -13.729 23.771 1.00 77.25 820 ASN A N 1
ATOM 6557 C CA . ASN A 1 820 ? -33.540 -15.084 23.610 1.00 77.25 820 ASN A CA 1
ATOM 6558 C C . ASN A 1 820 ? -33.100 -15.654 24.979 1.00 77.25 820 ASN A C 1
ATOM 6560 O O . ASN A 1 820 ? -32.104 -15.192 25.551 1.00 77.25 820 ASN A O 1
ATOM 6564 N N . PRO A 1 821 ? -33.810 -16.665 25.519 1.00 78.38 821 PRO A N 1
ATOM 6565 C CA . PRO A 1 821 ? -33.464 -17.292 26.793 1.00 78.38 821 PRO A CA 1
ATOM 6566 C C . PRO A 1 821 ? -32.054 -17.897 26.833 1.00 78.38 821 PRO A C 1
ATOM 6568 O O . PRO A 1 821 ? -31.406 -17.842 27.877 1.00 78.38 821 PRO A O 1
ATOM 6571 N N . GLU A 1 822 ? -31.557 -18.457 25.727 1.00 78.25 822 GLU A N 1
ATOM 6572 C CA . GLU A 1 822 ? -30.224 -19.071 25.670 1.00 78.25 822 GLU A CA 1
ATOM 6573 C C . GLU A 1 822 ? -29.109 -18.022 25.711 1.00 78.25 822 GLU A C 1
ATOM 6575 O O . GLU A 1 822 ? -28.112 -18.220 26.404 1.00 78.25 822 GLU A O 1
ATOM 6580 N N . VAL A 1 823 ? -29.302 -16.859 25.080 1.00 80.31 823 VAL A N 1
ATOM 6581 C CA . VAL A 1 823 ? -28.357 -15.731 25.184 1.00 80.31 823 VAL A CA 1
ATOM 6582 C C . VAL A 1 823 ? -28.313 -15.194 26.616 1.00 80.31 823 VAL A C 1
ATOM 6584 O O . VAL A 1 823 ? -27.236 -14.941 27.152 1.00 80.31 823 VAL A O 1
ATOM 6587 N N . ASN A 1 824 ? -29.465 -15.088 27.284 1.00 78.19 824 ASN A N 1
ATOM 6588 C CA . ASN A 1 824 ? -29.518 -14.672 28.685 1.00 78.19 824 ASN A CA 1
ATOM 6589 C C . ASN A 1 824 ? -28.830 -15.677 29.620 1.00 78.19 824 ASN A C 1
ATOM 6591 O O . ASN A 1 824 ? -28.071 -15.261 30.497 1.00 78.19 824 ASN A O 1
ATOM 6595 N N . LYS A 1 825 ? -29.023 -16.986 29.402 1.00 80.56 825 LYS A N 1
ATOM 6596 C CA . LYS A 1 825 ? -28.272 -18.035 30.113 1.00 80.56 825 LYS A CA 1
ATOM 6597 C C . LYS A 1 825 ? -26.775 -17.940 29.832 1.00 80.56 825 LYS A C 1
ATOM 6599 O O . LYS A 1 825 ? -25.990 -18.042 30.768 1.00 80.56 825 LYS A O 1
ATOM 6604 N N . PHE A 1 826 ? -26.377 -17.705 28.583 1.00 84.31 826 PHE A N 1
ATOM 6605 C CA . PHE A 1 826 ? -24.975 -17.557 28.201 1.00 84.31 826 PHE A CA 1
ATOM 6606 C C . PHE A 1 826 ? -24.314 -16.353 28.881 1.00 84.31 826 PHE A C 1
ATOM 6608 O O . PHE A 1 826 ? -23.242 -16.500 29.464 1.00 84.31 826 PHE A O 1
ATOM 6615 N N . ILE A 1 827 ? -24.974 -15.191 28.904 1.00 81.81 827 ILE A N 1
ATOM 6616 C CA . ILE A 1 827 ? -24.484 -14.004 29.620 1.00 81.81 827 ILE A CA 1
ATOM 6617 C C . ILE A 1 827 ? -24.353 -14.307 31.116 1.00 81.81 827 ILE A C 1
ATOM 6619 O O . ILE A 1 827 ? -23.285 -14.109 31.691 1.00 81.81 827 ILE A O 1
ATOM 6623 N N . SER A 1 828 ? -25.388 -14.880 31.738 1.00 80.25 828 SER A N 1
ATOM 6624 C CA . SER A 1 828 ? -25.328 -15.277 33.148 1.00 80.25 828 SER A CA 1
ATOM 6625 C C . SER A 1 828 ? -24.267 -16.346 33.429 1.00 80.25 828 SER A C 1
ATOM 6627 O O . SER A 1 828 ? -23.730 -16.392 34.531 1.00 80.25 828 SER A O 1
ATOM 6629 N N . ALA A 1 829 ? -23.939 -17.205 32.463 1.00 83.88 829 ALA A N 1
ATOM 6630 C CA . ALA A 1 829 ? -22.853 -18.169 32.575 1.00 83.88 829 ALA A CA 1
ATOM 6631 C C . ALA A 1 829 ? -21.474 -17.498 32.505 1.00 83.88 829 ALA A C 1
ATOM 6633 O O . ALA A 1 829 ? -20.616 -17.820 33.326 1.00 83.88 829 ALA A O 1
ATOM 6634 N N . LEU A 1 830 ? -21.270 -16.554 31.579 1.00 85.31 830 LEU A N 1
ATOM 6635 C CA . LEU A 1 830 ? -20.039 -15.763 31.474 1.00 85.31 830 LEU A CA 1
ATOM 6636 C C . LEU A 1 830 ? -19.807 -14.920 32.729 1.00 85.31 830 LEU A C 1
ATOM 6638 O O . LEU A 1 830 ? -18.689 -14.876 33.246 1.00 85.31 830 LEU A O 1
ATOM 6642 N N . GLU A 1 831 ? -20.870 -14.333 33.280 1.00 80.94 831 GLU A N 1
ATOM 6643 C CA . GLU A 1 831 ? -20.815 -13.597 34.541 1.00 80.94 831 GLU A CA 1
ATOM 6644 C C . GLU A 1 831 ? -20.244 -14.452 35.677 1.00 80.94 831 GLU A C 1
ATOM 6646 O O . GLU A 1 831 ? -19.609 -13.876 36.553 1.00 80.94 831 GLU A O 1
ATOM 6651 N N . GLN A 1 832 ? -20.380 -15.792 35.667 1.00 78.62 832 GLN A N 1
ATOM 6652 C CA . GLN A 1 832 ? -19.829 -16.684 36.704 1.00 78.62 832 GLN A CA 1
ATOM 6653 C C . GLN A 1 832 ? -18.297 -16.820 36.683 1.00 78.62 832 GLN A C 1
ATOM 6655 O O . GLN A 1 832 ? -17.710 -17.193 37.704 1.00 78.62 832 GLN A O 1
ATOM 6660 N N . PHE A 1 833 ? -17.636 -16.475 35.575 1.00 82.25 833 PHE A N 1
ATOM 6661 C CA . PHE A 1 833 ? -16.172 -16.534 35.458 1.00 82.25 833 PHE A CA 1
ATOM 6662 C C . PHE A 1 833 ? -15.463 -15.372 36.159 1.00 82.25 833 PHE A C 1
ATOM 6664 O O . PHE A 1 833 ? -14.272 -15.476 36.453 1.00 82.25 833 PHE A O 1
ATOM 6671 N N . GLY A 1 834 ? -16.181 -14.290 36.483 1.00 80.44 834 GLY A N 1
ATOM 6672 C CA . GLY A 1 834 ? -15.622 -13.188 37.265 1.00 80.44 834 GLY A CA 1
ATOM 6673 C C . GLY A 1 834 ? -15.134 -13.669 38.637 1.00 80.44 834 GLY A C 1
ATOM 6674 O O . GLY A 1 834 ? -15.844 -14.404 39.334 1.00 80.44 834 GLY A O 1
ATOM 6675 N N . GLN A 1 835 ? -13.925 -13.271 39.030 1.00 82.69 835 GLN A N 1
ATOM 6676 C CA . GLN A 1 835 ? -13.350 -13.668 40.314 1.00 82.69 835 GLN A CA 1
ATOM 6677 C C . GLN A 1 835 ? -14.056 -12.916 41.465 1.00 82.69 835 GLN A C 1
ATOM 6679 O O . GLN A 1 835 ? -14.078 -11.683 41.451 1.00 82.69 835 GLN A O 1
ATOM 6684 N N . PRO A 1 836 ? -14.661 -13.612 42.450 1.00 81.75 836 PRO A N 1
ATOM 6685 C CA . PRO A 1 836 ? -15.475 -12.973 43.491 1.00 81.75 836 PRO A CA 1
ATOM 6686 C C . PRO A 1 836 ? -14.732 -11.953 44.366 1.00 81.75 836 PRO A C 1
ATOM 6688 O O . PRO A 1 836 ? -15.321 -10.978 44.826 1.00 81.75 836 PRO A O 1
ATOM 6691 N N . ASP A 1 837 ? -13.438 -12.165 44.598 1.00 80.94 837 ASP A N 1
ATOM 6692 C CA . ASP A 1 837 ? -12.561 -11.244 45.321 1.00 80.94 837 ASP A CA 1
ATOM 6693 C C . ASP A 1 837 ? -12.299 -9.952 44.536 1.00 80.94 837 ASP A C 1
ATOM 6695 O O . ASP A 1 837 ? -12.322 -8.871 45.125 1.00 80.94 837 ASP A O 1
ATOM 6699 N N . MET A 1 838 ? -12.119 -10.045 43.215 1.00 83.38 838 MET A N 1
ATOM 6700 C CA . MET A 1 838 ? -12.006 -8.876 42.338 1.00 83.38 838 MET A CA 1
ATOM 6701 C C . MET A 1 838 ? -13.331 -8.110 42.245 1.00 83.38 838 MET A C 1
ATOM 6703 O O . MET A 1 838 ? -13.334 -6.902 42.450 1.00 83.38 838 MET A O 1
ATOM 6707 N N . ILE A 1 839 ? -14.465 -8.803 42.077 1.00 83.38 839 ILE A N 1
ATOM 6708 C CA . ILE A 1 839 ? -15.804 -8.178 42.069 1.00 83.38 839 ILE A CA 1
ATOM 6709 C C . ILE A 1 839 ? -16.065 -7.422 43.381 1.00 83.38 839 ILE A C 1
ATOM 6711 O O . ILE A 1 839 ? -16.543 -6.288 43.373 1.00 83.38 839 ILE A O 1
ATOM 6715 N N . PHE A 1 840 ? -15.722 -8.025 44.526 1.00 84.44 840 PHE A N 1
ATOM 6716 C CA . PHE A 1 840 ? -15.851 -7.367 45.827 1.00 84.44 840 PHE A CA 1
ATOM 6717 C C . PHE A 1 840 ? -14.957 -6.123 45.936 1.00 84.44 840 PHE A C 1
ATOM 6719 O O . PHE A 1 840 ? -15.391 -5.091 46.448 1.00 84.44 840 PHE A O 1
ATOM 6726 N N . LYS A 1 841 ? -13.721 -6.199 45.432 1.00 86.06 841 LYS A N 1
ATOM 6727 C CA . LYS A 1 841 ? -12.781 -5.074 45.417 1.00 86.06 841 LYS A CA 1
ATOM 6728 C C . LYS A 1 841 ? -13.273 -3.922 44.535 1.00 86.06 841 LYS A C 1
ATOM 6730 O O . LYS A 1 841 ? -13.195 -2.771 44.966 1.00 86.06 841 LYS A O 1
ATOM 6735 N N . ASP A 1 842 ? -13.803 -4.221 43.353 1.00 85.25 842 ASP A N 1
ATOM 6736 C CA . ASP A 1 842 ? -14.350 -3.226 42.425 1.00 85.25 842 ASP A CA 1
ATOM 6737 C C . ASP A 1 842 ? -15.570 -2.529 43.037 1.00 85.25 842 ASP A C 1
ATOM 6739 O O . ASP A 1 842 ? -15.625 -1.297 43.099 1.00 85.25 842 ASP A O 1
ATOM 6743 N N . TRP A 1 843 ? -16.478 -3.306 43.637 1.00 87.62 843 TRP A N 1
ATOM 6744 C CA . TRP A 1 843 ? -17.598 -2.767 44.408 1.00 87.62 843 TRP A CA 1
ATOM 6745 C C . TRP A 1 843 ? -17.137 -1.867 45.561 1.00 87.62 843 TRP A C 1
ATOM 6747 O O . TRP A 1 843 ? -17.692 -0.785 45.759 1.00 87.62 843 TRP A O 1
ATOM 6757 N N . CYS A 1 844 ? -16.103 -2.262 46.313 1.00 84.19 844 CYS A N 1
ATOM 6758 C CA . CYS A 1 844 ? -15.526 -1.423 47.365 1.00 84.19 844 CYS A CA 1
ATOM 6759 C C . CYS A 1 844 ? -14.966 -0.104 46.813 1.00 84.19 844 CYS A C 1
ATOM 6761 O O . CYS A 1 844 ? -15.126 0.939 47.452 1.00 84.19 844 CYS A O 1
ATOM 6763 N N . GLY A 1 845 ? -14.349 -0.128 45.628 1.00 83.81 845 GLY A N 1
ATOM 6764 C CA . GLY A 1 845 ? -13.875 1.063 44.925 1.00 83.81 845 GLY A CA 1
ATOM 6765 C C . GLY A 1 845 ? -15.004 2.041 44.592 1.00 83.81 845 GLY A C 1
ATOM 6766 O O . GLY A 1 845 ? -14.894 3.234 44.893 1.00 83.81 845 GLY A O 1
ATOM 6767 N N . ASP A 1 846 ? -16.108 1.543 44.038 1.00 82.50 846 ASP A N 1
ATOM 6768 C CA . ASP A 1 846 ? -17.276 2.361 43.690 1.00 82.50 846 ASP A CA 1
ATOM 6769 C C . ASP A 1 846 ? -18.026 2.863 44.926 1.00 82.50 846 ASP A C 1
ATOM 6771 O O . ASP A 1 846 ? -18.357 4.049 45.036 1.00 82.50 846 ASP A O 1
ATOM 6775 N N . MET A 1 847 ? -18.202 2.002 45.927 1.00 80.62 847 MET A N 1
ATOM 6776 C CA . MET A 1 847 ? -18.823 2.381 47.191 1.00 80.62 847 MET A CA 1
ATOM 6777 C C . MET A 1 847 ? -18.013 3.425 47.956 1.00 80.62 847 MET A C 1
ATOM 6779 O O . MET A 1 847 ? -18.596 4.312 48.581 1.00 80.62 847 MET A O 1
ATOM 6783 N N . ARG A 1 848 ? -16.678 3.388 47.882 1.00 82.44 848 ARG A N 1
ATOM 6784 C CA . ARG A 1 848 ? -15.823 4.404 48.508 1.00 82.44 848 ARG A CA 1
ATOM 6785 C C . ARG A 1 848 ? -16.086 5.795 47.928 1.00 82.44 848 ARG A C 1
ATOM 6787 O O . ARG A 1 848 ? -16.134 6.757 48.695 1.00 82.44 848 ARG A O 1
ATOM 6794 N N . LYS A 1 849 ? -16.307 5.901 46.611 1.00 81.88 849 LYS A N 1
ATOM 6795 C CA . LYS A 1 849 ? -16.663 7.165 45.938 1.00 81.88 849 LYS A CA 1
ATOM 6796 C C . LYS A 1 849 ? -18.036 7.669 46.402 1.00 81.88 849 LYS A C 1
ATOM 6798 O O . LYS A 1 849 ? -18.167 8.836 46.767 1.00 81.88 849 LYS A O 1
ATOM 6803 N N . LEU A 1 850 ? -19.030 6.780 46.477 1.00 78.56 850 LEU A N 1
ATOM 6804 C CA . LEU A 1 850 ? -20.397 7.114 46.905 1.00 78.56 850 LEU A CA 1
ATOM 6805 C C . LEU A 1 850 ? -20.491 7.502 48.393 1.00 78.56 850 LEU A C 1
ATOM 6807 O O . LEU A 1 850 ? -21.221 8.425 48.749 1.00 78.56 850 LEU A O 1
ATOM 6811 N N . VAL A 1 851 ? -19.729 6.842 49.273 1.00 75.81 851 VAL A N 1
ATOM 6812 C CA . VAL A 1 851 ? -19.696 7.130 50.723 1.00 75.81 851 VAL A CA 1
ATOM 6813 C C . VAL A 1 851 ? -18.895 8.400 51.043 1.00 75.81 851 VAL A C 1
ATOM 6815 O O . VAL A 1 851 ? -19.160 9.048 52.060 1.00 75.81 851 VAL A O 1
ATOM 6818 N N . ALA A 1 852 ? -17.935 8.777 50.191 1.00 71.69 852 ALA A N 1
ATOM 6819 C CA . ALA A 1 852 ? -17.146 10.004 50.331 1.00 71.69 852 ALA A CA 1
ATOM 6820 C C . ALA A 1 852 ? -17.896 11.278 49.891 1.00 71.69 852 ALA A C 1
ATOM 6822 O O . ALA A 1 852 ? -17.526 12.376 50.317 1.00 71.69 852 ALA A O 1
ATOM 6823 N N . HIS A 1 853 ? -18.950 11.160 49.074 1.00 76.19 853 HIS A N 1
ATOM 6824 C CA . HIS A 1 853 ? -19.761 12.302 48.643 1.00 76.19 853 HIS A CA 1
ATOM 6825 C C . HIS A 1 853 ? -20.524 12.947 49.819 1.00 76.19 853 HIS A C 1
ATOM 6827 O O . HIS A 1 853 ? -21.152 12.263 50.628 1.00 76.19 853 HIS A O 1
ATOM 6833 N N . LYS A 1 854 ? -20.513 14.290 49.898 1.00 59.50 854 LYS A N 1
ATOM 6834 C CA . LYS A 1 854 ? -21.166 15.063 50.982 1.00 59.50 854 LYS A CA 1
ATOM 6835 C C . LYS A 1 854 ? -22.691 14.863 51.048 1.00 59.50 854 LYS A C 1
ATOM 6837 O O . LYS A 1 854 ? -23.248 14.875 52.141 1.00 59.50 854 LYS A O 1
ATOM 6842 N N . ASN A 1 855 ? -23.341 14.634 49.903 1.00 61.41 855 ASN A N 1
ATOM 6843 C CA . ASN A 1 855 ? -24.765 14.303 49.786 1.00 61.41 855 ASN A CA 1
ATOM 6844 C C . ASN A 1 855 ? -24.914 12.817 49.433 1.00 61.41 855 ASN A C 1
ATOM 6846 O O . ASN A 1 855 ? -24.880 12.448 48.262 1.00 61.41 855 ASN A O 1
ATOM 6850 N N . LYS A 1 856 ? -25.050 11.956 50.446 1.00 66.50 856 LYS A N 1
ATOM 6851 C CA . LYS A 1 856 ? -25.190 10.505 50.253 1.00 66.50 856 LYS A CA 1
ATOM 6852 C C . LYS A 1 856 ? -26.547 10.171 49.620 1.00 66.50 856 LYS A C 1
ATOM 6854 O O . LYS A 1 856 ? -27.582 10.325 50.273 1.00 66.50 856 LYS A O 1
ATOM 6859 N N . SER A 1 857 ? -26.556 9.652 48.393 1.00 68.75 857 SER A N 1
ATOM 6860 C CA . SER A 1 857 ? -27.763 9.074 47.788 1.00 68.75 857 SER A CA 1
ATOM 6861 C C . SER A 1 857 ? -28.068 7.721 48.436 1.00 68.75 857 SER A C 1
ATOM 6863 O O . SER A 1 857 ? -27.482 6.694 48.097 1.00 68.75 857 SER A O 1
ATOM 6865 N N . LYS A 1 858 ? -28.987 7.701 49.411 1.00 69.94 858 LYS A N 1
ATOM 6866 C CA . LYS A 1 858 ? -29.388 6.458 50.103 1.00 69.94 858 LYS A CA 1
ATOM 6867 C C . LYS A 1 858 ? -29.977 5.416 49.144 1.00 69.94 858 LYS A C 1
ATOM 6869 O O . LYS A 1 858 ? -29.834 4.224 49.392 1.00 69.94 858 LYS A O 1
ATOM 6874 N N . VAL A 1 859 ? -30.624 5.866 48.070 1.00 74.44 859 VAL A N 1
ATOM 6875 C CA . VAL A 1 859 ? -31.255 5.006 47.057 1.00 74.44 859 VAL A CA 1
ATOM 6876 C C . VAL A 1 859 ? -30.195 4.297 46.216 1.00 74.44 859 VAL A C 1
ATOM 6878 O O . VAL A 1 859 ? -30.253 3.086 46.037 1.00 74.44 859 VAL A O 1
ATOM 6881 N N . GLU A 1 860 ? -29.182 5.032 45.768 1.00 74.69 860 GLU A N 1
ATOM 6882 C CA . GLU A 1 860 ? -28.118 4.502 44.912 1.00 74.69 860 GLU A CA 1
ATOM 6883 C C . GLU A 1 860 ? -27.171 3.568 45.675 1.00 74.69 860 GLU A C 1
ATOM 6885 O O . GLU A 1 860 ? -26.785 2.520 45.164 1.00 74.69 860 GLU A O 1
ATOM 6890 N N . ILE A 1 861 ? -26.896 3.880 46.947 1.00 76.62 861 ILE A N 1
ATOM 6891 C CA . ILE A 1 861 ? -26.147 3.000 47.854 1.00 76.62 861 ILE A CA 1
ATOM 6892 C C . ILE A 1 861 ? -26.881 1.666 48.061 1.00 76.62 861 ILE A C 1
ATOM 6894 O O . ILE A 1 861 ? -26.260 0.605 47.997 1.00 76.62 861 ILE A O 1
ATOM 6898 N N . LYS A 1 862 ? -28.202 1.700 48.288 1.00 78.56 862 LYS A N 1
ATOM 6899 C CA . LYS A 1 862 ? -29.006 0.477 48.425 1.00 78.56 862 LYS A CA 1
ATOM 6900 C C . LYS A 1 862 ? -29.058 -0.321 47.120 1.00 78.56 862 LYS A C 1
ATOM 6902 O O . LYS A 1 862 ? -28.924 -1.540 47.169 1.00 78.56 862 LYS A O 1
ATOM 6907 N N . LYS A 1 863 ? -29.160 0.349 45.968 1.00 79.62 863 LYS A N 1
ATOM 6908 C CA . LYS A 1 863 ? -29.120 -0.288 44.641 1.00 79.62 863 LYS A CA 1
ATOM 6909 C C . LYS A 1 863 ? -27.783 -1.006 44.398 1.00 79.62 863 LYS A C 1
ATOM 6911 O O . LYS A 1 863 ? -27.775 -2.202 44.130 1.00 79.62 863 LYS A O 1
ATOM 6916 N N . LYS A 1 864 ? -26.651 -0.322 44.602 1.00 78.50 864 LYS A N 1
ATOM 6917 C CA . LYS A 1 864 ? -25.299 -0.900 44.458 1.00 78.50 864 LYS A CA 1
ATOM 6918 C C . LYS A 1 864 ? -25.012 -2.023 45.459 1.00 78.50 864 LYS A C 1
ATOM 6920 O O . LYS A 1 864 ? -24.272 -2.953 45.151 1.00 78.50 864 LYS A O 1
ATOM 6925 N N . PHE A 1 865 ? -25.589 -1.959 46.659 1.00 80.56 865 PHE A N 1
ATOM 6926 C CA . PHE A 1 865 ? -25.529 -3.057 47.626 1.00 80.56 865 PHE A CA 1
ATOM 6927 C C . PHE A 1 865 ? -26.312 -4.286 47.139 1.00 80.56 865 PHE A C 1
ATOM 6929 O O . PHE A 1 865 ? -25.811 -5.403 47.219 1.00 80.56 865 PHE A O 1
ATOM 6936 N N . GLN A 1 866 ? -27.509 -4.094 46.586 1.00 78.38 866 GLN A N 1
ATOM 6937 C CA . GLN A 1 866 ? -28.295 -5.188 46.013 1.00 78.38 866 GLN A CA 1
ATOM 6938 C C . GLN A 1 866 ? -27.606 -5.820 44.794 1.00 78.38 866 GLN A C 1
ATOM 6940 O O . GLN A 1 866 ? -27.575 -7.043 44.699 1.00 78.38 866 GLN A O 1
ATOM 6945 N N . GLU A 1 867 ? -26.983 -5.023 43.921 1.00 77.56 867 GLU A N 1
ATOM 6946 C CA . GLU A 1 867 ? -26.208 -5.511 42.766 1.00 77.56 867 GLU A CA 1
ATOM 6947 C C . GLU A 1 867 ? -25.082 -6.470 43.193 1.00 77.56 867 GLU A C 1
ATOM 6949 O O . GLU A 1 867 ? -24.989 -7.584 42.675 1.00 77.56 867 GLU A O 1
ATOM 6954 N N . VAL A 1 868 ? -24.271 -6.097 44.194 1.00 79.94 868 VAL A N 1
ATOM 6955 C CA . VAL A 1 868 ? -23.167 -6.959 44.655 1.00 79.94 868 VAL A CA 1
ATOM 6956 C C . VAL A 1 868 ? -23.671 -8.210 45.374 1.00 79.94 868 VAL A C 1
ATOM 6958 O O . VAL A 1 868 ? -23.058 -9.274 45.278 1.00 79.94 868 VAL A O 1
ATOM 6961 N N . VAL A 1 869 ? -24.808 -8.111 46.073 1.00 79.06 869 VAL A N 1
ATOM 6962 C CA . VAL A 1 869 ? -25.448 -9.267 46.709 1.00 79.06 869 VAL A CA 1
ATOM 6963 C C . VAL A 1 869 ? -25.923 -10.262 45.656 1.00 79.06 869 VAL A C 1
ATOM 6965 O O . VAL A 1 869 ? -25.707 -11.462 45.825 1.00 79.06 869 VAL A O 1
ATOM 6968 N N . VAL A 1 870 ? -26.490 -9.775 44.550 1.00 76.12 870 VAL A N 1
ATOM 6969 C CA . VAL A 1 870 ? -26.892 -10.618 43.421 1.00 76.12 870 VAL A CA 1
ATOM 6970 C C . VAL A 1 870 ? -25.682 -11.283 42.762 1.00 76.12 870 VAL A C 1
ATOM 6972 O O . VAL A 1 870 ? -25.680 -12.496 42.569 1.00 76.12 870 VAL A O 1
ATOM 6975 N N . GLN A 1 871 ? -24.615 -10.530 42.499 1.00 73.69 871 GLN A N 1
ATOM 6976 C CA . GLN A 1 871 ? -23.425 -11.044 41.811 1.00 73.69 871 GLN A CA 1
ATOM 6977 C C . GLN A 1 871 ? -22.595 -12.038 42.645 1.00 73.69 871 GLN A C 1
ATOM 6979 O O . GLN A 1 871 ? -22.046 -12.996 42.091 1.00 73.69 871 GLN A O 1
ATOM 6984 N N . LEU A 1 872 ? -22.487 -11.823 43.964 1.00 74.31 872 LEU A N 1
ATOM 6985 C CA . LEU A 1 872 ? -21.633 -12.625 44.852 1.00 74.31 872 LEU A CA 1
ATOM 6986 C C . LEU A 1 872 ? -22.381 -13.713 45.633 1.00 74.31 872 LEU A C 1
ATOM 6988 O O . LEU A 1 872 ? -21.772 -14.731 45.968 1.00 74.31 872 LEU A O 1
ATOM 6992 N N . PHE A 1 873 ? -23.661 -13.509 45.966 1.00 72.88 873 PHE A N 1
ATOM 6993 C CA . PHE A 1 873 ? -24.353 -14.305 46.991 1.00 72.88 873 PHE A CA 1
ATOM 6994 C C . PHE A 1 873 ? -25.731 -14.852 46.592 1.00 72.88 873 PHE A C 1
ATOM 6996 O O . PHE A 1 873 ? -26.294 -15.630 47.377 1.00 72.88 873 PHE A O 1
ATOM 7003 N N . ASP A 1 874 ? -26.291 -14.484 45.433 1.00 66.38 874 ASP A N 1
ATOM 7004 C CA . ASP A 1 874 ? -27.620 -14.958 45.028 1.00 66.38 874 ASP A CA 1
ATOM 7005 C C . ASP A 1 874 ? -27.556 -16.385 44.471 1.00 66.38 874 ASP A C 1
ATOM 7007 O O . ASP A 1 874 ? -27.330 -16.658 43.294 1.00 66.38 874 ASP A O 1
ATOM 7011 N N . VAL A 1 875 ? -27.748 -17.328 45.391 1.00 52.56 875 VAL A N 1
ATOM 7012 C CA . VAL A 1 875 ? -27.936 -18.754 45.133 1.00 52.56 875 VAL A CA 1
ATOM 7013 C C . VAL A 1 875 ? -29.418 -18.986 44.832 1.00 52.56 875 VAL A C 1
ATOM 7015 O O . VAL A 1 875 ? -30.128 -19.607 45.623 1.00 52.56 875 VAL A O 1
ATOM 7018 N N . LYS A 1 876 ? -29.936 -18.478 43.711 1.00 46.31 876 LYS A N 1
ATOM 7019 C CA . LYS A 1 876 ? -31.274 -18.896 43.268 1.00 46.31 876 LYS A CA 1
ATOM 7020 C C . LYS A 1 876 ? -31.184 -20.286 42.655 1.00 46.31 876 LYS A C 1
ATOM 7022 O O . LYS A 1 876 ? -30.735 -20.481 41.531 1.00 46.31 876 LYS A O 1
ATOM 7027 N N . SER A 1 877 ? -31.569 -21.266 43.470 1.00 36.31 877 SER A N 1
ATOM 7028 C CA . SER A 1 877 ? -31.926 -22.615 43.043 1.00 36.31 877 SER A CA 1
ATOM 7029 C C . SER A 1 877 ? -33.062 -22.534 42.021 1.00 36.31 877 SER A C 1
ATOM 7031 O O . SER A 1 877 ? -33.999 -21.761 42.210 1.00 36.31 877 SER A O 1
ATOM 7033 N N . ALA A 1 878 ? -33.009 -23.360 40.980 1.00 31.23 878 ALA A N 1
ATOM 7034 C CA . ALA A 1 878 ? -33.998 -23.478 39.906 1.00 31.23 878 ALA A CA 1
ATOM 7035 C C . ALA A 1 878 ? -35.396 -23.983 40.360 1.00 31.23 878 ALA A C 1
ATOM 7037 O O . ALA A 1 878 ? -36.104 -24.612 39.582 1.00 31.23 878 ALA A O 1
ATOM 7038 N N . ALA A 1 879 ? -35.797 -23.761 41.617 1.00 29.89 879 ALA A N 1
ATOM 7039 C CA . ALA A 1 879 ? -36.940 -24.414 42.257 1.00 29.89 879 ALA A CA 1
ATOM 7040 C C . ALA A 1 879 ? -38.076 -23.476 42.716 1.00 29.89 879 ALA A C 1
ATOM 7042 O O . ALA A 1 879 ? -39.000 -23.951 43.368 1.00 29.89 879 ALA A O 1
ATOM 7043 N N . SER A 1 880 ? -38.070 -22.182 42.381 1.00 29.41 880 SER A N 1
ATOM 7044 C CA . SER A 1 880 ? -39.228 -21.305 42.635 1.00 29.41 880 SER A CA 1
ATOM 7045 C C . SER A 1 880 ? -39.649 -20.568 41.367 1.00 29.41 880 SER A C 1
ATOM 7047 O O . SER A 1 880 ? -39.335 -19.395 41.169 1.00 29.41 880 SER A O 1
ATOM 7049 N N . VAL A 1 881 ? -40.353 -21.283 40.492 1.00 31.00 881 VAL A N 1
ATOM 7050 C CA . VAL A 1 881 ? -41.201 -20.665 39.472 1.00 31.00 881 VAL A CA 1
ATOM 7051 C C . VAL A 1 881 ? -42.564 -20.432 40.126 1.00 31.00 881 VAL A C 1
ATOM 7053 O O . VAL A 1 881 ? -43.443 -21.281 40.038 1.00 31.00 881 VAL A O 1
ATOM 7056 N N . ASP A 1 882 ? -42.719 -19.304 40.823 1.00 25.58 882 ASP A N 1
ATOM 7057 C CA . ASP A 1 882 ? -44.048 -18.784 41.159 1.00 25.58 882 ASP A CA 1
ATOM 7058 C C . ASP A 1 882 ? -44.542 -17.956 39.965 1.00 25.58 882 ASP A C 1
ATOM 7060 O O . ASP A 1 882 ? -44.062 -16.862 39.668 1.00 25.58 882 ASP A O 1
ATOM 7064 N N . THR A 1 883 ? -45.495 -18.533 39.239 1.00 28.98 883 THR A N 1
ATOM 7065 C CA . THR A 1 883 ? -46.133 -18.045 38.007 1.00 28.98 883 THR A CA 1
ATOM 7066 C C . THR A 1 883 ? -47.108 -16.877 38.221 1.00 28.98 883 THR A C 1
ATOM 7068 O O . THR A 1 883 ? -48.220 -16.911 37.697 1.00 28.98 883 THR A O 1
ATOM 7071 N N . THR A 1 884 ? -46.758 -15.834 38.982 1.00 26.30 884 THR A N 1
ATOM 7072 C CA . THR A 1 884 ? -47.731 -14.755 39.289 1.00 26.30 884 THR A CA 1
ATOM 7073 C C . THR A 1 884 ? -47.230 -13.311 39.208 1.00 26.30 884 THR A C 1
ATOM 7075 O O . THR A 1 884 ? -47.871 -12.422 39.764 1.00 26.30 884 THR A O 1
ATOM 7078 N N . SER A 1 885 ? -46.165 -13.007 38.462 1.00 28.27 885 SER A N 1
ATOM 7079 C CA . SER A 1 885 ? -45.871 -11.612 38.087 1.00 28.27 885 SER A CA 1
ATOM 7080 C C . SER A 1 885 ? -45.526 -11.471 36.603 1.00 28.27 885 SER A C 1
ATOM 7082 O O . SER A 1 885 ? -44.414 -11.711 36.149 1.00 28.27 885 SER A O 1
ATOM 7084 N N . THR A 1 886 ? -46.509 -11.031 35.825 1.00 27.97 886 THR A N 1
ATOM 7085 C CA . THR A 1 886 ? -46.448 -10.780 34.375 1.00 27.97 886 THR A CA 1
ATOM 7086 C C . THR A 1 886 ? -45.664 -9.513 33.993 1.00 27.97 886 THR A C 1
ATOM 7088 O O . THR A 1 886 ? -45.986 -8.852 33.012 1.00 27.97 886 THR A O 1
ATOM 7091 N N . GLN A 1 887 ? -44.628 -9.153 34.754 1.00 32.69 887 GLN A N 1
ATOM 7092 C CA . GLN A 1 887 ? -43.711 -8.055 34.428 1.00 32.69 887 GLN A CA 1
ATOM 7093 C C . GLN A 1 887 ? -42.282 -8.434 34.835 1.00 32.69 887 GLN A C 1
ATOM 7095 O O . GLN A 1 887 ? -41.735 -7.926 35.811 1.00 32.69 887 GLN A O 1
ATOM 7100 N N . ALA A 1 888 ? -41.681 -9.369 34.099 1.00 31.75 888 ALA A N 1
ATOM 7101 C CA . ALA A 1 888 ? -40.235 -9.558 34.111 1.00 31.75 888 ALA A CA 1
ATOM 7102 C C . ALA A 1 888 ? -39.631 -8.560 33.114 1.00 31.75 888 ALA A C 1
ATOM 7104 O O . ALA A 1 888 ? -39.970 -8.602 31.934 1.00 31.75 888 ALA A O 1
ATOM 7105 N N . SER A 1 889 ? -38.789 -7.636 33.585 1.00 42.09 889 SER A N 1
ATOM 7106 C CA . SER A 1 889 ? -38.049 -6.743 32.688 1.00 42.09 889 SER A CA 1
ATOM 7107 C C . SER A 1 889 ? -37.057 -7.553 31.853 1.00 42.09 889 SER A C 1
ATOM 7109 O O . SER A 1 889 ? -36.518 -8.549 32.332 1.00 42.09 889 SER A O 1
ATOM 7111 N N . PHE A 1 890 ? -36.759 -7.107 30.636 1.00 41.47 890 PHE A N 1
ATOM 7112 C CA . PHE A 1 890 ? -35.704 -7.667 29.778 1.00 41.47 890 PHE A CA 1
ATOM 7113 C C . PHE A 1 890 ? -34.329 -7.775 30.459 1.00 41.47 890 PHE A C 1
ATOM 7115 O O . PHE A 1 890 ? -33.504 -8.612 30.105 1.00 41.47 890 PHE A O 1
ATOM 7122 N N . MET A 1 891 ? -34.106 -6.947 31.480 1.00 40.38 891 MET A N 1
ATOM 7123 C CA . MET A 1 891 ? -32.896 -6.921 32.303 1.00 40.38 891 MET A CA 1
ATOM 7124 C C . MET A 1 891 ? -32.900 -7.949 33.445 1.00 40.38 891 MET A C 1
ATOM 7126 O O . MET A 1 891 ? -31.867 -8.195 34.065 1.00 40.38 891 MET A O 1
ATOM 7130 N N . SER A 1 892 ? -34.057 -8.530 33.768 1.00 45.91 892 SER A N 1
ATOM 7131 C CA . SER A 1 892 ? -34.181 -9.576 34.776 1.00 45.91 892 SER A CA 1
ATOM 7132 C C . SER A 1 892 ? -33.589 -10.868 34.221 1.00 45.91 892 SER A C 1
ATOM 7134 O O . SER A 1 892 ? -34.108 -11.445 33.267 1.00 45.91 892 SER A O 1
ATOM 7136 N N . THR A 1 893 ? -32.514 -11.353 34.843 1.00 44.88 893 THR A N 1
ATOM 7137 C CA . THR A 1 893 ? -31.861 -12.651 34.598 1.00 44.88 893 THR A CA 1
ATOM 7138 C C . THR A 1 893 ? -32.749 -13.837 35.015 1.00 44.88 893 THR A C 1
ATOM 7140 O O . THR A 1 893 ? -32.311 -14.771 35.682 1.00 44.88 893 THR A O 1
ATOM 7143 N N . ALA A 1 894 ? -34.027 -13.817 34.630 1.00 37.53 894 ALA A N 1
ATOM 7144 C CA . ALA A 1 894 ? -35.061 -14.759 35.051 1.00 37.53 894 ALA A CA 1
ATOM 7145 C C . ALA A 1 894 ? -34.810 -16.209 34.591 1.00 37.53 894 ALA A C 1
ATOM 7147 O O . ALA A 1 894 ? -35.454 -17.128 35.089 1.00 37.53 894 ALA A O 1
ATOM 7148 N N . SER A 1 895 ? -33.837 -16.443 33.705 1.00 50.75 895 SER A N 1
ATOM 7149 C CA . SER A 1 895 ? -33.279 -17.766 33.411 1.00 50.75 895 SER A CA 1
ATOM 7150 C C . SER A 1 895 ? -31.856 -17.890 33.971 1.00 50.75 895 SER A C 1
ATOM 7152 O O . SER A 1 895 ? -30.887 -17.999 33.215 1.00 50.75 895 SER A O 1
ATOM 7154 N N . SER A 1 896 ? -31.706 -17.811 35.294 1.00 58.06 896 SER A N 1
ATOM 7155 C CA . SER A 1 896 ? -30.395 -17.855 35.942 1.00 58.06 896 SER A CA 1
ATOM 7156 C C . SER A 1 896 ? -29.748 -19.239 35.819 1.00 58.06 896 SER A C 1
ATOM 7158 O O . SER A 1 896 ? -30.356 -20.283 36.065 1.00 58.06 896 SER A O 1
ATOM 7160 N N . VAL A 1 897 ? -28.474 -19.251 35.427 1.00 68.56 897 VAL A N 1
ATOM 7161 C CA . VAL A 1 897 ? -27.655 -20.465 35.399 1.00 68.56 897 VAL A CA 1
ATOM 7162 C C . VAL A 1 897 ? -27.284 -20.855 36.835 1.00 68.56 897 VAL A C 1
ATOM 7164 O O . VAL A 1 897 ? -26.900 -19.977 37.613 1.00 68.56 897 VAL A O 1
ATOM 7167 N N . PRO A 1 898 ? -27.342 -22.147 37.220 1.00 71.44 898 PRO A N 1
ATOM 7168 C CA . PRO A 1 898 ? -26.920 -22.578 38.548 1.00 71.44 898 PRO A CA 1
ATOM 7169 C C . PRO A 1 898 ? -25.481 -22.144 38.838 1.00 71.44 898 PRO A C 1
ATOM 7171 O O . PRO A 1 898 ? -24.589 -22.366 38.023 1.00 71.44 898 PRO A O 1
ATOM 7174 N N . MET A 1 899 ? -25.250 -21.550 40.009 1.00 73.62 899 MET A N 1
ATOM 7175 C CA . MET A 1 899 ? -23.919 -21.100 40.432 1.00 73.62 899 MET A CA 1
ATOM 7176 C C . MET A 1 899 ? -22.929 -22.281 40.468 1.00 73.62 899 MET A C 1
ATOM 7178 O O . MET A 1 899 ? -23.252 -23.336 41.027 1.00 73.62 899 MET A O 1
ATOM 7182 N N . GLY A 1 900 ? -21.736 -22.122 39.892 1.00 76.25 900 GLY A N 1
ATOM 7183 C CA . GLY A 1 900 ? -20.666 -23.120 39.965 1.00 76.25 900 GLY A CA 1
ATOM 7184 C C . GLY A 1 900 ? -20.137 -23.354 41.380 1.00 76.25 900 GLY A C 1
ATOM 7185 O O . GLY A 1 900 ? -20.327 -22.540 42.290 1.00 76.25 900 GLY A O 1
ATOM 7186 N N . ASP A 1 901 ? -19.462 -24.485 41.577 1.00 78.75 901 ASP A N 1
ATOM 7187 C CA . ASP A 1 901 ? -18.999 -24.937 42.893 1.00 78.75 901 ASP A CA 1
ATOM 7188 C C . ASP A 1 901 ? -17.969 -23.988 43.524 1.00 78.75 901 ASP A C 1
ATOM 7190 O O . ASP A 1 901 ? -17.956 -23.817 44.747 1.00 78.75 901 ASP A O 1
ATOM 7194 N N . TYR A 1 902 ? -17.163 -23.310 42.702 1.00 79.38 902 TYR A N 1
ATOM 7195 C CA . TYR A 1 902 ? -16.217 -22.282 43.146 1.00 79.38 902 TYR A CA 1
ATOM 7196 C C . TYR A 1 902 ? -16.920 -21.079 43.788 1.00 79.38 902 TYR A C 1
ATOM 7198 O O . TYR A 1 902 ? -16.657 -20.713 44.937 1.00 79.38 902 TYR A O 1
ATOM 7206 N N . ARG A 1 903 ? -17.888 -20.502 43.072 1.00 78.31 903 ARG A N 1
ATOM 7207 C CA . ARG A 1 903 ? -18.677 -19.359 43.538 1.00 78.31 903 ARG A CA 1
ATOM 7208 C C . ARG A 1 903 ? -19.585 -19.715 44.715 1.00 78.31 903 ARG A C 1
ATOM 7210 O O . ARG A 1 903 ? -19.673 -18.940 45.663 1.00 78.31 903 ARG A O 1
ATOM 7217 N N . LYS A 1 904 ? -20.177 -20.914 44.720 1.00 79.81 904 LYS A N 1
ATOM 7218 C CA . LYS A 1 904 ? -20.913 -21.448 45.879 1.00 79.81 904 LYS A CA 1
ATOM 7219 C C . LYS A 1 904 ? -20.023 -21.559 47.116 1.00 79.81 904 LYS A C 1
ATOM 7221 O O . LYS A 1 904 ? -20.447 -21.177 48.204 1.00 79.81 904 LYS A O 1
ATOM 7226 N N . GLY A 1 905 ? -18.792 -22.053 46.958 1.00 77.19 905 GLY A N 1
ATOM 7227 C CA . GLY A 1 905 ? -17.806 -22.124 48.038 1.00 77.19 905 GLY A CA 1
ATOM 7228 C C . GLY A 1 905 ? -17.481 -20.749 48.628 1.00 77.19 905 GLY A C 1
ATOM 7229 O O . GLY A 1 905 ? -17.438 -20.603 49.849 1.00 77.19 905 GLY A O 1
ATOM 7230 N N . PHE A 1 906 ? -17.325 -19.736 47.769 1.00 78.56 906 PHE A N 1
ATOM 7231 C CA . PHE A 1 906 ? -17.126 -18.339 48.173 1.00 78.56 906 PHE A CA 1
ATOM 7232 C C . PHE A 1 906 ? -18.337 -17.756 48.900 1.00 78.56 906 PHE A C 1
ATOM 7234 O O . PHE A 1 906 ? -18.190 -17.203 49.992 1.00 78.56 906 PHE A O 1
ATOM 7241 N N . ALA A 1 907 ? -19.536 -17.941 48.346 1.00 80.25 907 ALA A N 1
ATOM 7242 C CA . ALA A 1 907 ? -20.768 -17.445 48.941 1.00 80.25 907 ALA A CA 1
ATOM 7243 C C . ALA A 1 907 ? -20.992 -18.030 50.344 1.00 80.25 907 ALA A C 1
ATOM 7245 O O . ALA A 1 907 ? -21.205 -17.277 51.288 1.00 80.25 907 ALA A O 1
ATOM 7246 N N . VAL A 1 908 ? -20.868 -19.350 50.522 1.00 80.56 908 VAL A N 1
ATOM 7247 C CA . VAL A 1 908 ? -21.061 -20.003 51.833 1.00 80.56 908 VAL A CA 1
ATOM 7248 C C . VAL A 1 908 ? -20.059 -19.503 52.880 1.00 80.56 908 VAL A C 1
ATOM 7250 O O . VAL A 1 908 ? -20.430 -19.321 54.035 1.00 80.56 908 VAL A O 1
ATOM 7253 N N . ALA A 1 909 ? -18.805 -19.249 52.496 1.00 78.00 909 ALA A N 1
ATOM 7254 C CA . ALA A 1 909 ? -17.770 -18.826 53.438 1.00 78.00 909 ALA A CA 1
ATOM 7255 C C . ALA A 1 909 ? -17.904 -17.359 53.895 1.00 78.00 909 ALA A C 1
ATOM 7257 O O . ALA A 1 909 ? -17.508 -17.032 55.014 1.00 78.00 909 ALA A O 1
ATOM 7258 N N . LEU A 1 910 ? -18.429 -16.467 53.043 1.00 79.56 910 LEU A N 1
ATOM 7259 C CA . LEU A 1 910 ? -18.378 -15.013 53.269 1.00 79.56 910 LEU A CA 1
ATOM 7260 C C . LEU A 1 910 ? -19.740 -14.343 53.485 1.00 79.56 910 LEU A C 1
ATOM 7262 O O . LEU A 1 910 ? -19.768 -13.235 54.021 1.00 79.56 910 LEU A O 1
ATOM 7266 N N . LYS A 1 911 ? -20.859 -14.992 53.137 1.00 80.50 911 LYS A N 1
ATOM 7267 C CA . LYS A 1 911 ? -22.215 -14.413 53.215 1.00 80.50 911 LYS A CA 1
ATOM 7268 C C . LYS A 1 911 ? -22.572 -13.907 54.617 1.00 80.50 911 LYS A C 1
ATOM 7270 O O . LYS A 1 911 ? -22.983 -12.757 54.769 1.00 80.50 911 LYS A O 1
ATOM 7275 N N . ASP A 1 912 ? -22.347 -14.715 55.651 1.00 80.06 912 ASP A N 1
ATOM 7276 C CA . ASP A 1 912 ? -22.683 -14.345 57.036 1.00 80.06 912 ASP A CA 1
ATOM 7277 C C . ASP A 1 912 ? -21.805 -13.204 57.564 1.00 80.06 912 ASP A C 1
ATOM 7279 O O . ASP A 1 912 ? -22.280 -12.308 58.269 1.00 80.06 912 ASP A O 1
ATOM 7283 N N . LEU A 1 913 ? -20.518 -13.207 57.199 1.00 79.69 913 LEU A N 1
ATOM 7284 C CA . LEU A 1 913 ? -19.592 -12.136 57.556 1.00 79.69 913 LEU A CA 1
ATOM 7285 C C . LEU A 1 913 ? -20.001 -10.821 56.879 1.00 79.69 913 LEU A C 1
ATOM 7287 O O . LEU A 1 913 ? -20.045 -9.794 57.556 1.00 79.69 913 LEU A O 1
ATOM 7291 N N . PHE A 1 914 ? -20.350 -10.876 55.590 1.00 82.06 914 PHE A N 1
ATOM 7292 C CA . PHE A 1 914 ? -20.751 -9.736 54.765 1.00 82.06 914 PHE A CA 1
ATOM 7293 C C . PHE A 1 914 ? -22.048 -9.074 55.262 1.00 82.06 914 PHE A C 1
ATOM 7295 O O . PHE A 1 914 ? -22.093 -7.858 55.468 1.00 82.06 914 PHE A O 1
ATOM 7302 N N . PHE A 1 915 ? -23.097 -9.855 55.548 1.00 81.44 915 PHE A N 1
ATOM 7303 C CA . PHE A 1 915 ? -24.347 -9.301 56.086 1.00 81.44 915 PHE A CA 1
ATOM 7304 C C . PHE A 1 915 ? -24.192 -8.778 57.519 1.00 81.44 915 PHE A C 1
ATOM 7306 O O . PHE A 1 915 ? -24.827 -7.789 57.897 1.00 81.44 915 PHE A O 1
ATOM 7313 N N . LYS A 1 916 ? -23.306 -9.371 58.330 1.00 81.88 916 LYS A N 1
ATOM 7314 C CA . LYS A 1 916 ? -23.027 -8.879 59.688 1.00 81.88 916 LYS A CA 1
ATOM 7315 C C . LYS A 1 916 ? -22.337 -7.512 59.676 1.00 81.88 916 LYS A C 1
ATOM 7317 O O . LYS A 1 916 ? -22.672 -6.660 60.512 1.00 81.88 916 LYS A O 1
ATOM 7322 N N . THR A 1 917 ? -21.396 -7.297 58.753 1.00 76.38 917 THR A N 1
ATOM 7323 C CA . THR A 1 917 ? -20.655 -6.035 58.602 1.00 76.38 917 THR A CA 1
ATOM 7324 C C . THR A 1 917 ? -21.502 -4.930 57.983 1.00 76.38 917 THR A C 1
ATOM 7326 O O . THR A 1 917 ? -21.478 -3.815 58.497 1.00 76.38 917 THR A O 1
ATOM 7329 N N . PHE A 1 918 ? -22.284 -5.223 56.941 1.00 77.12 918 PHE A N 1
ATOM 7330 C CA . PHE A 1 918 ? -22.967 -4.196 56.143 1.00 77.12 918 PHE A CA 1
ATOM 7331 C C . PHE A 1 918 ? -24.490 -4.084 56.371 1.00 77.12 918 PHE A C 1
ATOM 7333 O O . PHE A 1 918 ? -25.091 -3.077 55.990 1.00 77.12 918 PHE A O 1
ATOM 7340 N N . GLY A 1 919 ? -25.102 -5.033 57.091 1.00 74.75 919 GLY A N 1
ATOM 7341 C CA . GLY A 1 919 ? -26.553 -5.104 57.334 1.00 74.75 919 GLY A CA 1
ATOM 7342 C C . GLY A 1 919 ? -27.294 -5.908 56.257 1.00 74.75 919 GLY A C 1
ATOM 7343 O O . GLY A 1 919 ? -26.778 -6.060 55.156 1.00 74.75 919 GLY A O 1
ATOM 7344 N N . GLN A 1 920 ? -28.488 -6.432 56.572 1.00 70.25 920 GLN A N 1
ATOM 7345 C CA . GLN A 1 920 ? -29.272 -7.280 55.652 1.00 70.25 920 GLN A CA 1
ATOM 7346 C C . GLN A 1 920 ? -29.701 -6.543 54.372 1.00 70.25 920 GLN A C 1
ATOM 7348 O O . GLN A 1 920 ? -29.521 -7.094 53.293 1.00 70.25 920 GLN A O 1
ATOM 7353 N N . ASP A 1 921 ? -30.133 -5.283 54.483 1.00 64.44 921 ASP A N 1
ATOM 7354 C CA . ASP A 1 921 ? -30.569 -4.453 53.343 1.00 64.44 921 ASP A CA 1
ATOM 7355 C C . ASP A 1 921 ? -29.619 -3.273 53.051 1.00 64.44 921 ASP A C 1
ATOM 7357 O O . ASP A 1 921 ? -30.002 -2.262 52.457 1.00 64.44 921 ASP A O 1
ATOM 7361 N N . GLY A 1 922 ? -28.369 -3.353 53.527 1.00 66.75 922 GLY A N 1
ATOM 7362 C CA . GLY A 1 922 ? -27.391 -2.267 53.394 1.00 66.75 922 GLY A CA 1
ATOM 7363 C C . GLY A 1 922 ? -27.665 -1.063 54.308 1.00 66.75 922 GLY A C 1
ATOM 7364 O O . GLY A 1 922 ? -27.084 0.010 54.130 1.00 66.75 922 GLY A O 1
ATOM 7365 N N . ASP A 1 923 ? -28.532 -1.213 55.315 1.00 69.25 923 ASP A N 1
ATOM 7366 C CA . ASP A 1 923 ? -28.922 -0.117 56.210 1.00 69.25 923 ASP A CA 1
ATOM 7367 C C . ASP A 1 923 ? -27.737 0.454 56.999 1.00 69.25 923 ASP A C 1
ATOM 7369 O O . ASP A 1 923 ? -27.610 1.676 57.113 1.00 69.25 923 ASP A O 1
ATOM 7373 N N . LYS A 1 924 ? -26.809 -0.400 57.461 1.00 70.81 924 LYS A N 1
ATOM 7374 C CA . LYS A 1 924 ? -25.584 0.062 58.138 1.00 70.81 924 LYS A CA 1
ATOM 7375 C C . LYS A 1 924 ? -24.658 0.799 57.170 1.00 70.81 924 LYS A C 1
ATOM 7377 O O . LYS A 1 924 ? -24.038 1.784 57.569 1.00 70.81 924 LYS A O 1
ATOM 7382 N N . LEU A 1 925 ? -24.622 0.384 55.900 1.00 71.56 925 LEU A N 1
ATOM 7383 C CA . LEU A 1 925 ? -23.847 1.038 54.841 1.00 71.56 925 LEU A CA 1
ATOM 7384 C C . LEU A 1 925 ? -24.264 2.503 54.657 1.00 71.56 925 LEU A C 1
ATOM 7386 O O . LEU A 1 925 ? -23.416 3.384 54.535 1.00 71.56 925 LEU A O 1
ATOM 7390 N N . SER A 1 926 ? -25.572 2.774 54.706 1.00 66.12 926 SER A N 1
ATOM 7391 C CA . SER A 1 926 ? -26.120 4.128 54.546 1.00 66.12 926 SER A CA 1
ATOM 7392 C C . SER A 1 926 ? -25.719 5.092 55.679 1.00 66.12 926 SER A C 1
ATOM 7394 O O . SER A 1 926 ? -25.666 6.309 55.475 1.00 66.12 926 SER A O 1
ATOM 7396 N N . SER A 1 927 ? -25.388 4.550 56.857 1.00 68.69 927 SER A N 1
ATOM 7397 C CA . SER A 1 927 ? -24.966 5.303 58.045 1.00 68.69 927 SER A CA 1
ATOM 7398 C C . SER A 1 927 ? -23.445 5.421 58.233 1.00 68.69 927 SER A C 1
ATOM 7400 O O . SER A 1 927 ? -23.010 6.325 58.942 1.00 68.69 927 SER A O 1
ATOM 7402 N N . MET A 1 928 ? -22.634 4.576 57.585 1.00 73.88 928 MET A N 1
ATOM 7403 C CA . MET A 1 928 ? -21.176 4.526 57.787 1.00 73.88 928 MET A CA 1
ATOM 7404 C C . MET A 1 928 ? -20.440 5.771 57.271 1.00 73.88 928 MET A C 1
ATOM 7406 O O . MET A 1 928 ? -20.822 6.386 56.268 1.00 73.88 928 MET A O 1
ATOM 7410 N N . ASN A 1 929 ? -19.341 6.130 57.939 1.00 71.75 929 ASN A N 1
ATOM 7411 C CA . ASN A 1 929 ? -18.363 7.099 57.434 1.00 71.75 929 ASN A CA 1
ATOM 7412 C C . ASN A 1 929 ? -17.242 6.413 56.617 1.00 71.75 929 ASN A C 1
ATOM 7414 O O . ASN A 1 929 ? -17.083 5.194 56.641 1.00 71.75 929 ASN A O 1
ATOM 7418 N N . SER A 1 930 ? -16.443 7.196 55.883 1.00 73.88 930 SER A N 1
ATOM 7419 C CA . SER A 1 930 ? -15.385 6.668 54.997 1.00 73.88 930 SER A CA 1
ATOM 7420 C C . SER A 1 930 ? -14.322 5.824 55.737 1.00 73.88 930 SER A C 1
ATOM 7422 O O . SER A 1 930 ? -13.809 4.840 55.195 1.00 73.88 930 SER A O 1
ATOM 7424 N N . LYS A 1 931 ? -14.037 6.139 57.011 1.00 76.19 931 LYS A N 1
ATOM 7425 C CA . LYS A 1 931 ? -13.077 5.391 57.847 1.00 76.19 931 LYS A CA 1
ATOM 7426 C C . LYS A 1 931 ? -13.651 4.059 58.342 1.00 76.19 931 LYS A C 1
ATOM 7428 O O . LYS A 1 931 ? -12.955 3.048 58.323 1.00 76.19 931 LYS A O 1
ATOM 7433 N N . GLU A 1 932 ? -14.918 4.045 58.745 1.00 78.06 932 GLU A N 1
ATOM 7434 C CA . GLU A 1 932 ? -15.662 2.843 59.137 1.00 78.06 932 GLU A CA 1
ATOM 7435 C C . GLU A 1 932 ? -15.820 1.879 57.961 1.00 78.06 932 GLU A C 1
ATOM 7437 O O . GLU A 1 932 ? -15.598 0.681 58.125 1.00 78.06 932 GLU A O 1
ATOM 7442 N N . PHE A 1 933 ? -16.114 2.403 56.767 1.00 82.06 933 PHE A N 1
ATOM 7443 C CA . PHE A 1 933 ? -16.193 1.603 55.547 1.00 82.06 933 PHE A CA 1
ATOM 7444 C C . PHE A 1 933 ? -14.844 0.960 55.197 1.00 82.06 933 PHE A C 1
ATOM 7446 O O . PHE A 1 933 ? -14.782 -0.245 54.972 1.00 82.06 933 PHE A O 1
ATOM 7453 N N . SER A 1 934 ? -13.749 1.727 55.250 1.00 79.94 934 SER A N 1
ATOM 7454 C CA . SER A 1 934 ? -12.396 1.209 54.980 1.00 79.94 934 SER A CA 1
ATOM 7455 C C . SER A 1 934 ? -11.970 0.121 55.982 1.00 79.94 934 SER A C 1
ATOM 7457 O O . SER A 1 934 ? -11.301 -0.844 55.618 1.00 79.94 934 SER A O 1
ATOM 7459 N N . SER A 1 935 ? -12.385 0.241 57.249 1.00 81.25 935 SER A N 1
ATOM 7460 C CA . SER A 1 935 ? -12.154 -0.787 58.276 1.00 81.25 935 SER A CA 1
ATOM 7461 C C . SER A 1 935 ? -12.976 -2.060 58.020 1.00 81.25 935 SER A C 1
ATOM 7463 O O . SER A 1 935 ? -12.466 -3.176 58.148 1.00 81.25 935 SER A O 1
ATOM 7465 N N . ALA A 1 936 ? -14.240 -1.910 57.609 1.00 80.88 936 ALA A N 1
ATOM 7466 C CA . ALA A 1 936 ? -15.107 -3.030 57.244 1.00 80.88 936 ALA A CA 1
ATOM 7467 C C . ALA A 1 936 ? -14.612 -3.766 55.984 1.00 80.88 936 ALA A C 1
ATOM 7469 O O . ALA A 1 936 ? -14.592 -4.997 55.969 1.00 80.88 936 ALA A O 1
ATOM 7470 N N . GLU A 1 937 ? -14.146 -3.026 54.976 1.00 83.38 937 GLU A N 1
ATOM 7471 C CA . GLU A 1 937 ? -13.481 -3.557 53.782 1.00 83.38 937 GLU A CA 1
ATOM 7472 C C . GLU A 1 937 ? -12.241 -4.375 54.166 1.00 83.38 937 GLU A C 1
ATOM 7474 O O . GLU A 1 937 ? -12.164 -5.559 53.844 1.00 83.38 937 GLU A O 1
ATOM 7479 N N . ALA A 1 938 ? -11.316 -3.795 54.942 1.00 81.88 938 ALA A N 1
ATOM 7480 C CA . ALA A 1 938 ? -10.093 -4.479 55.369 1.00 81.88 938 ALA A CA 1
ATOM 7481 C C . ALA A 1 938 ? -10.382 -5.788 56.125 1.00 81.88 938 ALA A C 1
ATOM 7483 O O . ALA A 1 938 ? -9.679 -6.785 55.953 1.00 81.88 938 ALA A O 1
ATOM 7484 N N . LYS A 1 939 ? -11.447 -5.820 56.934 1.00 84.44 939 LYS A N 1
ATOM 7485 C CA . LYS A 1 939 ? -11.869 -7.017 57.673 1.00 84.44 939 LYS A CA 1
ATOM 7486 C C . LYS A 1 939 ? -12.300 -8.162 56.749 1.00 84.44 939 LYS A C 1
ATOM 7488 O O . LYS A 1 939 ? -11.948 -9.318 57.003 1.00 84.44 939 LYS A O 1
ATOM 7493 N N . ILE A 1 940 ? -13.054 -7.858 55.695 1.00 81.25 940 ILE A N 1
ATOM 7494 C CA . ILE A 1 940 ? -13.520 -8.858 54.726 1.00 81.25 940 ILE A CA 1
ATOM 7495 C C . ILE A 1 940 ? -12.363 -9.291 53.823 1.00 81.25 940 ILE A C 1
ATOM 7497 O O . ILE A 1 940 ? -12.143 -10.489 53.670 1.00 81.25 940 ILE A O 1
ATOM 7501 N N . THR A 1 941 ? -11.555 -8.353 53.329 1.00 81.75 941 THR A N 1
ATOM 7502 C CA . THR A 1 941 ? -10.384 -8.644 52.486 1.00 81.75 941 THR A CA 1
ATOM 7503 C C . THR A 1 941 ? -9.361 -9.527 53.204 1.00 81.75 941 THR A C 1
ATOM 7505 O O . THR A 1 941 ? -8.879 -10.504 52.637 1.00 81.75 941 THR A O 1
ATOM 7508 N N . ASN A 1 942 ? -9.088 -9.275 54.489 1.00 81.06 942 ASN A N 1
ATOM 7509 C CA . ASN A 1 942 ? -8.217 -10.146 55.287 1.00 81.06 942 ASN A CA 1
ATOM 7510 C C . ASN A 1 942 ? -8.802 -11.554 55.460 1.00 81.06 942 ASN A C 1
ATOM 7512 O O . ASN A 1 942 ? -8.064 -12.538 55.449 1.00 81.06 942 ASN A O 1
ATOM 7516 N N . SER A 1 943 ? -10.126 -11.667 55.586 1.00 79.69 943 SER A N 1
ATOM 7517 C CA . SER A 1 943 ? -10.803 -12.966 55.664 1.00 79.69 943 SER A CA 1
ATOM 7518 C C . SER A 1 943 ? -10.705 -13.726 54.335 1.00 79.69 943 SER A C 1
ATOM 7520 O O . SER A 1 943 ? -10.410 -14.917 54.348 1.00 79.69 943 SER A O 1
ATOM 7522 N N . ILE A 1 944 ? -10.852 -13.039 53.195 1.00 78.38 944 ILE A N 1
ATOM 7523 C CA . ILE A 1 944 ? -10.653 -13.603 51.849 1.00 78.38 944 ILE A CA 1
ATOM 7524 C C . ILE A 1 944 ? -9.213 -14.116 51.682 1.00 78.38 944 ILE A C 1
ATOM 7526 O O . ILE A 1 944 ? -9.016 -15.274 51.318 1.00 78.38 944 ILE A O 1
ATOM 7530 N N . ASN A 1 945 ? -8.207 -13.303 52.024 1.00 76.00 945 ASN A N 1
ATOM 7531 C CA . ASN A 1 945 ? -6.790 -13.672 51.902 1.00 76.00 945 ASN A CA 1
ATOM 7532 C C . ASN A 1 945 ? -6.432 -14.896 52.761 1.00 76.00 945 ASN A C 1
ATOM 7534 O O . ASN A 1 945 ? -5.757 -15.819 52.301 1.00 76.00 945 ASN A O 1
ATOM 7538 N N . ASN A 1 946 ? -6.937 -14.945 53.998 1.00 74.06 946 ASN A N 1
ATOM 7539 C CA . ASN A 1 946 ? -6.737 -16.086 54.893 1.00 74.06 946 ASN A CA 1
ATOM 7540 C C . ASN A 1 946 ? -7.368 -17.372 54.338 1.00 74.06 946 ASN A C 1
ATOM 7542 O O . ASN A 1 946 ? -6.803 -18.457 54.480 1.00 74.06 946 ASN A O 1
ATOM 7546 N N . LEU A 1 947 ? -8.519 -17.250 53.677 1.00 69.75 947 LEU A N 1
ATOM 7547 C CA . LEU A 1 947 ? -9.213 -18.363 53.042 1.00 69.75 947 LEU A CA 1
ATOM 7548 C C . LEU A 1 947 ? -8.563 -18.808 51.715 1.00 69.75 947 LEU A C 1
ATOM 7550 O O . LEU A 1 947 ? -8.709 -19.964 51.331 1.00 69.75 947 LEU A O 1
ATOM 7554 N N . GLN A 1 948 ? -7.808 -17.963 51.013 1.00 65.31 948 GLN A N 1
ATOM 7555 C CA . GLN A 1 948 ? -7.074 -18.367 49.800 1.00 65.31 948 GLN A CA 1
ATOM 7556 C C . GLN A 1 948 ? -5.761 -19.125 50.110 1.00 65.31 948 GLN A C 1
ATOM 7558 O O . GLN A 1 948 ? -5.301 -19.938 49.301 1.00 65.31 948 GLN A O 1
ATOM 7563 N N . GLY A 1 949 ? -5.173 -18.907 51.294 1.00 56.53 949 GLY A N 1
ATOM 7564 C CA . GLY A 1 949 ? -3.873 -19.461 51.702 1.00 56.53 949 GLY A CA 1
ATOM 7565 C C . GLY A 1 949 ? -3.863 -20.908 52.225 1.00 56.53 949 GLY A C 1
ATOM 7566 O O . GLY A 1 949 ? -2.786 -21.488 52.371 1.00 56.53 949 GLY A O 1
ATOM 7567 N N . GLN A 1 950 ? -5.016 -21.530 52.504 1.00 59.00 950 GLN A N 1
ATOM 7568 C CA . GLN A 1 950 ? -5.060 -22.879 53.098 1.00 59.00 950 GLN A CA 1
ATOM 7569 C C . GLN A 1 950 ? -4.975 -24.003 52.043 1.00 59.00 950 GLN A C 1
ATOM 7571 O O . GLN A 1 950 ? -5.540 -23.924 50.947 1.00 59.00 950 GLN A O 1
ATOM 7576 N N . ARG A 1 951 ? -4.251 -25.086 52.370 1.00 39.78 951 ARG A N 1
ATOM 7577 C CA . ARG A 1 951 ? -4.107 -26.278 51.511 1.00 39.78 951 ARG A CA 1
ATOM 7578 C C . ARG A 1 951 ? -5.442 -27.033 51.422 1.00 39.78 951 ARG A C 1
ATOM 7580 O O . ARG A 1 951 ? -5.953 -27.474 52.442 1.00 39.78 951 ARG A O 1
ATOM 7587 N N . GLY A 1 952 ? -5.963 -27.211 50.202 1.00 54.25 952 GLY A N 1
ATOM 7588 C CA . GLY A 1 952 ? -7.206 -27.952 49.920 1.00 54.25 952 GLY A CA 1
ATOM 7589 C C . GLY A 1 952 ? -8.452 -27.096 49.631 1.00 54.25 952 GLY A C 1
ATOM 7590 O O . GLY A 1 952 ? -9.537 -27.652 49.488 1.00 54.25 952 GLY A O 1
ATOM 7591 N N . ASN A 1 953 ? -8.327 -25.766 49.533 1.00 54.97 953 ASN A N 1
ATOM 7592 C CA . ASN A 1 953 ? -9.493 -24.877 49.513 1.00 54.97 953 ASN A CA 1
ATOM 7593 C C . ASN A 1 953 ? -10.203 -24.722 48.158 1.00 54.97 953 ASN A C 1
ATOM 7595 O O . ASN A 1 953 ? -9.589 -24.414 47.138 1.00 54.97 953 ASN A O 1
ATOM 7599 N N . LYS A 1 954 ? -11.544 -24.778 48.222 1.00 54.09 954 LYS A N 1
ATOM 7600 C CA . LYS A 1 954 ? -12.527 -24.472 47.159 1.00 54.09 954 LYS A CA 1
ATOM 7601 C C . LYS A 1 954 ? -12.545 -22.997 46.704 1.00 54.09 954 LYS A C 1
ATOM 7603 O O . LYS A 1 954 ? -13.428 -22.607 45.955 1.00 54.09 954 LYS A O 1
ATOM 7608 N N . LEU A 1 955 ? -11.616 -22.176 47.201 1.00 60.84 955 LEU A N 1
ATOM 7609 C CA . LEU A 1 955 ? -11.550 -20.720 47.005 1.00 60.84 955 LEU A CA 1
ATOM 7610 C C . LEU A 1 955 ? -10.348 -20.286 46.156 1.00 60.84 955 LEU A C 1
ATOM 7612 O O . LEU A 1 955 ? -10.190 -19.098 45.883 1.00 60.84 955 LEU A O 1
ATOM 7616 N N . LYS A 1 956 ? -9.521 -21.237 45.701 1.00 68.12 956 LYS A N 1
ATOM 7617 C CA . LYS A 1 956 ? -8.559 -20.991 44.622 1.00 68.12 956 LYS A CA 1
ATOM 7618 C C . LYS A 1 956 ? -9.277 -21.008 43.270 1.00 68.12 956 LYS A C 1
ATOM 7620 O O . LYS A 1 956 ? -10.176 -21.835 43.115 1.00 68.12 956 LYS A O 1
ATOM 7625 N N . PRO A 1 957 ? -8.876 -20.156 42.307 1.00 70.88 957 PRO A N 1
ATOM 7626 C CA . PRO A 1 957 ? -9.408 -20.198 40.949 1.00 70.88 957 PRO A CA 1
ATOM 7627 C C . PRO A 1 957 ? -9.302 -21.626 40.381 1.00 70.88 957 PRO A C 1
ATOM 7629 O O . PRO A 1 957 ? -8.194 -22.177 40.361 1.00 70.88 957 PRO A O 1
ATOM 7632 N N . PRO A 1 958 ? -10.418 -22.275 40.006 1.00 75.44 958 PRO A N 1
ATOM 7633 C CA . PRO A 1 958 ? -10.376 -23.634 39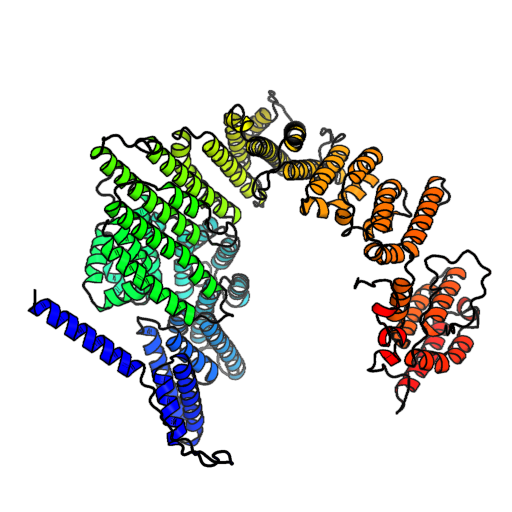.482 1.00 75.44 958 PRO A CA 1
ATOM 7634 C C . PRO A 1 958 ? -9.734 -23.694 38.090 1.00 75.44 958 PRO A C 1
ATOM 7636 O O . PRO A 1 958 ? -9.668 -22.709 37.365 1.00 75.44 958 PRO A O 1
ATOM 7639 N N . THR A 1 959 ? -9.264 -24.879 37.695 1.00 78.75 959 THR A N 1
ATOM 7640 C CA . THR A 1 959 ? -8.673 -25.118 36.364 1.00 78.75 959 THR A CA 1
ATOM 7641 C C . THR A 1 959 ? -9.670 -25.692 35.354 1.00 78.75 959 THR A C 1
ATOM 7643 O O . THR A 1 959 ? -9.366 -25.754 34.165 1.00 78.75 959 THR A O 1
ATOM 7646 N N . LYS A 1 960 ? -10.858 -26.125 35.802 1.00 83.00 960 LYS A N 1
ATOM 7647 C CA . LYS A 1 960 ? -11.894 -26.746 34.963 1.00 83.00 960 LYS A CA 1
ATOM 7648 C C . LYS A 1 960 ? -13.093 -25.818 34.788 1.00 83.00 960 LYS A C 1
ATOM 7650 O O . LYS A 1 960 ? -13.592 -25.254 35.756 1.00 83.00 960 LYS A O 1
ATOM 7655 N N . ILE A 1 961 ? -13.623 -25.761 33.566 1.00 82.06 961 ILE A N 1
ATOM 7656 C CA . ILE A 1 961 ? -14.823 -24.982 33.204 1.00 82.06 961 ILE A CA 1
ATOM 7657 C C . ILE A 1 961 ? -16.041 -25.393 34.044 1.00 82.06 961 ILE A C 1
ATOM 7659 O O . ILE A 1 961 ? -16.765 -24.532 34.531 1.00 82.06 961 ILE A O 1
ATOM 7663 N N . LYS A 1 962 ? -16.231 -26.697 34.282 1.00 83.81 962 LYS A N 1
ATOM 7664 C CA . LYS A 1 962 ? -17.350 -27.234 35.073 1.00 83.81 962 LYS A CA 1
ATOM 7665 C C . LYS A 1 962 ? -17.435 -26.658 36.492 1.00 83.81 962 LYS A C 1
ATOM 7667 O O . LYS A 1 962 ? -18.535 -26.456 36.998 1.00 83.81 962 LYS A O 1
ATOM 7672 N N . ASP A 1 963 ? -16.288 -26.383 37.113 1.00 81.19 963 ASP A N 1
ATOM 7673 C CA . ASP A 1 963 ? -16.216 -25.874 38.487 1.00 81.19 963 ASP A CA 1
ATOM 7674 C C . ASP A 1 963 ? -16.591 -24.377 38.558 1.00 81.19 963 ASP A C 1
ATOM 7676 O O . ASP A 1 963 ? -17.051 -23.901 39.602 1.00 81.19 963 ASP A O 1
ATOM 7680 N N . TYR A 1 964 ? -16.432 -23.652 37.441 1.00 80.38 964 TYR A N 1
ATOM 7681 C CA . TYR A 1 964 ? -16.907 -22.277 37.255 1.00 80.38 964 TYR A CA 1
ATOM 7682 C C . TYR A 1 964 ? -18.383 -22.221 36.871 1.00 80.38 964 TYR A C 1
ATOM 7684 O O . TYR A 1 964 ? -19.139 -21.484 37.495 1.00 80.38 964 TYR A O 1
ATOM 7692 N N . CYS A 1 965 ? -18.788 -22.985 35.855 1.00 83.88 965 CYS A N 1
ATOM 7693 C CA . CYS A 1 965 ? -20.140 -22.979 35.316 1.00 83.88 965 CYS A CA 1
ATOM 7694 C C . CYS A 1 965 ? -20.501 -24.365 34.741 1.00 83.88 965 CYS A C 1
ATOM 7696 O O . CYS A 1 965 ? -20.035 -24.731 33.655 1.00 83.88 965 CYS A O 1
ATOM 7698 N N . PRO A 1 966 ? -21.359 -25.143 35.430 1.00 81.81 966 PRO A N 1
ATOM 7699 C CA . PRO A 1 966 ? -21.808 -26.450 34.951 1.00 81.81 966 PRO A CA 1
ATOM 7700 C C . PRO A 1 966 ? -22.556 -26.377 33.616 1.00 81.81 966 PRO A C 1
ATOM 7702 O O . PRO A 1 966 ? -22.348 -27.219 32.751 1.00 81.81 966 PRO A O 1
ATOM 7705 N N . TRP A 1 967 ? -23.370 -25.335 33.412 1.00 84.81 967 TRP A N 1
ATOM 7706 C CA . TRP A 1 967 ? -24.156 -25.174 32.185 1.00 84.81 967 TRP A CA 1
ATOM 7707 C C . TRP A 1 967 ? -23.276 -25.015 30.940 1.00 84.81 967 TRP A C 1
ATOM 7709 O O . TRP A 1 967 ? -23.554 -25.665 29.943 1.00 84.81 967 TRP A O 1
ATOM 7719 N N . MET A 1 968 ? -22.175 -24.251 31.003 1.00 84.44 968 MET A N 1
ATOM 7720 C CA . MET A 1 968 ? -21.232 -24.151 29.874 1.00 84.44 968 MET A CA 1
ATOM 7721 C C . MET A 1 968 ? -20.500 -25.466 29.599 1.00 84.44 968 MET A C 1
ATOM 7723 O O . MET A 1 968 ? -20.200 -25.764 28.449 1.00 84.44 968 MET A O 1
ATOM 7727 N N . SER A 1 969 ? -20.215 -26.258 30.638 1.00 85.81 969 SER A N 1
ATOM 7728 C CA . SER A 1 969 ? -19.588 -27.577 30.475 1.00 85.81 969 SER A CA 1
ATOM 7729 C C . SER A 1 969 ? -20.521 -28.594 29.815 1.00 85.81 969 SER A C 1
ATOM 7731 O O . SER A 1 969 ? -20.041 -29.488 29.123 1.00 85.81 969 SER A O 1
ATOM 7733 N N . ASP A 1 970 ? -21.826 -28.481 30.063 1.00 85.12 970 ASP A N 1
ATOM 7734 C CA . ASP A 1 970 ? -22.844 -29.418 29.581 1.00 85.12 970 ASP A CA 1
ATOM 7735 C C . ASP A 1 970 ? -23.616 -28.877 28.358 1.00 85.12 970 ASP A C 1
ATOM 7737 O O . ASP A 1 970 ? -24.527 -29.545 27.853 1.00 85.12 970 ASP A O 1
ATOM 7741 N N . PHE A 1 971 ? -23.263 -27.677 27.876 1.00 83.94 971 PHE A N 1
ATOM 7742 C CA . PHE A 1 971 ? -23.918 -27.023 26.747 1.00 83.94 971 PHE A CA 1
ATOM 7743 C C . PHE A 1 971 ? -23.771 -27.871 25.483 1.00 83.94 971 PHE A C 1
ATOM 7745 O O . PHE A 1 971 ? -22.671 -28.247 25.076 1.00 83.94 971 PHE A O 1
ATOM 7752 N N . ASN A 1 972 ? -24.903 -28.174 24.851 1.00 80.19 972 ASN A N 1
ATOM 7753 C CA . ASN A 1 972 ? -24.942 -28.904 23.596 1.00 80.19 972 ASN A CA 1
ATOM 7754 C C . ASN A 1 972 ? -26.006 -28.280 22.679 1.00 80.19 972 ASN A C 1
ATOM 7756 O O . ASN A 1 972 ? -27.195 -28.388 22.997 1.00 80.19 972 ASN A O 1
ATOM 7760 N N . PRO A 1 973 ? -25.607 -27.706 21.528 1.00 74.00 973 PRO A N 1
ATOM 7761 C CA . PRO A 1 973 ? -26.523 -26.999 20.632 1.00 74.00 973 PRO A CA 1
ATOM 7762 C C . PRO A 1 973 ? -27.624 -27.902 20.054 1.00 74.00 973 PRO A C 1
ATOM 7764 O O . PRO A 1 973 ? -28.704 -27.431 19.721 1.00 74.00 973 PRO A O 1
ATOM 7767 N N . SER A 1 974 ? -27.405 -29.222 19.986 1.00 72.31 974 SER A N 1
ATOM 7768 C CA . SER A 1 974 ? -28.418 -30.173 19.495 1.00 72.31 974 SER A CA 1
ATOM 7769 C C . SER A 1 974 ? -29.591 -30.399 20.459 1.00 72.31 974 SER A C 1
ATOM 7771 O O . SER A 1 974 ? -30.618 -30.935 20.050 1.00 72.31 974 SER A O 1
ATOM 7773 N N . LYS A 1 975 ? -29.454 -30.016 21.737 1.00 65.62 975 LYS A N 1
ATOM 7774 C CA . LYS A 1 975 ? -30.481 -30.230 22.772 1.00 65.62 975 LYS A CA 1
ATOM 7775 C C . LYS A 1 975 ? -31.367 -29.009 23.020 1.00 65.62 975 LYS A C 1
ATOM 7777 O O . LYS A 1 975 ? -32.475 -29.185 23.515 1.00 65.62 975 LYS A O 1
ATOM 7782 N N . SER A 1 976 ? -30.881 -27.803 22.726 1.00 60.44 976 SER A N 1
ATOM 7783 C CA . SER A 1 976 ? -31.569 -26.538 23.016 1.00 60.44 976 SER A CA 1
ATOM 7784 C C . SER A 1 976 ? -32.536 -26.097 21.916 1.00 60.44 976 SER A C 1
ATOM 7786 O O . SER A 1 976 ? -33.431 -25.313 22.201 1.00 60.44 976 SER A O 1
ATOM 7788 N N . GLY A 1 977 ? -32.394 -26.589 20.679 1.00 58.44 977 GLY A N 1
ATOM 7789 C CA . GLY A 1 977 ? -33.236 -26.189 19.539 1.00 58.44 977 GLY A CA 1
ATOM 7790 C C . GLY A 1 977 ? -32.924 -24.790 18.988 1.00 58.44 977 GLY A C 1
ATOM 7791 O O . GLY A 1 977 ? -33.046 -24.584 17.785 1.00 58.44 977 GLY A O 1
ATOM 7792 N N . ASP A 1 978 ? -32.432 -23.884 19.835 1.00 64.38 978 ASP A N 1
ATOM 7793 C CA . ASP A 1 978 ? -31.947 -22.555 19.464 1.00 64.38 978 ASP A CA 1
ATOM 7794 C C . ASP A 1 978 ? -30.423 -22.557 19.245 1.00 64.38 978 ASP A C 1
ATOM 7796 O O . ASP A 1 978 ? -29.654 -23.071 20.068 1.00 64.38 978 ASP A O 1
ATOM 7800 N N . LEU A 1 979 ? -29.988 -21.975 18.122 1.00 73.12 979 LEU A N 1
ATOM 7801 C CA . LEU A 1 979 ? -28.579 -21.766 17.781 1.00 73.12 979 LEU A CA 1
ATOM 7802 C C . LEU A 1 979 ? -28.044 -20.557 18.556 1.00 73.12 979 LEU A C 1
ATOM 7804 O O . LEU A 1 979 ? -28.576 -19.460 18.417 1.00 73.12 979 LEU A O 1
ATOM 7808 N N . LEU A 1 980 ? -26.990 -20.750 19.349 1.00 82.12 980 LEU A N 1
ATOM 7809 C CA . LEU A 1 980 ? -26.232 -19.667 19.979 1.00 82.12 980 LEU A CA 1
ATOM 7810 C C . LEU A 1 980 ? -25.014 -19.351 19.104 1.00 82.12 980 LEU A C 1
ATOM 7812 O O . LEU A 1 980 ? -24.145 -20.210 18.935 1.00 82.12 980 LEU A O 1
ATOM 7816 N N . GLU A 1 981 ? -24.956 -18.146 18.546 1.00 83.44 981 GLU A N 1
ATOM 7817 C CA . GLU A 1 981 ? -23.802 -17.664 17.788 1.00 83.44 981 GLU A CA 1
ATOM 7818 C C . GLU A 1 981 ? -22.740 -17.097 18.735 1.00 83.44 981 GLU A C 1
ATOM 7820 O O . GLU A 1 981 ? -23.042 -16.603 19.824 1.00 83.44 981 GLU A O 1
ATOM 7825 N N . ILE A 1 982 ? -21.472 -17.196 18.333 1.00 84.88 982 ILE A N 1
ATOM 7826 C CA . ILE A 1 982 ? -20.393 -16.514 19.051 1.00 84.88 982 ILE A CA 1
ATOM 7827 C C . ILE A 1 982 ? -20.529 -15.012 18.735 1.00 84.88 982 ILE A C 1
ATOM 7829 O O . ILE A 1 982 ? -20.550 -14.692 17.545 1.00 84.88 982 ILE A O 1
ATOM 7833 N N . PRO A 1 983 ? -20.650 -14.134 19.754 1.00 77.88 983 PRO A N 1
ATOM 7834 C CA . PRO A 1 983 ? -20.904 -12.700 19.567 1.00 77.88 983 PRO A CA 1
ATOM 7835 C C . PRO A 1 983 ? -19.839 -11.944 18.779 1.00 77.88 983 PRO A C 1
ATOM 7837 O O . PRO A 1 983 ? -18.646 -12.320 18.888 1.00 77.88 983 PRO A O 1
#

Foldseek 3Di:
DVVVVVVVVVVVVVVVVVVVVVPDDDQQDDADDDDDHDDDDDPSSVVVVLVVVLVPDLVSVLVVVLVVVVVVLVCCVVPDDPVVNLVVLVVVQVVLQCCLFVDLQLQQSVLLSSLVSCLVPVVRHDYQLVSLLLSCLVSVVLVSSLSSLVSNLVVLVVVCVVVVPDDDPPVVVVLLSSQLSLLSSLVSCVLLVNLVVNLVSVPPPDPDDPLLNVLSVCVNLVNLVSNLVSLVVLVPDPDDPDDDDDPSVNLSSLQSNLVSCLLLVVLVVNLVSLQCVQPVDPDGDPVSCVVHPSNVRRRVVSNLVSLLLQLLVVPPPPDPPSRPVSVVVVVVVLCVDPSSVVSCLSPVLLSQLLVCVSVVNLVVSVVSLVSVVVSLVSSCVSDDPPSVSSNVVSVLVVVLSVLSVVLSVVVVVCVVPVDDDCPVVLVVLVVDQDDLAPDRLSSLSSSLSSLLSSLVVVVVVLVVSLVPDPDDDPVPPQRPPNVNLVSLVSSLVSLLSSLSSCLNSVNLSSSVVSLVVCQVSQVVRPPLVSNLSSLLSLLSSLLVVLVPDPAADLVSLVSLLVSLVSLVVCQPPCVCVVDVLSVLSSLLSNLSSLLSNLVSLLPDPDHDLVSVCSLCVVLVHDDSDDDSLNSSQSSLVVSLVSLVVSLVSLVVVVVPDDDDDPPTRHSLNSLVSSLVSLVVVVVCVVVVSHDPSHDSPCSLLSNLQSLLSSLQVVNPVSLVCVVVNLVSCVVPVVNLVSNQVSNVSHDLVSCLVPLLVLLLCLLDPSVSSSLVSLLNCLQPPLQSNLPSNLVNVVPHDADPDPSSVVSVVSNVVSLVSNDDLVVLQVVLLVLLLDQLLVLLVVLLVVLLVQLPDPDRPPPVLLVSVVVNCCSQAPQDDPPDPPPPDPDDGSNHSPSHAGFAQLSVLRNVQCVVLVCVLQNPRSPNSSVDHSVSSVVSSVVSSVSLVVQQPDPPHSNPNDPDSCRRGVCVVVDDCVPPVDDDDDD